Protein AF-0000000075579929 (afdb_homodimer)

pLDDT: mean 96.52, std 7.24, range [44.5, 99.0]

InterPro domains:
  IPR000653 DegT/DnrJ/EryC1/StrS aminotransferase [PF01041] (9-145)
  IPR000653 DegT/DnrJ/EryC1/StrS aminotransferase [PF01041] (163-395)
  IPR000653 DegT/DnrJ/EryC1/StrS aminotransferase [PIRSF000390] (2-399)
  IPR000653 DegT/DnrJ/EryC1/StrS aminotransferase [PTHR30244] (3-398)
  IPR000653 DegT/DnrJ/EryC1/StrS aminotransferase [cd00616] (15-396)
  IPR015421 Pyridoxal phosphate-dependent transferase, major domain [G3DSA:3.40.640.10] (1-272)
  IPR015422 Pyridoxal phosphate-dependent transferase, small domain [G3DSA:3.90.1150.10] (275-402)
  IPR015424 Pyridoxal phosphate-dependent transferase [SSF53383] (2-399)

Structure (mmCIF, N/CA/C/O backbone):
data_AF-0000000075579929-model_v1
#
loop_
_entity.id
_entity.type
_entity.pdbx_description
1 polymer 'DegT/DnrJ/EryC1/StrS family amino sugar synthetase'
#
loop_
_atom_site.group_PDB
_atom_site.id
_atom_site.type_symbol
_atom_site.label_atom_id
_atom_site.label_alt_id
_atom_site.label_comp_id
_atom_site.label_asym_id
_atom_site.label_entity_id
_atom_site.label_seq_id
_atom_site.pdbx_PDB_ins_code
_atom_site.Cartn_x
_atom_site.Cartn_y
_atom_site.Cartn_z
_atom_site.occupancy
_atom_site.B_iso_or_equiv
_atom_site.auth_seq_id
_atom_site.auth_comp_id
_atom_site.auth_asym_id
_atom_site.auth_atom_id
_atom_site.pdbx_PDB_model_num
ATOM 1 N N . MET A 1 1 ? -17.547 32.156 -9.852 1 89.06 1 MET A N 1
ATOM 2 C CA . MET A 1 1 ? -16.266 31.516 -10.125 1 89.06 1 MET A CA 1
ATOM 3 C C . MET A 1 1 ? -16.031 30.328 -9.195 1 89.06 1 MET A C 1
ATOM 5 O O . MET A 1 1 ? -16.125 30.453 -7.973 1 89.06 1 MET A O 1
ATOM 9 N N . LYS A 1 2 ? -15.812 29.156 -9.758 1 92.06 2 LYS A N 1
ATOM 10 C CA . LYS A 1 2 ? -15.602 27.953 -8.961 1 92.06 2 LYS A CA 1
ATOM 11 C C . LYS A 1 2 ? -14.125 27.75 -8.633 1 92.06 2 LYS A C 1
ATOM 13 O O . LYS A 1 2 ? -13.289 27.688 -9.539 1 92.06 2 LYS A O 1
ATOM 18 N N . ILE A 1 3 ? -13.766 27.797 -7.379 1 96.25 3 ILE A N 1
ATOM 19 C CA . ILE A 1 3 ? -12.383 27.656 -6.93 1 96.25 3 ILE A CA 1
ATOM 20 C C . ILE A 1 3 ? -12.219 26.359 -6.141 1 96.25 3 ILE A C 1
ATOM 22 O O . ILE A 1 3 ? -12.703 26.25 -5.012 1 96.25 3 ILE A O 1
ATOM 26 N N . PRO A 1 4 ? -11.469 25.344 -6.738 1 94.5 4 PRO A N 1
ATOM 27 C CA . PRO A 1 4 ? -11.211 24.109 -6 1 94.5 4 PRO A CA 1
ATOM 28 C C . PRO A 1 4 ? -10.195 24.281 -4.871 1 94.5 4 PRO A C 1
ATOM 30 O O . PRO A 1 4 ? -9.477 25.281 -4.84 1 94.5 4 PRO A O 1
ATOM 33 N N . PHE A 1 5 ? -10.1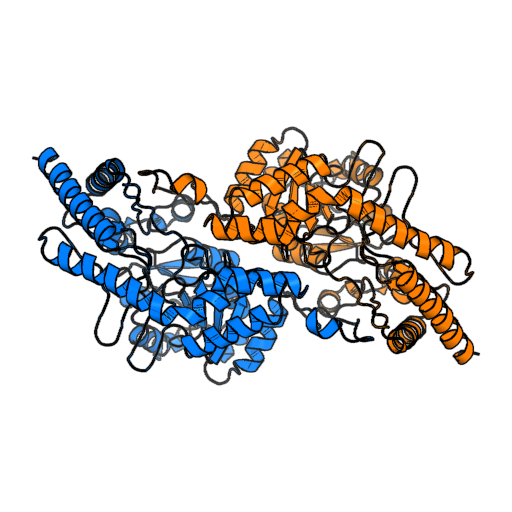72 23.422 -3.996 1 94.69 5 PHE A N 1
ATOM 34 C CA . PHE A 1 5 ? -9.328 23.547 -2.814 1 94.69 5 PHE A CA 1
ATOM 35 C C . PHE A 1 5 ? -7.863 23.281 -3.158 1 94.69 5 PHE A C 1
ATOM 37 O O . PHE A 1 5 ? -6.98 24.062 -2.791 1 94.69 5 PHE A O 1
ATOM 44 N N . SER A 1 6 ? -7.609 22.109 -3.826 1 93 6 SER A N 1
ATOM 45 C CA . SER A 1 6 ? -6.211 21.734 -4.027 1 93 6 SER A CA 1
ATOM 46 C C . SER A 1 6 ? -6.051 20.828 -5.238 1 93 6 SER A C 1
ATOM 48 O O . SER A 1 6 ? -5.688 19.656 -5.102 1 93 6 SER A O 1
ATOM 50 N N . PRO A 1 7 ? -6.215 21.297 -6.406 1 93.75 7 PRO A N 1
ATOM 51 C CA . PRO A 1 7 ? -5.969 20.469 -7.598 1 93.75 7 PRO A CA 1
ATOM 52 C C . PRO A 1 7 ? -4.484 20.172 -7.809 1 93.75 7 PRO A C 1
ATOM 54 O O . PRO A 1 7 ? -3.639 21.047 -7.598 1 93.75 7 PRO A O 1
ATOM 57 N N . PRO A 1 8 ? -4.203 18.906 -8.164 1 94.44 8 PRO A N 1
ATOM 58 C CA . PRO A 1 8 ? -2.793 18.609 -8.422 1 94.44 8 PRO A CA 1
ATOM 59 C C . PRO A 1 8 ? -2.24 19.344 -9.633 1 94.44 8 PRO A C 1
ATOM 61 O O . PRO A 1 8 ? -3.002 19.734 -10.523 1 94.44 8 PRO A O 1
ATOM 64 N N . TYR A 1 9 ? -0.971 19.578 -9.578 1 95.38 9 TYR A N 1
ATOM 65 C CA . TYR A 1 9 ? -0.293 20.188 -10.711 1 95.38 9 TYR A CA 1
ATOM 66 C C . TYR A 1 9 ? 0.128 19.141 -11.734 1 95.38 9 TYR A C 1
ATOM 68 O O . TYR A 1 9 ? 1.103 18.422 -11.523 1 95.38 9 TYR A O 1
ATOM 76 N N . ILE A 1 10 ? -0.562 19.031 -12.867 1 97.25 10 ILE A N 1
ATOM 77 C CA . ILE A 1 10 ? -0.251 18.094 -13.93 1 97.25 10 ILE A CA 1
ATOM 78 C C . ILE A 1 10 ? -0.018 18.844 -15.242 1 97.25 10 ILE A C 1
ATOM 80 O O . ILE A 1 10 ? -0.955 19.391 -15.82 1 97.25 10 ILE A O 1
ATOM 84 N N . ASP A 1 11 ? 1.177 18.906 -15.664 1 97.19 11 ASP A N 1
ATOM 85 C CA . ASP A 1 11 ? 1.495 19.516 -16.953 1 97.19 11 ASP A CA 1
ATOM 86 C C . ASP A 1 11 ? 2.014 18.469 -17.938 1 97.19 11 ASP A C 1
ATOM 88 O O . ASP A 1 11 ? 1.912 17.266 -17.688 1 97.19 11 ASP A O 1
ATOM 92 N N . GLU A 1 12 ? 2.48 18.922 -19.078 1 98.25 12 GLU A N 1
ATOM 93 C CA . GLU A 1 12 ? 2.906 18 -20.141 1 98.25 12 GLU A CA 1
ATOM 94 C C . GLU A 1 12 ? 4.156 17.234 -19.719 1 98.25 12 GLU A C 1
ATOM 96 O O . GLU A 1 12 ? 4.344 16.078 -20.125 1 98.25 12 GLU A O 1
ATOM 101 N N . ALA A 1 13 ? 5.004 17.844 -18.938 1 98.31 13 ALA A N 1
ATOM 102 C CA . ALA A 1 13 ? 6.199 17.156 -18.453 1 98.31 13 ALA A CA 1
ATOM 103 C C . ALA A 1 13 ? 5.828 15.93 -17.625 1 98.31 13 ALA A C 1
ATOM 105 O O . ALA A 1 13 ? 6.457 14.875 -17.75 1 98.31 13 ALA A O 1
ATOM 106 N N . VAL A 1 14 ? 4.828 16.078 -16.781 1 98.5 14 VAL A N 1
ATOM 107 C CA . VAL A 1 14 ? 4.336 14.969 -15.961 1 98.5 14 VAL A CA 1
ATOM 108 C C . VAL A 1 14 ? 3.771 13.867 -16.859 1 98.5 14 VAL A C 1
ATOM 110 O O . VAL A 1 14 ? 4.113 12.695 -16.703 1 98.5 14 VAL A O 1
ATOM 113 N N . ILE A 1 15 ? 2.906 14.281 -17.797 1 98.75 15 ILE A N 1
ATOM 114 C CA . ILE A 1 15 ? 2.275 13.328 -18.703 1 98.75 15 ILE A CA 1
ATOM 115 C C . ILE A 1 15 ? 3.348 12.57 -19.484 1 98.75 15 ILE A C 1
ATOM 117 O O . ILE A 1 15 ? 3.311 11.344 -19.562 1 98.75 15 ILE A O 1
ATOM 121 N N . ASN A 1 16 ? 4.34 13.258 -19.984 1 98.75 16 ASN A N 1
ATOM 122 C CA . ASN A 1 16 ? 5.395 12.648 -20.781 1 98.75 16 ASN A CA 1
ATOM 123 C C . ASN A 1 16 ? 6.227 11.664 -19.969 1 98.75 16 ASN A C 1
ATOM 125 O O . ASN A 1 16 ? 6.633 10.617 -20.469 1 98.75 16 ASN A O 1
ATOM 129 N N . GLU A 1 17 ? 6.516 12.031 -18.734 1 98.75 17 GLU A N 1
ATOM 130 C CA . GLU A 1 17 ? 7.305 11.156 -17.875 1 98.75 17 GLU A CA 1
ATOM 131 C C . GLU A 1 17 ? 6.559 9.859 -17.578 1 98.75 17 GLU A C 1
ATOM 133 O O . GLU A 1 17 ? 7.164 8.781 -17.547 1 98.75 17 GLU A O 1
ATOM 138 N N . VAL A 1 18 ? 5.27 9.93 -17.359 1 98.81 18 VAL A N 1
ATOM 139 C CA . VAL A 1 18 ? 4.445 8.75 -17.094 1 98.81 18 VAL A CA 1
ATOM 140 C C . VAL A 1 18 ? 4.371 7.887 -18.359 1 98.81 18 VAL A C 1
ATOM 142 O O . VAL A 1 18 ? 4.527 6.668 -18.281 1 98.81 18 VAL A O 1
ATOM 145 N N . VAL A 1 19 ? 4.141 8.508 -19.484 1 98.75 19 VAL A N 1
ATOM 146 C CA . VAL A 1 19 ? 4.059 7.805 -20.766 1 98.75 19 VAL A CA 1
ATOM 147 C C . VAL A 1 19 ? 5.375 7.09 -21.047 1 98.75 19 VAL A C 1
ATOM 149 O O . VAL A 1 19 ? 5.383 5.965 -21.547 1 98.75 19 VAL A O 1
ATOM 152 N N . ASP A 1 20 ? 6.465 7.734 -20.719 1 98.69 20 ASP A N 1
ATOM 153 C CA . ASP A 1 20 ? 7.777 7.121 -20.891 1 98.69 20 ASP A CA 1
ATOM 154 C C . ASP A 1 20 ? 7.883 5.82 -20.094 1 98.69 20 ASP A C 1
ATOM 156 O O . ASP A 1 20 ? 8.414 4.824 -20.594 1 98.69 20 ASP A O 1
ATOM 160 N N . SER A 1 21 ? 7.438 5.816 -18.844 1 98.06 21 SER A N 1
ATOM 161 C CA . SER A 1 21 ? 7.434 4.605 -18.031 1 98.06 21 SER A CA 1
ATOM 162 C C . SER A 1 21 ? 6.566 3.518 -18.672 1 98.06 21 SER A C 1
ATOM 164 O O . SER A 1 21 ? 6.957 2.35 -18.703 1 98.06 21 SER A O 1
ATOM 166 N N . LEU A 1 22 ? 5.387 3.902 -19.141 1 98.44 22 LEU A N 1
ATOM 167 C CA . LEU A 1 22 ? 4.48 2.947 -19.766 1 98.44 22 LEU A CA 1
ATOM 168 C C . LEU A 1 22 ? 5.105 2.338 -21.016 1 98.44 22 LEU A C 1
ATOM 170 O O . LEU A 1 22 ? 5.082 1.118 -21.188 1 98.44 22 LEU A O 1
ATOM 174 N N . ARG A 1 23 ? 5.723 3.121 -21.766 1 97.81 23 ARG A N 1
ATOM 175 C CA . ARG A 1 23 ? 6.297 2.67 -23.031 1 97.81 23 ARG A CA 1
ATOM 176 C C . ARG A 1 23 ? 7.531 1.808 -22.797 1 97.81 23 ARG A C 1
ATOM 178 O O . ARG A 1 23 ? 7.805 0.884 -23.578 1 97.81 23 ARG A O 1
ATOM 185 N N . SER A 1 24 ? 8.242 2.061 -21.75 1 95.06 24 SER A N 1
ATOM 186 C CA . SER A 1 24 ? 9.43 1.282 -21.438 1 95.06 24 SER A CA 1
ATOM 187 C C . SER A 1 24 ? 9.078 -0.157 -21.078 1 95.06 24 SER A C 1
ATOM 189 O O . SER A 1 24 ? 9.922 -1.052 -21.156 1 95.06 24 SER A O 1
ATOM 191 N N . GLY A 1 25 ? 7.859 -0.339 -20.562 1 92.56 25 GLY A N 1
ATOM 192 C CA . GLY A 1 25 ? 7.449 -1.649 -20.078 1 92.56 25 GLY A CA 1
ATOM 193 C C . GLY A 1 25 ? 7.789 -1.891 -18.625 1 92.56 25 GLY A C 1
ATOM 194 O O . GLY A 1 25 ? 7.348 -2.877 -18.031 1 92.56 25 GLY A O 1
ATOM 195 N N . TRP A 1 26 ? 8.562 -1.045 -18.078 1 94.06 26 TRP A N 1
ATOM 196 C CA . TRP A 1 26 ? 8.859 -1.138 -16.656 1 94.06 26 TRP A CA 1
ATOM 197 C C . TRP A 1 26 ? 7.902 -0.269 -15.836 1 94.06 26 TRP A C 1
ATOM 199 O O . TRP A 1 26 ? 8.211 0.888 -15.539 1 94.06 26 TRP A O 1
ATOM 209 N N . ILE A 1 27 ? 6.914 -0.882 -15.297 1 95.94 27 ILE A N 1
ATOM 210 C CA . ILE A 1 27 ? 5.84 -0.066 -14.742 1 95.94 27 ILE A CA 1
ATOM 211 C C . ILE A 1 27 ? 5.828 -0.191 -13.219 1 95.94 27 ILE A C 1
ATOM 213 O O . ILE A 1 27 ? 5.312 0.685 -12.523 1 95.94 27 ILE A O 1
ATOM 217 N N . THR A 1 28 ? 6.312 -1.301 -12.641 1 96.31 28 THR A N 1
ATOM 218 C CA . THR A 1 28 ? 6.445 -1.422 -11.195 1 96.31 28 THR A CA 1
ATOM 219 C C . THR A 1 28 ? 7.785 -0.862 -10.727 1 96.31 28 THR A C 1
ATOM 221 O O . THR A 1 28 ? 8.422 -0.088 -11.438 1 96.31 28 THR A O 1
ATOM 224 N N . SER A 1 29 ? 8.266 -1.15 -9.484 1 95.69 29 SER A N 1
ATOM 225 C CA . SER A 1 29 ? 9.453 -0.517 -8.922 1 95.69 29 SER A CA 1
ATOM 226 C C . SER A 1 29 ? 10.664 -0.72 -9.812 1 95.69 29 SER A C 1
ATOM 228 O O . SER A 1 29 ? 10.992 -1.851 -10.188 1 95.69 29 SER A O 1
ATOM 230 N N . GLY A 1 30 ? 11.273 0.374 -10.172 1 96.12 30 GLY A N 1
ATOM 231 C CA . GLY A 1 30 ? 12.422 0.296 -11.055 1 96.12 30 GLY A CA 1
ATOM 232 C C . GLY A 1 30 ? 13.172 1.609 -11.172 1 96.12 30 GLY A C 1
ATOM 233 O O . GLY A 1 30 ? 13.5 2.24 -10.164 1 96.12 30 GLY A O 1
ATOM 234 N N . PRO A 1 31 ? 13.562 1.97 -12.414 1 97.19 31 PRO A N 1
ATOM 235 C CA . PRO A 1 31 ? 14.469 3.102 -12.609 1 97.19 31 PRO A CA 1
ATOM 236 C C . PRO A 1 31 ? 13.844 4.434 -12.203 1 97.19 31 PRO A C 1
ATOM 238 O O . PRO A 1 31 ? 14.547 5.324 -11.719 1 97.19 31 PRO A O 1
ATOM 241 N N . LYS A 1 32 ? 12.562 4.625 -12.453 1 98.5 32 LYS A N 1
ATOM 242 C CA . LYS A 1 32 ? 11.93 5.891 -12.102 1 98.5 32 LYS A CA 1
ATOM 243 C C . LYS A 1 32 ? 11.883 6.086 -10.586 1 98.5 32 LYS A C 1
ATOM 245 O O . LYS A 1 32 ? 12.078 7.195 -10.094 1 98.5 32 LYS A O 1
ATOM 250 N N . VAL A 1 33 ? 11.586 5.012 -9.844 1 98.69 33 VAL A N 1
ATOM 251 C CA . VAL A 1 33 ? 11.594 5.082 -8.383 1 98.69 33 VAL A CA 1
ATOM 252 C C . VAL A 1 33 ? 12.992 5.465 -7.895 1 98.69 33 VAL A C 1
ATOM 254 O O . VAL A 1 33 ? 13.133 6.344 -7.043 1 98.69 33 VAL A O 1
ATOM 257 N N . LYS A 1 34 ? 13.984 4.801 -8.422 1 98.5 34 LYS A N 1
ATOM 258 C CA . LYS A 1 34 ? 15.359 5.094 -8.031 1 98.5 34 LYS A CA 1
ATOM 259 C C . LYS A 1 34 ? 15.727 6.543 -8.336 1 98.5 34 LYS A C 1
ATOM 261 O O . LYS A 1 34 ? 16.359 7.215 -7.512 1 98.5 34 LYS A O 1
ATOM 266 N N . ALA A 1 35 ? 15.344 7.02 -9.484 1 98.75 35 ALA A N 1
ATOM 267 C CA . ALA A 1 35 ? 15.609 8.406 -9.867 1 98.75 35 ALA A CA 1
ATOM 268 C C . ALA A 1 35 ? 14.906 9.375 -8.922 1 98.75 35 ALA A C 1
ATOM 270 O O . ALA A 1 35 ? 15.477 10.398 -8.539 1 98.75 35 ALA A O 1
ATOM 271 N N . LEU A 1 36 ? 13.672 9.109 -8.594 1 98.88 36 LEU A N 1
ATOM 272 C CA . LEU A 1 36 ? 12.93 9.953 -7.664 1 98.88 36 LEU A CA 1
ATOM 273 C C . LEU A 1 36 ? 13.609 9.992 -6.301 1 98.88 36 LEU A C 1
ATOM 275 O O . LEU A 1 36 ? 13.711 11.047 -5.676 1 98.88 36 LEU A O 1
ATOM 279 N N . GLU A 1 37 ? 14.023 8.797 -5.809 1 98.88 37 GLU A N 1
ATOM 280 C CA . GLU A 1 37 ? 14.758 8.719 -4.551 1 98.88 37 GLU A CA 1
ATOM 281 C C . GLU A 1 37 ? 15.984 9.633 -4.578 1 98.88 37 GLU A C 1
ATOM 283 O O . GLU A 1 37 ? 16.25 10.352 -3.613 1 98.88 37 GLU A O 1
ATOM 288 N N . GLU A 1 38 ? 16.672 9.641 -5.668 1 98.81 38 GLU A N 1
ATOM 289 C CA . GLU A 1 38 ? 17.875 10.469 -5.793 1 98.81 38 GLU A CA 1
ATOM 290 C C . GLU A 1 38 ? 17.531 11.953 -5.777 1 98.81 38 GLU A C 1
ATOM 292 O O . GLU A 1 38 ? 18.234 12.758 -5.176 1 98.81 38 GLU A O 1
ATOM 297 N N . GLU A 1 39 ? 16.484 12.312 -6.465 1 98.81 39 GLU A N 1
ATOM 298 C CA . GLU A 1 39 ? 16.047 13.703 -6.469 1 98.81 39 GLU A CA 1
ATOM 299 C C . GLU A 1 39 ? 15.656 14.164 -5.07 1 98.81 39 GLU A C 1
ATOM 301 O O . GLU A 1 39 ? 16.016 15.266 -4.648 1 98.81 39 GLU A O 1
ATOM 306 N N . ILE A 1 40 ? 14.906 13.352 -4.348 1 98.81 40 ILE A N 1
ATOM 307 C CA . ILE A 1 40 ? 14.453 13.719 -3.01 1 98.81 40 ILE A CA 1
ATOM 308 C C . ILE A 1 40 ? 15.648 13.773 -2.057 1 98.81 40 ILE A C 1
ATOM 310 O O . ILE A 1 40 ? 15.703 14.625 -1.167 1 98.81 40 ILE A O 1
ATOM 314 N N . LYS A 1 41 ? 16.547 12.805 -2.252 1 98.5 41 LYS A N 1
ATOM 315 C CA . LYS A 1 41 ? 17.781 12.828 -1.478 1 98.5 41 LYS A CA 1
ATOM 316 C C . LYS A 1 41 ? 18.516 14.164 -1.633 1 98.5 41 LYS A C 1
ATOM 318 O O . LYS A 1 41 ? 18.891 14.789 -0.64 1 98.5 41 LYS A O 1
ATOM 323 N N . SER A 1 42 ? 18.641 14.617 -2.842 1 97.38 42 SER A N 1
ATOM 324 C CA . SER A 1 42 ? 19.297 15.883 -3.137 1 97.38 42 SER A CA 1
ATOM 325 C C . SER A 1 42 ? 18.516 17.062 -2.584 1 97.38 42 SER A C 1
ATOM 327 O O . SER A 1 42 ? 19.094 18.016 -2.049 1 97.38 42 SER A O 1
ATOM 329 N N . PHE A 1 43 ? 17.234 17.031 -2.697 1 95.81 43 PHE A N 1
ATOM 330 C CA . PHE A 1 43 ? 16.359 18.141 -2.328 1 95.81 43 PHE A CA 1
ATOM 331 C C . PHE A 1 43 ? 16.281 18.281 -0.813 1 95.81 43 PHE A C 1
ATOM 333 O O . PHE A 1 43 ? 16.203 19.391 -0.295 1 95.81 43 PHE A O 1
ATOM 340 N N . SER A 1 44 ? 16.281 17.188 -0.052 1 96.88 44 SER A N 1
ATOM 341 C CA . SER A 1 44 ? 16.047 17.188 1.39 1 96.88 44 SER A CA 1
ATOM 342 C C . SER A 1 44 ? 17.375 17.219 2.158 1 96.88 44 SER A C 1
ATOM 344 O O . SER A 1 44 ? 17.391 17.594 3.332 1 96.88 44 SER A O 1
ATOM 346 N N . GLY A 1 45 ? 18.453 16.766 1.492 1 97.12 45 GLY A N 1
ATOM 347 C CA . GLY A 1 45 ? 19.734 16.641 2.174 1 97.12 45 GLY A CA 1
ATOM 348 C C . GLY A 1 45 ? 19.844 15.367 3.006 1 97.12 45 GLY A C 1
ATOM 349 O O . GLY A 1 45 ? 20.797 15.195 3.766 1 97.12 45 GLY A O 1
ATOM 350 N N . ALA A 1 46 ? 18.906 14.43 2.896 1 98.38 46 ALA A N 1
ATOM 351 C CA . ALA A 1 46 ? 18.938 13.164 3.621 1 98.38 46 ALA A CA 1
ATOM 352 C C . ALA A 1 46 ? 20.125 12.312 3.172 1 98.38 46 ALA A C 1
ATOM 354 O O . ALA A 1 46 ? 20.625 12.484 2.064 1 98.38 46 ALA A O 1
ATOM 355 N N . LYS A 1 47 ? 20.547 11.422 4.031 1 98.62 47 LYS A N 1
ATOM 356 C CA . LYS A 1 47 ? 21.641 10.531 3.695 1 98.62 47 LYS A CA 1
ATOM 357 C C . LYS A 1 47 ? 21.203 9.461 2.701 1 98.62 47 LYS A C 1
ATOM 359 O O . LYS A 1 47 ? 21.953 9.109 1.784 1 98.62 47 LYS A O 1
ATOM 364 N N . GLU A 1 48 ? 20.062 8.867 2.887 1 98.88 48 GLU A N 1
ATOM 365 C CA . GLU A 1 48 ? 19.422 7.938 1.964 1 98.88 48 GLU A CA 1
ATOM 366 C C . GLU A 1 48 ? 17.906 8.156 1.93 1 98.88 48 GLU A C 1
ATOM 368 O O . GLU A 1 48 ? 17.328 8.688 2.879 1 98.88 48 GLU A O 1
ATOM 373 N N . VAL A 1 49 ? 17.312 7.82 0.833 1 98.94 49 VAL A N 1
ATOM 374 C CA . VAL A 1 49 ? 15.875 7.949 0.685 1 98.94 49 VAL A CA 1
ATOM 375 C C . VAL A 1 49 ? 15.297 6.668 0.084 1 98.94 49 VAL A C 1
ATOM 377 O O . VAL A 1 49 ? 15.836 6.137 -0.891 1 98.94 49 VAL A O 1
ATOM 380 N N . LEU A 1 50 ? 14.273 6.113 0.675 1 98.94 50 LEU A N 1
ATOM 381 C CA . LEU A 1 50 ? 13.531 4.969 0.161 1 98.94 50 LEU A CA 1
ATOM 382 C C . LEU A 1 50 ? 12.078 5.34 -0.118 1 98.94 50 LEU A C 1
ATOM 384 O O . LEU A 1 50 ? 11.359 5.766 0.789 1 98.94 50 LEU A O 1
ATOM 388 N N . CYS A 1 51 ? 11.656 5.188 -1.329 1 98.94 51 CYS A N 1
ATOM 389 C CA . CYS A 1 51 ? 10.266 5.449 -1.694 1 98.94 51 CYS A CA 1
ATOM 390 C C . CYS A 1 51 ? 9.391 4.23 -1.419 1 98.94 51 CYS A C 1
ATOM 392 O O . CYS A 1 51 ? 9.82 3.094 -1.643 1 98.94 51 CYS A O 1
ATOM 394 N N . VAL A 1 52 ? 8.227 4.438 -0.883 1 98.88 52 VAL A N 1
ATOM 395 C CA . VAL A 1 52 ? 7.242 3.406 -0.563 1 98.88 52 VAL A CA 1
ATOM 396 C C . VAL A 1 52 ? 5.859 3.844 -1.043 1 98.88 52 VAL A C 1
ATOM 398 O O . VAL A 1 52 ? 5.699 4.941 -1.579 1 98.88 52 VAL A O 1
ATOM 401 N N . ASN A 1 53 ? 4.875 3.018 -0.876 1 98.81 53 ASN A N 1
ATOM 402 C CA . ASN A 1 53 ? 3.576 3.24 -1.498 1 98.81 53 ASN A CA 1
ATOM 403 C C . ASN A 1 53 ? 2.752 4.266 -0.724 1 98.81 53 ASN A C 1
ATOM 405 O O . ASN A 1 53 ? 1.729 4.742 -1.215 1 98.81 53 ASN A O 1
ATOM 409 N N . SER A 1 54 ? 3.176 4.645 0.504 1 98.81 54 SER A N 1
ATOM 410 C CA . SER A 1 54 ? 2.486 5.656 1.298 1 98.81 54 SER A CA 1
ATOM 411 C C . SER A 1 54 ? 3.326 6.09 2.494 1 98.81 54 SER A C 1
ATOM 413 O O . SER A 1 54 ? 4.242 5.375 2.906 1 98.81 54 SER A O 1
ATOM 415 N N . TRP A 1 55 ? 3.033 7.27 3.016 1 98.81 55 TRP A N 1
ATOM 416 C CA . TRP A 1 55 ? 3.633 7.688 4.277 1 98.81 55 TRP A CA 1
ATOM 417 C C . TRP A 1 55 ? 3.348 6.672 5.379 1 98.81 55 TRP A C 1
ATOM 419 O O . TRP A 1 55 ? 4.25 6.289 6.129 1 98.81 55 TRP A O 1
ATOM 429 N N . THR A 1 56 ? 2.08 6.207 5.492 1 98.81 56 THR A N 1
ATOM 430 C CA . THR A 1 56 ? 1.614 5.301 6.535 1 98.81 56 THR A CA 1
ATOM 431 C C . THR A 1 56 ? 2.436 4.016 6.535 1 98.81 56 THR A C 1
ATOM 433 O O . THR A 1 56 ? 2.93 3.588 7.582 1 98.81 56 THR A O 1
ATOM 436 N N . SER A 1 57 ? 2.592 3.443 5.348 1 98.81 57 SER A N 1
ATOM 437 C CA . SER A 1 57 ? 3.371 2.217 5.234 1 98.81 57 SER A CA 1
ATOM 438 C C . SER A 1 57 ? 4.812 2.434 5.691 1 98.81 57 SER A C 1
ATOM 440 O O . SER A 1 57 ? 5.395 1.574 6.355 1 98.81 57 SER A O 1
ATOM 442 N N . GLY A 1 58 ? 5.367 3.574 5.285 1 98.94 58 GLY A N 1
ATOM 443 C CA . GLY A 1 58 ? 6.723 3.898 5.703 1 98.94 58 GLY A CA 1
ATOM 444 C C . GLY A 1 58 ? 6.871 4.008 7.207 1 98.94 58 GLY A C 1
ATOM 445 O O . GLY A 1 58 ? 7.832 3.49 7.781 1 98.94 58 GLY A O 1
ATOM 446 N N . ALA A 1 59 ? 5.914 4.668 7.848 1 98.94 59 ALA A N 1
ATOM 447 C CA . ALA A 1 59 ? 5.949 4.84 9.297 1 98.94 59 ALA A CA 1
ATOM 448 C C . ALA A 1 59 ? 5.84 3.5 10.016 1 98.94 59 ALA A C 1
ATOM 450 O O . ALA A 1 59 ? 6.566 3.242 10.977 1 98.94 59 ALA A O 1
ATOM 451 N N . ILE A 1 60 ? 4.926 2.648 9.555 1 98.88 60 ILE A N 1
ATOM 452 C CA . ILE A 1 60 ? 4.762 1.326 10.141 1 98.88 60 ILE A CA 1
ATOM 453 C C . ILE A 1 60 ? 6.07 0.546 10.031 1 98.88 60 ILE A C 1
ATOM 455 O O . ILE A 1 60 ? 6.531 -0.045 11.016 1 98.88 60 ILE A O 1
ATOM 459 N N . MET A 1 61 ? 6.656 0.564 8.852 1 98.88 61 MET A N 1
ATOM 460 C CA . MET A 1 61 ? 7.887 -0.191 8.633 1 98.88 61 MET A CA 1
ATOM 461 C C . MET A 1 61 ? 9 0.302 9.555 1 98.88 61 MET A C 1
ATOM 463 O O . MET A 1 61 ? 9.719 -0.501 10.148 1 98.88 61 MET A O 1
ATOM 467 N N . MET A 1 62 ? 9.148 1.625 9.695 1 98.94 62 MET A N 1
ATOM 468 C CA . MET A 1 62 ? 10.234 2.178 10.5 1 98.94 62 MET A CA 1
ATOM 469 C C . MET A 1 62 ? 10.016 1.882 11.977 1 98.94 62 MET A C 1
ATOM 471 O O . MET A 1 62 ? 10.977 1.641 12.719 1 98.94 62 MET A O 1
ATOM 475 N N . LEU A 1 63 ? 8.773 1.959 12.422 1 98.94 63 LEU A N 1
ATOM 476 C CA . LEU A 1 63 ? 8.477 1.626 13.812 1 98.94 63 LEU A CA 1
ATOM 477 C C . LEU A 1 63 ? 8.758 0.151 14.086 1 98.94 63 LEU A C 1
ATOM 479 O O . LEU A 1 63 ? 9.32 -0.196 15.125 1 98.94 63 LEU A O 1
ATOM 483 N N . ARG A 1 64 ? 8.359 -0.718 13.148 1 98.62 64 ARG A N 1
ATOM 484 C CA . ARG A 1 64 ? 8.656 -2.139 13.297 1 98.62 64 ARG A CA 1
ATOM 485 C C . ARG A 1 64 ? 10.164 -2.385 13.281 1 98.62 64 ARG A C 1
ATOM 487 O O . ARG A 1 64 ? 10.672 -3.197 14.055 1 98.62 64 ARG A O 1
ATOM 494 N N . TRP A 1 65 ? 10.844 -1.719 12.359 1 98.75 65 TRP A N 1
ATOM 495 C CA . TRP A 1 65 ? 12.297 -1.813 12.289 1 98.75 65 TRP A CA 1
ATOM 496 C C . TRP A 1 65 ? 12.93 -1.433 13.625 1 98.75 65 TRP A C 1
ATOM 498 O O . TRP A 1 65 ? 13.867 -2.086 14.086 1 98.75 65 TRP A O 1
ATOM 508 N N . LEU A 1 66 ? 12.367 -0.376 14.266 1 98.81 66 LEU A N 1
ATOM 509 C CA . LEU A 1 66 ? 12.844 0.071 15.57 1 98.81 66 LEU A CA 1
ATOM 510 C C . LEU A 1 66 ? 12.625 -1.005 16.625 1 98.81 66 LEU A C 1
ATOM 512 O O . LEU A 1 66 ? 13.352 -1.063 17.625 1 98.81 66 LEU A O 1
ATOM 516 N N . GLY A 1 67 ? 11.648 -1.868 16.453 1 98.56 67 GLY A N 1
ATOM 517 C CA . GLY A 1 67 ? 11.367 -2.963 17.359 1 98.56 67 GLY A CA 1
ATOM 518 C C . GLY A 1 67 ? 10.266 -2.643 18.359 1 98.56 67 GLY A C 1
ATOM 519 O O . GLY A 1 67 ? 10.219 -3.223 19.438 1 98.56 67 GLY A O 1
ATOM 520 N N . VAL A 1 68 ? 9.391 -1.68 17.984 1 97.94 68 VAL A N 1
ATOM 521 C CA . VAL A 1 68 ? 8.312 -1.362 18.922 1 97.94 68 VAL A CA 1
ATOM 522 C C . VAL A 1 68 ? 7.363 -2.553 19.031 1 97.94 68 VAL A C 1
ATOM 524 O O . VAL A 1 68 ? 7.184 -3.305 18.062 1 97.94 68 VAL A O 1
ATOM 527 N N . LYS A 1 69 ? 6.766 -2.746 20.141 1 96.69 69 LYS A N 1
ATOM 528 C CA . LYS A 1 69 ? 5.855 -3.85 20.438 1 96.69 69 LYS A CA 1
ATOM 529 C C . LYS A 1 69 ? 4.781 -3.42 21.438 1 96.69 69 LYS A C 1
ATOM 531 O O . LYS A 1 69 ? 4.727 -2.254 21.828 1 96.69 69 LYS A O 1
ATOM 536 N N . GLU A 1 70 ? 3.912 -4.355 21.688 1 96.56 70 GLU A N 1
ATOM 537 C CA . GLU A 1 70 ? 2.867 -4.098 22.672 1 96.56 70 GLU A CA 1
ATOM 538 C C . GLU A 1 70 ? 3.461 -3.633 24 1 96.56 70 GLU A C 1
ATOM 540 O O . GLU A 1 70 ? 4.434 -4.215 24.484 1 96.56 70 GLU A O 1
ATOM 545 N N . GLY A 1 71 ? 2.941 -2.574 24.547 1 97.5 71 GLY A N 1
ATOM 546 C CA . GLY A 1 71 ? 3.441 -2.012 25.797 1 97.5 71 GLY A CA 1
ATOM 547 C C . GLY A 1 71 ? 4.301 -0.78 25.594 1 97.5 71 GLY A C 1
ATOM 548 O O . GLY A 1 71 ? 4.48 0.019 26.516 1 97.5 71 GLY A O 1
ATOM 549 N N . ASP A 1 72 ? 4.863 -0.63 24.422 1 98.81 72 ASP A N 1
ATOM 550 C CA . ASP A 1 72 ? 5.684 0.533 24.094 1 98.81 72 ASP A CA 1
ATOM 551 C C . ASP A 1 72 ? 4.816 1.748 23.781 1 98.81 72 ASP A C 1
ATOM 553 O O . ASP A 1 72 ? 3.652 1.603 23.391 1 98.81 72 ASP A O 1
ATOM 557 N N . GLU A 1 73 ? 5.402 2.902 24 1 98.94 73 GLU A N 1
ATOM 558 C CA . GLU A 1 73 ? 4.723 4.172 23.75 1 98.94 73 GLU A CA 1
ATOM 559 C C . GLU A 1 73 ? 5.426 4.98 22.672 1 98.94 73 GLU A C 1
ATOM 561 O O . GLU A 1 73 ? 6.656 4.984 22.594 1 98.94 73 GLU A O 1
ATOM 566 N N . VAL A 1 74 ? 4.68 5.551 21.828 1 98.94 74 VAL A N 1
ATOM 567 C CA . VAL A 1 74 ? 5.16 6.516 20.844 1 98.94 74 VAL A CA 1
ATOM 568 C C . VAL A 1 74 ? 4.41 7.832 21 1 98.94 74 VAL A C 1
ATOM 570 O O . VAL A 1 74 ? 3.176 7.859 20.969 1 98.94 74 VAL A O 1
ATOM 573 N N . ILE A 1 75 ? 5.102 8.938 21.156 1 99 75 ILE A N 1
ATOM 574 C CA . ILE A 1 75 ? 4.488 10.242 21.391 1 99 75 ILE A CA 1
ATOM 575 C C . ILE A 1 75 ? 4.125 10.891 20.062 1 99 75 ILE A C 1
ATOM 577 O O . ILE A 1 75 ? 4.949 10.938 19.141 1 99 75 ILE A O 1
ATOM 581 N N . VAL A 1 76 ? 2.918 11.328 19.906 1 98.94 76 VAL A N 1
ATOM 582 C CA . VAL A 1 76 ? 2.414 11.992 18.703 1 98.94 76 VAL A CA 1
ATOM 583 C C . VAL A 1 76 ? 1.614 13.234 19.109 1 98.94 76 VAL A C 1
ATOM 585 O O . VAL A 1 76 ? 1.157 13.344 20.25 1 98.94 76 VAL A O 1
ATOM 588 N N . PRO A 1 77 ? 1.469 14.227 18.219 1 98.94 77 PRO A N 1
ATOM 589 C CA . PRO A 1 77 ? 0.605 15.367 18.547 1 98.94 77 PRO A CA 1
ATOM 590 C C . PRO A 1 77 ? -0.879 15.016 18.5 1 98.94 77 PRO A C 1
ATOM 592 O O . PRO A 1 77 ? -1.298 14.203 17.672 1 98.94 77 PRO A O 1
ATOM 595 N N . ALA A 1 78 ? -1.654 15.656 19.375 1 98.88 78 ALA A N 1
ATOM 596 C CA . ALA A 1 78 ? -3.109 15.531 19.328 1 98.88 78 ALA A CA 1
ATOM 597 C C . ALA A 1 78 ? -3.688 16.203 18.094 1 98.88 78 ALA A C 1
ATOM 599 O O . ALA A 1 78 ? -4.738 15.805 17.594 1 98.88 78 ALA A O 1
ATOM 600 N N . TYR A 1 79 ? -2.975 17.25 17.625 1 98.69 79 TYR A N 1
ATOM 601 C CA . TYR A 1 79 ? -3.398 18.031 16.469 1 98.69 79 TYR A CA 1
ATOM 602 C C . TYR A 1 79 ? -2.678 17.562 15.211 1 98.69 79 TYR A C 1
ATOM 604 O O . TYR A 1 79 ? -1.661 18.141 14.82 1 98.69 79 TYR A O 1
ATOM 612 N N . THR A 1 80 ? -3.215 16.578 14.531 1 98.44 80 THR A N 1
ATOM 613 C CA . THR A 1 80 ? -2.699 16.062 13.273 1 98.44 80 THR A CA 1
ATOM 614 C C . THR A 1 80 ? -3.736 15.164 12.594 1 98.44 80 THR A C 1
ATOM 616 O O . THR A 1 80 ? -4.828 14.953 13.125 1 98.44 80 THR A O 1
ATOM 619 N N . TYR A 1 81 ? -3.49 14.758 11.406 1 97.88 81 TYR A N 1
ATOM 620 C CA . TYR A 1 81 ? -4.309 13.742 10.75 1 97.88 81 TYR A CA 1
ATOM 621 C C . TYR A 1 81 ? -4.125 12.383 11.406 1 97.88 81 TYR A C 1
ATOM 623 O O . TYR A 1 81 ? -3.025 12.047 11.859 1 97.88 81 TYR A O 1
ATOM 631 N N . SER A 1 82 ? -5.078 11.484 11.375 1 98.25 82 SER A N 1
ATOM 632 C CA . SER A 1 82 ? -5.184 10.242 12.148 1 98.25 82 SER A CA 1
ATOM 633 C C . SER A 1 82 ? -4.113 9.242 11.727 1 98.25 82 SER A C 1
ATOM 635 O O . SER A 1 82 ? -3.734 8.367 12.508 1 98.25 82 SER A O 1
ATOM 637 N N . ALA A 1 83 ? -3.619 9.305 10.477 1 98.38 83 ALA A N 1
ATOM 638 C CA . ALA A 1 83 ? -2.639 8.344 9.969 1 98.38 83 ALA A CA 1
ATOM 639 C C . ALA A 1 83 ? -1.43 8.258 10.898 1 98.38 83 ALA A C 1
ATOM 641 O O . ALA A 1 83 ? -0.835 7.188 11.055 1 98.38 83 ALA A O 1
ATOM 642 N N . THR A 1 84 ? -1.013 9.375 11.539 1 98.69 84 THR A N 1
ATOM 643 C CA . THR A 1 84 ? 0.14 9.406 12.43 1 98.69 84 THR A CA 1
ATOM 644 C C . THR A 1 84 ? -0.055 8.438 13.602 1 98.69 84 THR A C 1
ATOM 646 O O . THR A 1 84 ? 0.807 7.598 13.867 1 98.69 84 THR A O 1
ATOM 649 N N . ALA A 1 85 ? -1.179 8.531 14.25 1 98.88 85 ALA A N 1
ATOM 650 C CA . ALA A 1 85 ? -1.462 7.668 15.391 1 98.88 85 ALA A CA 1
ATOM 651 C C . ALA A 1 85 ? -1.797 6.25 14.938 1 98.88 85 ALA A C 1
ATOM 653 O O . ALA A 1 85 ? -1.45 5.277 15.609 1 98.88 85 ALA A O 1
ATOM 654 N N . LEU A 1 86 ? -2.494 6.117 13.844 1 98.81 86 LEU A N 1
ATOM 655 C CA . LEU A 1 86 ? -2.863 4.801 13.336 1 98.81 86 LEU A CA 1
ATOM 656 C C . LEU A 1 86 ? -1.623 3.984 12.992 1 98.81 86 LEU A C 1
ATOM 658 O O . LEU A 1 86 ? -1.593 2.77 13.195 1 98.81 86 LEU A O 1
ATOM 662 N N . ALA A 1 87 ? -0.619 4.625 12.438 1 98.81 87 ALA A N 1
ATOM 663 C CA . ALA A 1 87 ? 0.623 3.922 12.117 1 98.81 87 ALA A CA 1
ATOM 664 C C . ALA A 1 87 ? 1.248 3.324 13.375 1 98.81 87 ALA A C 1
ATOM 666 O O . ALA A 1 87 ? 1.79 2.217 13.344 1 98.81 87 ALA A O 1
ATOM 667 N N . VAL A 1 88 ? 1.198 4.078 14.484 1 98.88 88 VAL A N 1
ATOM 668 C CA . VAL A 1 88 ? 1.721 3.615 15.766 1 98.88 88 VAL A CA 1
ATOM 669 C C . VAL A 1 88 ? 0.96 2.369 16.219 1 98.88 88 VAL A C 1
ATOM 671 O O . VAL A 1 88 ? 1.568 1.379 16.625 1 98.88 88 VAL A O 1
ATOM 674 N N . LEU A 1 89 ? -0.359 2.414 16.078 1 98.75 89 LEU A N 1
ATOM 675 C CA . LEU A 1 89 ? -1.202 1.287 16.453 1 98.75 89 LEU A CA 1
ATOM 676 C C . LEU A 1 89 ? -0.918 0.073 15.578 1 98.75 89 LEU A C 1
ATOM 678 O O . LEU A 1 89 ? -0.814 -1.05 16.078 1 98.75 89 LEU A O 1
ATOM 682 N N . HIS A 1 90 ? -0.804 0.284 14.305 1 98.38 90 HIS A N 1
ATOM 683 C CA . HIS A 1 90 ? -0.521 -0.802 13.375 1 98.38 90 HIS A CA 1
ATOM 684 C C . HIS A 1 90 ? 0.826 -1.451 13.672 1 98.38 90 HIS A C 1
ATOM 686 O O . HIS A 1 90 ? 1.006 -2.65 13.453 1 98.38 90 HIS A O 1
ATOM 692 N N . ALA A 1 91 ? 1.778 -0.679 14.195 1 98.19 91 ALA A N 1
ATOM 693 C CA . ALA A 1 91 ? 3.088 -1.211 14.562 1 98.19 91 ALA A CA 1
ATOM 694 C C . ALA A 1 91 ? 3.027 -1.957 15.891 1 98.19 91 ALA A C 1
ATOM 696 O O . ALA A 1 91 ? 3.984 -2.635 16.266 1 98.19 91 ALA A O 1
ATOM 697 N N . GLY A 1 92 ? 1.939 -1.804 16.641 1 97.19 92 GLY A N 1
ATO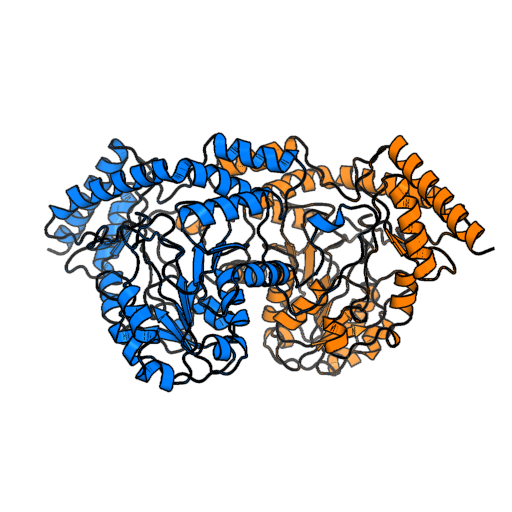M 698 C CA . GLY A 1 92 ? 1.72 -2.57 17.859 1 97.19 92 GLY A CA 1
ATOM 699 C C . GLY A 1 92 ? 1.925 -1.758 19.109 1 97.19 92 GLY A C 1
ATOM 700 O O . GLY A 1 92 ? 1.777 -2.277 20.219 1 97.19 92 GLY A O 1
ATOM 701 N N . ALA A 1 93 ? 2.283 -0.452 18.953 1 98.56 93 ALA A N 1
ATOM 702 C CA . ALA A 1 93 ? 2.566 0.398 20.109 1 98.56 93 ALA A CA 1
ATOM 703 C C . ALA A 1 93 ? 1.36 1.263 20.469 1 98.56 93 ALA A C 1
ATOM 705 O O . ALA A 1 93 ? 0.327 1.203 19.797 1 98.56 93 ALA A O 1
ATOM 706 N N . LYS A 1 94 ? 1.478 2.014 21.531 1 98.69 94 LYS A N 1
ATOM 707 C CA . LYS A 1 94 ? 0.432 2.918 22 1 98.69 94 LYS A CA 1
ATOM 708 C C . LYS A 1 94 ? 0.778 4.371 21.688 1 98.69 94 LYS A C 1
ATOM 710 O O . LYS A 1 94 ? 1.821 4.871 22.109 1 98.69 94 LYS A O 1
ATOM 715 N N . PRO A 1 95 ? -0.048 5.008 20.953 1 98.88 95 PRO A N 1
ATOM 716 C CA . PRO A 1 95 ? 0.175 6.445 20.781 1 98.88 95 PRO A CA 1
ATOM 717 C C . PRO A 1 95 ? -0.114 7.242 22.047 1 98.88 95 PRO A C 1
ATOM 719 O O . PRO A 1 95 ? -1.183 7.094 22.656 1 98.88 95 PRO A O 1
ATOM 722 N N . VAL A 1 96 ? 0.8 7.98 22.5 1 98.94 96 VAL A N 1
ATOM 723 C CA . VAL A 1 96 ? 0.639 8.953 23.578 1 98.94 96 VAL A CA 1
ATOM 724 C C . VAL A 1 96 ? 0.526 10.359 22.984 1 98.94 96 VAL A C 1
ATOM 726 O O . VAL A 1 96 ? 1.516 10.922 22.516 1 98.94 96 VAL A O 1
ATOM 729 N N . MET A 1 97 ? -0.688 10.938 23.078 1 98.94 97 MET A N 1
ATOM 730 C CA . MET A 1 97 ? -0.914 12.242 22.453 1 98.94 97 MET A CA 1
ATOM 731 C C . MET A 1 97 ? -0.492 13.367 23.391 1 98.94 97 MET A C 1
ATOM 733 O O . MET A 1 97 ? -0.686 13.273 24.594 1 98.94 97 MET A O 1
ATOM 737 N N . VAL A 1 98 ? 0.058 14.375 22.812 1 98.94 98 VAL A N 1
ATOM 738 C CA . VAL A 1 98 ? 0.382 15.57 23.578 1 98.94 98 VAL A CA 1
ATOM 739 C C . VAL A 1 98 ? -0.163 16.812 22.875 1 98.94 98 VAL A C 1
ATOM 741 O O . VAL A 1 98 ? -0.504 16.75 21.688 1 98.94 98 VAL A O 1
ATOM 744 N N . ASP A 1 99 ? -0.249 17.875 23.547 1 98.81 99 ASP A N 1
ATOM 745 C CA . ASP A 1 99 ? -0.878 19.094 23.047 1 98.81 99 ASP A CA 1
ATOM 746 C C . ASP A 1 99 ? 0.036 19.828 22.062 1 98.81 99 ASP A C 1
ATOM 748 O O . ASP A 1 99 ? 1.191 19.438 21.875 1 98.81 99 ASP A O 1
ATOM 752 N N . SER A 1 100 ? -0.509 20.734 21.359 1 98.25 100 SER A N 1
ATOM 753 C CA . SER A 1 100 ? 0.212 21.531 20.375 1 98.25 100 SER A CA 1
ATOM 754 C C . SER A 1 100 ? 0.556 22.922 20.922 1 98.25 100 SER A C 1
ATOM 756 O O . SER A 1 100 ? 0.151 23.266 22.031 1 98.25 100 SER A O 1
ATOM 758 N N . GLY A 1 101 ? 1.374 23.594 20.219 1 97.19 101 GLY A N 1
ATOM 759 C CA . GLY A 1 101 ? 1.541 25.031 20.422 1 97.19 101 GLY A CA 1
ATOM 760 C C . GLY A 1 101 ? 0.601 25.859 19.578 1 97.19 101 GLY A C 1
ATOM 761 O O . GLY A 1 101 ? -0.216 25.328 18.828 1 97.19 101 GLY A O 1
ATOM 762 N N . THR A 1 102 ? 0.75 27.203 19.703 1 95.38 102 THR A N 1
ATOM 763 C CA . THR A 1 102 ? -0.087 28.125 18.938 1 95.38 102 THR A CA 1
ATOM 764 C C . THR A 1 102 ? 0.255 28.047 17.453 1 95.38 102 THR A C 1
ATOM 766 O O . THR A 1 102 ? -0.534 28.484 16.609 1 95.38 102 THR A O 1
ATOM 769 N N . ASP A 1 103 ? 1.438 27.531 17.172 1 95.38 103 ASP A N 1
ATOM 770 C CA . ASP A 1 103 ? 1.87 27.375 15.789 1 95.38 103 ASP A CA 1
ATOM 771 C C . ASP A 1 103 ? 1.38 26.062 15.195 1 95.38 103 ASP A C 1
ATOM 773 O O . ASP A 1 103 ? 1.791 25.672 14.102 1 95.38 103 ASP A O 1
ATOM 777 N N . PHE A 1 104 ? 0.555 25.281 15.898 1 96.88 104 PHE A N 1
ATOM 778 C CA . PHE A 1 104 ? -0.058 24.016 15.5 1 96.88 104 PHE A CA 1
ATOM 779 C C . PHE A 1 104 ? 0.888 22.859 15.758 1 96.88 104 PHE A C 1
ATOM 781 O O . PHE A 1 104 ? 0.452 21.703 15.852 1 96.88 104 PHE A O 1
ATOM 788 N N . ASN A 1 105 ? 2.186 23.062 15.859 1 98.25 105 ASN A N 1
ATOM 789 C CA . ASN A 1 105 ? 3.156 21.984 16.031 1 98.25 105 ASN A CA 1
ATOM 790 C C . ASN A 1 105 ? 3.115 21.422 17.453 1 98.25 105 ASN A C 1
ATOM 792 O O . ASN A 1 105 ? 2.582 22.062 18.359 1 98.25 105 ASN A O 1
ATOM 796 N N . ILE A 1 106 ? 3.686 20.328 17.609 1 98.69 106 ILE A N 1
ATOM 797 C CA . ILE A 1 106 ? 3.727 19.609 18.875 1 98.69 106 ILE A CA 1
ATOM 798 C C . ILE A 1 106 ? 4.461 20.438 19.922 1 98.69 106 ILE A C 1
ATOM 800 O O . ILE A 1 106 ? 5.457 21.094 19.609 1 98.69 106 ILE A O 1
ATOM 804 N N . SER A 1 107 ? 3.982 20.516 21.188 1 98.62 107 SER A N 1
ATOM 805 C CA . SER A 1 107 ? 4.633 21.203 22.297 1 98.62 107 SER A CA 1
ATOM 806 C C . SER A 1 107 ? 5.812 20.391 22.828 1 98.62 107 SER A C 1
ATOM 808 O O . SER A 1 107 ? 5.641 19.281 23.328 1 98.62 107 SER A O 1
ATOM 810 N N . VAL A 1 108 ? 6.973 20.984 22.828 1 98.62 108 VAL A N 1
ATOM 811 C CA . VAL A 1 108 ? 8.156 20.297 23.312 1 98.62 108 VAL A CA 1
ATOM 812 C C . VAL A 1 108 ? 8.039 20.062 24.812 1 98.62 108 VAL A C 1
ATOM 814 O O . VAL A 1 108 ? 8.453 19.016 25.328 1 98.62 108 VAL A O 1
ATOM 817 N N . GLU A 1 109 ? 7.453 21.047 25.5 1 98.31 109 GLU A N 1
ATOM 818 C CA . GLU A 1 109 ? 7.246 20.891 26.938 1 98.31 109 GLU A CA 1
ATOM 819 C C . GLU A 1 109 ? 6.293 19.75 27.25 1 98.31 109 GLU A C 1
ATOM 821 O O . GLU A 1 109 ? 6.508 18.984 28.188 1 98.31 109 GLU A O 1
ATOM 826 N N . ALA A 1 110 ? 5.238 19.688 26.469 1 98.81 110 ALA A N 1
ATOM 827 C CA . ALA A 1 110 ? 4.289 18.594 26.641 1 98.81 110 ALA A CA 1
ATOM 828 C C . ALA A 1 110 ? 4.941 17.234 26.344 1 98.81 110 ALA A C 1
ATOM 830 O O . ALA A 1 110 ? 4.637 16.234 27 1 98.81 110 ALA A O 1
ATOM 831 N N . VAL A 1 111 ? 5.824 17.188 25.375 1 98.88 111 VAL A N 1
ATOM 832 C CA . VAL A 1 111 ? 6.578 15.969 25.062 1 98.88 111 VAL A CA 1
ATOM 833 C C . VAL A 1 111 ? 7.406 15.547 26.266 1 98.88 111 VAL A C 1
ATOM 835 O O . VAL A 1 111 ? 7.371 14.391 26.688 1 98.88 111 VAL A O 1
ATOM 838 N N . ARG A 1 112 ? 8.133 16.5 26.812 1 98.75 112 ARG A N 1
ATOM 839 C CA . ARG A 1 112 ? 8.984 16.234 27.969 1 98.75 112 ARG A CA 1
ATOM 840 C C . ARG A 1 112 ? 8.195 15.578 29.094 1 98.75 112 ARG A C 1
ATOM 842 O O . ARG A 1 112 ? 8.641 14.586 29.672 1 98.75 112 ARG A O 1
ATOM 849 N N . LYS A 1 113 ? 7.043 16.094 29.359 1 98.62 113 LYS A N 1
ATOM 850 C CA . LYS A 1 113 ? 6.219 15.633 30.469 1 98.62 113 LYS A CA 1
ATOM 851 C C . LYS A 1 113 ? 5.645 14.25 30.188 1 98.62 113 LYS A C 1
ATOM 853 O O . LYS A 1 113 ? 5.316 13.508 31.125 1 98.62 113 LYS A O 1
ATOM 858 N N . ALA A 1 114 ? 5.578 13.844 28.906 1 98.81 114 ALA A N 1
ATOM 859 C CA . ALA A 1 114 ? 4.895 12.609 28.516 1 98.81 114 ALA A CA 1
ATOM 860 C C . ALA A 1 114 ? 5.875 11.445 28.422 1 98.81 114 ALA A C 1
ATOM 862 O O . ALA A 1 114 ? 5.461 10.281 28.375 1 98.81 114 ALA A O 1
ATOM 863 N N . ILE A 1 115 ? 7.16 11.688 28.406 1 98.81 115 ILE A N 1
ATOM 864 C CA . ILE A 1 115 ? 8.172 10.648 28.25 1 98.81 115 ILE A CA 1
ATOM 865 C C . ILE A 1 115 ? 8.188 9.734 29.469 1 98.81 115 ILE A C 1
ATOM 867 O O . ILE A 1 115 ? 8.164 10.211 30.609 1 98.81 115 ILE A O 1
ATOM 871 N N . THR A 1 116 ? 8.156 8.492 29.297 1 98.75 116 THR A N 1
ATOM 872 C CA . THR A 1 116 ? 8.297 7.445 30.297 1 98.75 116 THR A CA 1
ATOM 873 C C . THR A 1 116 ? 9.344 6.422 29.875 1 98.75 116 THR A C 1
ATOM 875 O O . THR A 1 116 ? 9.867 6.492 28.75 1 98.75 116 THR A O 1
ATOM 878 N N . PRO A 1 117 ? 9.656 5.465 30.719 1 98.5 117 PRO A N 1
ATOM 879 C CA . PRO A 1 117 ? 10.586 4.406 30.312 1 98.5 117 PRO A CA 1
ATOM 880 C C . PRO A 1 117 ? 10.055 3.568 29.156 1 98.5 117 PRO A C 1
ATOM 882 O O . PRO A 1 117 ? 10.82 2.848 28.5 1 98.5 117 PRO A O 1
ATOM 885 N N . LYS A 1 118 ? 8.766 3.654 28.844 1 98.75 118 LYS A N 1
ATOM 886 C CA . LYS A 1 118 ? 8.133 2.883 27.766 1 98.75 118 LYS A CA 1
ATOM 887 C C . LYS A 1 118 ? 8.203 3.631 26.438 1 98.75 118 LYS A C 1
ATOM 889 O O . LYS A 1 118 ? 7.895 3.064 25.391 1 98.75 118 LYS A O 1
ATOM 894 N N . THR A 1 119 ? 8.625 4.918 26.438 1 98.94 119 THR A N 1
ATOM 895 C CA . THR A 1 119 ? 8.664 5.723 25.219 1 98.94 119 THR A CA 1
ATOM 896 C C . THR A 1 119 ? 9.805 5.273 24.312 1 98.94 119 THR A C 1
ATOM 898 O O . THR A 1 119 ? 10.969 5.258 24.734 1 98.94 119 THR A O 1
ATOM 901 N N . LYS A 1 120 ? 9.484 4.918 23.047 1 98.94 120 LYS A N 1
ATOM 902 C CA . LYS A 1 120 ? 10.508 4.426 22.125 1 98.94 120 LYS A CA 1
ATOM 903 C C . LYS A 1 120 ? 10.75 5.422 21 1 98.94 120 LYS A C 1
ATOM 905 O O . LYS A 1 120 ? 11.836 5.457 20.422 1 98.94 120 LYS A O 1
ATOM 910 N N . ALA A 1 121 ? 9.75 6.219 20.672 1 98.94 121 ALA A N 1
ATOM 911 C CA . ALA A 1 121 ? 9.867 7.18 19.578 1 98.94 121 ALA A CA 1
ATOM 912 C C . ALA A 1 121 ? 8.969 8.391 19.812 1 98.94 121 ALA A C 1
ATOM 914 O O . ALA A 1 121 ? 8.016 8.328 20.594 1 98.94 121 ALA A O 1
ATOM 915 N N . ILE A 1 122 ? 9.32 9.477 19.25 1 98.94 122 ILE A N 1
ATOM 916 C CA . ILE A 1 122 ? 8.516 10.68 19.094 1 98.94 122 ILE A CA 1
ATOM 917 C C . ILE A 1 122 ? 8.289 10.969 17.625 1 98.94 122 ILE A C 1
ATOM 919 O O . ILE A 1 122 ? 9.227 10.922 16.812 1 98.94 122 ILE A O 1
ATOM 923 N N . ILE A 1 123 ? 7.031 11.219 17.266 1 98.94 123 ILE A N 1
ATOM 924 C CA . ILE A 1 123 ? 6.703 11.562 15.883 1 98.94 123 ILE A CA 1
ATOM 925 C C . ILE A 1 123 ? 6.141 12.984 15.82 1 98.94 123 ILE A C 1
ATOM 927 O O . ILE A 1 123 ? 4.922 13.18 15.844 1 98.94 123 ILE A O 1
ATOM 931 N N . PRO A 1 124 ? 7 13.977 15.734 1 98.88 124 PRO A N 1
ATOM 932 C CA . PRO A 1 124 ? 6.496 15.328 15.453 1 98.88 124 PRO A CA 1
ATOM 933 C C . PRO A 1 124 ? 5.93 15.461 14.039 1 98.88 124 PRO A C 1
ATOM 935 O O . PRO A 1 124 ? 6.332 14.719 13.141 1 98.88 124 PRO A O 1
ATOM 938 N N . VAL A 1 125 ? 5.004 16.266 13.852 1 98.88 125 VAL A N 1
ATOM 939 C CA . VAL A 1 125 ? 4.395 16.5 12.547 1 98.88 125 VAL A CA 1
ATOM 940 C C . VAL A 1 125 ? 4.602 17.953 12.133 1 98.88 125 VAL A C 1
ATOM 942 O O . VAL A 1 125 ? 4.281 18.875 12.891 1 98.88 125 VAL A O 1
ATOM 945 N N . ASP A 1 126 ? 5.156 18.172 10.953 1 98.62 126 ASP A N 1
ATOM 946 C CA . ASP A 1 126 ? 5.293 19.516 10.398 1 98.62 126 ASP A CA 1
ATOM 947 C C . ASP A 1 126 ? 3.957 20.031 9.867 1 98.62 126 ASP A C 1
ATOM 949 O O . ASP A 1 126 ? 3.779 20.172 8.656 1 98.62 126 ASP A O 1
ATOM 953 N N . ILE A 1 127 ? 3.102 20.391 10.734 1 98.44 127 ILE A N 1
ATOM 954 C CA . ILE A 1 127 ? 1.739 20.766 10.375 1 98.44 127 ILE A CA 1
ATOM 955 C C . ILE A 1 127 ? 1.77 21.922 9.375 1 98.44 127 ILE A C 1
ATOM 957 O O . ILE A 1 127 ? 2.492 22.906 9.578 1 98.44 127 ILE A O 1
ATOM 961 N N . ALA A 1 128 ? 1.046 21.766 8.273 1 98.25 128 ALA A N 1
ATOM 962 C CA . ALA A 1 128 ? 0.833 22.781 7.246 1 98.25 128 ALA A CA 1
ATOM 963 C C . ALA A 1 128 ? 2.143 23.125 6.543 1 98.25 128 ALA A C 1
ATOM 965 O O . ALA A 1 128 ? 2.201 24.094 5.773 1 98.25 128 ALA A O 1
ATOM 966 N N . GLY A 1 129 ? 3.201 22.391 6.812 1 98.38 129 GLY A N 1
ATOM 967 C CA . GLY A 1 129 ? 4.465 22.578 6.125 1 98.38 129 GLY A CA 1
ATOM 968 C C . GLY A 1 129 ? 5.461 23.406 6.922 1 98.38 129 GLY A C 1
ATOM 969 O O . GLY A 1 129 ? 6.527 23.766 6.418 1 98.38 129 GLY A O 1
ATOM 970 N N . PHE A 1 130 ? 5.074 23.766 8.141 1 98.19 130 PHE A N 1
ATOM 971 C CA . PHE A 1 130 ? 5.949 24.531 9.023 1 98.19 130 PHE A CA 1
ATOM 972 C C . PHE A 1 130 ? 6.719 23.609 9.961 1 98.19 130 PHE A C 1
ATOM 974 O O . PHE A 1 130 ? 6.121 22.859 10.734 1 98.19 130 PHE A O 1
ATOM 981 N N . PRO A 1 131 ? 8.062 23.594 9.914 1 98.12 131 PRO A N 1
ATOM 982 C CA . PRO A 1 131 ? 8.859 22.625 10.672 1 98.12 131 PRO A CA 1
ATOM 983 C C . PRO A 1 131 ? 8.703 22.797 12.188 1 98.12 131 PRO A C 1
ATOM 985 O O . PRO A 1 131 ? 8.602 23.922 12.68 1 98.12 131 PRO A O 1
ATOM 988 N N . CYS A 1 132 ? 8.734 21.719 12.891 1 98.19 132 CYS A N 1
ATOM 989 C CA . CYS A 1 132 ? 8.734 21.734 14.352 1 98.19 132 CYS A CA 1
ATOM 990 C C . CYS A 1 132 ? 10.055 22.266 14.891 1 98.19 132 CYS A C 1
ATOM 992 O O . CYS A 1 132 ? 10.977 22.547 14.125 1 98.19 132 CYS A O 1
ATOM 994 N N . ASP A 1 133 ? 10.094 22.484 16.234 1 97.06 133 ASP A N 1
ATOM 995 C CA . ASP A 1 133 ? 11.328 22.906 16.891 1 97.06 133 ASP A CA 1
ATOM 996 C C . ASP A 1 133 ? 12.266 21.703 17.094 1 97.06 133 ASP A C 1
ATOM 998 O O . ASP A 1 133 ? 12.469 21.266 18.234 1 97.06 133 ASP A O 1
ATOM 1002 N N . TYR A 1 134 ? 12.922 21.281 16.047 1 97.5 134 TYR A N 1
ATOM 1003 C CA . TYR A 1 134 ? 13.703 20.047 16.062 1 97.5 134 TYR A CA 1
ATOM 1004 C C . TYR A 1 134 ? 14.984 20.234 16.859 1 97.5 134 TYR A C 1
ATOM 1006 O O . TYR A 1 134 ? 15.516 19.266 17.422 1 97.5 134 TYR A O 1
ATOM 1014 N N . GLU A 1 135 ? 15.539 21.438 16.938 1 96.12 135 GLU A N 1
ATOM 1015 C CA . GLU A 1 135 ? 16.672 21.656 17.828 1 96.12 135 GLU A CA 1
ATOM 1016 C C . GLU A 1 135 ? 16.344 21.266 19.266 1 96.12 135 GLU A C 1
ATOM 1018 O O . GLU A 1 135 ? 17.094 20.531 19.906 1 96.12 135 GLU A O 1
ATOM 1023 N N . ARG A 1 136 ? 15.219 21.766 19.719 1 97.62 136 ARG A N 1
ATOM 1024 C CA . ARG A 1 136 ? 14.812 21.484 21.094 1 97.62 136 ARG A CA 1
ATOM 1025 C C . ARG A 1 136 ? 14.414 20.031 21.266 1 97.62 136 ARG A C 1
ATOM 1027 O O . ARG A 1 136 ? 14.703 19.406 22.297 1 97.62 136 ARG A O 1
ATOM 1034 N N . ILE A 1 137 ? 13.734 19.406 20.297 1 98.56 137 ILE A N 1
ATOM 1035 C CA . ILE A 1 137 ? 13.289 18.016 20.375 1 98.56 137 ILE A CA 1
ATOM 1036 C C . ILE A 1 137 ? 14.5 17.094 20.406 1 98.56 137 ILE A C 1
ATOM 1038 O O . ILE A 1 137 ? 14.586 16.188 21.234 1 98.56 137 ILE A O 1
ATOM 1042 N N . MET A 1 138 ? 15.43 17.344 19.469 1 98.25 138 MET A N 1
ATOM 1043 C CA . MET A 1 138 ? 16.625 16.5 19.391 1 98.25 138 MET A CA 1
ATOM 1044 C C . MET A 1 138 ? 17.484 16.656 20.625 1 98.25 138 MET A C 1
ATOM 1046 O O . MET A 1 138 ? 18.078 15.695 21.109 1 98.25 138 MET A O 1
ATOM 1050 N N . ALA A 1 139 ? 17.594 17.906 21.141 1 98.5 139 ALA A N 1
ATOM 1051 C CA . ALA A 1 139 ? 18.312 18.141 22.391 1 98.5 139 ALA A CA 1
ATOM 1052 C C . ALA A 1 139 ? 17.672 17.375 23.531 1 98.5 139 ALA A C 1
ATOM 1054 O O . ALA A 1 139 ? 18.359 16.797 24.375 1 98.5 139 ALA A O 1
ATOM 1055 N N . LEU A 1 140 ? 16.359 17.406 23.562 1 98.75 140 LEU A N 1
ATOM 1056 C CA . LEU A 1 140 ? 15.594 16.781 24.641 1 98.75 140 LEU A CA 1
ATOM 1057 C C . LEU A 1 140 ? 15.914 15.289 24.734 1 98.75 140 LEU A C 1
ATOM 1059 O O . LEU A 1 140 ? 16.188 14.773 25.812 1 98.75 140 LEU A O 1
ATOM 1063 N N . VAL A 1 141 ? 15.945 14.531 23.562 1 98.69 141 VAL A N 1
ATOM 1064 C CA . VAL A 1 141 ? 16.109 13.078 23.594 1 98.69 141 VAL A CA 1
ATOM 1065 C C . VAL A 1 141 ? 17.562 12.719 23.859 1 98.69 141 VAL A C 1
ATOM 1067 O O . VAL A 1 141 ? 17.875 11.562 24.141 1 98.69 141 VAL A O 1
ATOM 1070 N N . GLN A 1 142 ? 18.422 13.711 23.875 1 98.44 142 GLN A N 1
ATOM 1071 C CA . GLN A 1 142 ? 19.844 13.477 24.141 1 98.44 142 GLN A CA 1
ATOM 1072 C C . GLN A 1 142 ? 20.203 13.875 25.562 1 98.44 142 GLN A C 1
ATOM 1074 O O . GLN A 1 142 ? 21.328 13.633 26.016 1 98.4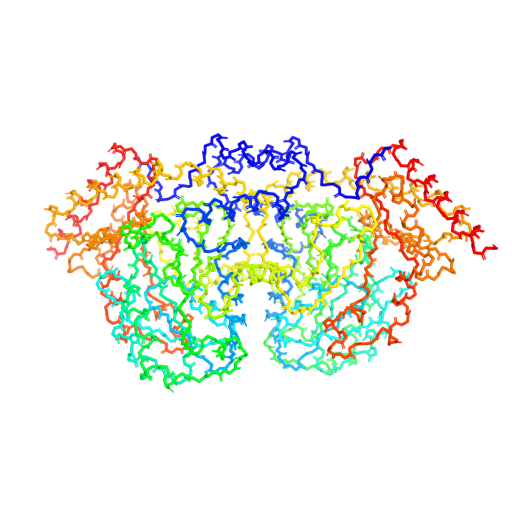4 142 GLN A O 1
ATOM 1079 N N . GLU A 1 143 ? 19.297 14.523 26.281 1 98.5 143 GLU A N 1
ATOM 1080 C CA . GLU A 1 143 ? 19.562 14.883 27.672 1 98.5 143 GLU A CA 1
ATOM 1081 C C . GLU A 1 143 ? 19.922 13.648 28.5 1 98.5 143 GLU A C 1
ATOM 1083 O O . GLU A 1 143 ? 19.312 12.586 28.328 1 98.5 143 GLU A O 1
ATOM 1088 N N . PRO A 1 144 ? 20.844 13.727 29.375 1 98.19 144 PRO A N 1
ATOM 1089 C CA . PRO A 1 144 ? 21.266 12.586 30.188 1 98.19 144 PRO A CA 1
ATOM 1090 C C . PRO A 1 144 ? 20.125 11.938 30.953 1 98.19 144 PRO A C 1
ATOM 1092 O O . PRO A 1 144 ? 20.047 10.711 31.047 1 98.19 144 PRO A O 1
ATOM 1095 N N . GLU A 1 145 ? 19.297 12.742 31.453 1 97.88 145 GLU A N 1
ATOM 1096 C CA . GLU A 1 145 ? 18.172 12.227 32.219 1 97.88 145 GLU A CA 1
ATOM 1097 C C . GLU A 1 145 ? 17.234 11.406 31.328 1 97.88 145 GLU A C 1
ATOM 1099 O O . GLU A 1 145 ? 16.703 10.383 31.766 1 97.88 145 GLU A O 1
ATOM 1104 N N . MET A 1 146 ? 17.016 11.883 30.125 1 98.31 146 MET A N 1
ATOM 1105 C CA . MET A 1 146 ? 16.156 11.164 29.203 1 98.31 146 MET A CA 1
ATOM 1106 C C . MET A 1 146 ? 16.812 9.883 28.719 1 98.31 146 MET A C 1
ATOM 1108 O O . MET A 1 146 ? 16.156 8.852 28.562 1 98.31 146 MET A O 1
ATOM 1112 N N . VAL A 1 147 ? 18.047 9.945 28.484 1 98.44 147 VAL A N 1
ATOM 1113 C CA . VAL A 1 147 ? 18.812 8.773 28.047 1 98.44 147 VAL A CA 1
ATOM 1114 C C . VAL A 1 147 ? 18.781 7.715 29.141 1 98.44 147 VAL A C 1
ATOM 1116 O O . VAL A 1 147 ? 18.641 6.523 28.859 1 98.44 147 VAL A O 1
ATOM 1119 N N . LYS A 1 148 ? 18.938 8.156 30.391 1 98.06 148 LYS A N 1
ATOM 1120 C CA . LYS A 1 148 ? 18.906 7.234 31.531 1 98.06 148 LYS A CA 1
ATOM 1121 C C . LYS A 1 148 ? 17.531 6.594 31.688 1 98.06 148 LYS A C 1
ATOM 1123 O O . LYS A 1 148 ? 17.422 5.434 32.094 1 98.06 148 LYS A O 1
ATOM 1128 N N . LEU A 1 149 ? 16.562 7.324 31.375 1 98.31 149 LEU A N 1
ATOM 1129 C CA . LEU A 1 149 ? 15.188 6.867 31.5 1 98.31 149 LEU A CA 1
ATOM 1130 C C . LEU A 1 149 ? 14.844 5.852 30.422 1 98.31 149 LEU A C 1
ATOM 1132 O O . LEU A 1 149 ? 14 4.977 30.625 1 98.31 149 LEU A O 1
ATOM 1136 N N . PHE A 1 150 ? 15.492 5.91 29.312 1 98.5 150 PHE A N 1
ATOM 1137 C CA . PHE A 1 150 ? 15.211 5.082 28.141 1 98.5 150 PHE A CA 1
ATOM 1138 C C . PHE A 1 150 ? 15.547 3.623 28.406 1 98.5 150 PHE A C 1
ATOM 1140 O O . PHE A 1 150 ? 16.641 3.312 28.891 1 98.5 150 PHE A O 1
ATOM 1147 N N . ARG A 1 151 ? 14.625 2.711 28.094 1 98.31 151 ARG A N 1
ATOM 1148 C CA . ARG A 1 151 ? 14.828 1.271 28.219 1 98.31 151 ARG A CA 1
ATOM 1149 C C . ARG A 1 151 ? 14.734 0.575 26.875 1 98.31 151 ARG A C 1
ATOM 1151 O O . ARG A 1 151 ? 13.648 0.463 26.297 1 98.31 151 ARG A O 1
ATOM 1158 N N . SER A 1 152 ? 15.828 0.113 26.406 1 97.94 152 SER A N 1
ATOM 1159 C CA . SER A 1 152 ? 15.859 -0.571 25.109 1 97.94 152 SER A CA 1
ATOM 1160 C C . SER A 1 152 ? 15.305 -1.987 25.219 1 97.94 152 SER A C 1
ATOM 1162 O O . SER A 1 152 ? 15.531 -2.672 26.219 1 97.94 152 SER A O 1
ATOM 1164 N N . GLU A 1 153 ? 14.594 -2.412 24.219 1 97.56 153 GLU A N 1
ATOM 1165 C CA . GLU A 1 153 ? 14.016 -3.752 24.203 1 97.56 153 GLU A CA 1
ATOM 1166 C C . GLU A 1 153 ? 14.219 -4.422 22.844 1 97.56 153 GLU A C 1
ATOM 1168 O O . GLU A 1 153 ? 13.516 -5.379 22.516 1 97.56 153 GLU A O 1
ATOM 1173 N N . SER A 1 154 ? 15.008 -3.898 21.938 1 97.88 154 SER A N 1
ATOM 1174 C CA . SER A 1 154 ? 15.422 -4.469 20.672 1 97.88 154 SER A CA 1
ATOM 1175 C C . SER A 1 154 ? 16.875 -4.133 20.359 1 97.88 154 SER A C 1
ATOM 1177 O O . SER A 1 154 ? 17.438 -3.186 20.922 1 97.88 154 SER A O 1
ATOM 1179 N N . PRO A 1 155 ? 17.5 -4.891 19.469 1 98.12 155 PRO A N 1
ATOM 1180 C CA . PRO A 1 155 ? 18.875 -4.586 19.109 1 98.12 155 PRO A CA 1
ATOM 1181 C C . PRO A 1 155 ? 19.031 -3.189 18.516 1 98.12 155 PRO A C 1
ATOM 1183 O O . PRO A 1 155 ? 20.031 -2.512 18.766 1 98.12 155 PRO A O 1
ATOM 1186 N N . VAL A 1 156 ? 18.094 -2.707 17.766 1 98.69 156 VAL A N 1
ATOM 1187 C CA . VAL A 1 156 ? 18.141 -1.391 17.141 1 98.69 156 VAL A CA 1
ATOM 1188 C C . VAL A 1 156 ? 18.062 -0.303 18.203 1 98.69 156 VAL A C 1
ATOM 1190 O O . VAL A 1 156 ? 18.812 0.671 18.172 1 98.69 156 VAL A O 1
ATOM 1193 N N . GLN A 1 157 ? 17.141 -0.468 19.125 1 98.69 157 GLN A N 1
ATOM 1194 C CA . GLN A 1 157 ? 16.984 0.477 20.234 1 98.69 157 GLN A CA 1
ATOM 1195 C C . GLN A 1 157 ? 18.266 0.569 21.062 1 98.69 157 GLN A C 1
ATOM 1197 O O . GLN A 1 157 ? 18.688 1.662 21.438 1 98.69 157 GLN A O 1
ATOM 1202 N N . GLU A 1 158 ? 18.844 -0.599 21.312 1 98.5 158 GLU A N 1
ATOM 1203 C CA . GLU A 1 158 ? 20.078 -0.64 22.078 1 98.5 158 GLU A CA 1
ATOM 1204 C C . GLU A 1 158 ? 21.188 0.123 21.359 1 98.5 158 GLU A C 1
ATOM 1206 O O . GLU A 1 158 ? 21.922 0.895 21.984 1 98.5 158 GLU A O 1
ATOM 1211 N N . LYS A 1 159 ? 21.266 -0.17 20.062 1 98.5 159 LYS A N 1
ATOM 1212 C CA . LYS A 1 159 ? 22.297 0.478 19.25 1 98.5 159 LYS A CA 1
ATOM 1213 C C . LYS A 1 159 ? 22.094 1.991 19.219 1 98.5 159 LYS A C 1
ATOM 1215 O O . LYS A 1 159 ? 23.078 2.748 19.25 1 98.5 159 LYS A O 1
ATOM 1220 N N . LEU A 1 160 ? 20.875 2.486 19.156 1 98.5 160 LEU A N 1
ATOM 1221 C CA . LEU A 1 160 ? 20.578 3.914 19.109 1 98.5 160 LEU A CA 1
ATOM 1222 C C . LEU A 1 160 ? 20.812 4.555 20.484 1 98.5 160 LEU A C 1
ATOM 1224 O O . LEU A 1 160 ? 21.312 5.68 20.562 1 98.5 160 LEU A O 1
ATOM 1228 N N . GLY A 1 161 ? 20.344 3.889 21.562 1 98.25 161 GLY A N 1
ATOM 1229 C CA . GLY A 1 161 ? 20.656 4.262 22.938 1 98.25 161 GLY A CA 1
ATOM 1230 C C . GLY A 1 161 ? 19.812 5.398 23.453 1 98.25 161 GLY A C 1
ATOM 1231 O O . GLY A 1 161 ? 20.094 5.953 24.531 1 98.25 161 GLY A O 1
ATOM 1232 N N . ARG A 1 162 ? 18.812 5.793 22.75 1 98.62 162 ARG A N 1
ATOM 1233 C CA . ARG A 1 162 ? 17.891 6.863 23.141 1 98.62 162 ARG A CA 1
ATOM 1234 C C . ARG A 1 162 ? 16.594 6.785 22.344 1 98.62 162 ARG A C 1
ATOM 1236 O O . ARG A 1 162 ? 16.438 5.914 21.484 1 98.62 162 ARG A O 1
ATOM 1243 N N . ILE A 1 163 ? 15.641 7.586 22.672 1 98.88 163 ILE A N 1
ATOM 1244 C CA . ILE A 1 163 ? 14.359 7.68 21.984 1 98.88 163 ILE A CA 1
ATOM 1245 C C . ILE A 1 163 ? 14.586 8.117 20.531 1 98.88 163 ILE A C 1
ATOM 1247 O O . ILE A 1 163 ? 15.383 9.016 20.266 1 98.88 163 ILE A O 1
ATOM 1251 N N . LEU A 1 164 ? 13.984 7.422 19.578 1 98.94 164 LEU A N 1
ATOM 1252 C CA . LEU A 1 164 ? 14.055 7.773 18.156 1 98.94 164 LEU A CA 1
ATOM 1253 C C . LEU A 1 164 ? 13.164 8.969 17.844 1 98.94 164 LEU A C 1
ATOM 1255 O O . LEU A 1 164 ? 12.031 9.055 18.344 1 98.94 164 LEU A O 1
ATOM 1259 N N . VAL A 1 165 ? 13.602 9.93 17.031 1 98.94 165 VAL A N 1
ATOM 1260 C CA . VAL A 1 165 ? 12.766 11.008 16.516 1 98.94 165 VAL A CA 1
ATOM 1261 C C . VAL A 1 165 ? 12.492 10.781 15.031 1 98.94 165 VAL A C 1
ATOM 1263 O O . VAL A 1 165 ? 13.406 10.82 14.211 1 98.94 165 VAL A O 1
ATOM 1266 N N . MET A 1 166 ? 11.305 10.477 14.688 1 98.81 166 MET A N 1
ATOM 1267 C CA . MET A 1 166 ? 10.844 10.273 13.312 1 98.81 166 MET A CA 1
ATOM 1268 C C . MET A 1 166 ? 9.844 11.352 12.914 1 98.81 166 MET A C 1
ATOM 1270 O O . MET A 1 166 ? 8.664 11.273 13.266 1 98.81 166 MET A O 1
ATOM 1274 N N . ASN A 1 167 ? 10.281 12.227 12.125 1 98 167 ASN A N 1
ATOM 1275 C CA . ASN A 1 167 ? 9.477 13.359 11.68 1 98 167 ASN A CA 1
ATOM 1276 C C . ASN A 1 167 ? 8.414 12.93 10.672 1 98 167 ASN A C 1
ATOM 1278 O O . ASN A 1 167 ? 8.727 12.273 9.68 1 98 167 ASN A O 1
ATOM 1282 N N . ASP A 1 168 ? 7.121 13.148 11.008 1 98.81 168 ASP A N 1
ATOM 1283 C CA . ASP A 1 168 ? 6.098 13.18 9.969 1 98.81 168 ASP A CA 1
ATOM 1284 C C . ASP A 1 168 ? 6.207 14.445 9.125 1 98.81 168 ASP A C 1
ATOM 1286 O O . ASP A 1 168 ? 5.617 15.477 9.469 1 98.81 168 ASP A O 1
ATOM 1290 N N . ALA A 1 169 ? 6.867 14.328 8.047 1 98.81 169 ALA A N 1
ATOM 1291 C CA . ALA A 1 169 ? 7.164 15.445 7.156 1 98.81 169 ALA A CA 1
ATOM 1292 C C . ALA A 1 169 ? 6.203 15.477 5.973 1 98.81 169 ALA A C 1
ATOM 1294 O O . ALA A 1 169 ? 6.523 16.031 4.914 1 98.81 169 ALA A O 1
ATOM 1295 N N . ALA A 1 170 ? 5.055 14.883 6.148 1 98.75 170 ALA A N 1
ATOM 1296 C CA . ALA A 1 170 ? 4.09 14.734 5.062 1 98.75 170 ALA A CA 1
ATOM 1297 C C . ALA A 1 170 ? 3.809 16.078 4.391 1 98.75 170 ALA A C 1
ATOM 1299 O O . ALA A 1 170 ? 3.51 16.125 3.193 1 98.75 170 ALA A O 1
ATOM 1300 N N . HIS A 1 171 ? 3.943 17.188 5.137 1 98.56 171 HIS A N 1
ATOM 1301 C CA . HIS A 1 171 ? 3.557 18.5 4.641 1 98.56 171 HIS A CA 1
ATOM 1302 C C . HIS A 1 171 ? 4.781 19.328 4.262 1 98.56 171 HIS A C 1
ATOM 1304 O O . HIS A 1 171 ? 4.652 20.391 3.645 1 98.56 171 HIS A O 1
ATOM 1310 N N . SER A 1 172 ? 6.02 18.875 4.539 1 98.56 172 SER A N 1
ATOM 1311 C CA . SER A 1 172 ? 7.062 19.891 4.641 1 98.56 172 SER A CA 1
ATOM 1312 C C . SER A 1 172 ? 8.141 19.672 3.576 1 98.56 172 SER A C 1
ATOM 1314 O O . SER A 1 172 ? 9.234 20.234 3.682 1 98.56 172 SER A O 1
ATOM 1316 N N . LEU A 1 173 ? 7.848 18.812 2.578 1 98.38 173 LEU A N 1
ATOM 1317 C CA . LEU A 1 173 ? 8.789 18.734 1.468 1 98.38 173 LEU A CA 1
ATOM 1318 C C . LEU A 1 173 ? 9.016 20.125 0.859 1 98.38 173 LEU A C 1
ATOM 1320 O O . LEU A 1 173 ? 8.062 20.766 0.393 1 98.38 173 LEU A O 1
ATOM 1324 N N . GLY A 1 174 ? 10.219 20.594 0.941 1 97.19 174 GLY A N 1
ATOM 1325 C CA . GLY A 1 174 ? 10.547 21.906 0.396 1 97.19 174 GLY A CA 1
ATOM 1326 C C . GLY A 1 174 ? 10.719 22.969 1.462 1 97.19 174 GLY A C 1
ATOM 1327 O O . GLY A 1 174 ? 11.234 24.062 1.186 1 97.19 174 GLY A O 1
ATOM 1328 N N . ALA A 1 175 ? 10.305 22.719 2.686 1 98.19 175 ALA A N 1
ATOM 1329 C CA . ALA A 1 175 ? 10.523 23.641 3.797 1 98.19 175 ALA A CA 1
ATOM 1330 C C . ALA A 1 175 ? 12 23.688 4.184 1 98.19 175 ALA A C 1
ATOM 1332 O O . ALA A 1 175 ? 12.781 22.812 3.789 1 98.19 175 ALA A O 1
ATOM 1333 N N . ARG A 1 176 ? 12.328 24.688 4.879 1 96.88 176 ARG A N 1
ATOM 1334 C CA . ARG A 1 176 ? 13.68 24.875 5.41 1 96.88 176 ARG A CA 1
ATOM 1335 C C . ARG A 1 176 ? 13.656 24.953 6.934 1 96.88 176 ARG A C 1
ATOM 1337 O O . ARG A 1 176 ? 12.906 25.734 7.508 1 96.88 176 ARG A O 1
ATOM 1344 N N . TYR A 1 177 ? 14.492 24.156 7.508 1 95.31 177 TYR A N 1
ATOM 1345 C CA . TYR A 1 177 ? 14.609 24.219 8.961 1 95.31 177 TYR A CA 1
ATOM 1346 C C . TYR A 1 177 ? 15.609 25.297 9.375 1 95.31 177 TYR A C 1
ATOM 1348 O O . TYR A 1 177 ? 15.406 25.984 10.375 1 95.31 177 TYR A O 1
ATOM 1356 N N . SER A 1 178 ? 16.688 25.375 8.688 1 92.88 178 SER A N 1
ATOM 1357 C CA . SER A 1 178 ? 17.688 26.422 8.828 1 92.88 178 SER A CA 1
ATOM 1358 C C . SER A 1 178 ? 18.312 26.766 7.484 1 92.88 178 SER A C 1
ATOM 1360 O O . SER A 1 178 ? 17.969 26.188 6.457 1 92.88 178 SER A O 1
ATOM 1362 N N . SER A 1 179 ? 19.172 27.766 7.566 1 88.94 179 SER A N 1
ATOM 1363 C CA . SER A 1 179 ? 19.828 28.156 6.328 1 88.94 179 SER A CA 1
ATOM 1364 C C . SER A 1 179 ? 20.641 27.016 5.742 1 88.94 179 SER A C 1
ATOM 1366 O O . SER A 1 179 ? 20.906 26.984 4.535 1 88.94 179 SER A O 1
ATOM 1368 N N . ARG A 1 180 ? 20.922 26.047 6.566 1 87.38 180 ARG A N 1
ATOM 1369 C CA . ARG A 1 180 ? 21.812 24.969 6.113 1 87.38 180 ARG A CA 1
ATOM 1370 C C . ARG A 1 180 ? 21.078 23.641 6.047 1 87.38 180 ARG A C 1
ATOM 1372 O O . ARG A 1 180 ? 21.625 22.641 5.598 1 87.38 180 ARG A O 1
ATOM 1379 N N . GLN A 1 181 ? 19.844 23.672 6.445 1 92.94 181 GLN A N 1
ATOM 1380 C CA . GLN A 1 181 ? 19.172 22.375 6.551 1 92.94 181 GLN A CA 1
ATOM 1381 C C . GLN A 1 181 ? 17.75 22.469 5.996 1 92.94 181 GLN A C 1
ATOM 1383 O O . GLN A 1 181 ? 16.922 23.25 6.473 1 92.94 181 GLN A O 1
ATOM 1388 N N . ARG A 1 182 ? 17.5 21.688 4.973 1 94.44 182 ARG A N 1
ATOM 1389 C CA . ARG A 1 182 ? 16.141 21.484 4.473 1 94.44 182 ARG A CA 1
ATOM 1390 C C . ARG A 1 182 ? 15.414 20.406 5.281 1 94.44 182 ARG A C 1
ATOM 1392 O O . ARG A 1 182 ? 16.031 19.672 6.043 1 94.44 182 ARG A O 1
ATOM 1399 N N . THR A 1 183 ? 14.117 20.453 5.16 1 97.06 183 THR A N 1
ATOM 1400 C CA . THR A 1 183 ? 13.367 19.406 5.844 1 97.06 183 THR A CA 1
ATOM 1401 C C . THR A 1 183 ? 13.68 18.031 5.23 1 97.06 183 THR A C 1
ATOM 1403 O O . THR A 1 183 ? 13.844 17.922 4.016 1 97.06 183 THR A O 1
ATOM 1406 N N . GLY A 1 184 ? 13.75 17.031 6.031 1 97.81 184 GLY A N 1
ATOM 1407 C CA . GLY A 1 184 ? 14.031 15.68 5.582 1 97.81 184 GLY A CA 1
ATOM 1408 C C . GLY A 1 184 ? 15.32 15.117 6.152 1 97.81 184 GLY A C 1
ATOM 1409 O O . GLY A 1 184 ? 15.555 13.906 6.102 1 97.81 184 GLY A O 1
ATOM 1410 N N . CYS A 1 185 ? 16.125 16 6.805 1 97.19 185 CYS A N 1
ATOM 1411 C CA . CYS A 1 185 ? 17.406 15.508 7.312 1 97.19 185 CYS A CA 1
ATOM 1412 C C . CYS A 1 185 ? 17.641 15.977 8.742 1 97.19 185 CYS A C 1
ATOM 1414 O O . CYS A 1 185 ? 18.734 15.805 9.289 1 97.19 185 CYS A O 1
ATOM 1416 N N . GLU A 1 186 ? 16.656 16.594 9.359 1 95.75 186 GLU A N 1
ATOM 1417 C CA . GLU A 1 186 ? 16.828 17.234 10.656 1 95.75 186 GLU A CA 1
ATOM 1418 C C . GLU A 1 186 ? 16.641 16.25 11.797 1 95.75 186 GLU A C 1
ATOM 1420 O O . GLU A 1 186 ? 17.031 16.531 12.938 1 95.75 186 GLU A O 1
ATOM 1425 N N . THR A 1 187 ? 16.062 15.125 11.547 1 98.12 187 THR A N 1
ATOM 1426 C CA . THR A 1 187 ? 15.781 14.117 12.562 1 98.12 187 THR A CA 1
ATOM 1427 C C . THR A 1 187 ? 16.375 12.766 12.156 1 98.12 187 THR A C 1
ATOM 1429 O O . THR A 1 187 ? 16.984 12.648 11.086 1 98.12 187 THR A O 1
ATOM 1432 N N . ASP A 1 188 ? 16.281 11.711 13.047 1 98.81 188 ASP A N 1
ATOM 1433 C CA . ASP A 1 188 ? 16.797 10.383 12.734 1 98.81 188 ASP A CA 1
ATOM 1434 C C . ASP A 1 188 ? 16.188 9.844 11.445 1 98.81 188 ASP A C 1
ATOM 1436 O O . ASP A 1 188 ? 16.891 9.258 10.617 1 98.81 188 ASP A O 1
ATOM 1440 N N . VAL A 1 189 ? 14.938 9.953 11.359 1 98.94 189 VAL A N 1
ATOM 1441 C CA . VAL A 1 189 ? 14.133 9.555 10.211 1 98.94 189 VAL A CA 1
ATOM 1442 C C . VAL A 1 189 ? 13.117 10.656 9.891 1 98.94 189 VAL A C 1
ATOM 1444 O O . VAL A 1 189 ? 12.602 11.312 10.797 1 98.94 189 VAL A O 1
ATOM 1447 N N . ALA A 1 190 ? 12.922 10.945 8.68 1 98.88 190 ALA A N 1
ATOM 1448 C CA . ALA A 1 190 ? 11.812 11.781 8.203 1 98.88 190 ALA A CA 1
ATOM 1449 C C . ALA A 1 190 ? 11.055 11.094 7.078 1 98.88 190 ALA A C 1
ATOM 1451 O O . ALA A 1 190 ? 11.656 10.438 6.219 1 98.88 190 ALA A O 1
ATOM 1452 N N . ILE A 1 191 ? 9.773 11.164 7.086 1 98.94 191 ILE A N 1
ATOM 1453 C CA . ILE A 1 191 ? 9.008 10.523 6.02 1 98.94 191 ILE A CA 1
ATOM 1454 C C . ILE A 1 191 ? 8.102 11.555 5.348 1 98.94 191 ILE A C 1
ATOM 1456 O O . ILE A 1 191 ? 7.277 12.188 6.004 1 98.94 191 ILE A O 1
ATOM 1460 N N . PHE A 1 192 ? 8.266 11.781 4.07 1 98.94 192 PHE A N 1
ATOM 1461 C CA . PHE A 1 192 ? 7.398 12.633 3.264 1 98.94 192 PHE A CA 1
ATOM 1462 C C . PHE A 1 192 ? 6.195 11.852 2.752 1 98.94 192 PHE A C 1
ATOM 1464 O O . PHE A 1 192 ? 6.277 10.641 2.545 1 98.94 192 PHE A O 1
ATOM 1471 N N . SER A 1 193 ? 5.055 12.508 2.637 1 98.81 193 SER A N 1
ATOM 1472 C CA . SER A 1 193 ? 3.918 11.992 1.889 1 98.81 193 SER A CA 1
ATOM 1473 C C . SER A 1 193 ? 3.875 12.562 0.475 1 98.81 193 SER A C 1
ATOM 1475 O O . SER A 1 193 ? 4.098 13.758 0.278 1 98.81 193 SER A O 1
ATOM 1477 N N . LEU A 1 194 ? 3.635 11.727 -0.444 1 98.81 194 LEU A N 1
ATOM 1478 C CA . LEU A 1 194 ? 3.508 12.133 -1.839 1 98.81 194 LEU A CA 1
ATOM 1479 C C . LEU A 1 194 ? 2.1 11.859 -2.357 1 98.81 194 LEU A C 1
ATOM 1481 O O . LEU A 1 194 ? 1.922 11.484 -3.518 1 98.81 194 LEU A O 1
ATOM 1485 N N . HIS A 1 195 ? 1.152 11.953 -1.444 1 98.12 195 HIS A N 1
ATOM 1486 C CA . HIS A 1 195 ? -0.267 11.828 -1.753 1 98.12 195 HIS A CA 1
ATOM 1487 C C . HIS A 1 195 ? -0.721 12.914 -2.725 1 98.12 195 HIS A C 1
ATOM 1489 O O . HIS A 1 195 ? -0.055 13.938 -2.871 1 98.12 195 HIS A O 1
ATOM 1495 N N . ALA A 1 196 ? -1.837 12.797 -3.293 1 96.94 196 ALA A N 1
ATOM 1496 C CA . ALA A 1 196 ? -2.371 13.594 -4.395 1 96.94 196 ALA A CA 1
ATOM 1497 C C . ALA A 1 196 ? -2.453 15.07 -4.016 1 96.94 196 ALA A C 1
ATOM 1499 O O . ALA A 1 196 ? -2.305 15.945 -4.871 1 96.94 196 ALA A O 1
ATOM 1500 N N . VAL A 1 197 ? -2.662 15.367 -2.764 1 95.06 197 VAL A N 1
ATOM 1501 C CA . VAL A 1 197 ? -2.934 16.75 -2.375 1 95.06 197 VAL A CA 1
ATOM 1502 C C . VAL A 1 197 ? -1.642 17.422 -1.908 1 95.06 197 VAL A C 1
ATOM 1504 O O . VAL A 1 197 ? -1.643 18.594 -1.542 1 95.06 197 VAL A O 1
ATOM 1507 N N . LYS A 1 198 ? -0.514 16.656 -1.885 1 98.19 198 LYS A N 1
ATOM 1508 C CA . LYS A 1 198 ? 0.743 17.219 -1.393 1 98.19 198 LYS A CA 1
ATOM 1509 C C . LYS A 1 198 ? 1.426 18.062 -2.463 1 98.19 198 LYS A C 1
ATOM 1511 O O . LYS A 1 198 ? 1.021 18.047 -3.627 1 98.19 198 LYS A O 1
ATOM 1516 N N . ASN A 1 199 ? 2.436 18.859 -2.037 1 98.19 199 ASN A N 1
ATOM 1517 C CA . ASN A 1 199 ? 3.119 19.797 -2.922 1 98.19 199 ASN A CA 1
ATOM 1518 C C . ASN A 1 199 ? 3.752 19.094 -4.113 1 98.19 199 ASN A C 1
ATOM 1520 O O . ASN A 1 199 ? 3.744 19.609 -5.23 1 98.19 199 ASN A O 1
ATOM 1524 N N . VAL A 1 200 ? 4.371 17.984 -3.844 1 98.31 200 VAL A N 1
ATOM 1525 C CA . VAL A 1 200 ? 4.844 17.031 -4.832 1 98.31 200 VAL A CA 1
ATOM 1526 C C . VAL A 1 200 ? 4.113 15.695 -4.648 1 98.31 200 VAL A C 1
ATOM 1528 O O . VAL A 1 200 ? 4.047 15.164 -3.537 1 98.31 200 VAL A O 1
ATOM 1531 N N . THR A 1 201 ? 3.553 15.203 -5.766 1 98.38 201 THR A N 1
ATOM 1532 C CA . THR A 1 201 ? 2.68 14.047 -5.59 1 98.38 201 THR A CA 1
ATOM 1533 C C . THR A 1 201 ? 3.117 12.898 -6.492 1 98.38 201 THR A C 1
ATOM 1535 O O . THR A 1 201 ? 3.77 13.117 -7.516 1 98.38 201 THR A O 1
ATOM 1538 N N . THR A 1 202 ? 2.84 11.672 -6.109 1 98.69 202 THR A N 1
ATOM 1539 C CA . THR A 1 202 ? 2.914 10.445 -6.902 1 98.69 202 THR A CA 1
ATOM 1540 C C . THR A 1 202 ? 1.559 9.75 -6.949 1 98.69 202 THR A C 1
ATOM 1542 O O . THR A 1 202 ? 1.487 8.523 -7.094 1 98.69 202 THR A O 1
ATOM 1545 N N . ALA A 1 203 ? 0.453 10.516 -6.805 1 98.38 203 ALA A N 1
ATOM 1546 C CA . ALA A 1 203 ? -0.9 10 -6.633 1 98.38 203 ALA A CA 1
ATOM 1547 C C . ALA A 1 203 ? -1.061 9.328 -5.27 1 98.38 203 ALA A C 1
ATOM 1549 O O . ALA A 1 203 ? -1.876 9.758 -4.453 1 98.38 203 ALA A O 1
ATOM 1550 N N . GLU A 1 204 ? -0.345 8.352 -5.035 1 98.5 204 GLU A N 1
ATOM 1551 C CA . GLU A 1 204 ? -0.102 7.684 -3.758 1 98.5 204 GLU A CA 1
ATOM 1552 C C . GLU A 1 204 ? 1.385 7.406 -3.555 1 98.5 204 GLU A C 1
ATOM 1554 O O . GLU A 1 204 ? 2.076 6.992 -4.484 1 98.5 204 GLU A O 1
ATOM 1559 N N . GLY A 1 205 ? 1.926 7.676 -2.328 1 98.69 205 GLY A N 1
ATOM 1560 C CA . GLY A 1 205 ? 3.34 7.402 -2.129 1 98.69 205 GLY A CA 1
ATOM 1561 C C . GLY A 1 205 ? 3.902 8.039 -0.874 1 98.69 205 GLY A C 1
ATOM 1562 O O . GLY A 1 205 ? 3.252 8.891 -0.258 1 98.69 205 GLY A O 1
ATOM 1563 N N . GLY A 1 206 ? 5.016 7.594 -0.462 1 98.88 206 GLY A N 1
ATOM 1564 C CA . GLY A 1 206 ? 5.84 8.133 0.608 1 98.88 206 GLY A CA 1
ATOM 1565 C C . GLY A 1 206 ? 7.328 8.023 0.334 1 98.88 206 GLY A C 1
ATOM 1566 O O . GLY A 1 206 ? 7.742 7.305 -0.581 1 98.88 206 GLY A O 1
ATOM 1567 N N . ALA A 1 207 ? 8.102 8.758 1.007 1 98.94 207 ALA A N 1
ATOM 1568 C CA . ALA A 1 207 ? 9.562 8.719 0.926 1 98.94 207 ALA A CA 1
ATOM 1569 C C . ALA A 1 207 ? 10.188 8.758 2.316 1 98.94 207 ALA A C 1
ATOM 1571 O O . ALA A 1 207 ? 10.023 9.734 3.051 1 98.94 207 ALA A O 1
ATOM 1572 N N . ILE A 1 208 ? 10.836 7.715 2.639 1 98.94 208 ILE A N 1
ATOM 1573 C CA . ILE A 1 208 ? 11.531 7.613 3.92 1 98.94 208 ILE A CA 1
ATOM 1574 C C . ILE A 1 208 ? 12.93 8.203 3.799 1 98.94 208 ILE A C 1
ATOM 1576 O O . ILE A 1 208 ? 13.758 7.707 3.029 1 98.94 208 ILE A O 1
ATOM 1580 N N . CYS A 1 209 ? 13.18 9.242 4.492 1 98.94 209 CYS A N 1
ATOM 1581 C CA . CYS A 1 209 ? 14.516 9.82 4.594 1 98.94 209 CYS A CA 1
ATOM 1582 C C . CYS A 1 209 ? 15.266 9.266 5.797 1 98.94 209 CYS A C 1
ATOM 1584 O O . CYS A 1 209 ? 14.82 9.414 6.938 1 98.94 209 CYS A O 1
ATOM 1586 N N . LEU A 1 210 ? 16.375 8.625 5.539 1 98.94 210 LEU A N 1
ATOM 1587 C CA . LEU A 1 210 ? 17.203 8 6.57 1 98.94 210 LEU A CA 1
ATOM 1588 C C . LEU A 1 210 ? 18.391 8.891 6.934 1 98.94 210 LEU A C 1
ATOM 1590 O O . LEU A 1 210 ? 19.172 9.273 6.062 1 98.94 210 LEU A O 1
ATOM 1594 N N . ASN A 1 211 ? 18.484 9.219 8.266 1 98.75 211 ASN A N 1
ATOM 1595 C CA . ASN A 1 211 ? 19.547 10.086 8.766 1 98.75 211 ASN A CA 1
ATOM 1596 C C . ASN A 1 211 ? 20.094 9.586 10.094 1 98.75 211 ASN A C 1
ATOM 1598 O O . ASN A 1 211 ? 20.5 10.375 10.945 1 98.75 211 ASN A O 1
ATOM 1602 N N . LEU A 1 212 ? 20.094 8.281 10.32 1 98.81 212 LEU A N 1
ATOM 1603 C CA . LEU A 1 212 ? 20.516 7.723 11.594 1 98.81 212 LEU A CA 1
ATOM 1604 C C . LEU A 1 212 ? 21.984 8.047 11.867 1 98.81 212 LEU A C 1
ATOM 1606 O O . LEU A 1 212 ? 22.812 8.039 10.945 1 98.81 212 LEU A O 1
ATOM 1610 N N . PRO A 1 213 ? 22.328 8.352 13.109 1 97.88 213 PRO A N 1
ATOM 1611 C CA . PRO A 1 213 ? 23.719 8.641 13.469 1 97.88 213 PRO A CA 1
ATOM 1612 C C . PRO A 1 213 ? 24.578 7.387 13.539 1 97.88 213 PRO A C 1
ATOM 1614 O O . PRO A 1 213 ? 24.062 6.27 13.508 1 97.88 213 PRO A O 1
ATOM 1617 N N . LYS A 1 214 ? 25.859 7.641 13.617 1 96.25 214 LYS A N 1
ATOM 1618 C CA . LYS A 1 214 ? 26.734 6.52 13.93 1 96.25 214 LYS A CA 1
ATOM 1619 C C . LYS A 1 214 ? 26.266 5.781 15.18 1 96.25 214 LYS A C 1
ATOM 1621 O O . LYS A 1 214 ? 25.766 6.402 16.109 1 96.25 214 LYS A O 1
ATOM 1626 N N . PRO A 1 215 ? 26.312 4.52 15.219 1 97.06 215 PRO A N 1
ATOM 1627 C CA . PRO A 1 215 ? 27.109 3.676 14.32 1 97.06 215 PRO A CA 1
ATOM 1628 C C . PRO A 1 215 ? 26.281 3.123 13.156 1 97.06 215 PRO A C 1
ATOM 1630 O O . PRO A 1 215 ? 26.719 2.188 12.477 1 97.06 215 PRO A O 1
ATOM 1633 N N . PHE A 1 216 ? 25.125 3.588 12.969 1 98.56 216 PHE A N 1
ATOM 1634 C CA . PHE A 1 216 ? 24.312 3.086 11.867 1 98.56 216 PHE A CA 1
ATOM 1635 C C . PHE A 1 216 ? 24.922 3.453 10.523 1 98.56 216 PHE A C 1
ATOM 1637 O O . PHE A 1 216 ? 25.469 4.547 10.367 1 98.56 216 PHE A O 1
ATOM 1644 N N . ASP A 1 217 ? 24.875 2.557 9.594 1 98.62 217 ASP A N 1
ATOM 1645 C CA . ASP A 1 217 ? 25.188 2.807 8.188 1 98.62 217 ASP A CA 1
ATOM 1646 C C . ASP A 1 217 ? 23.922 2.984 7.367 1 98.62 217 ASP A C 1
ATOM 1648 O O . ASP A 1 217 ? 23.234 2.008 7.055 1 98.62 217 ASP A O 1
ATOM 1652 N N . ASN A 1 218 ? 23.672 4.199 6.992 1 98.75 218 ASN A N 1
ATOM 1653 C CA . ASN A 1 218 ? 22.422 4.516 6.32 1 98.75 218 ASN A CA 1
ATOM 1654 C C . ASN A 1 218 ? 22.328 3.838 4.957 1 98.75 218 ASN A C 1
ATOM 1656 O O . ASN A 1 218 ? 21.234 3.492 4.504 1 98.75 218 ASN A O 1
ATOM 1660 N N . THR A 1 219 ? 23.391 3.604 4.297 1 98.5 219 THR A N 1
ATOM 1661 C CA . THR A 1 219 ? 23.391 2.908 3.014 1 98.5 219 THR A CA 1
ATOM 1662 C C . THR A 1 219 ? 22.984 1.445 3.191 1 98.5 219 THR A C 1
ATOM 1664 O O . THR A 1 219 ? 22.188 0.915 2.418 1 98.5 219 THR A O 1
ATOM 1667 N N . GLU A 1 220 ? 23.594 0.813 4.168 1 98.31 220 GLU A N 1
ATOM 1668 C CA . GLU A 1 220 ? 23.234 -0.573 4.461 1 98.31 220 GLU A CA 1
ATOM 1669 C C . GLU A 1 220 ? 21.781 -0.69 4.914 1 98.31 220 GLU A C 1
ATOM 1671 O O . GLU A 1 220 ? 21.094 -1.647 4.559 1 98.31 220 GLU A O 1
ATOM 1676 N N . LEU A 1 221 ? 21.406 0.277 5.723 1 98.62 221 LEU A N 1
ATOM 1677 C CA . LEU A 1 221 ? 20.016 0.29 6.176 1 98.62 221 LEU A CA 1
ATOM 1678 C C . LEU A 1 221 ? 19.062 0.442 5 1 98.62 221 LEU A C 1
ATOM 1680 O O . LEU A 1 221 ? 18.016 -0.202 4.961 1 98.62 221 LEU A O 1
ATOM 1684 N N . TYR A 1 222 ? 19.406 1.319 4.07 1 98.62 222 TYR A N 1
ATOM 1685 C CA . TYR A 1 222 ? 18.625 1.479 2.855 1 98.62 222 TYR A CA 1
ATOM 1686 C C . TYR A 1 222 ? 18.422 0.141 2.152 1 98.62 222 TYR A C 1
ATOM 1688 O O . TYR A 1 222 ? 17.312 -0.202 1.752 1 98.62 222 TYR A O 1
ATOM 1696 N N . LYS A 1 223 ? 19.422 -0.605 1.981 1 97.75 223 LYS A N 1
ATOM 1697 C CA . LYS A 1 223 ? 19.359 -1.902 1.315 1 97.75 223 LYS A CA 1
ATOM 1698 C C . LYS A 1 223 ? 18.453 -2.865 2.078 1 97.75 223 LYS A C 1
ATOM 1700 O O . LYS A 1 223 ? 17.641 -3.572 1.477 1 97.75 223 LYS A O 1
ATOM 1705 N N . GLU A 1 224 ? 18.656 -2.848 3.357 1 97.75 224 GLU A N 1
ATOM 1706 C CA . GLU A 1 224 ? 17.844 -3.697 4.219 1 97.75 224 GLU A CA 1
ATOM 1707 C C . GLU A 1 224 ? 16.359 -3.35 4.094 1 97.75 224 GLU A C 1
ATOM 1709 O O . GLU A 1 224 ? 15.523 -4.234 3.912 1 97.75 224 GLU A O 1
ATOM 1714 N N . LEU A 1 225 ? 16.062 -2.055 4.18 1 98.56 225 LEU A N 1
ATOM 1715 C CA . LEU A 1 225 ? 14.672 -1.616 4.172 1 98.56 225 LEU A CA 1
ATOM 1716 C C . LEU A 1 225 ? 14.055 -1.794 2.789 1 98.56 225 LEU A C 1
ATOM 1718 O O . LEU A 1 225 ? 12.867 -2.082 2.67 1 98.56 225 LEU A O 1
ATOM 1722 N N . ARG A 1 226 ? 14.828 -1.603 1.775 1 98 226 ARG A N 1
ATOM 1723 C CA . ARG A 1 226 ? 14.344 -1.876 0.426 1 98 226 ARG A CA 1
ATOM 1724 C C . ARG A 1 226 ? 13.906 -3.328 0.287 1 98 226 ARG A C 1
ATOM 1726 O O . ARG A 1 226 ? 12.828 -3.605 -0.251 1 98 226 ARG A O 1
ATOM 1733 N N . MET A 1 227 ? 14.703 -4.25 0.741 1 97.38 227 MET A N 1
ATOM 1734 C CA . MET A 1 227 ? 14.352 -5.668 0.725 1 97.38 227 MET A CA 1
ATOM 1735 C C . MET A 1 227 ? 13.117 -5.934 1.579 1 97.38 227 MET A C 1
ATOM 1737 O O . MET A 1 227 ? 12.211 -6.664 1.165 1 97.38 227 MET A O 1
ATOM 1741 N N . THR A 1 228 ? 13.047 -5.258 2.758 1 98.19 228 THR A N 1
ATOM 1742 C CA . THR A 1 228 ? 11.93 -5.414 3.68 1 98.19 228 THR A CA 1
ATOM 1743 C C . THR A 1 228 ? 10.625 -4.941 3.035 1 98.19 228 THR A C 1
ATOM 1745 O O . THR A 1 228 ? 9.562 -5.52 3.273 1 98.19 228 THR A O 1
ATOM 1748 N N . SER A 1 229 ? 10.75 -3.887 2.172 1 98.12 229 SER A N 1
ATOM 1749 C CA . SER A 1 229 ? 9.578 -3.322 1.522 1 98.12 229 SER A CA 1
ATOM 1750 C C . SER A 1 229 ? 9.055 -4.242 0.421 1 98.12 229 SER A C 1
ATOM 1752 O O . SER A 1 229 ? 7.977 -4.012 -0.13 1 98.12 229 SER A O 1
ATOM 1754 N N . LEU A 1 230 ? 9.828 -5.32 0.122 1 97.25 230 LEU A N 1
ATOM 1755 C CA . LEU A 1 230 ? 9.5 -6.27 -0.936 1 97.25 230 LEU A CA 1
ATOM 1756 C C . LEU A 1 230 ? 9.531 -7.699 -0.409 1 97.25 230 LEU A C 1
ATOM 1758 O O . LEU A 1 230 ? 10.203 -8.562 -0.978 1 97.25 230 LEU A O 1
ATOM 1762 N N . ASN A 1 231 ? 8.836 -7.957 0.706 1 97.44 231 ASN A N 1
ATOM 1763 C CA . ASN A 1 231 ? 8.609 -9.273 1.288 1 97.44 231 ASN A CA 1
ATOM 1764 C C . ASN A 1 231 ? 9.906 -9.883 1.82 1 97.44 231 ASN A C 1
ATOM 1766 O O . ASN A 1 231 ? 9.969 -11.078 2.115 1 97.44 231 ASN A O 1
ATOM 1770 N N . CYS A 1 232 ? 11.016 -9.062 1.845 1 97.94 232 CYS A N 1
ATOM 1771 C CA . CYS A 1 232 ? 12.344 -9.539 2.225 1 97.94 232 CYS A CA 1
ATOM 1772 C C . CYS A 1 232 ? 12.859 -10.57 1.23 1 97.94 232 CYS A C 1
ATOM 1774 O O . CYS A 1 232 ? 13.531 -11.531 1.617 1 97.94 232 CYS A O 1
ATOM 1776 N N . GLN A 1 233 ? 12.461 -10.398 -0.006 1 96.19 233 GLN A N 1
ATOM 1777 C CA . GLN A 1 233 ? 12.984 -11.234 -1.077 1 96.19 233 GLN A CA 1
ATOM 1778 C C . GLN A 1 233 ? 14.367 -10.75 -1.526 1 96.19 233 GLN A C 1
ATOM 1780 O O . GLN A 1 233 ? 14.562 -9.555 -1.755 1 96.19 233 GLN A O 1
ATOM 1785 N N . THR A 1 234 ? 15.414 -11.547 -1.616 1 91.81 234 THR A N 1
ATOM 1786 C CA . THR A 1 234 ? 16.781 -11.164 -1.915 1 91.81 234 THR A CA 1
ATOM 1787 C C . THR A 1 234 ? 16.922 -10.711 -3.365 1 91.81 234 THR A C 1
ATOM 1789 O O . THR A 1 234 ? 17.844 -9.961 -3.703 1 91.81 234 THR A O 1
ATOM 1792 N N . LYS A 1 235 ? 16.219 -11.227 -4.223 1 75.81 235 LYS A N 1
ATOM 1793 C CA . LYS A 1 235 ? 16.312 -10.781 -5.609 1 75.81 235 LYS A CA 1
ATOM 1794 C C . LYS A 1 235 ? 15.047 -10.031 -6.027 1 75.81 235 LYS A C 1
ATOM 1796 O O . LYS A 1 235 ? 13.93 -10.5 -5.789 1 75.81 235 LYS A O 1
ATOM 1801 N N . ASP A 1 236 ? 15.383 -8.734 -6.418 1 58.72 236 ASP A N 1
ATOM 1802 C CA . ASP A 1 236 ? 14.227 -7.996 -6.906 1 58.72 236 ASP A CA 1
ATOM 1803 C C . ASP A 1 236 ? 14.086 -8.141 -8.422 1 58.72 236 ASP A C 1
ATOM 1805 O O . ASP A 1 236 ? 14.914 -8.781 -9.07 1 58.72 236 ASP A O 1
ATOM 1809 N N . ALA A 1 237 ? 12.953 -7.801 -8.867 1 50.03 237 ALA A N 1
ATOM 1810 C CA . ALA A 1 237 ? 12.555 -7.941 -10.266 1 50.03 237 ALA A CA 1
ATOM 1811 C C . ALA A 1 237 ? 13.664 -7.465 -11.203 1 50.03 237 ALA A C 1
ATOM 1813 O O . ALA A 1 237 ? 13.891 -8.062 -12.258 1 50.03 237 ALA A O 1
ATOM 1814 N N . PHE A 1 238 ? 14.375 -6.512 -10.773 1 44.72 238 PHE A N 1
ATOM 1815 C CA . PHE A 1 238 ? 15.383 -5.91 -11.633 1 44.72 238 PHE A CA 1
ATOM 1816 C C . PHE A 1 238 ? 16.578 -6.84 -11.805 1 44.72 238 PHE A C 1
ATOM 1818 O O . PHE A 1 238 ? 17.094 -7 -12.906 1 44.72 238 PHE A O 1
ATOM 1825 N N . SER A 1 239 ? 16.922 -7.527 -10.773 1 44.5 239 SER A N 1
ATOM 1826 C CA . SER A 1 239 ? 18.078 -8.43 -10.805 1 44.5 239 SER A CA 1
ATOM 1827 C C . SER A 1 239 ? 17.703 -9.781 -11.398 1 44.5 239 SER A C 1
ATOM 1829 O O . SER A 1 239 ? 18.562 -10.492 -11.922 1 44.5 239 SER A O 1
ATOM 1831 N N . LYS A 1 240 ? 16.453 -10.117 -11.484 1 50.28 240 LYS A N 1
ATOM 1832 C CA . LYS A 1 240 ? 15.945 -11.383 -12.016 1 50.28 240 LYS A CA 1
ATOM 1833 C C . LYS A 1 240 ? 16.031 -11.414 -13.539 1 50.28 240 LYS A C 1
ATOM 1835 O O . LYS A 1 240 ? 15.969 -12.484 -14.148 1 50.28 240 LYS A O 1
ATOM 1840 N N . SER A 1 241 ? 16.234 -10.172 -14.258 1 49.53 241 SER A N 1
ATOM 1841 C CA . SER A 1 241 ? 16.188 -10.117 -15.719 1 49.53 241 SER A CA 1
ATOM 1842 C C . SER A 1 241 ? 17.438 -10.758 -16.328 1 49.53 241 SER A C 1
ATOM 1844 O O . SER A 1 241 ? 17.484 -11.008 -17.531 1 49.53 241 SER A O 1
ATOM 1846 N N . LYS A 1 242 ? 18.406 -11.18 -15.445 1 55.31 242 LYS A N 1
ATOM 1847 C CA . LYS A 1 242 ? 19.562 -11.844 -16.047 1 55.31 242 LYS A CA 1
ATOM 1848 C C . LYS A 1 242 ? 19.297 -13.344 -16.203 1 55.31 242 LYS A C 1
ATOM 1850 O O . LYS A 1 242 ? 18.812 -13.992 -15.281 1 55.31 242 LYS A O 1
ATOM 1855 N N . ALA A 1 243 ? 19.453 -13.727 -17.438 1 61.41 243 ALA A N 1
ATOM 1856 C CA . ALA A 1 243 ? 19.328 -15.133 -17.797 1 61.41 243 ALA A CA 1
ATOM 1857 C C . ALA A 1 243 ? 20.109 -16.016 -16.828 1 61.41 243 ALA A C 1
ATOM 1859 O O . ALA A 1 243 ? 21.266 -15.719 -16.516 1 61.41 243 ALA A O 1
ATOM 1860 N N . GLY A 1 244 ? 19.438 -16.906 -16.094 1 62.62 244 GLY A N 1
ATOM 1861 C CA . GLY A 1 244 ? 20.047 -17.828 -15.164 1 62.62 244 GLY A CA 1
ATOM 1862 C C . GLY A 1 244 ? 19.922 -17.391 -13.719 1 62.62 244 GLY A C 1
ATOM 1863 O O . GLY A 1 244 ? 20.141 -18.172 -12.797 1 62.62 244 GLY A O 1
ATOM 1864 N N . GLY A 1 245 ? 19.484 -16.25 -13.43 1 77.94 245 GLY A N 1
ATOM 1865 C CA . GLY A 1 245 ? 19.406 -15.719 -12.07 1 77.94 245 GLY A CA 1
ATOM 1866 C C . GLY A 1 245 ? 18.016 -15.812 -11.477 1 77.94 245 GLY A C 1
ATOM 1867 O O . GLY A 1 245 ? 17.516 -14.844 -10.914 1 77.94 245 GLY A O 1
ATOM 1868 N N . TRP A 1 246 ? 17.359 -16.969 -11.477 1 87.31 246 TRP A N 1
ATOM 1869 C CA . TRP A 1 246 ? 15.977 -17.141 -11.07 1 87.31 246 TRP A CA 1
ATOM 1870 C C . TRP A 1 246 ? 15.875 -17.375 -9.57 1 87.31 246 TRP A C 1
ATOM 1872 O O . TRP A 1 246 ? 14.828 -17.125 -8.969 1 87.31 246 TRP A O 1
ATOM 1882 N N . ARG A 1 247 ? 16.891 -17.766 -8.93 1 91.75 247 ARG A N 1
ATOM 1883 C CA . ARG A 1 247 ? 16.812 -18.25 -7.559 1 91.75 247 ARG A CA 1
ATOM 1884 C C . ARG A 1 247 ? 16.734 -17.094 -6.57 1 91.75 247 ARG A C 1
ATOM 1886 O O . ARG A 1 247 ? 17.516 -16.141 -6.66 1 91.75 247 ARG A O 1
ATOM 1893 N N . TYR A 1 248 ? 15.758 -17.078 -5.754 1 94.25 248 TYR A N 1
ATOM 1894 C CA . TYR A 1 248 ? 15.555 -16.078 -4.711 1 94.25 248 TYR A CA 1
ATOM 1895 C C . TYR A 1 248 ? 15.383 -16.734 -3.35 1 94.25 248 TYR A C 1
ATOM 1897 O O . TYR A 1 248 ? 15.258 -17.969 -3.258 1 94.25 248 TYR A O 1
ATOM 1905 N N . ASP A 1 249 ? 15.508 -15.977 -2.33 1 96.81 249 ASP A N 1
ATOM 1906 C CA . ASP A 1 249 ? 15.211 -16.375 -0.959 1 96.81 249 ASP A CA 1
ATOM 1907 C C . ASP A 1 249 ? 14.328 -15.344 -0.265 1 96.81 249 ASP A C 1
ATOM 1909 O O . ASP A 1 249 ? 14.219 -14.203 -0.725 1 96.81 249 ASP A O 1
ATOM 1913 N N . ILE A 1 250 ? 13.508 -15.797 0.637 1 98.12 250 ILE A N 1
ATOM 1914 C CA . ILE A 1 250 ? 12.82 -14.945 1.599 1 98.12 250 ILE A CA 1
ATOM 1915 C C . ILE A 1 250 ? 13.516 -15.023 2.953 1 98.12 250 ILE A C 1
ATOM 1917 O O . ILE A 1 250 ? 13.5 -16.062 3.607 1 98.12 250 ILE A O 1
ATOM 1921 N N . VAL A 1 251 ? 14.047 -13.883 3.379 1 97.88 251 VAL A N 1
ATOM 1922 C CA . VAL A 1 251 ? 15 -14.008 4.477 1 97.88 251 VAL A CA 1
ATOM 1923 C C . VAL A 1 251 ? 14.414 -13.383 5.742 1 97.88 251 VAL A C 1
ATOM 1925 O O . VAL A 1 251 ? 15.055 -13.391 6.797 1 97.88 251 VAL A O 1
ATOM 1928 N N . GLY A 1 252 ? 13.188 -12.852 5.664 1 97.69 252 GLY A N 1
ATOM 1929 C CA . GLY A 1 252 ? 12.586 -12.219 6.828 1 97.69 252 GLY A CA 1
ATOM 1930 C C . GLY A 1 252 ? 11.109 -11.922 6.648 1 97.69 252 GLY A C 1
ATOM 1931 O O . GLY A 1 252 ? 10.508 -12.328 5.656 1 97.69 252 GLY A O 1
ATOM 1932 N N . PHE A 1 253 ? 10.578 -11.305 7.672 1 97.88 253 PHE A N 1
ATOM 1933 C CA . PHE A 1 253 ? 9.172 -10.922 7.719 1 97.88 253 PHE A CA 1
ATOM 1934 C C . PHE A 1 253 ? 8.953 -9.562 7.07 1 97.88 253 PHE A C 1
ATOM 1936 O O . PHE A 1 253 ? 8.836 -8.547 7.762 1 97.88 253 PHE A O 1
ATOM 1943 N N . GLY A 1 254 ? 8.914 -9.57 5.734 1 98 254 GLY A N 1
ATOM 1944 C CA . GLY A 1 254 ? 8.852 -8.344 4.965 1 98 254 GLY A CA 1
ATOM 1945 C C . GLY A 1 254 ? 7.434 -7.879 4.691 1 98 254 GLY A C 1
ATOM 1946 O O . GLY A 1 254 ? 6.473 -8.578 5.027 1 98 254 GLY A O 1
ATOM 1947 N N . MET A 1 255 ? 7.309 -6.672 4.203 1 98.38 255 MET A N 1
ATOM 1948 C CA . MET A 1 255 ? 6.047 -6.059 3.791 1 98.38 255 MET A CA 1
ATOM 1949 C C . MET A 1 255 ? 5.949 -5.98 2.271 1 98.38 255 MET A C 1
ATOM 1951 O O . MET A 1 255 ? 6.84 -6.449 1.563 1 98.38 255 MET A O 1
ATOM 1955 N N . LYS A 1 256 ? 4.879 -5.629 1.763 1 98.38 256 LYS A N 1
ATOM 1956 C CA . LYS A 1 256 ? 4.656 -5.336 0.35 1 98.38 256 LYS A CA 1
ATOM 1957 C C . LYS A 1 256 ? 4.172 -3.902 0.156 1 98.38 256 LYS A C 1
ATOM 1959 O O . LYS A 1 256 ? 2.98 -3.664 -0.047 1 98.38 256 LYS A O 1
ATOM 1964 N N . ILE A 1 257 ? 5.203 -2.984 0.149 1 98.75 257 ILE A N 1
ATOM 1965 C CA . ILE A 1 257 ? 4.793 -1.585 0.217 1 98.75 257 ILE A CA 1
ATOM 1966 C C . ILE A 1 257 ? 5.629 -0.755 -0.757 1 98.75 257 ILE A C 1
ATOM 1968 O O . ILE A 1 257 ? 5.84 0.44 -0.541 1 98.75 257 ILE A O 1
ATOM 1972 N N . ASN A 1 258 ? 6.129 -1.378 -1.82 1 98.38 258 ASN A N 1
ATOM 1973 C CA . ASN A 1 258 ? 6.949 -0.681 -2.805 1 98.38 258 ASN A CA 1
ATOM 1974 C C . ASN A 1 258 ? 6.129 0.323 -3.609 1 98.38 258 ASN A C 1
ATOM 1976 O O . ASN A 1 258 ? 4.906 0.194 -3.711 1 98.38 258 ASN A O 1
ATOM 1980 N N . MET A 1 259 ? 6.809 1.312 -4.125 1 98.75 259 MET A N 1
ATOM 1981 C CA . MET A 1 259 ? 6.23 2.271 -5.062 1 98.75 259 MET A CA 1
ATOM 1982 C C . MET A 1 259 ? 6.441 1.817 -6.504 1 98.75 259 MET A C 1
ATOM 1984 O O . MET A 1 259 ? 7.5 1.284 -6.84 1 98.75 259 MET A O 1
ATOM 1988 N N . ALA A 1 260 ? 5.465 2.037 -7.375 1 98.62 260 ALA A N 1
ATOM 1989 C CA . ALA A 1 260 ? 5.578 1.687 -8.789 1 98.62 260 ALA A CA 1
ATOM 1990 C C . ALA A 1 260 ? 6.207 2.824 -9.586 1 98.62 260 ALA A C 1
ATOM 1992 O O . ALA A 1 260 ? 6.051 3.996 -9.242 1 98.62 260 ALA A O 1
ATOM 1993 N N . ASP A 1 261 ? 6.84 2.48 -10.672 1 98.56 261 ASP A N 1
ATOM 1994 C CA . ASP A 1 261 ? 7.508 3.455 -11.531 1 98.56 261 ASP A CA 1
ATOM 1995 C C . ASP A 1 261 ? 6.5 4.426 -12.148 1 98.56 261 ASP A C 1
ATOM 1997 O O . ASP A 1 261 ? 6.812 5.598 -12.359 1 98.56 261 ASP A O 1
ATOM 2001 N N . VAL A 1 262 ? 5.34 3.99 -12.453 1 98.75 262 VAL A N 1
ATOM 2002 C CA . VAL A 1 262 ? 4.332 4.867 -13.047 1 98.75 262 VAL A CA 1
ATOM 2003 C C . VAL A 1 262 ? 3.979 5.98 -12.062 1 98.75 262 VAL A C 1
ATOM 2005 O O . VAL A 1 262 ? 3.734 7.121 -12.469 1 98.75 262 VAL A O 1
ATOM 2008 N N . ASN A 1 263 ? 3.9 5.668 -10.789 1 98.88 263 ASN A N 1
ATOM 2009 C CA . ASN A 1 263 ? 3.676 6.668 -9.75 1 98.88 263 ASN A CA 1
ATOM 2010 C C . ASN A 1 263 ? 4.898 7.562 -9.562 1 98.88 263 ASN A C 1
ATOM 2012 O O . ASN A 1 263 ? 4.773 8.789 -9.539 1 98.88 263 ASN A O 1
ATOM 2016 N N . ALA A 1 264 ? 6.055 6.926 -9.477 1 98.88 264 ALA A N 1
ATOM 2017 C CA . ALA A 1 264 ? 7.301 7.668 -9.289 1 98.88 264 ALA A CA 1
ATOM 2018 C C . ALA A 1 264 ? 7.512 8.672 -10.422 1 98.88 264 ALA A C 1
ATOM 2020 O O . ALA A 1 264 ? 8.07 9.75 -10.203 1 98.88 264 ALA A O 1
ATOM 2021 N N . ALA A 1 265 ? 7.066 8.32 -11.625 1 98.88 265 ALA A N 1
ATOM 2022 C CA . ALA A 1 265 ? 7.227 9.188 -12.789 1 98.88 265 ALA A CA 1
ATOM 2023 C C . ALA A 1 265 ? 6.523 10.523 -12.578 1 98.88 265 ALA A C 1
ATOM 2025 O O . ALA A 1 265 ? 7.031 11.57 -12.992 1 98.88 265 ALA A O 1
ATOM 2026 N N . ILE A 1 266 ? 5.375 10.508 -11.93 1 98.81 266 ILE A N 1
ATOM 2027 C CA . ILE A 1 266 ? 4.648 11.734 -11.633 1 98.81 266 ILE A CA 1
ATOM 2028 C C . ILE A 1 266 ? 5.492 12.633 -10.727 1 98.81 266 ILE A C 1
ATOM 2030 O O . ILE A 1 266 ? 5.719 13.797 -11.039 1 98.81 266 ILE A O 1
ATOM 2034 N N . GLY A 1 267 ? 5.961 12.031 -9.617 1 98.75 267 GLY A N 1
ATOM 2035 C CA . GLY A 1 267 ? 6.762 12.781 -8.656 1 98.75 267 GLY A CA 1
ATOM 2036 C C . GLY A 1 267 ? 8.078 13.266 -9.227 1 98.75 267 GLY A C 1
ATOM 2037 O O . GLY A 1 267 ? 8.539 14.359 -8.891 1 98.75 267 GLY A O 1
ATOM 2038 N N . LEU A 1 268 ? 8.648 12.43 -10.094 1 98.75 268 LEU A N 1
ATOM 2039 C CA . LEU A 1 268 ? 9.938 12.758 -10.703 1 98.75 268 LEU A CA 1
ATOM 2040 C C . LEU A 1 268 ? 9.82 14.016 -11.562 1 98.75 268 LEU A C 1
ATOM 2042 O O . LEU A 1 268 ? 10.648 14.922 -11.453 1 98.75 268 LEU A O 1
ATOM 2046 N N . ALA A 1 269 ? 8.797 14.086 -12.375 1 98.62 269 ALA A N 1
ATOM 2047 C CA . ALA A 1 269 ? 8.578 15.266 -13.211 1 98.62 269 ALA A CA 1
ATOM 2048 C C . ALA A 1 269 ? 8.289 16.5 -12.367 1 98.62 269 ALA A C 1
ATOM 2050 O O . ALA A 1 269 ? 8.766 17.594 -12.656 1 98.62 269 ALA A O 1
ATOM 2051 N N . GLN A 1 270 ? 7.523 16.359 -11.312 1 98.12 270 GLN A N 1
ATOM 2052 C CA . GLN A 1 270 ? 7.113 17.484 -10.477 1 98.12 270 GLN A CA 1
ATOM 2053 C C . GLN A 1 270 ? 8.289 18.031 -9.672 1 98.12 270 GLN A C 1
ATOM 2055 O O . GLN A 1 270 ? 8.453 19.25 -9.531 1 98.12 270 GLN A O 1
ATOM 2060 N N . ILE A 1 271 ? 9.055 17.094 -9.109 1 98.25 271 ILE A N 1
ATOM 2061 C CA . ILE A 1 271 ? 10.109 17.531 -8.188 1 98.25 271 ILE A CA 1
ATOM 2062 C C . ILE A 1 271 ? 11.156 18.328 -8.953 1 98.25 271 ILE A C 1
ATOM 2064 O O . ILE A 1 271 ? 11.766 19.25 -8.406 1 98.25 271 ILE A O 1
ATOM 2068 N N . ARG A 1 272 ? 11.32 18.062 -10.211 1 97.38 272 ARG A N 1
ATOM 2069 C CA . ARG A 1 272 ? 12.266 18.781 -11.047 1 97.38 272 ARG A CA 1
ATOM 2070 C C . ARG A 1 272 ? 11.797 20.219 -11.289 1 97.38 272 ARG A C 1
ATOM 2072 O O . ARG A 1 272 ? 12.617 21.109 -11.5 1 97.38 272 ARG A O 1
ATOM 2079 N N . GLU A 1 273 ? 10.531 20.484 -11.133 1 97.5 273 GLU A N 1
ATOM 2080 C CA . GLU A 1 273 ? 9.945 21.812 -11.305 1 97.5 273 GLU A CA 1
ATOM 2081 C C . GLU A 1 273 ? 9.609 22.438 -9.961 1 97.5 273 GLU A C 1
ATOM 2083 O O . GLU A 1 273 ? 9.18 23.594 -9.898 1 97.5 273 GLU A O 1
ATOM 2088 N N . TYR A 1 274 ? 9.891 21.766 -8.922 1 97.88 274 TYR A N 1
ATOM 2089 C CA . TYR A 1 274 ? 9.336 22.094 -7.613 1 97.88 274 TYR A CA 1
ATOM 2090 C C . TYR A 1 274 ? 9.875 23.422 -7.102 1 97.88 274 TYR A C 1
ATOM 2092 O O . TYR A 1 274 ? 9.148 24.188 -6.457 1 97.88 274 TYR A O 1
ATOM 2100 N N . PRO A 1 275 ? 11.125 23.797 -7.391 1 97.44 275 PRO A N 1
ATOM 2101 C CA . PRO A 1 275 ? 11.578 25.109 -6.918 1 97.44 275 PRO A CA 1
ATOM 2102 C C . PRO A 1 275 ? 10.711 26.25 -7.438 1 97.44 275 PRO A C 1
ATOM 2104 O O . PRO A 1 275 ? 10.375 27.172 -6.684 1 97.44 275 PRO A O 1
ATOM 2107 N N . GLU A 1 276 ? 10.289 26.188 -8.664 1 98 276 GLU A N 1
ATOM 2108 C CA . GLU A 1 276 ? 9.43 27.219 -9.227 1 98 276 GLU A CA 1
ATOM 2109 C C . GLU A 1 276 ? 8.008 27.109 -8.672 1 98 276 GLU A C 1
ATOM 2111 O O . GLU A 1 276 ? 7.359 28.141 -8.422 1 98 276 GLU A O 1
ATOM 2116 N N . LEU A 1 277 ? 7.535 25.906 -8.5 1 98.12 277 LEU A N 1
ATOM 2117 C CA . LEU A 1 277 ? 6.203 25.703 -7.941 1 98.12 277 LEU A CA 1
ATOM 2118 C C . LEU A 1 277 ? 6.129 26.203 -6.504 1 98.12 277 LEU A C 1
ATOM 2120 O O . LEU A 1 277 ? 5.102 26.734 -6.082 1 98.12 277 LEU A O 1
ATOM 2124 N N . LEU A 1 278 ? 7.191 25.953 -5.793 1 98.25 278 LEU A N 1
ATOM 2125 C CA . LEU A 1 278 ? 7.27 26.406 -4.41 1 98.25 278 LEU A CA 1
ATOM 2126 C C . LEU A 1 278 ? 7.23 27.938 -4.332 1 98.25 278 LEU A C 1
ATOM 2128 O O . LEU A 1 278 ? 6.598 28.5 -3.436 1 98.25 278 LEU A O 1
ATOM 2132 N N . LYS A 1 279 ? 7.883 28.641 -5.242 1 98.31 279 LYS A N 1
ATOM 2133 C CA . LYS A 1 279 ? 7.844 30.094 -5.316 1 98.31 279 LYS A CA 1
ATOM 2134 C C . LYS A 1 279 ? 6.418 30.609 -5.512 1 98.31 279 LYS A C 1
ATOM 2136 O O . LYS A 1 279 ? 6.027 31.609 -4.93 1 98.31 279 LYS A O 1
ATOM 2141 N N . GLU A 1 280 ? 5.691 29.906 -6.387 1 98.31 280 GLU A N 1
ATOM 2142 C CA . GLU A 1 280 ? 4.305 30.297 -6.645 1 98.31 280 GLU A CA 1
ATOM 2143 C C . GLU A 1 280 ? 3.436 30.078 -5.41 1 98.31 280 GLU A C 1
ATOM 2145 O O . GLU A 1 280 ? 2.541 30.875 -5.125 1 98.31 280 GLU A O 1
ATOM 2150 N N . ARG A 1 281 ? 3.637 29 -4.695 1 98.31 281 ARG A N 1
ATOM 2151 C CA . ARG A 1 281 ? 2.916 28.781 -3.445 1 98.31 281 ARG A CA 1
ATOM 2152 C C . ARG A 1 281 ? 3.215 29.875 -2.439 1 98.31 281 ARG A C 1
ATOM 2154 O O . ARG A 1 281 ? 2.314 30.344 -1.737 1 98.31 281 ARG A O 1
ATOM 2161 N N . LYS A 1 282 ? 4.48 30.25 -2.391 1 98.5 282 LYS A N 1
ATOM 2162 C CA . LYS A 1 282 ? 4.887 31.344 -1.521 1 98.5 282 LYS A CA 1
ATOM 2163 C C . LYS A 1 282 ? 4.168 32.625 -1.903 1 98.5 282 LYS A C 1
ATOM 2165 O O . LYS A 1 282 ? 3.725 33.375 -1.031 1 98.5 282 LYS A O 1
ATOM 2170 N N . ARG A 1 283 ? 4.105 32.875 -3.176 1 98.56 283 ARG A N 1
ATOM 2171 C CA . ARG A 1 283 ? 3.391 34.062 -3.664 1 98.56 283 ARG A CA 1
ATOM 2172 C C . ARG A 1 283 ? 1.95 34.062 -3.166 1 98.56 283 ARG A C 1
ATOM 2174 O O . ARG A 1 283 ? 1.468 35.094 -2.666 1 98.56 283 ARG A O 1
ATOM 2181 N N . VAL A 1 284 ? 1.269 32.969 -3.332 1 98.69 284 VAL A N 1
ATOM 2182 C CA . VAL A 1 284 ? -0.121 32.844 -2.904 1 98.69 284 VAL A CA 1
ATOM 2183 C C . VAL A 1 284 ? -0.216 33.031 -1.393 1 98.69 284 VAL A C 1
ATOM 2185 O O . VAL A 1 284 ? -1.053 33.812 -0.909 1 98.69 284 VAL A O 1
ATOM 2188 N N . PHE A 1 285 ? 0.637 32.375 -0.638 1 98.75 285 PHE A N 1
ATOM 2189 C CA . PHE A 1 285 ? 0.665 32.438 0.818 1 98.75 285 PHE A CA 1
ATOM 2190 C C . PHE A 1 285 ? 0.856 33.875 1.288 1 98.75 285 PHE A C 1
ATOM 2192 O O . PHE A 1 285 ? 0.139 34.344 2.174 1 98.75 285 PHE A O 1
ATOM 2199 N N . ASN A 1 286 ? 1.774 34.562 0.682 1 98.44 286 ASN A N 1
ATOM 2200 C CA . ASN A 1 286 ? 2.086 35.938 1.059 1 98.44 286 ASN A CA 1
ATOM 2201 C C . ASN A 1 286 ? 0.932 36.906 0.733 1 98.44 286 ASN A C 1
ATOM 2203 O O . ASN A 1 286 ? 0.663 37.844 1.483 1 98.44 286 ASN A O 1
ATOM 2207 N N . ALA A 1 287 ? 0.31 36.656 -0.393 1 98.5 287 ALA A N 1
ATOM 2208 C CA . ALA A 1 287 ? -0.846 37.469 -0.746 1 98.5 287 ALA A CA 1
ATOM 2209 C C . ALA A 1 287 ? -1.938 37.375 0.314 1 98.5 287 ALA A C 1
ATOM 2211 O O . ALA A 1 287 ? -2.527 38.375 0.71 1 98.5 287 ALA A O 1
ATOM 2212 N N . TYR A 1 288 ? -2.242 36.125 0.741 1 98.81 288 TYR A N 1
ATOM 2213 C CA . TYR A 1 288 ? -3.199 35.906 1.822 1 98.81 288 TYR A CA 1
ATOM 2214 C C . TYR A 1 288 ? -2.752 36.625 3.092 1 98.81 288 TYR A C 1
ATOM 2216 O O . TYR A 1 288 ? -3.535 37.344 3.715 1 98.81 288 TYR A O 1
ATOM 2224 N N . SER A 1 289 ? -1.497 36.438 3.463 1 98.62 289 SER A N 1
ATOM 2225 C CA . SER A 1 289 ? -0.977 36.969 4.711 1 98.62 289 SER A CA 1
ATOM 2226 C C . SER A 1 289 ? -1.008 38.5 4.699 1 98.62 289 SER A C 1
ATOM 2228 O O . SER A 1 289 ? -1.331 39.125 5.711 1 98.62 289 SER A O 1
ATOM 2230 N N . ASP A 1 290 ? -0.643 39.094 3.615 1 98.19 290 ASP A N 1
ATOM 2231 C CA . ASP A 1 290 ? -0.684 40.562 3.484 1 98.19 290 ASP A CA 1
ATOM 2232 C C . ASP A 1 290 ? -2.107 41.094 3.654 1 98.19 290 ASP A C 1
ATOM 2234 O O . ASP A 1 290 ? -2.328 42.094 4.352 1 98.19 290 ASP A O 1
ATOM 2238 N N . ALA A 1 291 ? -3.023 40.469 3.014 1 98.56 291 ALA A N 1
ATOM 2239 C CA . ALA A 1 291 ? -4.418 40.906 3.045 1 98.56 291 ALA A CA 1
ATOM 2240 C C . ALA A 1 291 ? -5.02 40.719 4.434 1 98.56 291 ALA A C 1
ATOM 2242 O O . ALA A 1 291 ? -5.691 41.594 4.949 1 98.56 291 ALA A O 1
ATOM 2243 N N . PHE A 1 292 ? -4.781 39.562 5.043 1 98.69 292 PHE A N 1
ATOM 2244 C CA . PHE A 1 292 ? -5.488 39.219 6.27 1 98.69 292 PHE A CA 1
ATOM 2245 C C . PHE A 1 292 ? -4.773 39.812 7.488 1 98.69 292 PHE A C 1
ATOM 2247 O O . PHE A 1 292 ? -5.387 40 8.539 1 98.69 292 PHE A O 1
ATOM 2254 N N . SER A 1 293 ? -3.43 40.062 7.383 1 97.94 293 SER A N 1
ATOM 2255 C CA . SER A 1 293 ? -2.73 40.688 8.492 1 97.94 293 SER A CA 1
ATOM 2256 C C . SER A 1 293 ? -3.285 42.062 8.781 1 97.94 293 SER A C 1
ATOM 2258 O O . SER A 1 293 ? -3.123 42.594 9.883 1 97.94 293 SER A O 1
ATOM 2260 N N . ALA A 1 294 ? -3.973 42.625 7.84 1 97.38 294 ALA A N 1
ATOM 2261 C CA . ALA A 1 294 ? -4.562 43.938 7.977 1 97.38 294 ALA A CA 1
ATOM 2262 C C . ALA A 1 294 ? -5.918 43.875 8.672 1 97.38 294 ALA A C 1
ATOM 2264 O O . ALA A 1 294 ? -6.492 44.906 9.031 1 97.38 294 ALA A O 1
ATOM 2265 N N . CYS A 1 295 ? -6.371 42.719 8.812 1 98.06 295 CYS A N 1
ATOM 2266 C CA . CYS A 1 295 ? -7.652 42.5 9.477 1 98.06 295 CYS A CA 1
ATOM 2267 C C . CYS A 1 295 ? -7.461 42.188 10.953 1 98.06 295 CYS A C 1
ATOM 2269 O O . CYS A 1 295 ? -6.762 41.219 11.297 1 98.06 295 CYS A O 1
ATOM 2271 N N . ASP A 1 296 ? -8.109 42.906 11.852 1 97.31 296 ASP A N 1
ATOM 2272 C CA . ASP A 1 296 ? -7.926 42.75 13.297 1 97.31 296 ASP A CA 1
ATOM 2273 C C . ASP A 1 296 ? -8.469 41.406 13.773 1 97.31 296 ASP A C 1
ATOM 2275 O O . ASP A 1 296 ? -8.094 40.938 14.844 1 97.31 296 ASP A O 1
ATOM 2279 N N . TRP A 1 297 ? -9.273 40.781 12.945 1 98.19 297 TRP A N 1
ATOM 2280 C CA . TRP A 1 297 ? -9.938 39.531 13.336 1 98.19 297 TRP A CA 1
ATOM 2281 C C . TRP A 1 297 ? -9.133 38.312 12.875 1 98.19 297 TRP A C 1
ATOM 2283 O O . TRP A 1 297 ? -9.43 37.188 13.266 1 98.19 297 TRP A O 1
ATOM 2293 N N . ALA A 1 298 ? -8.117 38.531 12.109 1 98.56 298 ALA A N 1
ATOM 2294 C CA . ALA A 1 298 ? -7.426 37.406 11.469 1 98.56 298 ALA A CA 1
ATOM 2295 C C . ALA A 1 298 ? -6.141 37.062 12.219 1 98.56 298 ALA A C 1
ATOM 2297 O O . ALA A 1 298 ? -5.387 37.938 12.609 1 98.56 298 ALA A O 1
ATOM 2298 N N . ILE A 1 299 ? -5.953 35.781 12.508 1 98.31 299 ILE A N 1
ATOM 2299 C CA . ILE A 1 299 ? -4.664 35.25 12.914 1 98.31 299 ILE A CA 1
ATOM 2300 C C . ILE A 1 299 ? -4.027 34.5 11.742 1 98.31 299 ILE A C 1
ATOM 2302 O O . ILE A 1 299 ? -4.484 33.438 11.367 1 98.31 299 ILE A O 1
ATOM 2306 N N . VAL A 1 300 ? -3.014 35.031 11.18 1 98.19 300 VAL A N 1
ATOM 2307 C CA . VAL A 1 300 ? -2.379 34.438 10 1 98.19 300 VAL A CA 1
ATOM 2308 C C . VAL A 1 300 ? -1.45 33.312 10.43 1 98.19 300 VAL A C 1
ATOM 2310 O O . VAL A 1 300 ? -0.86 33.375 11.516 1 98.19 300 VAL A O 1
ATOM 2313 N N . PRO A 1 301 ? -1.329 32.219 9.664 1 97.56 301 PRO A N 1
ATOM 2314 C CA . PRO A 1 301 ? -0.445 31.109 10.016 1 97.56 301 PRO A CA 1
ATOM 2315 C C . PRO A 1 301 ? 1.034 31.469 9.891 1 97.56 301 PRO A C 1
ATOM 2317 O O . PRO A 1 301 ? 1.391 32.375 9.133 1 97.56 301 PRO A O 1
ATOM 2320 N N . PRO A 1 302 ? 1.818 30.766 10.609 1 95.38 302 PRO A N 1
ATOM 2321 C CA . PRO A 1 302 ? 3.256 31.016 10.5 1 95.38 302 PRO A CA 1
ATOM 2322 C C . PRO A 1 302 ? 3.838 30.547 9.164 1 95.38 302 PRO A C 1
ATOM 2324 O O . PRO A 1 302 ? 3.393 29.531 8.617 1 95.38 302 PRO A O 1
ATOM 2327 N N . SER A 1 303 ? 4.824 31.328 8.68 1 96.12 303 SER A N 1
ATOM 2328 C CA . SER A 1 303 ? 5.523 30.938 7.461 1 96.12 303 SER A CA 1
ATOM 2329 C C . SER A 1 303 ? 7.035 31.047 7.625 1 96.12 303 SER A C 1
ATOM 2331 O O . SER A 1 303 ? 7.797 30.297 7.012 1 96.12 303 SER A O 1
ATOM 2333 N N . VAL A 1 304 ? 7.418 32 8.414 1 95.88 304 VAL A N 1
ATOM 2334 C CA . VAL A 1 304 ? 8.828 32.219 8.695 1 95.88 304 VAL A CA 1
ATOM 2335 C C . VAL A 1 304 ? 9.023 32.5 10.188 1 95.88 304 VAL A C 1
ATOM 2337 O O . VAL A 1 304 ? 8.25 33.25 10.789 1 95.88 304 VAL A O 1
ATOM 2340 N N . ASP A 1 305 ? 9.945 31.828 10.789 1 94.81 305 ASP A N 1
ATOM 2341 C CA . ASP A 1 305 ? 10.391 32.031 12.156 1 94.81 305 ASP A CA 1
ATOM 2342 C C . ASP A 1 305 ? 11.898 31.828 12.289 1 94.81 305 ASP A C 1
ATOM 2344 O O . ASP A 1 305 ? 12.359 30.688 12.352 1 94.81 305 ASP A O 1
ATOM 2348 N N . GLY A 1 306 ? 12.609 32.938 12.414 1 94.19 306 GLY A N 1
ATOM 2349 C CA . GLY A 1 306 ? 14.055 32.812 12.328 1 94.19 306 GLY A CA 1
ATOM 2350 C C . GLY A 1 306 ? 14.531 32.25 11 1 94.19 306 GLY A C 1
ATOM 2351 O O . GLY A 1 306 ? 14.242 32.844 9.945 1 94.19 306 GLY A O 1
ATOM 2352 N N . GLU A 1 307 ? 15.172 31.125 11.117 1 94.62 307 GLU A N 1
ATOM 2353 C CA . GLU A 1 307 ? 15.695 30.5 9.898 1 94.62 307 GLU A CA 1
ATOM 2354 C C . GLU A 1 307 ? 14.711 29.5 9.32 1 94.62 307 GLU A C 1
ATOM 2356 O O . GLU A 1 307 ? 14.906 29 8.203 1 94.62 307 GLU A O 1
ATOM 2361 N N . LYS A 1 308 ? 13.695 29.234 10.047 1 96.25 308 LYS A N 1
ATOM 2362 C CA . LYS A 1 308 ? 12.695 28.281 9.578 1 96.25 308 LYS A CA 1
ATOM 2363 C C . LYS A 1 308 ? 11.781 28.922 8.539 1 96.25 308 LYS A C 1
ATOM 2365 O O . LYS A 1 308 ? 11.398 30.078 8.664 1 96.25 308 LYS A O 1
ATOM 2370 N N . GLU A 1 309 ? 11.5 28.188 7.539 1 97.75 309 GLU A N 1
ATOM 2371 C CA . GLU A 1 309 ? 10.562 28.625 6.516 1 97.75 309 GLU A CA 1
ATOM 2372 C C . GLU A 1 309 ? 9.664 27.484 6.059 1 97.75 309 GLU A C 1
ATOM 2374 O O . GLU A 1 309 ? 10.133 26.375 5.836 1 97.75 309 GLU A O 1
ATOM 2379 N N . SER A 1 310 ? 8.438 27.734 5.934 1 98.19 310 SER A N 1
ATOM 2380 C CA . SER A 1 310 ? 7.422 26.734 5.609 1 98.19 310 SER A CA 1
ATOM 2381 C C . SER A 1 310 ? 7.5 26.328 4.141 1 98.19 310 SER A C 1
ATOM 2383 O O . SER A 1 310 ? 8.117 27.016 3.33 1 98.19 310 SER A O 1
ATOM 2385 N N . SER A 1 311 ? 6.91 25.188 3.809 1 98.5 311 SER A N 1
ATOM 2386 C CA . SER A 1 311 ? 6.73 24.75 2.428 1 98.5 311 SER A CA 1
ATOM 2387 C C . SER A 1 311 ? 5.438 25.297 1.836 1 98.5 311 SER A C 1
ATOM 2389 O O . SER A 1 311 ? 5.059 24.953 0.716 1 98.5 311 SER A O 1
ATOM 2391 N N . TYR A 1 312 ? 4.668 26.094 2.625 1 98.62 312 TYR A N 1
ATOM 2392 C CA . TYR A 1 312 ? 3.445 26.75 2.174 1 98.62 312 TYR A CA 1
ATOM 2393 C C . TYR A 1 312 ? 2.42 25.719 1.709 1 98.62 312 TYR A C 1
ATOM 2395 O O . TYR A 1 312 ? 1.766 25.906 0.681 1 98.62 312 TYR A O 1
ATOM 2403 N N . HIS A 1 313 ? 2.301 24.609 2.436 1 98.5 313 HIS A N 1
ATOM 2404 C CA . HIS A 1 313 ? 1.425 23.5 2.051 1 98.5 313 HIS A CA 1
ATOM 2405 C C . HIS A 1 313 ? -0.036 23.844 2.328 1 98.5 313 HIS A C 1
ATOM 2407 O O . HIS A 1 313 ? -0.907 23.578 1.497 1 98.5 313 HIS A O 1
ATOM 2413 N N . ILE A 1 314 ? -0.357 24.375 3.498 1 98.5 314 ILE A N 1
ATOM 2414 C CA . ILE A 1 314 ? -1.709 24.719 3.916 1 98.5 314 ILE A CA 1
ATOM 2415 C C . ILE A 1 314 ? -1.726 26.156 4.445 1 98.5 314 ILE A C 1
ATOM 2417 O O . ILE A 1 314 ? -0.812 26.578 5.16 1 98.5 314 ILE A O 1
ATOM 2421 N N . TYR A 1 315 ? -2.664 26.969 4.047 1 98.75 315 TYR A N 1
ATOM 2422 C CA . TYR A 1 315 ? -2.912 28.266 4.672 1 98.75 315 TYR A CA 1
ATOM 2423 C C . TYR A 1 315 ? -4.02 28.156 5.711 1 98.75 315 TYR A C 1
ATOM 2425 O O . TYR A 1 315 ? -5.199 28.328 5.395 1 98.75 315 TYR A O 1
ATOM 2433 N N . ALA A 1 316 ? -3.623 28 6.938 1 98.56 316 ALA A N 1
ATOM 2434 C CA . ALA A 1 316 ? -4.539 27.734 8.047 1 98.56 316 ALA A CA 1
ATOM 2435 C C . ALA A 1 316 ? -4.922 29.047 8.75 1 98.56 316 ALA A C 1
ATOM 2437 O O . ALA A 1 316 ? -4.457 29.312 9.859 1 98.56 316 ALA A O 1
ATOM 2438 N N . LEU A 1 317 ? -5.824 29.781 8.156 1 98.81 317 LEU A N 1
ATOM 2439 C CA . LEU A 1 317 ? -6.324 31.016 8.742 1 98.81 317 LEU A CA 1
ATOM 2440 C C . LEU A 1 317 ? -7.133 30.734 10.008 1 98.81 317 LEU A C 1
ATOM 2442 O O . LEU A 1 317 ? -7.926 29.797 10.047 1 98.81 317 LEU A O 1
ATOM 2446 N N . ARG A 1 318 ? -6.906 31.5 11.047 1 98.62 318 ARG A N 1
ATOM 2447 C CA . ARG A 1 318 ? -7.746 31.422 12.234 1 98.62 318 ARG A CA 1
ATOM 2448 C C . ARG A 1 318 ? -8.438 32.75 12.492 1 98.62 318 ARG A C 1
ATOM 2450 O O . ARG A 1 318 ? -7.906 33.812 12.156 1 98.62 318 ARG A O 1
ATOM 2457 N N . ILE A 1 319 ? -9.586 32.688 13.031 1 98.62 319 ILE A N 1
ATOM 2458 C CA . ILE A 1 319 ? -10.398 33.844 13.297 1 98.62 319 ILE A CA 1
ATOM 2459 C C . ILE A 1 319 ? -10.453 34.125 14.805 1 98.62 319 ILE A C 1
ATOM 2461 O O . ILE A 1 319 ? -10.883 33.25 15.57 1 98.62 319 ILE A O 1
ATOM 2465 N N . LYS A 1 320 ? -10.047 35.312 15.203 1 97.75 320 LYS A N 1
ATOM 2466 C CA . LYS A 1 320 ? -10.008 35.656 16.625 1 97.75 320 LYS A CA 1
ATOM 2467 C C . LYS A 1 320 ? -11.391 35.594 17.25 1 97.75 320 LYS A C 1
ATOM 2469 O O . LYS A 1 320 ? -12.383 36.031 16.656 1 97.75 320 LYS A O 1
ATOM 2474 N N . ASP A 1 321 ? -11.484 34.938 18.359 1 95.56 321 ASP A N 1
ATOM 2475 C CA . ASP A 1 321 ? -12.625 34.938 19.281 1 95.56 321 ASP A CA 1
ATOM 2476 C C . ASP A 1 321 ? -13.812 34.188 18.656 1 95.56 321 ASP A C 1
ATOM 2478 O O . ASP A 1 321 ? -14.945 34.344 19.125 1 95.56 321 ASP A O 1
ATOM 2482 N N . PHE A 1 322 ? -13.594 33.469 17.609 1 97.44 322 PHE A N 1
ATOM 2483 C CA . PHE A 1 322 ? -14.672 32.688 17 1 97.44 322 PHE A CA 1
ATOM 2484 C C . PHE A 1 322 ? -14.93 31.406 17.797 1 97.44 322 PHE A C 1
ATOM 2486 O O . PHE A 1 322 ? -13.984 30.766 18.266 1 97.44 322 PHE A O 1
ATOM 2493 N N . THR A 1 323 ? -16.188 31.016 17.922 1 96.69 323 THR A N 1
ATOM 2494 C CA . THR A 1 323 ? -16.594 29.672 18.312 1 96.69 323 THR A CA 1
ATOM 2495 C C . THR A 1 323 ? -16.562 28.734 17.109 1 96.69 323 THR A C 1
ATOM 2497 O O . THR A 1 323 ? -16.438 29.188 15.969 1 96.69 323 THR A O 1
ATOM 2500 N N . GLU A 1 324 ? -16.656 27.438 17.375 1 96.62 324 GLU A N 1
ATOM 2501 C CA . GLU A 1 324 ? -16.734 26.453 16.297 1 96.62 324 GLU A CA 1
ATOM 2502 C C . GLU A 1 324 ? -17.938 26.719 15.391 1 96.62 324 GLU A C 1
ATOM 2504 O O . GLU A 1 324 ? -17.828 26.625 14.164 1 96.62 324 GLU A O 1
ATOM 2509 N N . GLU A 1 325 ? -19.031 27.047 16.016 1 95.94 325 GLU A N 1
ATOM 2510 C CA . GLU A 1 325 ? -20.25 27.297 15.273 1 95.94 325 GLU A CA 1
ATOM 2511 C C . GLU A 1 325 ? -20.094 28.484 14.336 1 95.94 325 GLU A C 1
ATOM 2513 O O . GLU A 1 325 ? -20.547 28.453 13.188 1 95.94 325 GLU A O 1
ATOM 2518 N N . GLN A 1 326 ? -19.531 29.562 14.867 1 97.25 326 GLN A N 1
ATOM 2519 C CA . GLN A 1 326 ? -19.312 30.75 14.039 1 97.25 326 GLN A CA 1
ATOM 2520 C C . GLN A 1 326 ? -18.359 30.453 12.891 1 97.25 326 GLN A C 1
ATOM 2522 O O . GLN A 1 326 ? -18.578 30.906 11.766 1 97.25 326 GLN A O 1
ATOM 2527 N N . ARG A 1 327 ? -17.297 29.719 13.195 1 97.69 327 ARG A N 1
ATOM 2528 C CA . ARG A 1 327 ? -16.359 29.312 12.164 1 97.69 327 ARG A CA 1
ATOM 2529 C C . ARG A 1 327 ? -17.047 28.469 11.094 1 97.69 327 ARG A C 1
ATOM 2531 O O . ARG A 1 327 ? -16.844 28.688 9.898 1 97.69 327 ARG A O 1
ATOM 2538 N N . ASP A 1 328 ? -17.922 27.531 11.477 1 96.62 328 ASP A N 1
ATOM 2539 C CA . ASP A 1 328 ? -18.656 26.688 10.531 1 96.62 328 ASP A CA 1
ATOM 2540 C C . ASP A 1 328 ? -19.594 27.531 9.672 1 96.62 328 ASP A C 1
ATOM 2542 O O . ASP A 1 328 ? -19.75 27.281 8.477 1 96.62 328 ASP A O 1
ATOM 2546 N N . ARG A 1 329 ? -20.234 28.5 10.273 1 96.25 329 ARG A N 1
ATOM 2547 C CA . ARG A 1 329 ? -21.094 29.391 9.523 1 96.25 329 ARG A CA 1
ATOM 2548 C C . ARG A 1 329 ? -20.297 30.188 8.484 1 96.25 329 ARG A C 1
ATOM 2550 O O . ARG A 1 329 ? -20.797 30.422 7.379 1 96.25 329 ARG A O 1
ATOM 2557 N N . MET A 1 330 ? -19.172 30.656 8.914 1 97.69 330 MET A N 1
ATOM 2558 C CA . MET A 1 330 ? -18.312 31.391 7.977 1 97.69 330 MET A CA 1
ATOM 2559 C C . MET A 1 330 ? -17.938 30.5 6.789 1 97.69 330 MET A C 1
ATOM 2561 O O . MET A 1 330 ? -17.938 30.969 5.648 1 97.69 330 MET A O 1
ATOM 2565 N N . ILE A 1 331 ? -17.609 29.234 6.992 1 97.56 331 ILE A N 1
ATOM 2566 C CA . ILE A 1 331 ? -17.281 28.281 5.926 1 97.56 331 ILE A CA 1
ATOM 2567 C C . ILE A 1 331 ? -18.484 28.141 4.992 1 97.56 331 ILE A C 1
ATOM 2569 O O . ILE A 1 331 ? -18.328 28.141 3.768 1 97.56 331 ILE A O 1
ATOM 2573 N N . ASP A 1 332 ? -19.688 28.016 5.562 1 96.31 332 ASP A N 1
ATOM 2574 C CA . ASP A 1 332 ? -20.906 27.922 4.762 1 96.31 332 ASP A CA 1
ATOM 2575 C C . ASP A 1 332 ? -21.094 29.156 3.881 1 96.31 332 ASP A C 1
ATOM 2577 O O . ASP A 1 332 ? -21.5 29.031 2.721 1 96.31 332 ASP A O 1
ATOM 2581 N N . GLU A 1 333 ? -20.859 30.328 4.496 1 96.81 333 GLU A N 1
ATOM 2582 C CA . GLU A 1 333 ? -20.984 31.578 3.744 1 96.81 333 GLU A CA 1
ATOM 2583 C C . GLU A 1 333 ? -20 31.609 2.58 1 96.81 333 GLU A C 1
ATOM 2585 O O . GLU A 1 333 ? -20.328 32.062 1.488 1 96.81 333 GLU A O 1
ATOM 2590 N N . ILE A 1 334 ? -18.719 31.234 2.832 1 97.88 334 ILE A N 1
ATOM 2591 C CA . ILE A 1 334 ? -17.703 31.203 1.796 1 97.88 334 ILE A CA 1
ATOM 2592 C C . ILE A 1 334 ? -18.125 30.25 0.678 1 97.88 334 ILE A C 1
ATOM 2594 O O . ILE A 1 334 ? -17.953 30.562 -0.504 1 97.88 334 ILE A O 1
ATOM 2598 N N . ALA A 1 335 ? -18.703 29.078 1.045 1 95.88 335 ALA A N 1
ATOM 2599 C CA . ALA A 1 335 ? -19.094 28.031 0.104 1 95.88 335 ALA A CA 1
ATOM 2600 C C . ALA A 1 335 ? -20.172 28.547 -0.86 1 95.88 335 ALA A C 1
ATOM 2602 O O . ALA A 1 335 ? -20.25 28.078 -2 1 95.88 335 ALA A O 1
ATOM 2603 N N . LYS A 1 336 ? -21.016 29.484 -0.471 1 96.06 336 LYS A N 1
ATOM 2604 C CA . LYS A 1 336 ? -22.047 30.062 -1.331 1 96.06 336 LYS A CA 1
ATOM 2605 C C . LYS A 1 336 ? -21.422 30.734 -2.561 1 96.06 336 LYS A C 1
ATOM 2607 O O . LYS A 1 336 ? -22.062 30.828 -3.605 1 96.06 336 LYS A O 1
ATOM 2612 N N . SER A 1 337 ? -20.203 31.188 -2.373 1 96.38 337 SER A N 1
ATOM 2613 C CA . SER A 1 337 ? -19.5 31.812 -3.486 1 96.38 337 SER A CA 1
ATOM 2614 C C . SER A 1 337 ? -18.688 30.781 -4.27 1 96.38 337 SER A C 1
ATOM 2616 O O . SER A 1 337 ? -17.797 31.141 -5.047 1 96.38 337 SER A O 1
ATOM 2618 N N . GLU A 1 338 ? -18.797 29.484 -3.986 1 95.56 338 GLU A N 1
ATOM 2619 C CA . GLU A 1 338 ? -18.172 28.359 -4.684 1 95.56 338 GLU A CA 1
ATOM 2620 C C . GLU A 1 338 ? -16.672 28.359 -4.496 1 95.56 338 GLU A C 1
ATOM 2622 O O . GLU A 1 338 ? -15.914 28.062 -5.43 1 95.56 338 GLU A O 1
ATOM 2627 N N . VAL A 1 339 ? -16.219 28.922 -3.377 1 97.25 339 VAL A N 1
ATOM 2628 C CA . VAL A 1 339 ? -14.828 28.766 -2.93 1 97.25 339 VAL A CA 1
ATOM 2629 C C . VAL A 1 339 ? -14.734 27.594 -1.945 1 97.25 339 VAL A C 1
ATOM 2631 O O . VAL A 1 339 ? -15.383 27.609 -0.896 1 97.25 339 VAL A O 1
ATOM 2634 N N . ALA A 1 340 ? -13.953 26.562 -2.336 1 95.5 340 ALA A N 1
ATOM 2635 C CA . ALA A 1 340 ? -13.797 25.406 -1.46 1 95.5 340 ALA A CA 1
ATOM 2636 C C . ALA A 1 340 ? -12.773 25.688 -0.363 1 95.5 340 ALA A C 1
ATOM 2638 O O . ALA A 1 340 ? -11.633 26.078 -0.648 1 95.5 340 ALA A O 1
ATOM 2639 N N . VAL A 1 341 ? -13.203 25.609 0.857 1 96.94 341 VAL A N 1
ATOM 2640 C CA . VAL A 1 341 ? -12.297 25.703 2.002 1 96.94 341 VAL A CA 1
ATOM 2641 C C . VAL A 1 341 ? -12.414 24.453 2.863 1 96.94 341 VAL A C 1
ATOM 2643 O O . VAL A 1 341 ? -13.297 23.609 2.643 1 96.94 341 VAL A O 1
ATOM 2646 N N . ASN A 1 342 ? -11.469 24.25 3.691 1 96.19 342 ASN A N 1
ATOM 2647 C CA . ASN A 1 342 ? -11.391 23.062 4.535 1 96.19 342 ASN A CA 1
ATOM 2648 C C . ASN A 1 342 ? -10.961 23.406 5.957 1 96.19 342 ASN A C 1
ATOM 2650 O O . ASN A 1 342 ? -10.805 24.578 6.293 1 96.19 342 ASN A O 1
ATOM 2654 N N . VAL A 1 343 ? -10.945 22.438 6.797 1 97 343 VAL A N 1
ATOM 2655 C CA . VAL A 1 343 ? -10.398 22.547 8.148 1 97 343 VAL A CA 1
ATOM 2656 C C . VAL A 1 343 ? -9.312 21.5 8.352 1 97 343 VAL A C 1
ATOM 2658 O O . VAL A 1 343 ? -9.523 20.312 8.094 1 97 343 VAL A O 1
ATOM 2661 N N . HIS A 1 344 ? -8.156 21.922 8.648 1 96.5 344 HIS A N 1
ATOM 2662 C CA . HIS A 1 344 ? -7.031 21.047 8.961 1 96.5 344 HIS A CA 1
ATOM 2663 C C . HIS A 1 344 ? -6.508 21.297 10.367 1 96.5 344 HIS A C 1
ATOM 2665 O O . HIS A 1 344 ? -5.734 22.234 10.586 1 96.5 344 HIS A O 1
ATOM 2671 N N . PHE A 1 345 ? -6.762 20.344 11.227 1 96.69 345 PHE A N 1
ATOM 2672 C CA . PHE A 1 345 ? -7.523 19.094 11.203 1 96.69 345 PHE A CA 1
ATOM 2673 C C . PHE A 1 345 ? -8.492 19.031 12.383 1 96.69 345 PHE A C 1
ATOM 2675 O O . PHE A 1 345 ? -8.352 19.797 13.344 1 96.69 345 PHE A O 1
ATOM 2682 N N . ILE A 1 346 ? -9.438 18.188 12.258 1 97.75 346 ILE A N 1
ATOM 2683 C CA . ILE A 1 346 ? -10.102 17.812 13.5 1 97.75 346 ILE A CA 1
ATOM 2684 C C . ILE A 1 346 ? -9.109 17.109 14.422 1 97.75 346 ILE A C 1
ATOM 2686 O O . ILE A 1 346 ? -8.516 16.094 14.047 1 97.75 346 ILE A O 1
ATOM 2690 N N . PRO A 1 347 ? -8.836 17.703 15.656 1 98.75 347 PRO A N 1
ATOM 2691 C CA . PRO A 1 347 ? -7.918 17.016 16.562 1 98.75 347 PRO A CA 1
ATOM 2692 C C . PRO A 1 347 ? -8.312 15.555 16.781 1 98.75 347 PRO A C 1
ATOM 2694 O O . PRO A 1 347 ? -9.5 15.242 16.906 1 98.75 347 PRO A O 1
ATOM 2697 N N . MET A 1 348 ? -7.383 14.664 16.891 1 98.75 348 MET A N 1
ATOM 2698 C CA . MET A 1 348 ? -7.625 13.219 16.953 1 98.75 348 MET A CA 1
ATOM 2699 C C . MET A 1 348 ? -8.508 12.867 18.141 1 98.75 348 MET A C 1
ATOM 2701 O O . MET A 1 348 ? -9.438 12.07 18.016 1 98.75 348 MET A O 1
ATOM 2705 N N . PRO A 1 349 ? -8.352 13.523 19.312 1 98.81 349 PRO A N 1
ATOM 2706 C CA . PRO A 1 349 ? -9.172 13.172 20.469 1 98.81 349 PRO A CA 1
ATOM 2707 C C . PRO A 1 349 ? -10.648 13.492 20.266 1 98.81 349 PRO A C 1
ATOM 2709 O O . PRO A 1 349 ? -11.492 13.086 21.078 1 98.81 349 PRO A O 1
ATOM 2712 N N . MET A 1 350 ? -10.992 14.25 19.203 1 98.62 350 MET A N 1
ATOM 2713 C CA . MET A 1 350 ? -12.375 14.594 18.922 1 98.62 350 MET A CA 1
ATOM 2714 C C . MET A 1 350 ? -13 13.57 17.969 1 98.62 350 MET A C 1
ATOM 2716 O O . MET A 1 350 ? -14.211 13.594 17.734 1 98.62 350 MET A O 1
ATOM 2720 N N . LEU A 1 351 ? -12.25 12.648 17.406 1 98.62 351 LEU A N 1
ATOM 2721 C CA . LEU A 1 351 ? -12.719 11.633 16.469 1 98.62 351 LEU A CA 1
ATOM 2722 C C . LEU A 1 351 ? -13.188 10.383 17.219 1 98.62 351 LEU A C 1
ATOM 2724 O O . LEU A 1 351 ? -12.578 9.984 18.203 1 98.62 351 LEU A O 1
ATOM 2728 N N . SER A 1 352 ? -14.203 9.695 16.703 1 98.5 352 SER A N 1
ATOM 2729 C CA . SER A 1 352 ? -14.914 8.633 17.406 1 98.5 352 SER A CA 1
ATOM 2730 C C . SER A 1 352 ? -13.969 7.512 17.812 1 98.5 352 SER A C 1
ATOM 2732 O O . SER A 1 352 ? -14.047 7.008 18.938 1 98.5 352 SER A O 1
ATOM 2734 N N . PHE A 1 353 ? -13.125 7.074 17.031 1 98.69 353 PHE A N 1
ATOM 2735 C CA . PHE A 1 353 ? -12.211 5.969 17.297 1 98.69 353 PHE A CA 1
ATOM 2736 C C . PHE A 1 353 ? -11.297 6.289 18.469 1 98.69 353 PHE A C 1
ATOM 2738 O O . PHE A 1 353 ? -11.156 5.484 19.391 1 98.69 353 PHE A O 1
ATOM 2745 N N . PHE A 1 354 ? -10.68 7.492 18.453 1 98.88 354 PHE A N 1
ATOM 2746 C CA . PHE A 1 354 ? -9.734 7.863 19.5 1 98.88 354 PHE A CA 1
ATOM 2747 C C . PHE A 1 354 ? -10.461 8.164 20.797 1 98.88 354 PHE A C 1
ATOM 2749 O O . PHE A 1 354 ? -9.938 7.891 21.891 1 98.88 354 PHE A O 1
ATOM 2756 N N . LYS A 1 355 ? -11.695 8.781 20.703 1 98.62 355 LYS A N 1
ATOM 2757 C CA . LYS A 1 355 ? -12.531 8.93 21.906 1 98.62 355 LYS A CA 1
ATOM 2758 C C . LYS A 1 355 ? -12.781 7.574 22.562 1 98.62 355 LYS A C 1
ATOM 2760 O O . LYS A 1 355 ? -12.711 7.457 23.781 1 98.62 355 LYS A O 1
ATOM 2765 N N . SER A 1 356 ? -13.047 6.57 21.734 1 98.44 356 SER A N 1
ATOM 2766 C CA . SER A 1 356 ? -13.336 5.234 22.25 1 98.44 356 SER A CA 1
ATOM 2767 C C . SER A 1 356 ? -12.109 4.637 22.938 1 98.44 356 SER A C 1
ATOM 2769 O O . SER A 1 356 ? -12.234 3.727 23.766 1 98.44 356 SER A O 1
ATOM 2771 N N . MET A 1 357 ? -10.953 5.172 22.656 1 98.19 357 MET A N 1
ATOM 2772 C CA . MET A 1 357 ? -9.719 4.688 23.266 1 98.19 357 MET A CA 1
ATOM 2773 C C . MET A 1 357 ? -9.422 5.426 24.562 1 98.19 357 MET A C 1
ATOM 2775 O O . MET A 1 357 ? -8.453 5.102 25.266 1 98.19 357 MET A O 1
ATOM 2779 N N . GLY A 1 358 ? -10.219 6.492 24.812 1 98.44 358 GLY A N 1
ATOM 2780 C CA . GLY A 1 358 ? -10.078 7.16 26.094 1 98.44 358 GLY A CA 1
ATOM 2781 C C . GLY A 1 358 ? -9.469 8.547 25.984 1 98.44 358 GLY A C 1
ATOM 2782 O O . GLY A 1 358 ? -9.289 9.234 27 1 98.44 358 GLY A O 1
ATOM 2783 N N . TYR A 1 359 ? -9.117 8.977 24.797 1 98.75 359 TYR A N 1
ATOM 2784 C CA . TYR A 1 359 ? -8.609 10.336 24.625 1 98.75 359 TYR A CA 1
ATOM 2785 C C . TYR A 1 359 ? -9.727 11.359 24.766 1 98.75 359 TYR A C 1
ATOM 2787 O O . TYR A 1 359 ? -10.867 11.109 24.344 1 98.75 359 TYR A O 1
ATOM 2795 N N . ASP A 1 360 ? -9.422 12.492 25.344 1 98.75 360 ASP A N 1
ATOM 2796 C CA . ASP A 1 360 ? -10.383 13.578 25.547 1 98.75 360 ASP A CA 1
ATOM 2797 C C . ASP A 1 360 ? -9.781 14.922 25.156 1 98.75 360 ASP A C 1
ATOM 2799 O O . ASP A 1 360 ? -8.703 15.289 25.625 1 98.75 360 ASP A O 1
ATOM 2803 N N . ILE A 1 361 ? -10.492 15.656 24.328 1 98.69 361 ILE A N 1
ATOM 2804 C CA . ILE A 1 361 ? -10 16.922 23.797 1 98.69 361 ILE A CA 1
ATOM 2805 C C . ILE A 1 361 ? -9.719 17.891 24.953 1 98.69 361 ILE A C 1
ATOM 2807 O O . ILE A 1 361 ? -8.891 18.797 24.828 1 98.69 361 ILE A O 1
ATOM 2811 N N . LYS A 1 362 ? -10.305 17.734 26.094 1 98.62 362 LYS A N 1
ATOM 2812 C CA . LYS A 1 362 ? -10.117 18.594 27.266 1 98.62 362 LYS A CA 1
ATOM 2813 C C . LYS A 1 362 ? -8.664 18.547 27.75 1 98.62 362 LYS A C 1
ATOM 2815 O O . LYS A 1 362 ? -8.18 19.484 28.375 1 98.62 362 LYS A O 1
ATOM 2820 N N . ASP A 1 363 ? -7.977 17.438 27.469 1 98.69 363 ASP A N 1
ATOM 2821 C CA . ASP A 1 363 ? -6.59 17.266 27.891 1 98.69 363 ASP A CA 1
ATOM 2822 C C . ASP A 1 363 ? -5.637 18.016 26.953 1 98.69 363 ASP A C 1
ATOM 2824 O O . ASP A 1 363 ? -4.434 18.078 27.203 1 98.69 363 ASP A O 1
ATOM 2828 N N . TYR A 1 364 ? -6.141 18.594 25.906 1 98.81 364 TYR A N 1
ATOM 2829 C CA . TYR A 1 364 ? -5.344 19.25 24.875 1 98.81 364 TYR A CA 1
ATOM 2830 C C . TYR A 1 364 ? -5.945 20.594 24.484 1 98.81 364 TYR A C 1
ATOM 2832 O O . TYR A 1 364 ? -6.332 20.812 23.344 1 98.81 364 TYR A O 1
ATOM 2840 N N . PRO A 1 365 ? -5.988 21.531 25.359 1 98.56 365 PRO A N 1
ATOM 2841 C CA . PRO A 1 365 ? -6.727 22.781 25.172 1 98.56 365 PRO A CA 1
ATOM 2842 C C . PRO A 1 365 ? -6.18 23.609 24 1 98.56 365 PRO A C 1
ATOM 2844 O O . PRO A 1 365 ? -6.949 24.266 23.297 1 98.56 365 PRO A O 1
ATOM 2847 N N . GLN A 1 366 ? -4.879 23.625 23.844 1 98.56 366 GLN A N 1
ATOM 2848 C CA . GLN A 1 366 ? -4.328 24.438 22.75 1 98.56 366 GLN A CA 1
ATOM 2849 C C . GLN A 1 366 ? -4.719 23.859 21.391 1 98.56 366 GLN A C 1
ATOM 2851 O O . GLN A 1 366 ? -4.98 24.609 20.453 1 98.56 366 GLN A O 1
ATOM 2856 N N . ALA A 1 367 ? -4.695 22.531 21.297 1 98.69 367 ALA A N 1
ATOM 2857 C CA . ALA A 1 367 ? -5.148 21.906 20.062 1 98.69 367 ALA A CA 1
ATOM 2858 C C . ALA A 1 367 ? -6.574 22.328 19.719 1 98.69 367 ALA A C 1
ATOM 2860 O O . ALA A 1 367 ? -6.867 22.672 18.562 1 98.69 367 ALA A O 1
ATOM 2861 N N . TYR A 1 368 ? -7.473 22.312 20.703 1 98.69 368 TYR A N 1
ATOM 2862 C CA . TYR A 1 368 ? -8.859 22.719 20.469 1 98.69 368 TYR A CA 1
ATOM 2863 C C . TYR A 1 368 ? -8.945 24.188 20.078 1 98.69 368 TYR A C 1
ATOM 2865 O O . TYR A 1 368 ? -9.719 24.547 19.188 1 98.69 368 TYR A O 1
ATOM 2873 N N . GLN A 1 369 ? -8.156 25 20.766 1 98.25 369 GLN A N 1
ATOM 2874 C CA . GLN A 1 369 ? -8.164 26.438 20.484 1 98.25 369 GLN A CA 1
ATOM 2875 C C . GLN A 1 369 ? -7.754 26.703 19.031 1 98.25 369 GLN A C 1
ATOM 2877 O O . GLN A 1 369 ? -8.32 27.594 18.391 1 98.25 369 GLN A O 1
ATOM 2882 N N . ASN A 1 370 ? -6.711 25.969 18.562 1 98.19 370 ASN A N 1
ATOM 2883 C CA . ASN A 1 370 ? -6.312 26.109 17.156 1 98.19 370 ASN A CA 1
ATOM 2884 C C . ASN A 1 370 ? -7.426 25.656 16.219 1 98.19 370 ASN A C 1
ATOM 2886 O O . ASN A 1 370 ? -7.746 26.344 15.25 1 98.19 370 ASN A O 1
ATOM 2890 N N . PHE A 1 371 ? -8.125 24.609 16.5 1 98.44 371 PHE A N 1
ATOM 2891 C CA . PHE A 1 371 ? -9.109 23.938 15.664 1 98.44 371 PHE A CA 1
ATOM 2892 C C . PHE A 1 371 ? -10.375 24.766 15.547 1 98.44 371 PHE A C 1
ATOM 2894 O O . PHE A 1 371 ? -10.906 24.953 14.445 1 98.44 371 PHE A O 1
ATOM 2901 N N . LYS A 1 372 ? -10.859 25.25 16.609 1 98 372 LYS A N 1
ATOM 2902 C CA . LYS A 1 372 ? -12.227 25.766 16.703 1 98 372 LYS A CA 1
ATOM 2903 C C . LYS A 1 372 ? -12.438 26.953 15.773 1 98 372 LYS A C 1
ATOM 2905 O O . LYS A 1 372 ? -13.562 27.219 15.352 1 98 372 LYS A O 1
ATOM 2910 N N . SER A 1 373 ? -11.32 27.656 15.406 1 97.69 373 SER A N 1
ATOM 2911 C CA . SER A 1 373 ? -11.477 28.875 14.633 1 97.69 373 SER A CA 1
ATOM 2912 C C . SER A 1 373 ? -10.711 28.797 13.312 1 97.69 373 SER A C 1
ATOM 2914 O O . SER A 1 373 ? -10.531 29.812 12.641 1 97.69 373 SER A O 1
ATOM 2916 N N . GLU A 1 374 ? -10.227 27.625 12.953 1 98.44 374 GLU A N 1
ATOM 2917 C CA . GLU A 1 374 ? -9.328 27.484 11.812 1 98.44 374 GLU A CA 1
ATOM 2918 C C . GLU A 1 374 ? -10.109 27.25 10.523 1 98.44 374 GLU A C 1
ATOM 2920 O O . GLU A 1 374 ? -11.109 26.531 10.508 1 98.44 374 GLU A O 1
ATOM 2925 N N . ILE A 1 375 ? -9.758 27.922 9.438 1 98.38 375 ILE A N 1
ATOM 2926 C CA . ILE A 1 375 ? -10.242 27.719 8.078 1 98.38 375 ILE A CA 1
ATOM 2927 C C . ILE A 1 375 ? -9.055 27.625 7.117 1 98.38 375 ILE A C 1
ATOM 2929 O O . ILE A 1 375 ? -8.312 28.594 6.945 1 98.38 375 ILE A O 1
ATOM 2933 N N . SER A 1 376 ? -8.875 26.469 6.469 1 98.25 376 SER A N 1
ATOM 2934 C CA . SER A 1 376 ? -7.832 26.312 5.461 1 98.25 376 SER A CA 1
ATOM 2935 C C . SER A 1 376 ? -8.273 26.875 4.113 1 98.25 376 SER A C 1
ATOM 2937 O O . SER A 1 376 ? -9.312 26.469 3.578 1 98.25 376 SER A O 1
ATOM 2939 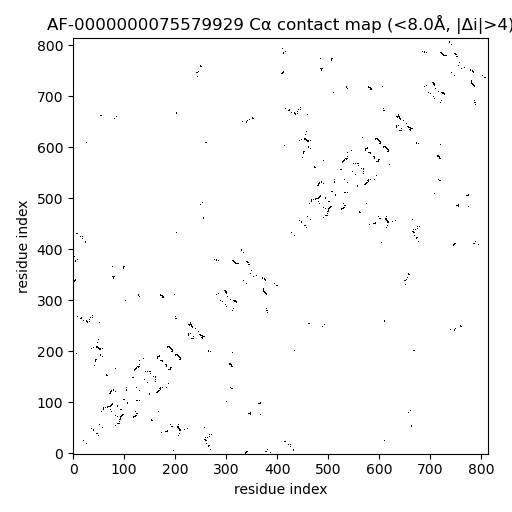N N . LEU A 1 377 ? -7.527 27.719 3.561 1 98.56 377 LEU A N 1
ATOM 2940 C CA . LEU A 1 377 ? -7.852 28.344 2.281 1 98.56 377 LEU A CA 1
ATOM 2941 C C . LEU A 1 377 ? -7.152 27.625 1.134 1 98.56 377 LEU A C 1
ATOM 2943 O O . LEU A 1 377 ? -6.145 26.938 1.344 1 98.56 377 LEU A O 1
ATOM 2947 N N . PRO A 1 378 ? -7.723 27.734 -0.083 1 97.88 378 PRO A N 1
ATOM 2948 C CA . PRO A 1 378 ? -7.051 27.141 -1.243 1 97.88 378 PRO A CA 1
ATOM 2949 C C . PRO A 1 378 ? -5.648 27.719 -1.466 1 97.88 378 PRO A C 1
ATOM 2951 O O . PRO A 1 378 ? -5.465 28.938 -1.455 1 97.88 378 PRO A O 1
ATOM 2954 N N . ILE A 1 379 ? -4.695 26.875 -1.638 1 98.31 379 ILE A N 1
ATOM 2955 C CA . ILE A 1 379 ? -3.334 27.312 -1.922 1 98.31 379 ILE A CA 1
ATOM 2956 C C . ILE A 1 379 ? -2.656 26.328 -2.865 1 98.31 379 ILE A C 1
ATOM 2958 O O . ILE A 1 379 ? -2.404 25.188 -2.49 1 98.31 379 ILE A O 1
ATOM 2962 N N . TYR A 1 380 ? -2.357 26.688 -4.051 1 97.38 380 TYR A N 1
ATOM 2963 C CA . TYR A 1 380 ? -1.683 25.922 -5.086 1 97.38 380 TYR A CA 1
ATOM 2964 C C . TYR A 1 380 ? -1.078 26.828 -6.145 1 97.38 380 TYR A C 1
ATOM 2966 O O . TYR A 1 380 ? -1.491 27.984 -6.289 1 97.38 380 TYR A O 1
ATOM 2974 N N . PRO A 1 381 ? -0.128 26.328 -6.871 1 97 381 PRO A N 1
ATOM 2975 C CA . PRO A 1 381 ? 0.681 27.188 -7.738 1 97 381 PRO A CA 1
ATOM 2976 C C . PRO A 1 381 ? -0.127 27.797 -8.875 1 97 381 PRO A C 1
ATOM 2978 O O . PRO A 1 381 ? 0.218 28.875 -9.375 1 97 381 PRO A O 1
ATOM 2981 N N . GLN A 1 382 ? -1.21 27.219 -9.273 1 94.81 382 GLN A N 1
ATOM 2982 C CA . GLN A 1 382 ? -1.988 27.641 -10.438 1 94.81 382 GLN A CA 1
ATOM 2983 C C . GLN A 1 382 ? -2.926 28.797 -10.078 1 94.81 382 GLN A C 1
ATOM 2985 O O . GLN A 1 382 ? -3.576 29.375 -10.953 1 94.81 382 GLN A O 1
ATOM 2990 N N . LEU A 1 383 ? -3.023 29.156 -8.828 1 96.69 383 LEU A N 1
ATOM 2991 C CA . LEU A 1 383 ? -3.93 30.203 -8.391 1 96.69 383 LEU A CA 1
ATOM 2992 C C . LEU A 1 383 ? -3.439 31.578 -8.859 1 96.69 383 LEU A C 1
ATOM 2994 O O . LEU A 1 383 ? -2.428 32.062 -8.367 1 96.69 383 LEU A O 1
ATOM 2998 N N . ASP A 1 384 ? -4.133 32.156 -9.773 1 96.12 384 ASP A N 1
ATOM 2999 C CA . ASP A 1 384 ? -3.705 33.438 -10.289 1 96.12 384 ASP A CA 1
ATOM 3000 C C . ASP A 1 384 ? -4.238 34.594 -9.43 1 96.12 384 ASP A C 1
ATOM 3002 O O . ASP A 1 384 ? -4.973 34.375 -8.469 1 96.12 384 ASP A O 1
ATOM 3006 N N . SER A 1 385 ? -3.906 35.812 -9.812 1 96.94 385 SER A N 1
ATOM 3007 C CA . SER A 1 385 ? -4.184 36.969 -8.984 1 96.94 385 SER A CA 1
ATOM 3008 C C . SER A 1 385 ? -5.68 37.281 -8.914 1 96.94 385 SER A C 1
ATOM 3010 O O . SER A 1 385 ? -6.184 37.719 -7.883 1 96.94 385 SER A O 1
ATOM 3012 N N . GLU A 1 386 ? -6.371 37.031 -9.977 1 97.75 386 GLU A N 1
ATOM 3013 C CA . GLU A 1 386 ? -7.812 37.281 -9.992 1 97.75 386 GLU A CA 1
ATOM 3014 C C . GLU A 1 386 ? -8.531 36.344 -9.023 1 97.75 386 GLU A C 1
ATOM 3016 O O . GLU A 1 386 ? -9.359 36.781 -8.227 1 97.75 386 GLU A O 1
ATOM 3021 N N . LYS A 1 387 ? -8.234 35.062 -9.125 1 97.81 387 LYS A N 1
ATOM 3022 C CA . LYS A 1 387 ? -8.836 34.094 -8.234 1 97.81 387 LYS A CA 1
ATOM 3023 C C . LYS A 1 387 ? -8.445 34.344 -6.781 1 97.81 387 LYS A C 1
ATOM 3025 O O . LYS A 1 387 ? -9.273 34.219 -5.875 1 97.81 387 LYS A O 1
ATOM 3030 N N . LEU A 1 388 ? -7.211 34.75 -6.594 1 97.81 388 LEU A N 1
ATOM 3031 C CA . LEU A 1 388 ? -6.703 35.031 -5.258 1 97.81 388 LEU A CA 1
ATOM 3032 C C . LEU A 1 388 ? -7.453 36.188 -4.629 1 97.81 388 LEU A C 1
ATOM 3034 O O . LEU A 1 388 ? -7.867 36.125 -3.469 1 97.81 388 LEU A O 1
ATOM 3038 N N . ASN A 1 389 ? -7.633 37.25 -5.367 1 98 389 ASN A N 1
ATOM 3039 C CA . ASN A 1 389 ? -8.383 38.406 -4.879 1 98 389 ASN A CA 1
ATOM 3040 C C . ASN A 1 389 ? -9.836 38.031 -4.574 1 98 389 ASN A C 1
ATOM 3042 O O . ASN A 1 389 ? -10.406 38.531 -3.59 1 98 389 ASN A O 1
ATOM 3046 N N . PHE A 1 390 ? -10.375 37.25 -5.465 1 98.44 390 PHE A N 1
ATOM 3047 C CA . PHE A 1 390 ? -11.742 36.781 -5.266 1 98.44 390 PHE A CA 1
ATOM 3048 C C . PHE A 1 390 ? -11.875 36.031 -3.951 1 98.44 390 PHE A C 1
ATOM 3050 O O . PHE A 1 390 ? -12.828 36.25 -3.197 1 98.44 390 PHE A O 1
ATOM 3057 N N . ILE A 1 391 ? -10.953 35.125 -3.633 1 98.69 391 ILE A N 1
ATOM 3058 C CA . ILE A 1 391 ? -10.961 34.344 -2.391 1 98.69 391 ILE A CA 1
ATOM 3059 C C . ILE A 1 391 ? -10.875 35.312 -1.197 1 98.69 391 ILE A C 1
ATOM 3061 O O . ILE A 1 391 ? -11.656 35.188 -0.25 1 98.69 391 ILE A O 1
ATOM 3065 N N . ILE A 1 392 ? -9.953 36.281 -1.236 1 98.75 392 ILE A N 1
ATOM 3066 C CA . ILE A 1 392 ? -9.711 37.188 -0.137 1 98.75 392 ILE A CA 1
ATOM 3067 C C . ILE A 1 392 ? -10.977 38 0.152 1 98.75 392 ILE A C 1
ATOM 3069 O O . ILE A 1 392 ? -11.398 38.094 1.305 1 98.75 392 ILE A O 1
ATOM 3073 N N . GLU A 1 393 ? -11.586 38.5 -0.887 1 98.56 393 GLU A N 1
ATOM 3074 C CA . GLU A 1 393 ? -12.797 39.312 -0.727 1 98.56 393 GLU A CA 1
ATOM 3075 C C . GLU A 1 393 ? -13.953 38.469 -0.196 1 98.56 393 GLU A C 1
ATOM 3077 O O . GLU A 1 393 ? -14.734 38.906 0.636 1 98.56 393 GLU A O 1
ATOM 3082 N N . THR A 1 394 ? -14.023 37.25 -0.779 1 98.62 394 THR A N 1
ATOM 3083 C CA . THR A 1 394 ? -15.062 36.344 -0.343 1 98.62 394 THR A CA 1
ATOM 3084 C C . THR A 1 394 ? -14.93 36.031 1.147 1 98.62 394 THR A C 1
ATOM 3086 O O . THR A 1 394 ? -15.93 36 1.873 1 98.62 394 THR A O 1
ATOM 3089 N N . VAL A 1 395 ? -13.711 35.812 1.652 1 98.75 395 VAL A N 1
ATOM 3090 C CA . VAL A 1 395 ? -13.438 35.469 3.049 1 98.75 395 VAL A CA 1
ATOM 3091 C C . VAL A 1 395 ? -13.766 36.688 3.934 1 98.75 395 VAL A C 1
ATOM 3093 O O . VAL A 1 395 ? -14.422 36.531 4.969 1 98.75 395 VAL A O 1
ATOM 3096 N N . LYS A 1 396 ? -13.383 37.875 3.549 1 98.62 396 LYS A N 1
ATOM 3097 C CA . LYS A 1 396 ? -13.672 39.094 4.312 1 98.62 396 LYS A CA 1
ATOM 3098 C C . LYS A 1 396 ? -15.18 39.344 4.398 1 98.62 396 LYS A C 1
ATOM 3100 O O . LYS A 1 396 ? -15.695 39.719 5.457 1 98.62 396 LYS A O 1
ATOM 3105 N N . ALA A 1 397 ? -15.828 39.125 3.254 1 98.38 397 ALA A N 1
ATOM 3106 C CA . ALA A 1 397 ? -17.281 39.312 3.217 1 98.38 397 ALA A CA 1
ATOM 3107 C C . ALA A 1 397 ? -17.984 38.312 4.125 1 98.38 397 ALA A C 1
ATOM 3109 O O . ALA A 1 397 ? -18.969 38.656 4.785 1 98.38 397 ALA A O 1
ATOM 3110 N N . ALA A 1 398 ? -17.516 37.094 4.07 1 98.31 398 ALA A N 1
ATOM 3111 C CA . ALA A 1 398 ? -18.109 36.031 4.91 1 98.31 398 ALA A CA 1
ATOM 3112 C C . ALA A 1 398 ? -17.953 36.375 6.391 1 98.31 398 ALA A C 1
ATOM 3114 O O . ALA A 1 398 ? -18.875 36.156 7.176 1 98.31 398 ALA A O 1
ATOM 3115 N N . TYR A 1 399 ? -16.797 36.844 6.805 1 98.25 399 TYR A N 1
ATOM 3116 C CA . TYR A 1 399 ? -16.594 37.281 8.188 1 98.25 399 TYR A CA 1
ATOM 3117 C C . TYR A 1 399 ? -17.594 38.375 8.57 1 98.25 399 TYR A C 1
ATOM 3119 O O . TYR A 1 399 ? -18.234 38.281 9.625 1 98.25 399 TYR A O 1
ATOM 3127 N N . ALA A 1 400 ? -17.734 39.344 7.719 1 97.81 400 ALA A N 1
ATOM 3128 C CA . ALA A 1 400 ? -18.656 40.469 7.977 1 97.81 400 ALA A CA 1
ATOM 3129 C C . ALA A 1 400 ? -20.094 39.969 8.148 1 97.81 400 ALA A C 1
ATOM 3131 O O . ALA A 1 400 ? -20.828 40.469 9 1 97.81 400 ALA A O 1
ATOM 3132 N N . THR A 1 401 ? -20.422 39.031 7.332 1 97.38 401 THR A N 1
ATOM 3133 C CA . THR A 1 401 ? -21.766 38.469 7.391 1 97.38 401 THR A CA 1
ATOM 3134 C C . THR A 1 401 ? -22 37.781 8.734 1 97.38 401 THR A C 1
ATOM 3136 O O . THR A 1 401 ? -23.047 37.969 9.352 1 97.38 401 THR A O 1
ATOM 3139 N N . VAL A 1 402 ? -21.047 36.969 9.195 1 96.81 402 VAL A N 1
ATOM 3140 C CA . VAL A 1 402 ? -21.203 36.188 10.422 1 96.81 402 VAL A CA 1
ATOM 3141 C C . VAL A 1 402 ? -21.266 37.125 11.625 1 96.81 402 VAL A C 1
ATOM 3143 O O . VAL A 1 402 ? -22.047 36.906 12.555 1 96.81 402 VAL A O 1
ATOM 3146 N N . ILE A 1 403 ? -20.484 38.188 11.648 1 95.19 403 ILE A N 1
ATOM 3147 C CA . ILE A 1 403 ? -20.453 39.125 12.789 1 95.19 403 ILE A CA 1
ATOM 3148 C C . ILE A 1 403 ? -21.734 39.938 12.82 1 95.19 403 ILE A C 1
ATOM 3150 O O . ILE A 1 403 ? -22.219 40.312 13.891 1 95.19 403 ILE A O 1
ATOM 3154 N N . ALA A 1 404 ? -22.234 40.281 11.703 1 92.56 404 ALA A N 1
ATOM 3155 C CA . ALA A 1 404 ? -23.469 41.062 11.633 1 92.56 404 ALA A CA 1
ATOM 3156 C C . ALA A 1 404 ? -24.641 40.281 12.195 1 92.56 404 ALA A C 1
ATOM 3158 O O . ALA A 1 404 ? -25.562 40.875 12.781 1 92.56 404 ALA A O 1
ATOM 3159 N N . GLU A 1 405 ? -24.703 39.031 11.992 1 85.62 405 GLU A N 1
ATOM 3160 C CA . GLU A 1 405 ? -25.781 38.188 12.484 1 85.62 405 GLU A CA 1
ATOM 3161 C C . GLU A 1 405 ? -25.688 37.969 13.992 1 85.62 405 GLU A C 1
ATOM 3163 O O . GLU A 1 405 ? -26.688 37.688 14.648 1 85.62 405 GLU A O 1
ATOM 3168 N N . ASN A 1 406 ? -24.547 37.969 14.531 1 75.81 406 ASN A N 1
ATOM 3169 C CA . ASN A 1 406 ? -24.344 37.781 15.961 1 75.81 406 ASN A CA 1
ATOM 3170 C C . ASN A 1 406 ? -24.578 39.062 16.75 1 75.81 406 ASN A C 1
ATOM 3172 O O . ASN A 1 406 ? -24.5 39.062 17.984 1 75.81 406 ASN A O 1
ATOM 3176 N N . ARG A 1 407 ? -24.812 40.219 16.047 1 64.19 407 ARG A N 1
ATOM 3177 C CA . ARG A 1 407 ? -25.203 41.469 16.688 1 64.19 407 ARG A CA 1
ATOM 3178 C C . ARG A 1 407 ? -26.734 41.594 16.75 1 64.19 407 ARG A C 1
ATOM 3180 O O . ARG A 1 407 ? -27.422 41.156 15.844 1 64.19 407 ARG A O 1
ATOM 3187 N N . MET B 1 1 ? 18.328 -14.133 -30.594 1 89.19 1 MET B N 1
ATOM 3188 C CA . MET B 1 1 ? 17.047 -13.492 -30.312 1 89.19 1 MET B CA 1
ATOM 3189 C C . MET B 1 1 ? 16.797 -13.414 -28.812 1 89.19 1 MET B C 1
ATOM 3191 O O . MET B 1 1 ? 16.875 -14.422 -28.109 1 89.19 1 MET B O 1
ATOM 3195 N N . LYS B 1 2 ? 16.578 -12.211 -28.297 1 92 2 LYS B N 1
ATOM 3196 C CA . LYS B 1 2 ? 16.344 -12.023 -26.875 1 92 2 LYS B CA 1
ATOM 3197 C C . LYS B 1 2 ? 14.867 -12.141 -26.531 1 92 2 LYS B C 1
ATOM 3199 O O . LYS B 1 2 ? 14.039 -11.414 -27.094 1 92 2 LYS B O 1
ATOM 3204 N N . ILE B 1 3 ? 14.484 -13.102 -25.734 1 96.25 3 ILE B N 1
ATOM 3205 C CA . ILE B 1 3 ? 13.094 -13.344 -25.359 1 96.25 3 ILE B CA 1
ATOM 3206 C C . ILE B 1 3 ? 12.922 -13.078 -23.859 1 96.25 3 ILE B C 1
ATOM 3208 O O . ILE B 1 3 ? 13.391 -13.859 -23.031 1 96.25 3 ILE B O 1
ATOM 3212 N N . PRO B 1 4 ? 12.164 -11.961 -23.5 1 94.5 4 PRO B N 1
ATOM 3213 C CA . PRO B 1 4 ? 11.891 -11.703 -22.078 1 94.5 4 PRO B CA 1
ATOM 3214 C C . PRO B 1 4 ? 10.867 -12.672 -21.5 1 94.5 4 PRO B C 1
ATOM 3216 O O . PRO B 1 4 ? 10.156 -13.352 -22.234 1 94.5 4 PRO B O 1
ATOM 3219 N N . PHE B 1 5 ? 10.82 -12.758 -20.281 1 94.69 5 PHE B N 1
ATOM 3220 C CA . PHE B 1 5 ? 9.961 -13.734 -19.609 1 94.69 5 PHE B CA 1
ATOM 3221 C C . PHE B 1 5 ? 8.5 -13.297 -19.656 1 94.69 5 PHE B C 1
ATOM 3223 O O . PHE B 1 5 ? 7.625 -14.078 -20.031 1 94.69 5 PHE B O 1
ATOM 3230 N N . SER B 1 6 ? 8.242 -12.016 -19.203 1 93.06 6 SER B N 1
ATOM 3231 C CA . SER B 1 6 ? 6.844 -11.609 -19.078 1 93.06 6 SER B CA 1
ATOM 3232 C C . SER B 1 6 ? 6.691 -10.094 -19.188 1 93.06 6 SER B C 1
ATOM 3234 O O . SER B 1 6 ? 6.316 -9.438 -18.219 1 93.06 6 SER B O 1
ATOM 3236 N N . PRO B 1 7 ? 6.875 -9.523 -20.297 1 93.88 7 PRO B N 1
ATOM 3237 C CA . PRO B 1 7 ? 6.641 -8.086 -20.453 1 93.88 7 PRO B CA 1
ATOM 3238 C C . PRO B 1 7 ? 5.16 -7.719 -20.391 1 93.88 7 PRO B C 1
ATOM 3240 O O . PRO B 1 7 ? 4.316 -8.445 -20.922 1 93.88 7 PRO B O 1
ATOM 3243 N N . PRO B 1 8 ? 4.867 -6.641 -19.688 1 94.62 8 PRO B N 1
ATOM 3244 C CA . PRO B 1 8 ? 3.459 -6.238 -19.641 1 94.62 8 PRO B CA 1
ATOM 3245 C C . PRO B 1 8 ? 2.928 -5.805 -21 1 94.62 8 PRO B C 1
ATOM 3247 O O . PRO B 1 8 ? 3.703 -5.395 -21.875 1 94.62 8 PRO B O 1
ATOM 3250 N N . TYR B 1 9 ? 1.673 -5.965 -21.156 1 95.44 9 TYR B N 1
ATOM 3251 C CA . TYR B 1 9 ? 1.013 -5.512 -22.375 1 95.44 9 TYR B CA 1
ATOM 3252 C C . TYR B 1 9 ? 0.606 -4.047 -22.266 1 95.44 9 TYR B C 1
ATOM 3254 O O . TYR B 1 9 ? -0.368 -3.717 -21.578 1 95.44 9 TYR B O 1
ATOM 3262 N N . ILE B 1 10 ? 1.297 -3.148 -22.938 1 97.38 10 ILE B N 1
ATOM 3263 C CA . ILE B 1 10 ? 1.001 -1.72 -22.938 1 97.38 10 ILE B CA 1
ATOM 3264 C C . ILE B 1 10 ? 0.791 -1.229 -24.359 1 97.38 10 ILE B C 1
ATOM 3266 O O . ILE B 1 10 ? 1.737 -1.168 -25.156 1 97.38 10 ILE B O 1
ATOM 3270 N N . ASP B 1 11 ? -0.393 -0.938 -24.703 1 97.31 11 ASP B N 1
ATOM 3271 C CA . ASP B 1 11 ? -0.689 -0.366 -26.016 1 97.31 11 ASP B CA 1
ATOM 3272 C C . ASP B 1 11 ? -1.204 1.066 -25.891 1 97.31 11 ASP B C 1
ATOM 3274 O O . ASP B 1 11 ? -1.12 1.666 -24.812 1 97.31 11 ASP B O 1
ATOM 3278 N N . GLU B 1 12 ? -1.649 1.638 -26.984 1 98.25 12 GLU B N 1
ATOM 3279 C CA . GLU B 1 12 ? -2.068 3.035 -26.984 1 98.25 12 GLU B CA 1
ATOM 3280 C C . GLU B 1 12 ? -3.328 3.24 -26.156 1 98.25 12 GLU B C 1
ATOM 3282 O O . GLU B 1 12 ? -3.516 4.301 -25.547 1 98.25 12 GLU B O 1
ATOM 3287 N N . ALA B 1 13 ? -4.184 2.25 -26.109 1 98.38 13 ALA B N 1
ATOM 3288 C CA . ALA B 1 13 ? -5.391 2.355 -25.297 1 98.38 13 ALA B CA 1
ATOM 3289 C C . ALA B 1 13 ? -5.039 2.525 -23.828 1 98.38 13 ALA B C 1
ATOM 3291 O O . ALA B 1 13 ? -5.672 3.312 -23.109 1 98.38 13 ALA B O 1
ATOM 3292 N N . VAL B 1 14 ? -4.055 1.788 -23.359 1 98.56 14 VAL B N 1
ATOM 3293 C CA . VAL B 1 14 ? -3.584 1.889 -21.984 1 98.56 14 VAL B CA 1
ATOM 3294 C C . VAL B 1 14 ? -3.01 3.281 -21.734 1 98.56 14 VAL B C 1
ATOM 3296 O O . VAL B 1 14 ? -3.357 3.936 -20.75 1 98.56 14 VAL B O 1
ATOM 3299 N N . ILE B 1 15 ? -2.123 3.719 -22.641 1 98.75 15 ILE B N 1
ATOM 3300 C CA . ILE B 1 15 ? -1.483 5.023 -22.516 1 98.75 15 ILE B CA 1
ATOM 3301 C C . ILE B 1 15 ? -2.549 6.117 -22.469 1 98.75 15 ILE B C 1
ATOM 3303 O O . ILE B 1 15 ? -2.516 6.984 -21.594 1 98.75 15 ILE B O 1
ATOM 3307 N N . ASN B 1 16 ? -3.533 6.047 -23.312 1 98.75 16 ASN B N 1
ATOM 3308 C CA . ASN B 1 16 ? -4.582 7.059 -23.406 1 98.75 16 ASN B CA 1
ATOM 3309 C C . ASN B 1 16 ? -5.434 7.09 -22.141 1 98.75 16 ASN B C 1
ATOM 3311 O O . ASN B 1 16 ? -5.832 8.164 -21.688 1 98.75 16 ASN B O 1
ATOM 3315 N N . GLU B 1 17 ? -5.738 5.93 -21.609 1 98.75 17 GLU B N 1
ATOM 3316 C CA . GLU B 1 17 ? -6.543 5.855 -20.391 1 98.75 17 GLU B CA 1
ATOM 3317 C C . GLU B 1 17 ? -5.809 6.477 -19.203 1 98.75 17 GLU B C 1
ATOM 3319 O O . GLU B 1 17 ? -6.418 7.164 -18.375 1 98.75 17 GLU B O 1
ATOM 3324 N N . VAL B 1 18 ? -4.52 6.254 -19.109 1 98.81 18 VAL B N 1
ATOM 3325 C CA . VAL B 1 18 ? -3.705 6.824 -18.047 1 98.81 18 VAL B CA 1
ATOM 3326 C C . VAL B 1 18 ? -3.619 8.344 -18.219 1 98.81 18 VAL B C 1
ATOM 3328 O O . VAL B 1 18 ? -3.783 9.094 -17.25 1 98.81 18 VAL B O 1
ATOM 3331 N N . VAL B 1 19 ? -3.371 8.789 -19.422 1 98.75 19 VAL B N 1
ATOM 3332 C CA . VAL B 1 19 ? -3.273 10.211 -19.719 1 98.75 19 VAL B CA 1
ATOM 3333 C C . VAL B 1 19 ? -4.594 10.906 -19.375 1 98.75 19 VAL B C 1
ATOM 3335 O O . VAL B 1 19 ? -4.598 12.023 -18.875 1 98.75 19 VAL B O 1
ATOM 3338 N N . ASP B 1 20 ? -5.676 10.25 -19.672 1 98.62 20 ASP B N 1
ATOM 3339 C CA . ASP B 1 20 ? -6.988 10.789 -19.344 1 98.62 20 ASP B CA 1
ATOM 3340 C C . ASP B 1 20 ? -7.117 11.047 -17.844 1 98.62 20 ASP B C 1
ATOM 3342 O O . ASP B 1 20 ? -7.641 12.078 -17.422 1 98.62 20 ASP B O 1
ATOM 3346 N N . SER B 1 21 ? -6.695 10.102 -17.016 1 98 21 SER B N 1
ATOM 3347 C CA . SER B 1 21 ? -6.707 10.281 -15.562 1 98 21 SER B CA 1
ATOM 3348 C C . SER B 1 21 ? -5.84 11.469 -15.148 1 98 21 SER B C 1
ATOM 3350 O O . SER B 1 21 ? -6.234 12.266 -14.297 1 98 21 SER B O 1
ATOM 3352 N N . LEU B 1 22 ? -4.645 11.562 -15.734 1 98.44 22 LEU B N 1
ATOM 3353 C CA . LEU B 1 22 ? -3.734 12.656 -15.414 1 98.44 22 LEU B CA 1
ATOM 3354 C C . LEU B 1 22 ? -4.348 14 -15.781 1 98.44 22 LEU B C 1
ATOM 3356 O O . LEU B 1 22 ? -4.324 14.938 -14.984 1 98.44 22 LEU B O 1
ATOM 3360 N N . ARG B 1 23 ? -4.949 14.062 -16.875 1 97.75 23 ARG B N 1
ATOM 3361 C CA . ARG B 1 23 ? -5.504 15.312 -17.375 1 97.75 23 ARG B CA 1
ATOM 3362 C C . ARG B 1 23 ? -6.75 15.711 -16.578 1 97.75 23 ARG B C 1
ATOM 3364 O O . ARG B 1 23 ? -7.016 16.906 -16.391 1 97.75 23 ARG B O 1
ATOM 3371 N N . SER B 1 24 ? -7.477 14.758 -16.094 1 94.94 24 SER B N 1
ATOM 3372 C CA . SER B 1 24 ? -8.68 15.047 -15.328 1 94.94 24 SER B CA 1
ATOM 3373 C C . SER B 1 24 ? -8.336 15.719 -14 1 94.94 24 SER B C 1
ATOM 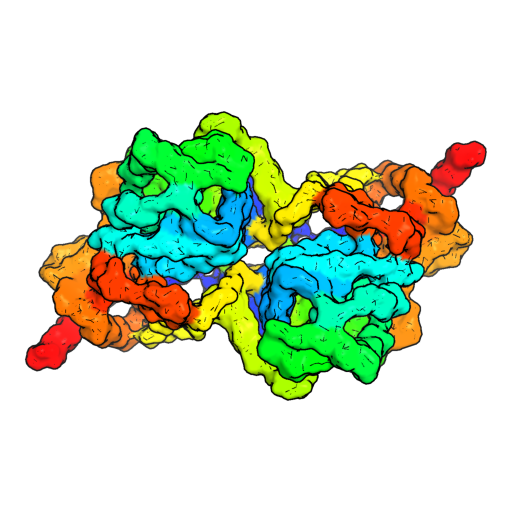3375 O O . SER B 1 24 ? -9.188 16.375 -13.398 1 94.94 24 SER B O 1
ATOM 3377 N N . GLY B 1 25 ? -7.129 15.43 -13.508 1 92.5 25 GLY B N 1
ATOM 3378 C CA . GLY B 1 25 ? -6.73 15.93 -12.195 1 92.5 25 GLY B CA 1
ATOM 3379 C C . GLY B 1 25 ? -7.094 14.992 -11.062 1 92.5 25 GLY B C 1
ATOM 3380 O O . GLY B 1 25 ? -6.668 15.195 -9.922 1 92.5 25 GLY B O 1
ATOM 3381 N N . TRP B 1 26 ? -7.871 14.023 -11.352 1 94 26 TRP B N 1
ATOM 3382 C CA . TRP B 1 26 ? -8.188 13.008 -10.344 1 94 26 TRP B CA 1
ATOM 3383 C C . TRP B 1 26 ? -7.234 11.82 -10.453 1 94 26 TRP B C 1
ATOM 3385 O O . TRP B 1 26 ? -7.539 10.836 -11.125 1 94 26 TRP B O 1
ATOM 3395 N N . ILE B 1 27 ? -6.25 11.82 -9.625 1 95.75 27 ILE B N 1
ATOM 3396 C CA . ILE B 1 27 ? -5.18 10.859 -9.859 1 95.75 27 ILE B CA 1
ATOM 3397 C C . ILE B 1 27 ? -5.191 9.797 -8.766 1 95.75 27 ILE B C 1
ATOM 3399 O O . ILE B 1 27 ? -4.68 8.688 -8.961 1 95.75 27 ILE B O 1
ATOM 3403 N N . THR B 1 28 ? -5.688 10.086 -7.559 1 96.19 28 THR B N 1
ATOM 3404 C CA . THR B 1 28 ? -5.84 9.078 -6.52 1 96.19 28 THR B CA 1
ATOM 3405 C C . THR B 1 28 ? -7.184 8.367 -6.648 1 96.19 28 THR B C 1
ATOM 3407 O O . THR B 1 28 ? -7.809 8.398 -7.711 1 96.19 28 THR B O 1
ATOM 3410 N N . SER B 1 29 ? -7.68 7.629 -5.617 1 95.56 29 SER B N 1
ATOM 3411 C CA . SER B 1 29 ? -8.875 6.797 -5.734 1 95.56 29 SER B CA 1
ATOM 3412 C C . SER B 1 29 ? -10.07 7.617 -6.195 1 95.56 29 SER B C 1
ATOM 3414 O O . SER B 1 29 ? -10.398 8.641 -5.598 1 95.56 29 SER B O 1
ATOM 3416 N N . GLY B 1 30 ? -10.672 7.156 -7.262 1 96.06 30 GLY B N 1
ATOM 3417 C CA . GLY B 1 30 ? -11.805 7.883 -7.805 1 96.06 30 GLY B CA 1
ATOM 3418 C C . GLY B 1 30 ? -12.547 7.113 -8.883 1 96.06 30 GLY B C 1
ATOM 3419 O O . GLY B 1 30 ? -12.883 5.941 -8.695 1 96.06 30 GLY B O 1
ATOM 3420 N N . PRO B 1 31 ? -12.914 7.816 -9.969 1 97.12 31 PRO B N 1
ATOM 3421 C CA . PRO B 1 31 ? -13.812 7.23 -10.969 1 97.12 31 PRO B CA 1
ATOM 3422 C C . PRO B 1 31 ? -13.188 6.039 -11.695 1 97.12 31 PRO B C 1
ATOM 3424 O O . PRO B 1 31 ? -13.898 5.094 -12.055 1 97.12 31 PRO B O 1
ATOM 3427 N N . LYS B 1 32 ? -11.914 6.094 -11.984 1 98.44 32 LYS B N 1
ATOM 3428 C CA . LYS B 1 32 ? -11.273 4.992 -12.703 1 98.44 32 LYS B CA 1
ATOM 3429 C C . LYS B 1 32 ? -11.258 3.727 -11.852 1 98.44 32 LYS B C 1
ATOM 3431 O O . LYS B 1 32 ? -11.453 2.623 -12.367 1 98.44 32 LYS B O 1
ATOM 3436 N N . VAL B 1 33 ? -10.969 3.857 -10.555 1 98.69 33 VAL B N 1
ATOM 3437 C CA . VAL B 1 33 ? -11 2.715 -9.648 1 98.69 33 VAL B CA 1
ATOM 3438 C C . VAL B 1 33 ? -12.398 2.102 -9.633 1 98.69 33 VAL B C 1
ATOM 3440 O O . VAL B 1 33 ? -12.547 0.882 -9.742 1 98.69 33 VAL B O 1
ATOM 3443 N N . LYS B 1 34 ? -13.383 2.949 -9.492 1 98.44 34 LYS B N 1
ATOM 3444 C CA . LYS B 1 34 ? -14.766 2.473 -9.469 1 98.44 34 LYS B CA 1
ATOM 3445 C C . LYS B 1 34 ? -15.117 1.745 -10.766 1 98.44 34 LYS B C 1
ATOM 3447 O O . LYS B 1 34 ? -15.75 0.689 -10.742 1 98.44 34 LYS B O 1
ATOM 3452 N N . ALA B 1 35 ? -14.711 2.301 -11.883 1 98.81 35 ALA B N 1
ATOM 3453 C CA . ALA B 1 35 ? -14.969 1.674 -13.172 1 98.81 35 ALA B CA 1
ATOM 3454 C C . ALA B 1 35 ? -14.273 0.321 -13.281 1 98.81 35 ALA B C 1
ATOM 3456 O O . ALA B 1 35 ? -14.836 -0.639 -13.805 1 98.81 35 ALA B O 1
ATOM 3457 N N . LEU B 1 36 ? -13.039 0.241 -12.852 1 98.88 36 LEU B N 1
ATOM 3458 C CA . LEU B 1 36 ? -12.305 -1.021 -12.867 1 98.88 36 LEU B CA 1
ATOM 3459 C C . LEU B 1 36 ? -13.008 -2.064 -12 1 98.88 36 LEU B C 1
ATOM 3461 O O . LEU B 1 36 ? -13.109 -3.23 -12.391 1 98.88 36 LEU B O 1
ATOM 3465 N N . GLU B 1 37 ? -13.422 -1.645 -10.781 1 98.88 37 GLU B N 1
ATOM 3466 C CA . GLU B 1 37 ? -14.18 -2.539 -9.906 1 98.88 37 GLU B CA 1
ATOM 3467 C C . GLU B 1 37 ? -15.398 -3.111 -10.625 1 98.88 37 GLU B C 1
ATOM 3469 O O . GLU B 1 37 ? -15.672 -4.309 -10.539 1 98.88 37 GLU B O 1
ATOM 3474 N N . GLU B 1 38 ? -16.078 -2.293 -11.359 1 98.81 38 GLU B N 1
ATOM 3475 C CA . GLU B 1 38 ? -17.281 -2.734 -12.078 1 98.81 38 GLU B CA 1
ATOM 3476 C C . GLU B 1 38 ? -16.922 -3.725 -13.188 1 98.81 38 GLU B C 1
ATOM 3478 O O . GLU B 1 38 ? -17.625 -4.703 -13.406 1 98.81 38 GLU B O 1
ATOM 3483 N N . GLU B 1 39 ? -15.875 -3.449 -13.906 1 98.81 39 GLU B N 1
ATOM 3484 C CA . GLU B 1 39 ? -15.43 -4.363 -14.945 1 98.81 39 GLU B CA 1
ATOM 3485 C C . GLU B 1 39 ? -15.039 -5.723 -14.367 1 98.81 39 GLU B C 1
ATOM 3487 O O . GLU B 1 39 ? -15.398 -6.766 -14.922 1 98.81 39 GLU B O 1
ATOM 3492 N N . ILE B 1 40 ? -14.312 -5.738 -13.266 1 98.81 40 ILE B N 1
ATOM 3493 C CA . ILE B 1 40 ? -13.875 -6.988 -12.656 1 98.81 40 ILE B CA 1
ATOM 3494 C C . ILE B 1 40 ? -15.086 -7.734 -12.086 1 98.81 40 ILE B C 1
ATOM 3496 O O . ILE B 1 40 ? -15.148 -8.961 -12.141 1 98.81 40 ILE B O 1
ATOM 3500 N N . LYS B 1 41 ? -15.992 -6.949 -11.492 1 98.5 41 LYS B N 1
ATOM 3501 C CA . LYS B 1 41 ? -17.234 -7.539 -11.016 1 98.5 41 LYS B CA 1
ATOM 3502 C C . LYS B 1 41 ? -17.953 -8.297 -12.133 1 98.5 41 LYS B C 1
ATOM 3504 O O . LYS B 1 41 ? -18.328 -9.453 -11.961 1 98.5 41 LYS B O 1
ATOM 3509 N N . SER B 1 42 ? -18.062 -7.676 -13.273 1 97.44 42 SER B N 1
ATOM 3510 C CA . SER B 1 42 ? -18.719 -8.281 -14.43 1 97.44 42 SER B CA 1
ATOM 3511 C C . SER B 1 42 ? -17.922 -9.484 -14.945 1 97.44 42 SER B C 1
ATOM 3513 O O . SER B 1 42 ? -18.5 -10.508 -15.305 1 97.44 42 SER B O 1
ATOM 3515 N N . PHE B 1 43 ? -16.641 -9.383 -14.977 1 95.94 43 PHE B N 1
ATOM 3516 C CA . PHE B 1 43 ? -15.766 -10.391 -15.555 1 95.94 43 PHE B CA 1
ATOM 3517 C C . PHE B 1 43 ? -15.703 -11.633 -14.672 1 95.94 43 PHE B C 1
ATOM 3519 O O . PHE B 1 43 ? -15.633 -12.758 -15.172 1 95.94 43 PHE B O 1
ATOM 3526 N N . SER B 1 44 ? -15.727 -11.492 -13.352 1 96.88 44 SER B N 1
ATOM 3527 C CA . SER B 1 44 ? -15.516 -12.57 -12.398 1 96.88 44 SER B CA 1
ATOM 3528 C C . SER B 1 44 ? -16.844 -13.172 -11.938 1 96.88 44 SER B C 1
ATOM 3530 O O . SER B 1 44 ? -16.875 -14.297 -11.445 1 96.88 44 SER B O 1
ATOM 3532 N N . GLY B 1 45 ? -17.922 -12.352 -12.039 1 97.12 45 GLY B N 1
ATOM 3533 C CA . GLY B 1 45 ? -19.203 -12.773 -11.508 1 97.12 45 GLY B CA 1
ATOM 3534 C C . GLY B 1 45 ? -19.328 -12.57 -10.008 1 97.12 45 GLY B C 1
ATOM 3535 O O . GLY B 1 45 ? -20.297 -13.023 -9.391 1 97.12 45 GLY B O 1
ATOM 3536 N N . ALA B 1 46 ? -18.391 -11.875 -9.367 1 98.31 46 ALA B N 1
ATOM 3537 C CA . ALA B 1 46 ? -18.453 -11.594 -7.934 1 98.31 46 ALA B CA 1
ATOM 3538 C C . ALA B 1 46 ? -19.625 -10.68 -7.602 1 98.31 46 ALA B C 1
ATOM 3540 O O . ALA B 1 46 ? -20.125 -9.961 -8.469 1 98.31 46 ALA B O 1
ATOM 3541 N N . LYS B 1 47 ? -20.062 -10.742 -6.371 1 98.62 47 LYS B N 1
ATOM 3542 C CA . LYS B 1 47 ? -21.172 -9.898 -5.938 1 98.62 47 LYS B CA 1
ATOM 3543 C C . LYS B 1 47 ? -20.719 -8.445 -5.777 1 98.62 47 LYS B C 1
ATOM 3545 O O . LYS B 1 47 ? -21.469 -7.52 -6.125 1 98.62 47 LYS B O 1
ATOM 3550 N N . GLU B 1 48 ? -19.578 -8.211 -5.195 1 98.88 48 GLU B N 1
ATOM 3551 C CA . GLU B 1 48 ? -18.938 -6.906 -5.098 1 98.88 48 GLU B CA 1
ATOM 3552 C C . GLU B 1 48 ? -17.422 -7.031 -5.262 1 98.88 48 GLU B C 1
ATOM 3554 O O . GLU B 1 48 ? -16.859 -8.102 -5.035 1 98.88 48 GLU B O 1
ATOM 3559 N N . VAL B 1 49 ? -16.828 -5.988 -5.715 1 98.94 49 VAL B N 1
ATOM 3560 C CA . VAL B 1 49 ? -15.375 -5.969 -5.891 1 98.94 49 VAL B CA 1
ATOM 3561 C C . VAL B 1 49 ? -14.797 -4.676 -5.312 1 98.94 49 VAL B C 1
ATOM 3563 O O . VAL B 1 49 ? -15.328 -3.59 -5.559 1 98.94 49 VAL B O 1
ATOM 3566 N N . LEU B 1 50 ? -13.781 -4.766 -4.504 1 98.94 50 LEU B N 1
ATOM 3567 C CA . LEU B 1 50 ? -13.039 -3.629 -3.967 1 98.94 50 LEU B CA 1
ATOM 3568 C C . LEU B 1 50 ? -11.586 -3.672 -4.41 1 98.94 50 LEU B C 1
ATOM 3570 O O . LEU B 1 50 ? -10.875 -4.637 -4.125 1 98.94 50 LEU B O 1
ATOM 3574 N N . CYS B 1 51 ? -11.141 -2.654 -5.086 1 98.94 51 CYS B N 1
ATOM 3575 C CA . CYS B 1 51 ? -9.75 -2.561 -5.5 1 98.94 51 CYS B CA 1
ATOM 3576 C C . CYS B 1 51 ? -8.883 -1.973 -4.391 1 98.94 51 CYS B C 1
ATOM 3578 O O . CYS B 1 51 ? -9.312 -1.055 -3.688 1 98.94 51 CYS B O 1
ATOM 3580 N N . VAL B 1 52 ? -7.723 -2.521 -4.184 1 98.88 52 VAL B N 1
ATOM 3581 C CA . VAL B 1 52 ? -6.75 -2.096 -3.182 1 98.88 52 VAL B CA 1
ATOM 3582 C C . VAL B 1 52 ? -5.359 -2.025 -3.809 1 98.88 52 VAL B C 1
ATOM 3584 O O . VAL B 1 52 ? -5.188 -2.34 -4.988 1 98.88 52 VAL B O 1
ATOM 3587 N N . ASN B 1 53 ? -4.387 -1.612 -3.064 1 98.81 53 ASN B N 1
ATOM 3588 C CA . ASN B 1 53 ? -3.076 -1.299 -3.627 1 98.81 53 ASN B CA 1
ATOM 3589 C C . ASN B 1 53 ? -2.258 -2.561 -3.877 1 98.81 53 ASN B C 1
ATOM 3591 O O . ASN B 1 53 ? -1.225 -2.514 -4.547 1 98.81 53 ASN B O 1
ATOM 3595 N N . SER B 1 54 ? -2.686 -3.732 -3.354 1 98.81 54 SER B N 1
ATOM 3596 C CA . SER B 1 54 ? -2.002 -5 -3.586 1 98.81 54 SER B CA 1
ATOM 3597 C C . SER B 1 54 ? -2.855 -6.18 -3.135 1 98.81 54 SER B C 1
ATOM 3599 O O . SER B 1 54 ? -3.781 -6.016 -2.338 1 98.81 54 SER B O 1
ATOM 3601 N N . TRP B 1 55 ? -2.561 -7.355 -3.678 1 98.81 55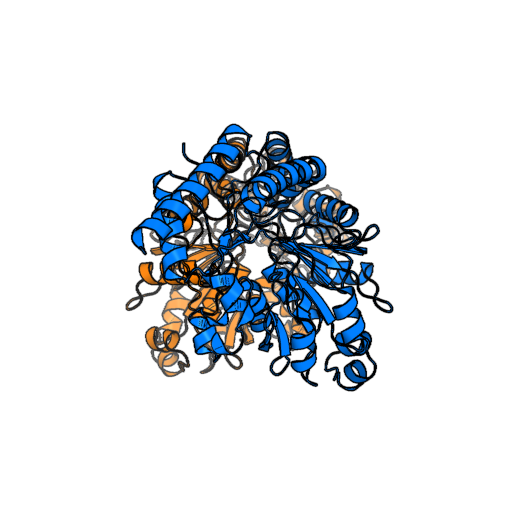 TRP B N 1
ATOM 3602 C CA . TRP B 1 55 ? -3.176 -8.578 -3.172 1 98.81 55 TRP B CA 1
ATOM 3603 C C . TRP B 1 55 ? -2.914 -8.742 -1.68 1 98.81 55 TRP B C 1
ATOM 3605 O O . TRP B 1 55 ? -3.828 -9.055 -0.913 1 98.81 55 TRP B O 1
ATOM 3615 N N . THR B 1 56 ? -1.654 -8.539 -1.234 1 98.81 56 THR B N 1
ATOM 3616 C CA . THR B 1 56 ? -1.212 -8.727 0.142 1 98.81 56 THR B CA 1
ATOM 3617 C C . THR B 1 56 ? -2.039 -7.879 1.101 1 98.81 56 THR B C 1
ATOM 3619 O O . THR B 1 56 ? -2.551 -8.383 2.102 1 98.81 56 THR B O 1
ATOM 3622 N N . SER B 1 57 ? -2.18 -6.609 0.746 1 98.81 57 SER B N 1
ATOM 3623 C CA . SER B 1 57 ? -2.965 -5.711 1.586 1 98.81 57 SER B CA 1
ATOM 3624 C C . SER B 1 57 ? -4.41 -6.184 1.701 1 98.81 57 SER B C 1
ATOM 3626 O O . SER B 1 57 ? -5.008 -6.117 2.777 1 98.81 57 SER B O 1
ATOM 3628 N N . GLY B 1 58 ? -4.961 -6.621 0.567 1 98.94 58 GLY B N 1
ATOM 3629 C CA . GLY B 1 58 ? -6.32 -7.141 0.581 1 98.94 58 GLY B CA 1
ATOM 3630 C C . GLY B 1 58 ? -6.488 -8.344 1.485 1 98.94 58 GLY B C 1
ATOM 3631 O O . GLY B 1 58 ? -7.461 -8.43 2.238 1 98.94 58 GLY B O 1
ATOM 3632 N N . ALA B 1 59 ? -5.535 -9.266 1.418 1 98.94 59 ALA B N 1
ATOM 3633 C CA . ALA B 1 59 ? -5.586 -10.477 2.238 1 98.94 59 ALA B CA 1
ATOM 3634 C C . ALA B 1 59 ? -5.492 -10.133 3.723 1 98.94 59 ALA B C 1
ATOM 3636 O O . ALA B 1 59 ? -6.234 -10.688 4.539 1 98.94 59 ALA B O 1
ATOM 3637 N N . ILE B 1 60 ? -4.574 -9.234 4.074 1 98.88 60 ILE B N 1
ATOM 3638 C CA . ILE B 1 60 ? -4.426 -8.812 5.461 1 98.88 60 ILE B CA 1
ATOM 3639 C C . ILE B 1 60 ? -5.738 -8.211 5.961 1 98.88 60 ILE B C 1
ATOM 3641 O O . ILE B 1 60 ? -6.219 -8.555 7.043 1 98.88 60 ILE B O 1
ATOM 3645 N N . MET B 1 61 ? -6.312 -7.324 5.164 1 98.88 61 MET B N 1
ATOM 3646 C CA . MET B 1 61 ? -7.543 -6.652 5.574 1 98.88 61 MET B CA 1
ATOM 3647 C C . MET B 1 61 ? -8.664 -7.664 5.793 1 98.88 61 MET B C 1
ATOM 3649 O O . MET B 1 61 ? -9.398 -7.578 6.777 1 98.88 61 MET B O 1
ATOM 3653 N N . MET B 1 62 ? -8.812 -8.633 4.883 1 98.94 62 MET B N 1
ATOM 3654 C CA . MET B 1 62 ? -9.898 -9.602 4.98 1 98.94 62 MET B CA 1
ATOM 3655 C C . MET B 1 62 ? -9.711 -10.523 6.18 1 98.94 62 MET B C 1
ATOM 3657 O O . MET B 1 62 ? -10.68 -10.906 6.832 1 98.94 62 MET B O 1
ATOM 3661 N N . LEU B 1 63 ? -8.469 -10.914 6.43 1 98.94 63 LEU B N 1
ATOM 3662 C CA . LEU B 1 63 ? -8.203 -11.742 7.598 1 98.94 63 LEU B CA 1
ATOM 3663 C C . LEU B 1 63 ? -8.492 -10.977 8.883 1 98.94 63 LEU B C 1
ATOM 3665 O O . LEU B 1 63 ? -9.07 -11.531 9.828 1 98.94 63 LEU B O 1
ATOM 3669 N N . ARG B 1 64 ? -8.086 -9.703 8.938 1 98.62 64 ARG B N 1
ATOM 3670 C CA . ARG B 1 64 ? -8.398 -8.875 10.094 1 98.62 64 ARG B CA 1
ATOM 3671 C C . ARG B 1 64 ? -9.906 -8.695 10.25 1 98.62 64 ARG B C 1
ATOM 3673 O O . ARG B 1 64 ? -10.43 -8.742 11.367 1 98.62 64 ARG B O 1
ATOM 3680 N N . TRP B 1 65 ? -10.562 -8.438 9.125 1 98.75 65 TRP B N 1
ATOM 3681 C CA . TRP B 1 65 ? -12.016 -8.32 9.133 1 98.75 65 TRP B CA 1
ATOM 3682 C C . TRP B 1 65 ? -12.664 -9.57 9.711 1 98.75 65 TRP B C 1
ATOM 3684 O O . TRP B 1 65 ? -13.609 -9.484 10.492 1 98.75 65 TRP B O 1
ATOM 3694 N N . LEU B 1 66 ? -12.117 -10.758 9.352 1 98.81 66 LEU B N 1
ATOM 3695 C CA . LEU B 1 66 ? -12.609 -12.031 9.859 1 98.81 66 LEU B CA 1
ATOM 3696 C C . LEU B 1 66 ? -12.406 -12.125 11.367 1 98.81 66 LEU B C 1
ATOM 3698 O O . LEU B 1 66 ? -13.148 -12.828 12.055 1 98.81 66 LEU B O 1
ATOM 3702 N N . GLY B 1 67 ? -11.438 -11.422 11.906 1 98.56 67 GLY B N 1
ATOM 3703 C CA . GLY B 1 67 ? -11.18 -11.391 13.344 1 98.56 67 GLY B CA 1
ATOM 3704 C C . GLY B 1 67 ? -10.094 -12.359 13.766 1 98.56 67 GLY B C 1
ATOM 3705 O O . GLY B 1 67 ? -10.07 -12.805 14.922 1 98.56 67 GLY B O 1
ATOM 3706 N N . VAL B 1 68 ? -9.203 -12.719 12.82 1 97.88 68 VAL B N 1
ATOM 3707 C CA . VAL B 1 68 ? -8.133 -13.633 13.203 1 97.88 68 VAL B CA 1
ATOM 3708 C C . VAL B 1 68 ? -7.195 -12.938 14.195 1 97.88 68 VAL B C 1
ATOM 3710 O O . VAL B 1 68 ? -7.016 -11.719 14.141 1 97.88 68 VAL B O 1
ATOM 3713 N N . LYS B 1 69 ? -6.602 -13.648 15.062 1 96.62 69 LYS B N 1
ATOM 3714 C CA . LYS B 1 69 ? -5.707 -13.156 16.109 1 96.62 69 LYS B CA 1
ATOM 3715 C C . LYS B 1 69 ? -4.637 -14.195 16.453 1 96.62 69 LYS B C 1
ATOM 3717 O O . LYS B 1 69 ? -4.574 -15.258 15.828 1 96.62 69 LYS B O 1
ATOM 3722 N N . GLU B 1 70 ? -3.775 -13.781 17.344 1 96.56 70 GLU B N 1
ATOM 3723 C CA . GLU B 1 70 ? -2.736 -14.703 17.797 1 96.56 70 GLU B CA 1
ATOM 3724 C C . GLU B 1 70 ? -3.34 -16 18.312 1 96.56 70 GLU B C 1
ATOM 3726 O O . GLU B 1 70 ? -4.324 -15.992 19.047 1 96.56 70 GLU B O 1
ATOM 3731 N N . GLY B 1 71 ? -2.818 -17.109 17.875 1 97.44 71 GLY B N 1
ATOM 3732 C CA . GLY B 1 71 ? -3.32 -18.422 18.266 1 97.44 71 GLY B CA 1
ATOM 3733 C C . GLY B 1 71 ? -4.172 -19.062 17.188 1 97.44 71 GLY B C 1
ATOM 3734 O O . GLY B 1 71 ? -4.352 -20.281 17.188 1 97.44 71 GLY B O 1
ATOM 3735 N N . ASP B 1 72 ? -4.734 -18.281 16.297 1 98.81 72 ASP B N 1
ATOM 3736 C CA . ASP B 1 72 ? -5.547 -18.797 15.203 1 98.81 72 ASP B CA 1
ATOM 3737 C C . ASP B 1 72 ? -4.664 -19.375 14.094 1 98.81 72 ASP B C 1
ATOM 3739 O O . ASP B 1 72 ? -3.498 -18.984 13.961 1 98.81 72 ASP B O 1
ATOM 3743 N N . GLU B 1 73 ? -5.25 -20.281 13.367 1 98.94 73 GLU B N 1
ATOM 3744 C CA . GLU B 1 73 ? -4.559 -20.953 12.266 1 98.94 73 GLU B CA 1
ATOM 3745 C C . GLU B 1 73 ? -5.242 -20.656 10.93 1 98.94 73 GLU B C 1
ATOM 3747 O O . GLU B 1 73 ? -6.473 -20.594 10.859 1 98.94 73 GLU B O 1
ATOM 3752 N N . VAL B 1 74 ? -4.48 -20.391 9.961 1 98.94 74 VAL B N 1
ATOM 3753 C CA . VAL B 1 74 ? -4.941 -20.281 8.578 1 98.94 74 VAL B CA 1
ATOM 3754 C C . VAL B 1 74 ? -4.184 -21.266 7.699 1 98.94 74 VAL B C 1
ATOM 3756 O O . VAL B 1 74 ? -2.949 -21.266 7.668 1 98.94 74 VAL B O 1
ATOM 3759 N N . ILE B 1 75 ? -4.867 -22.109 6.957 1 99 75 ILE B N 1
ATOM 3760 C CA . ILE B 1 75 ? -4.25 -23.141 6.137 1 99 75 ILE B CA 1
ATOM 3761 C C . ILE B 1 75 ? -3.865 -22.578 4.777 1 99 75 ILE B C 1
ATOM 3763 O O . ILE B 1 75 ? -4.676 -21.906 4.125 1 99 75 ILE B O 1
ATOM 3767 N N . VAL B 1 76 ? -2.656 -22.75 4.359 1 98.94 76 VAL B N 1
ATOM 3768 C CA . VAL B 1 76 ? -2.131 -22.281 3.074 1 98.94 76 VAL B CA 1
ATOM 3769 C C . VAL B 1 76 ? -1.328 -23.406 2.416 1 98.94 76 VAL B C 1
ATOM 3771 O O . VAL B 1 76 ? -0.887 -24.344 3.09 1 98.94 76 VAL B O 1
ATOM 3774 N N . PRO B 1 77 ? -1.161 -23.391 1.089 1 98.94 77 PRO B N 1
ATOM 3775 C CA . PRO B 1 77 ? -0.295 -24.391 0.46 1 98.94 77 PRO B CA 1
ATOM 3776 C C . PRO B 1 77 ? 1.188 -24.141 0.717 1 98.94 77 PRO B C 1
ATOM 3778 O O . PRO B 1 77 ? 1.613 -22.984 0.79 1 98.94 77 PRO B O 1
ATOM 3781 N N . ALA B 1 78 ? 1.95 -25.219 0.803 1 98.88 78 ALA B N 1
ATOM 3782 C CA . ALA B 1 78 ? 3.404 -25.125 0.896 1 98.88 78 ALA B CA 1
ATOM 3783 C C . ALA B 1 78 ? 4.004 -24.641 -0.42 1 98.88 78 ALA B C 1
ATOM 3785 O O . ALA B 1 78 ? 5.062 -24 -0.431 1 98.88 78 ALA B O 1
ATOM 3786 N N . TYR B 1 79 ? 3.305 -24.969 -1.513 1 98.69 79 TYR B N 1
ATOM 3787 C CA . TYR B 1 79 ? 3.75 -24.594 -2.854 1 98.69 79 TYR B CA 1
ATOM 3788 C C . TYR B 1 79 ? 3.043 -23.344 -3.342 1 98.69 79 TYR B C 1
ATOM 3790 O O . TYR B 1 79 ? 2.031 -23.422 -4.043 1 98.69 79 TYR B O 1
ATOM 3798 N N . THR B 1 80 ? 3.59 -22.188 -3.041 1 98.44 80 THR B N 1
ATOM 3799 C CA . THR B 1 80 ? 3.09 -20.891 -3.482 1 98.44 80 THR B CA 1
ATOM 3800 C C . THR B 1 80 ? 4.129 -19.797 -3.244 1 98.44 80 THR B C 1
ATOM 3802 O O . THR B 1 80 ? 5.211 -20.078 -2.715 1 98.44 80 THR B O 1
ATOM 3805 N N . TYR B 1 81 ? 3.896 -18.641 -3.719 1 97.88 81 TYR B N 1
ATOM 3806 C CA . TYR B 1 81 ? 4.719 -17.484 -3.377 1 97.88 81 TYR B CA 1
ATOM 3807 C C . TYR B 1 81 ? 4.512 -17.078 -1.923 1 97.88 81 TYR B C 1
ATOM 3809 O O . TYR B 1 81 ? 3.402 -17.188 -1.394 1 97.88 81 TYR B O 1
ATOM 3817 N N . SER B 1 82 ? 5.449 -16.469 -1.247 1 98.25 82 SER B N 1
ATOM 3818 C CA . SER B 1 82 ? 5.535 -16.234 0.191 1 98.25 82 SER B CA 1
ATOM 3819 C C . SER B 1 82 ? 4.465 -15.258 0.655 1 98.25 82 SER B C 1
ATOM 3821 O O . SER B 1 82 ? 4.07 -15.266 1.823 1 98.25 82 SER B O 1
ATOM 3823 N N . ALA B 1 83 ? 3.988 -14.352 -0.233 1 98.44 83 ALA B N 1
ATOM 3824 C CA . ALA B 1 83 ? 3.01 -13.336 0.144 1 98.44 83 ALA B CA 1
ATOM 3825 C C . ALA B 1 83 ? 1.787 -13.969 0.804 1 98.44 83 ALA B C 1
ATOM 3827 O O . ALA B 1 83 ? 1.185 -13.375 1.704 1 98.44 83 ALA B O 1
ATOM 3828 N N . THR B 1 84 ? 1.37 -15.18 0.389 1 98.69 84 THR B N 1
ATOM 3829 C CA . THR B 1 84 ? 0.206 -15.859 0.941 1 98.69 84 THR B CA 1
ATOM 3830 C C . THR B 1 84 ? 0.381 -16.109 2.438 1 98.69 84 THR B C 1
ATOM 3832 O O . THR B 1 84 ? -0.487 -15.742 3.236 1 98.69 84 THR B O 1
ATOM 3835 N N . ALA B 1 85 ? 1.497 -16.672 2.805 1 98.88 85 ALA B N 1
ATOM 3836 C CA . ALA B 1 85 ? 1.761 -16.953 4.211 1 98.88 85 ALA B CA 1
ATOM 3837 C C . ALA B 1 85 ? 2.096 -15.688 4.984 1 98.88 85 ALA B C 1
ATOM 3839 O O . ALA B 1 85 ? 1.734 -15.555 6.156 1 98.88 85 ALA B O 1
ATOM 3840 N N . LEU B 1 86 ? 2.809 -14.773 4.371 1 98.81 86 LEU B N 1
ATOM 3841 C CA . LEU B 1 86 ? 3.176 -13.531 5.039 1 98.81 86 LEU B CA 1
ATOM 3842 C C . LEU B 1 86 ? 1.936 -12.727 5.406 1 98.81 86 LEU B C 1
ATOM 3844 O O . LEU B 1 86 ? 1.897 -12.086 6.457 1 98.81 86 LEU B O 1
ATOM 3848 N N . ALA B 1 87 ? 0.943 -12.727 4.551 1 98.81 87 ALA B N 1
ATOM 3849 C CA . ALA B 1 87 ? -0.3 -12.023 4.855 1 98.81 87 ALA B CA 1
ATOM 3850 C C . ALA B 1 87 ? -0.945 -12.578 6.125 1 98.81 87 ALA B C 1
ATOM 3852 O O . ALA B 1 87 ? -1.494 -11.82 6.93 1 98.81 87 ALA B O 1
ATOM 3853 N N . VAL B 1 88 ? -0.907 -13.906 6.289 1 98.88 88 VAL B N 1
ATOM 3854 C CA . VAL B 1 88 ? -1.448 -14.562 7.473 1 98.88 88 VAL B CA 1
ATOM 3855 C C . VAL B 1 88 ? -0.703 -14.086 8.719 1 98.88 88 VAL B C 1
ATOM 3857 O O . VAL B 1 88 ? -1.322 -13.742 9.727 1 98.88 88 VAL B O 1
ATOM 3860 N N . LEU B 1 89 ? 0.613 -14.008 8.602 1 98.75 89 LEU B N 1
ATOM 3861 C CA . LEU B 1 89 ? 1.444 -13.562 9.719 1 98.75 89 LEU B CA 1
ATOM 3862 C C . LEU B 1 89 ? 1.166 -12.102 10.047 1 98.75 89 LEU B C 1
ATOM 3864 O O . LEU B 1 89 ? 1.047 -11.742 11.227 1 98.75 89 LEU B O 1
ATOM 3868 N N . HIS B 1 90 ? 1.07 -11.281 9.047 1 98.38 90 HIS B N 1
ATOM 3869 C CA . HIS B 1 90 ? 0.793 -9.867 9.25 1 98.38 90 HIS B CA 1
ATOM 3870 C C . HIS B 1 90 ? -0.561 -9.656 9.922 1 98.38 90 HIS B C 1
ATOM 3872 O O . HIS B 1 90 ? -0.745 -8.695 10.672 1 98.38 90 HIS B O 1
ATOM 3878 N N . ALA B 1 91 ? -1.515 -10.555 9.68 1 98.19 91 ALA B N 1
ATOM 3879 C CA . ALA B 1 91 ? -2.832 -10.469 10.305 1 98.19 91 ALA B CA 1
ATOM 3880 C C . ALA B 1 91 ? -2.791 -10.992 11.734 1 98.19 91 ALA B C 1
ATOM 3882 O O . ALA B 1 91 ? -3.76 -10.836 12.484 1 98.19 91 ALA B O 1
ATOM 3883 N N . GLY B 1 92 ? -1.701 -11.648 12.125 1 97.19 92 GLY B N 1
ATOM 3884 C CA . GLY B 1 92 ? -1.501 -12.062 13.508 1 97.19 92 GLY B CA 1
ATOM 3885 C C . GLY B 1 92 ? -1.723 -13.547 13.727 1 97.19 92 GLY B C 1
ATOM 3886 O O . GLY B 1 92 ? -1.602 -14.047 14.844 1 97.19 92 GLY B O 1
ATOM 3887 N N . ALA B 1 93 ? -2.066 -14.289 12.625 1 98.56 93 ALA B N 1
ATOM 3888 C CA . ALA B 1 93 ? -2.361 -15.711 12.734 1 98.56 93 ALA B CA 1
ATOM 3889 C C . ALA B 1 93 ? -1.156 -16.562 12.336 1 98.56 93 ALA B C 1
ATOM 3891 O O . ALA B 1 93 ? -0.111 -16.016 11.961 1 98.56 93 ALA B O 1
ATOM 3892 N N . LYS B 1 94 ? -1.29 -17.859 12.461 1 98.69 94 LYS B N 1
ATOM 3893 C CA . LYS B 1 94 ? -0.247 -18.812 12.102 1 98.69 94 LYS B CA 1
ATOM 3894 C C . LYS B 1 94 ? -0.581 -19.531 10.797 1 98.69 94 LYS B C 1
ATOM 3896 O O . LYS B 1 94 ? -1.627 -20.172 10.68 1 98.69 94 LYS B O 1
ATOM 3901 N N . PRO B 1 95 ? 0.261 -19.406 9.852 1 98.88 95 PRO B N 1
ATOM 3902 C CA . PRO B 1 95 ? 0.05 -20.219 8.648 1 98.88 95 PRO B CA 1
ATOM 3903 C C . PRO B 1 95 ? 0.323 -21.703 8.891 1 98.88 95 PRO B C 1
ATOM 3905 O O . PRO B 1 95 ? 1.379 -22.062 9.422 1 98.88 95 PRO B O 1
ATOM 3908 N N . VAL B 1 96 ? -0.592 -22.516 8.617 1 98.94 96 VAL B N 1
ATOM 3909 C CA . VAL B 1 96 ? -0.44 -23.969 8.594 1 98.94 96 VAL B CA 1
ATOM 3910 C C . VAL B 1 96 ? -0.311 -24.453 7.148 1 98.94 96 VAL B C 1
ATOM 3912 O O . VAL B 1 96 ? -1.292 -24.469 6.398 1 98.94 96 VAL B O 1
ATOM 3915 N N . MET B 1 97 ? 0.903 -24.891 6.789 1 98.94 97 MET B N 1
ATOM 3916 C CA . MET B 1 97 ? 1.146 -25.281 5.402 1 98.94 97 MET B CA 1
ATOM 3917 C C . MET B 1 97 ? 0.721 -26.734 5.164 1 98.94 97 MET B C 1
ATOM 3919 O O . MET B 1 97 ? 0.902 -27.594 6.027 1 98.94 97 MET B O 1
ATOM 3923 N N . VAL B 1 98 ? 0.177 -26.953 4.012 1 98.94 98 VAL B N 1
ATOM 3924 C CA . VAL B 1 98 ? -0.15 -28.328 3.615 1 98.94 98 VAL B CA 1
ATOM 3925 C C . VAL B 1 98 ? 0.414 -28.609 2.225 1 98.94 98 VAL B C 1
ATOM 3927 O O . VAL B 1 98 ? 0.773 -27.688 1.493 1 98.94 98 VAL B O 1
ATOM 3930 N N . ASP B 1 99 ? 0.502 -29.812 1.859 1 98.81 99 ASP B N 1
ATOM 3931 C CA . ASP B 1 99 ? 1.144 -30.25 0.621 1 98.81 99 ASP B CA 1
ATOM 3932 C C . ASP B 1 99 ? 0.25 -29.969 -0.585 1 98.81 99 ASP B C 1
ATOM 3934 O O . ASP B 1 99 ? -0.906 -29.562 -0.43 1 98.81 99 ASP B O 1
ATOM 3938 N N . SER B 1 100 ? 0.801 -30.047 -1.718 1 98.25 100 SER B N 1
ATOM 3939 C CA . SER B 1 100 ? 0.098 -29.828 -2.977 1 98.25 100 SER B CA 1
ATOM 3940 C C . SER B 1 100 ? -0.24 -31.156 -3.662 1 98.25 100 SER B C 1
ATOM 3942 O O . SER B 1 100 ? 0.154 -32.219 -3.191 1 98.25 100 SER B O 1
ATOM 3944 N N . GLY B 1 101 ? -1.045 -31.062 -4.652 1 97.12 101 GLY B N 1
ATOM 3945 C CA . GLY B 1 101 ? -1.201 -32.156 -5.598 1 97.12 101 GLY B CA 1
ATOM 3946 C C . GLY B 1 101 ? -0.245 -32.062 -6.773 1 97.12 101 GLY B C 1
ATOM 3947 O O . GLY B 1 101 ? 0.575 -31.141 -6.844 1 97.12 101 GLY B O 1
ATOM 3948 N N . THR B 1 102 ? -0.381 -33.031 -7.703 1 95.44 102 THR B N 1
ATOM 3949 C CA . THR B 1 102 ? 0.473 -33.062 -8.891 1 95.44 102 THR B CA 1
ATOM 3950 C C . THR B 1 102 ? 0.152 -31.906 -9.812 1 95.44 102 THR B C 1
ATOM 3952 O O . THR B 1 102 ? 0.954 -31.562 -10.688 1 95.44 102 THR B O 1
ATOM 3955 N N . ASP B 1 103 ? -1.039 -31.328 -9.617 1 95.31 103 ASP B N 1
ATOM 3956 C CA . ASP B 1 103 ? -1.452 -30.188 -10.414 1 95.31 103 ASP B CA 1
ATOM 3957 C C . ASP B 1 103 ? -0.961 -28.875 -9.805 1 95.31 103 ASP B C 1
ATOM 3959 O O . ASP B 1 103 ? -1.355 -27.797 -10.234 1 95.31 103 ASP B O 1
ATOM 3963 N N . PHE B 1 104 ? -0.153 -28.906 -8.742 1 96.81 104 PHE B N 1
ATOM 3964 C CA . PHE B 1 104 ? 0.458 -27.797 -8.039 1 96.81 104 PHE B CA 1
ATOM 3965 C C . PHE B 1 104 ? -0.501 -27.219 -7.004 1 96.81 104 PHE B C 1
ATOM 3967 O O . PHE B 1 104 ? -0.077 -26.531 -6.074 1 96.81 104 PHE B O 1
ATOM 3974 N N . ASN B 1 105 ? -1.799 -27.422 -7.117 1 98.19 105 ASN B N 1
ATOM 3975 C CA . ASN B 1 105 ? -2.781 -26.844 -6.207 1 98.19 105 ASN B CA 1
ATOM 3976 C C . ASN B 1 105 ? -2.77 -27.531 -4.852 1 98.19 105 ASN B C 1
ATOM 3978 O O . ASN B 1 105 ? -2.25 -28.641 -4.723 1 98.19 105 ASN B O 1
ATOM 3982 N N . ILE B 1 106 ? -3.34 -26.922 -3.928 1 98.69 106 ILE B N 1
ATOM 3983 C CA . ILE B 1 106 ? -3.404 -27.406 -2.551 1 98.69 106 ILE B CA 1
ATOM 3984 C C . ILE B 1 106 ? -4.148 -28.734 -2.502 1 98.69 106 ILE B C 1
ATOM 3986 O O . ILE B 1 106 ? -5.137 -28.938 -3.213 1 98.69 106 ILE B O 1
ATOM 3990 N N . SER B 1 107 ? -3.682 -29.734 -1.713 1 98.62 107 SER B N 1
ATOM 3991 C CA . SER B 1 107 ? -4.344 -31.031 -1.516 1 98.62 107 SER B CA 1
ATOM 3992 C C . SER B 1 107 ? -5.535 -30.906 -0.574 1 98.62 107 SER B C 1
ATOM 3994 O O . SER B 1 107 ? -5.375 -30.547 0.594 1 98.62 107 SER B O 1
ATOM 3996 N N . VAL B 1 108 ? -6.691 -31.281 -1.038 1 98.62 108 VAL B N 1
ATOM 3997 C CA . VAL B 1 108 ? -7.891 -31.188 -0.209 1 98.62 108 VAL B CA 1
ATOM 3998 C C . VAL B 1 108 ? -7.785 -32.156 0.956 1 98.62 108 VAL B C 1
ATOM 4000 O O . VAL B 1 108 ? -8.219 -31.859 2.07 1 98.62 108 VAL B O 1
ATOM 4003 N N . GLU B 1 109 ? -7.203 -33.344 0.669 1 98.31 109 GLU B N 1
ATOM 4004 C CA . GLU B 1 109 ? -7.016 -34.312 1.729 1 98.31 109 GLU B CA 1
ATOM 4005 C C . GLU B 1 109 ? -6.074 -33.781 2.809 1 98.31 109 GLU B C 1
ATOM 4007 O O . GLU B 1 109 ? -6.312 -34 4 1 98.31 109 GLU B O 1
ATOM 4012 N N . ALA B 1 110 ? -5.012 -33.156 2.344 1 98.75 110 ALA B N 1
ATOM 4013 C CA . ALA B 1 110 ? -4.074 -32.594 3.305 1 98.75 110 ALA B CA 1
ATOM 4014 C C . ALA B 1 110 ? -4.73 -31.484 4.117 1 98.75 110 ALA B C 1
ATOM 4016 O O . ALA B 1 110 ? -4.445 -31.312 5.305 1 98.75 110 ALA B O 1
ATOM 4017 N N . VAL B 1 111 ? -5.602 -30.703 3.514 1 98.88 111 VAL B N 1
ATOM 4018 C CA . VAL B 1 111 ? -6.359 -29.672 4.211 1 98.88 111 VAL B CA 1
ATOM 4019 C C . VAL B 1 111 ? -7.207 -30.297 5.312 1 98.88 111 VAL B C 1
ATOM 4021 O O . VAL B 1 111 ? -7.188 -29.844 6.461 1 98.88 111 VAL B O 1
ATOM 4024 N N . ARG B 1 112 ? -7.934 -31.328 4.941 1 98.75 112 ARG B N 1
ATOM 4025 C CA . ARG B 1 112 ? -8.805 -32.031 5.891 1 98.75 112 ARG B CA 1
ATOM 4026 C C . ARG B 1 112 ? -8.031 -32.438 7.137 1 98.75 112 ARG B C 1
ATOM 4028 O O . ARG B 1 112 ? -8.492 -32.219 8.258 1 98.75 112 ARG B O 1
ATOM 4035 N N . LYS B 1 113 ? -6.879 -33 6.934 1 98.62 113 LYS B N 1
ATOM 4036 C CA . LYS B 1 113 ? -6.07 -33.531 8.031 1 98.62 113 LYS B CA 1
ATOM 4037 C C . LYS B 1 113 ? -5.504 -32.406 8.891 1 98.62 113 LYS B C 1
ATOM 4039 O O . LYS B 1 113 ? -5.195 -32.625 10.07 1 98.62 113 LYS B O 1
ATOM 4044 N N . ALA B 1 114 ? -5.422 -31.156 8.352 1 98.81 114 ALA B N 1
ATOM 4045 C CA . ALA B 1 114 ? -4.742 -30.062 9.031 1 98.81 114 ALA B CA 1
ATOM 4046 C C . ALA B 1 114 ? -5.727 -29.219 9.828 1 98.81 114 ALA B C 1
ATOM 4048 O O . ALA B 1 114 ? -5.324 -28.422 10.68 1 98.81 114 ALA B O 1
ATOM 4049 N N . ILE B 1 115 ? -7.012 -29.375 9.633 1 98.81 115 ILE B N 1
ATOM 4050 C CA . ILE B 1 115 ? -8.031 -28.547 10.289 1 98.81 115 ILE B CA 1
ATOM 4051 C C . ILE B 1 115 ? -8.062 -28.875 11.781 1 98.81 115 ILE B C 1
ATOM 4053 O O . ILE B 1 115 ? -8.055 -30.047 12.164 1 98.81 115 ILE B O 1
ATOM 4057 N N . THR B 1 116 ? -8.039 -27.938 12.602 1 98.75 116 THR B N 1
ATOM 4058 C CA . THR B 1 116 ? -8.203 -28 14.055 1 98.75 116 THR B CA 1
ATOM 4059 C C . THR B 1 116 ? -9.25 -27 14.523 1 98.75 116 THR B C 1
ATOM 4061 O O . THR B 1 116 ? -9.758 -26.203 13.727 1 98.75 116 THR B O 1
ATOM 4064 N N . PRO B 1 117 ? -9.586 -27 15.797 1 98.5 117 PRO B N 1
ATOM 4065 C CA . PRO B 1 117 ? -10.516 -26 16.312 1 98.5 117 PRO B CA 1
ATOM 4066 C C . PRO B 1 117 ? -9.969 -24.578 16.188 1 98.5 117 PRO B C 1
ATOM 4068 O O . PRO B 1 117 ? -10.734 -23.609 16.297 1 98.5 117 PRO B O 1
ATOM 4071 N N . LYS B 1 118 ? -8.672 -24.406 15.938 1 98.75 118 LYS B N 1
ATOM 4072 C CA . LYS B 1 118 ? -8.039 -23.094 15.828 1 98.75 118 LYS B CA 1
ATOM 4073 C C . LYS B 1 118 ? -8.086 -22.578 14.391 1 98.75 118 LYS B C 1
ATOM 4075 O O . LYS B 1 118 ? -7.766 -21.422 14.125 1 98.75 118 LYS B O 1
ATOM 4080 N N . THR B 1 119 ? -8.492 -23.422 13.414 1 98.94 119 THR B N 1
ATOM 4081 C CA . THR B 1 119 ? -8.508 -23.031 12.008 1 98.94 119 THR B CA 1
ATOM 4082 C C . THR B 1 119 ? -9.641 -22.047 11.734 1 98.94 119 THR B C 1
ATOM 4084 O O . THR B 1 119 ? -10.805 -22.344 12.008 1 98.94 119 THR B O 1
ATOM 4087 N N . LYS B 1 120 ? -9.312 -20.859 11.172 1 98.94 120 LYS B N 1
ATOM 4088 C CA . LYS B 1 120 ? -10.32 -19.844 10.922 1 98.94 120 LYS B CA 1
ATOM 4089 C C . LYS B 1 120 ? -10.539 -19.641 9.422 1 98.94 120 LYS B C 1
ATOM 4091 O O . LYS B 1 120 ? -11.617 -19.219 9 1 98.94 120 LYS B O 1
ATOM 4096 N N . ALA B 1 121 ? -9.523 -19.938 8.617 1 98.94 121 ALA B N 1
ATOM 4097 C CA . ALA B 1 121 ? -9.625 -19.734 7.176 1 98.94 121 ALA B CA 1
ATOM 4098 C C . ALA B 1 121 ? -8.727 -20.719 6.43 1 98.94 121 ALA B C 1
ATOM 4100 O O . ALA B 1 121 ? -7.781 -21.266 7.004 1 98.94 121 ALA B O 1
ATOM 4101 N N . ILE B 1 122 ? -9.062 -21 5.234 1 98.94 122 ILE B N 1
ATOM 4102 C CA . ILE B 1 122 ? -8.25 -21.688 4.238 1 98.94 122 ILE B CA 1
ATOM 4103 C C . ILE B 1 122 ? -7.996 -20.75 3.049 1 98.94 122 ILE B C 1
ATOM 4105 O O . ILE B 1 122 ? -8.922 -20.109 2.547 1 98.94 122 ILE B O 1
ATOM 4109 N N . ILE B 1 123 ? -6.734 -20.656 2.641 1 98.94 123 ILE B N 1
ATOM 4110 C CA . ILE B 1 123 ? -6.379 -19.844 1.481 1 98.94 123 ILE B CA 1
ATOM 4111 C C . ILE B 1 123 ? -5.805 -20.734 0.383 1 98.94 123 ILE B C 1
ATOM 4113 O O . ILE B 1 123 ? -4.586 -20.891 0.272 1 98.94 123 ILE B O 1
ATOM 4117 N N . PRO B 1 124 ? -6.656 -21.328 -0.431 1 98.88 124 PRO B N 1
ATOM 4118 C CA . PRO B 1 124 ? -6.141 -22 -1.623 1 98.88 124 PRO B CA 1
ATOM 4119 C C . PRO B 1 124 ? -5.555 -21.031 -2.645 1 98.88 124 PRO B C 1
ATOM 4121 O O . PRO B 1 124 ? -5.949 -19.859 -2.688 1 98.88 124 PRO B O 1
ATOM 4124 N N . VAL B 1 125 ? -4.621 -21.406 -3.361 1 98.88 125 VAL B N 1
ATOM 4125 C CA . VAL B 1 125 ? -3.994 -20.594 -4.391 1 98.88 125 VAL B CA 1
ATOM 4126 C C . VAL B 1 125 ? -4.188 -21.234 -5.762 1 98.88 125 VAL B C 1
ATOM 4128 O O . VAL B 1 125 ? -3.869 -22.422 -5.945 1 98.88 125 VAL B O 1
ATOM 4131 N N . ASP B 1 126 ? -4.719 -20.484 -6.711 1 98.62 126 ASP B N 1
ATOM 4132 C CA . ASP B 1 126 ? -4.84 -20.953 -8.086 1 98.62 126 ASP B CA 1
ATOM 4133 C C . ASP B 1 126 ? -3.494 -20.906 -8.805 1 98.62 126 ASP B C 1
ATOM 4135 O O . ASP B 1 126 ? -3.301 -20.094 -9.711 1 98.62 126 ASP B O 1
ATOM 4139 N N . ILE B 1 127 ? -2.646 -21.797 -8.5 1 98.44 127 ILE B N 1
ATOM 4140 C CA . ILE B 1 127 ? -1.278 -21.781 -9 1 98.44 127 ILE B CA 1
ATOM 4141 C C . ILE B 1 127 ? -1.289 -21.797 -10.531 1 98.44 127 ILE B C 1
ATOM 4143 O O . ILE B 1 127 ? -2.01 -22.578 -11.141 1 98.44 127 ILE B O 1
ATOM 4147 N N . ALA B 1 128 ? -0.559 -20.859 -11.133 1 98.25 128 ALA B N 1
ATOM 4148 C CA . ALA B 1 128 ? -0.33 -20.766 -12.57 1 98.25 128 ALA B CA 1
ATOM 4149 C C . ALA B 1 128 ? -1.629 -20.453 -13.312 1 98.25 128 ALA B C 1
ATOM 4151 O O . ALA B 1 128 ? -1.675 -20.516 -14.539 1 98.25 128 ALA B O 1
ATOM 4152 N N . GLY B 1 129 ? -2.699 -20.172 -12.586 1 98.31 129 GLY B N 1
ATOM 4153 C CA . GLY B 1 129 ? -3.955 -19.766 -13.203 1 98.31 129 GLY B CA 1
ATOM 4154 C C . GLY B 1 129 ? -4.953 -20.906 -13.312 1 98.31 129 GLY B C 1
ATOM 4155 O O . GLY B 1 129 ? -6.008 -20.75 -13.93 1 98.31 129 GLY B O 1
ATOM 4156 N N . PHE B 1 130 ? -4.578 -22.062 -12.766 1 98.12 130 PHE B N 1
ATOM 4157 C CA . PHE B 1 130 ? -5.457 -23.219 -12.781 1 98.12 130 PHE B CA 1
ATOM 4158 C C . PHE B 1 130 ? -6.25 -23.312 -11.484 1 98.12 130 PHE B C 1
ATOM 4160 O O . PHE B 1 130 ? -5.668 -23.406 -10.398 1 98.12 130 PHE B O 1
ATOM 4167 N N . PRO B 1 131 ? -7.586 -23.25 -11.523 1 98.06 131 PRO B N 1
ATOM 4168 C CA . PRO B 1 131 ? -8.406 -23.188 -10.305 1 98.06 131 PRO B CA 1
ATOM 4169 C C . PRO B 1 131 ? -8.258 -24.438 -9.43 1 98.06 131 PRO B C 1
ATOM 4171 O O . PRO B 1 131 ? -8.156 -25.547 -9.953 1 98.06 131 PRO B O 1
ATOM 4174 N N . CYS B 1 132 ? -8.305 -24.266 -8.156 1 98.19 132 CYS B N 1
ATOM 4175 C CA . CYS B 1 132 ? -8.32 -25.375 -7.211 1 98.19 132 CYS B CA 1
ATOM 4176 C C . CYS B 1 132 ? -9.656 -26.109 -7.262 1 98.19 132 CYS B C 1
ATOM 4178 O O . CYS B 1 132 ? -10.562 -25.719 -7.996 1 98.19 132 CYS B O 1
ATOM 4180 N N . ASP B 1 133 ? -9.711 -27.281 -6.559 1 97.06 133 ASP B N 1
ATOM 4181 C CA . ASP B 1 133 ? -10.953 -28.031 -6.453 1 97.06 133 ASP B CA 1
ATOM 4182 C C . ASP B 1 133 ? -11.898 -27.406 -5.434 1 97.06 133 ASP B C 1
ATOM 4184 O O . ASP B 1 133 ? -12.125 -27.969 -4.359 1 97.06 133 ASP B O 1
ATOM 4188 N N . TYR B 1 134 ? -12.539 -26.312 -5.812 1 97.5 134 TYR B N 1
ATOM 4189 C CA . TYR B 1 134 ? -13.336 -25.516 -4.883 1 97.5 134 TYR B CA 1
ATOM 4190 C C . TYR B 1 134 ? -14.625 -26.234 -4.508 1 97.5 134 TYR B C 1
ATOM 4192 O O . TYR B 1 134 ? -15.172 -26.016 -3.426 1 97.5 134 TYR B O 1
ATOM 4200 N N . GLU B 1 135 ? -15.164 -27.078 -5.379 1 96.12 135 GLU B N 1
ATOM 4201 C CA . GLU B 1 135 ? -16.312 -27.891 -4.98 1 96.12 135 GLU B CA 1
ATOM 4202 C C . GLU B 1 135 ? -16 -28.719 -3.734 1 96.12 135 GLU B C 1
ATOM 4204 O O . GLU B 1 135 ? -16.766 -28.703 -2.77 1 96.12 135 GLU B O 1
ATOM 4209 N N . ARG B 1 136 ? -14.883 -29.406 -3.787 1 97.62 136 ARG B N 1
ATOM 4210 C CA . ARG B 1 136 ? -14.5 -30.25 -2.666 1 97.62 136 ARG B CA 1
ATOM 4211 C C . ARG B 1 136 ? -14.109 -29.422 -1.45 1 97.62 136 ARG B C 1
ATOM 4213 O O . ARG B 1 136 ? -14.422 -29.781 -0.314 1 97.62 136 ARG B O 1
ATOM 4220 N N . ILE B 1 137 ? -13.422 -28.297 -1.616 1 98.56 137 ILE B N 1
ATOM 4221 C CA . ILE B 1 137 ? -12.992 -27.453 -0.506 1 98.56 137 ILE B CA 1
ATOM 4222 C C . ILE B 1 137 ? -14.211 -26.844 0.189 1 98.56 137 ILE B C 1
ATOM 4224 O O . ILE B 1 137 ? -14.312 -26.875 1.417 1 98.56 137 ILE B O 1
ATOM 4228 N N . MET B 1 138 ? -15.125 -26.297 -0.622 1 98.25 138 MET B N 1
ATOM 4229 C CA . MET B 1 138 ? -16.328 -25.672 -0.059 1 98.25 138 MET B CA 1
ATOM 4230 C C . MET B 1 138 ? -17.203 -26.719 0.624 1 98.25 138 MET B C 1
ATOM 4232 O O . MET B 1 138 ? -17.812 -26.438 1.655 1 98.25 138 MET B O 1
ATOM 4236 N N . ALA B 1 139 ? -17.312 -27.922 0.01 1 98.5 139 ALA B N 1
ATOM 4237 C CA . ALA B 1 139 ? -18.047 -29.016 0.653 1 98.5 139 ALA B CA 1
ATOM 4238 C C . ALA B 1 139 ? -17.422 -29.375 1.992 1 98.5 139 ALA B C 1
ATOM 4240 O O . ALA B 1 139 ? -18.125 -29.625 2.971 1 98.5 139 ALA B O 1
ATOM 4241 N N . LEU B 1 140 ? -16.125 -29.438 2.008 1 98.75 140 LEU B N 1
ATOM 4242 C CA . LEU B 1 140 ? -15.367 -29.828 3.195 1 98.75 140 LEU B CA 1
ATOM 4243 C C . LEU B 1 140 ? -15.695 -28.906 4.375 1 98.75 140 LEU B C 1
ATOM 4245 O O . LEU B 1 140 ? -15.984 -29.391 5.473 1 98.75 140 LEU B O 1
ATOM 4249 N N . VAL B 1 141 ? -15.711 -27.547 4.176 1 98.69 141 VAL B N 1
ATOM 4250 C CA . VAL B 1 141 ? -15.875 -26.609 5.285 1 98.69 141 VAL B CA 1
ATOM 4251 C C . VAL B 1 141 ? -17.328 -26.578 5.719 1 98.69 141 VAL B C 1
ATOM 4253 O O . VAL B 1 141 ? -17.656 -26.016 6.77 1 98.69 141 VAL B O 1
ATOM 4256 N N . GLN B 1 142 ? -18.203 -27.219 4.969 1 98.44 142 GLN B N 1
ATOM 4257 C CA . GLN B 1 142 ? -19.625 -27.25 5.301 1 98.44 142 GLN B CA 1
ATOM 4258 C C . GLN B 1 142 ? -20 -28.594 5.934 1 98.44 142 GLN B C 1
ATOM 4260 O O . GLN B 1 142 ? -21.125 -28.766 6.395 1 98.44 142 GLN B O 1
ATOM 4265 N N . GLU B 1 143 ? -19.109 -29.562 5.918 1 98.56 143 GLU B N 1
ATOM 4266 C CA . GLU B 1 143 ? -19.391 -30.844 6.559 1 98.56 143 GLU B CA 1
ATOM 4267 C C . GLU B 1 143 ? -19.75 -30.656 8.031 1 98.56 143 GLU B C 1
ATOM 4269 O O . GLU B 1 143 ? -19.141 -29.844 8.727 1 98.56 143 GLU B O 1
ATOM 4274 N N . PRO B 1 144 ? -20.703 -31.359 8.531 1 98.19 144 PRO B N 1
ATOM 4275 C CA . PRO B 1 144 ? -21.141 -31.219 9.922 1 98.19 144 PRO B CA 1
ATOM 4276 C C . PRO B 1 144 ? -20 -31.375 10.93 1 98.19 144 PRO B C 1
ATOM 4278 O O . PRO B 1 144 ? -19.938 -30.641 11.914 1 98.19 144 PRO B O 1
ATOM 4281 N N . GLU B 1 145 ? -19.188 -32.281 10.664 1 97.88 145 GLU B N 1
ATOM 4282 C CA . GLU B 1 145 ? -18.078 -32.531 11.57 1 97.88 145 GLU B CA 1
ATOM 4283 C C . GLU B 1 145 ? -17.125 -31.328 11.625 1 97.88 145 GLU B C 1
ATOM 4285 O O . GLU B 1 145 ? -16.609 -30.984 12.688 1 97.88 145 GLU B O 1
ATOM 4290 N N . MET B 1 146 ? -16.891 -30.734 10.477 1 98.31 146 MET B N 1
ATOM 4291 C CA . MET B 1 146 ? -16.016 -29.562 10.414 1 98.31 146 MET B CA 1
ATOM 4292 C C . MET B 1 146 ? -16.688 -28.359 11.055 1 98.31 146 MET B C 1
ATOM 4294 O O . MET B 1 146 ? -16.031 -27.578 11.742 1 98.31 146 MET B O 1
ATOM 4298 N N . VAL B 1 147 ? -17.906 -28.219 10.836 1 98.44 147 VAL B N 1
ATOM 4299 C CA . VAL B 1 147 ? -18.672 -27.109 11.422 1 98.44 147 VAL B CA 1
ATOM 4300 C C . VAL B 1 147 ? -18.672 -27.25 12.945 1 98.44 147 VAL B C 1
ATOM 4302 O O . VAL B 1 147 ? -18.531 -26.25 13.656 1 98.44 147 VAL B O 1
ATOM 4305 N N . LYS B 1 148 ? -18.844 -28.469 13.43 1 98.06 148 LYS B N 1
ATOM 4306 C CA . LYS B 1 148 ? -18.844 -28.734 14.867 1 98.06 148 LYS B CA 1
ATOM 4307 C C . LYS B 1 148 ? -17.469 -28.438 15.469 1 98.06 148 LYS B C 1
ATOM 4309 O O . LYS B 1 148 ? -17.375 -27.969 16.609 1 98.06 148 LYS B O 1
ATOM 4314 N N . LEU B 1 149 ? -16.484 -28.672 14.734 1 98.31 149 LEU B N 1
ATOM 4315 C CA . LEU B 1 149 ? -15.109 -28.484 15.18 1 98.31 149 LEU B CA 1
ATOM 4316 C C . LEU B 1 149 ? -14.758 -27 15.242 1 98.31 149 LEU B C 1
ATOM 4318 O O . LEU B 1 149 ? -13.93 -26.578 16.047 1 98.31 149 LEU B O 1
ATOM 4322 N N . PHE B 1 150 ? -15.391 -26.203 14.453 1 98.5 150 PHE B N 1
ATOM 4323 C CA . PHE B 1 150 ? -15.094 -24.781 14.312 1 98.5 150 PHE B CA 1
ATOM 4324 C C . PHE B 1 150 ? -15.445 -24.016 15.586 1 98.5 150 PHE B C 1
ATOM 4326 O O . PHE B 1 150 ? -16.531 -24.172 16.125 1 98.5 150 PHE B O 1
ATOM 4333 N N . ARG B 1 151 ? -14.531 -23.172 16.078 1 98.31 151 ARG B N 1
ATOM 4334 C CA . ARG B 1 151 ? -14.742 -22.328 17.234 1 98.31 151 ARG B CA 1
ATOM 4335 C C . ARG B 1 151 ? -14.641 -20.859 16.875 1 98.31 151 ARG B C 1
ATOM 4337 O O . ARG B 1 151 ? -13.555 -20.344 16.594 1 98.31 151 ARG B O 1
ATOM 4344 N N . SER B 1 152 ? -15.734 -20.188 16.891 1 97.94 152 SER B N 1
ATOM 4345 C CA . SER B 1 152 ? -15.758 -18.766 16.562 1 97.94 152 SER B CA 1
ATOM 4346 C C . SER B 1 152 ? -15.211 -17.922 17.719 1 97.94 152 SER B C 1
ATOM 4348 O O . SER B 1 152 ? -15.453 -18.234 18.875 1 97.94 152 SER B O 1
ATOM 4350 N N . GLU B 1 153 ? -14.492 -16.891 17.375 1 97.56 153 GLU B N 1
ATOM 4351 C CA . GLU B 1 153 ? -13.914 -16 18.391 1 97.56 153 GLU B CA 1
ATOM 4352 C C . GLU B 1 153 ? -14.109 -14.539 18 1 97.56 153 GLU B C 1
ATOM 4354 O O . GLU B 1 153 ? -13.406 -13.664 18.516 1 97.56 153 GLU B O 1
ATOM 4359 N N . SER B 1 154 ? -14.875 -14.203 17 1 97.88 154 SER B N 1
ATOM 4360 C CA . SER B 1 154 ? -15.281 -12.867 16.578 1 97.88 154 SER B CA 1
ATOM 4361 C C . SER B 1 154 ? -16.734 -12.852 16.109 1 97.88 154 SER B C 1
ATOM 4363 O O . SER B 1 154 ? -17.297 -13.891 15.758 1 97.88 154 SER B O 1
ATOM 4365 N N . PRO B 1 155 ? -17.344 -11.664 16.094 1 98.12 155 PRO B N 1
ATOM 4366 C CA . PRO B 1 155 ? -18.719 -11.586 15.602 1 98.12 155 PRO B CA 1
ATOM 4367 C C . PRO B 1 155 ? -18.859 -12.047 14.156 1 98.12 155 PRO B C 1
ATOM 4369 O O . PRO B 1 155 ? -19.859 -12.68 13.797 1 98.12 155 PRO B O 1
ATOM 4372 N N . VAL B 1 156 ? -17.906 -11.812 13.312 1 98.69 156 VAL B N 1
ATOM 4373 C CA . VAL B 1 156 ? -17.938 -12.203 11.906 1 98.69 156 VAL B CA 1
ATOM 4374 C C . VAL B 1 156 ? -17.875 -13.727 11.789 1 98.69 156 VAL B C 1
ATOM 4376 O O . VAL B 1 156 ? -18.625 -14.336 11.023 1 98.69 156 VAL B O 1
ATOM 4379 N N . GLN B 1 157 ? -16.953 -14.328 12.539 1 98.75 157 GLN B N 1
ATOM 4380 C CA . GLN B 1 157 ? -16.812 -15.781 12.555 1 98.75 157 GLN B CA 1
ATOM 4381 C C . GLN B 1 157 ? -18.109 -16.453 13.008 1 98.75 157 GLN B C 1
ATOM 4383 O O . GLN B 1 157 ? -18.531 -17.453 12.43 1 98.75 157 GLN B O 1
ATOM 4388 N N . GLU B 1 158 ? -18.688 -15.867 14.047 1 98.5 158 GLU B N 1
ATOM 4389 C CA . GLU B 1 158 ? -19.938 -16.406 14.562 1 98.5 158 GLU B CA 1
ATOM 4390 C C . GLU B 1 158 ? -21.047 -16.359 13.508 1 98.5 158 GLU B C 1
ATOM 4392 O O . GLU B 1 158 ? -21.781 -17.328 13.32 1 98.5 158 GLU B O 1
ATOM 4397 N N . LYS B 1 159 ? -21.094 -15.203 12.875 1 98.5 159 LYS B N 1
ATOM 4398 C CA . LYS B 1 159 ? -22.109 -15.008 11.836 1 98.5 159 LYS B CA 1
ATOM 4399 C C . LYS B 1 159 ? -21.906 -15.984 10.68 1 98.5 159 LYS B C 1
ATOM 4401 O O . LYS B 1 159 ? -22.859 -16.5 10.109 1 98.5 159 LYS B O 1
ATOM 4406 N N . LEU B 1 160 ? -20.672 -16.266 10.273 1 98.5 160 LEU B N 1
ATOM 4407 C CA . LEU B 1 160 ? -20.359 -17.188 9.18 1 98.5 160 LEU B CA 1
ATOM 4408 C C . LEU B 1 160 ? -20.609 -18.625 9.586 1 98.5 160 LEU B C 1
ATOM 4410 O O . LEU B 1 160 ? -21.109 -19.422 8.781 1 98.5 160 LEU B O 1
ATOM 4414 N N . GLY B 1 161 ? -20.141 -19.016 10.812 1 98.25 161 GLY B N 1
ATOM 4415 C CA . GLY B 1 161 ? -20.484 -20.281 11.422 1 98.25 161 GLY B CA 1
ATOM 4416 C C . GLY B 1 161 ? -19.625 -21.438 10.93 1 98.25 161 GLY B C 1
ATOM 4417 O O . GLY B 1 161 ? -19.922 -22.609 11.203 1 98.25 161 GLY B O 1
ATOM 4418 N N . ARG B 1 162 ? -18.625 -21.172 10.18 1 98.69 162 ARG B N 1
ATOM 4419 C CA . ARG B 1 162 ? -17.703 -22.172 9.648 1 98.69 162 ARG B CA 1
ATOM 4420 C C . ARG B 1 162 ? -16.391 -21.516 9.195 1 98.69 162 ARG B C 1
ATOM 4422 O O . ARG B 1 162 ? -16.234 -20.297 9.289 1 98.69 162 ARG B O 1
ATOM 4429 N N . ILE B 1 163 ? -15.438 -22.312 8.828 1 98.88 163 ILE B N 1
ATOM 4430 C CA . ILE B 1 163 ? -14.141 -21.859 8.32 1 98.88 163 ILE B CA 1
ATOM 4431 C C . ILE B 1 163 ? -14.352 -21.047 7.043 1 98.88 163 ILE B C 1
ATOM 4433 O O . ILE B 1 163 ? -15.133 -21.438 6.176 1 98.88 163 ILE B O 1
ATOM 4437 N N . LEU B 1 164 ? -13.742 -19.875 6.934 1 98.94 164 LEU B N 1
ATOM 4438 C CA . LEU B 1 164 ? -13.789 -19.031 5.742 1 98.94 164 LEU B CA 1
ATOM 4439 C C . LEU B 1 164 ? -12.883 -19.594 4.648 1 98.94 164 LEU B C 1
ATOM 4441 O O . LEU B 1 164 ? -11.766 -20.031 4.922 1 98.94 164 LEU B O 1
ATOM 4445 N N . VAL B 1 165 ? -13.305 -19.609 3.387 1 98.94 165 VAL B N 1
ATOM 4446 C CA . VAL B 1 165 ? -12.461 -19.938 2.248 1 98.94 165 VAL B CA 1
ATOM 4447 C C . VAL B 1 165 ? -12.164 -18.672 1.44 1 98.94 165 VAL B C 1
ATOM 4449 O O . VAL B 1 165 ? -13.07 -18.062 0.864 1 98.94 165 VAL B O 1
ATOM 4452 N N . MET B 1 166 ? -10.977 -18.219 1.456 1 98.81 166 MET B N 1
ATOM 4453 C CA . MET B 1 166 ? -10.5 -17.047 0.708 1 98.81 166 MET B CA 1
ATOM 4454 C C . MET B 1 166 ? -9.492 -17.469 -0.354 1 98.81 166 MET B C 1
ATOM 4456 O O . MET B 1 166 ? -8.32 -17.688 -0.045 1 98.81 166 MET B O 1
ATOM 4460 N N . ASN B 1 167 ? -9.906 -17.438 -1.532 1 97.94 167 ASN B N 1
ATOM 4461 C CA . ASN B 1 167 ? -9.094 -17.844 -2.67 1 97.94 167 ASN B CA 1
ATOM 4462 C C . ASN B 1 167 ? -8.016 -16.812 -2.99 1 97.94 167 ASN B C 1
ATOM 4464 O O . ASN B 1 167 ? -8.312 -15.625 -3.127 1 97.94 167 ASN B O 1
ATOM 4468 N N . ASP B 1 168 ? -6.723 -17.234 -2.922 1 98.81 168 ASP B N 1
ATOM 4469 C CA . ASP B 1 168 ? -5.691 -16.469 -3.613 1 98.81 168 ASP B CA 1
ATOM 4470 C C . ASP B 1 168 ? -5.781 -16.672 -5.125 1 98.81 168 ASP B C 1
ATOM 4472 O O . ASP B 1 168 ? -5.184 -17.594 -5.668 1 98.81 168 ASP B O 1
ATOM 4476 N N . ALA B 1 169 ? -6.43 -15.773 -5.754 1 98.81 169 ALA B N 1
ATOM 4477 C CA . ALA B 1 169 ? -6.707 -15.836 -7.184 1 98.81 169 ALA B CA 1
ATOM 4478 C C . ALA B 1 169 ? -5.73 -14.961 -7.973 1 98.81 169 ALA B C 1
ATOM 4480 O O . ALA B 1 169 ? -6.039 -14.523 -9.086 1 98.81 169 ALA B O 1
ATOM 4481 N N . ALA B 1 170 ? -4.586 -14.711 -7.395 1 98.75 170 ALA B N 1
ATOM 4482 C CA . ALA B 1 170 ? -3.607 -13.805 -7.984 1 98.75 170 ALA B CA 1
ATOM 4483 C C . ALA B 1 170 ? -3.305 -14.188 -9.43 1 98.75 170 ALA B C 1
ATOM 4485 O O . ALA B 1 170 ? -2.99 -13.32 -10.25 1 98.75 170 ALA B O 1
ATOM 4486 N N . HIS B 1 171 ? -3.441 -15.477 -9.773 1 98.56 171 HIS B N 1
ATOM 4487 C CA . HIS B 1 171 ? -3.039 -15.969 -11.086 1 98.56 171 HIS B CA 1
ATOM 4488 C C . HIS B 1 171 ? -4.25 -16.234 -11.969 1 98.56 171 HIS B C 1
ATOM 4490 O O . HIS B 1 171 ? -4.109 -16.469 -13.172 1 98.56 171 HIS B O 1
ATOM 4496 N N . SER B 1 172 ? -5.496 -16.125 -11.461 1 98.56 172 SER B N 1
ATOM 4497 C CA . SER B 1 172 ? -6.535 -16.859 -12.18 1 98.56 172 SER B CA 1
ATOM 4498 C C . SER B 1 172 ? -7.594 -15.914 -12.734 1 98.56 172 SER B C 1
ATOM 4500 O O . SER B 1 172 ? -8.688 -16.344 -13.094 1 98.56 172 SER B O 1
ATOM 4502 N N . LEU B 1 173 ? -7.309 -14.594 -12.727 1 98.38 173 LEU B N 1
ATOM 4503 C CA . LEU B 1 173 ? -8.234 -13.703 -13.422 1 98.38 173 LEU B CA 1
ATOM 4504 C C . LEU B 1 173 ? -8.438 -14.148 -14.867 1 98.38 173 LEU B C 1
ATOM 4506 O O . LEU B 1 173 ? -7.477 -14.219 -15.641 1 98.38 173 LEU B O 1
ATOM 4510 N N . GLY B 1 174 ? -9.641 -14.516 -15.188 1 97.19 174 GLY B N 1
ATOM 4511 C CA . GLY B 1 174 ? -9.945 -14.961 -16.531 1 97.19 174 GLY B CA 1
ATOM 4512 C C . GLY B 1 174 ? -10.125 -16.469 -16.641 1 97.19 174 GLY B C 1
ATOM 4513 O O . GLY B 1 174 ? -10.633 -16.969 -17.641 1 97.19 174 GLY B O 1
ATOM 4514 N N . ALA B 1 175 ? -9.719 -17.219 -15.648 1 98.19 175 ALA B N 1
ATOM 4515 C CA . ALA B 1 175 ? -9.953 -18.672 -15.617 1 98.19 175 ALA B CA 1
ATOM 4516 C C . ALA B 1 175 ? -11.438 -18.969 -15.422 1 98.19 175 ALA B C 1
ATOM 4518 O O . ALA B 1 175 ? -12.219 -18.094 -15.031 1 98.19 175 ALA B O 1
ATOM 4519 N N . ARG B 1 176 ? -11.773 -20.156 -15.742 1 96.88 176 ARG B N 1
ATOM 4520 C CA . ARG B 1 176 ? -13.133 -20.672 -15.539 1 96.88 176 ARG B CA 1
ATOM 4521 C C . ARG B 1 176 ? -13.133 -21.875 -14.602 1 96.88 176 ARG B C 1
ATOM 4523 O O . ARG B 1 176 ? -12.383 -22.828 -14.812 1 96.88 176 ARG B O 1
ATOM 4530 N N . TYR B 1 177 ? -13.977 -21.766 -13.633 1 95.31 177 TYR B N 1
ATOM 4531 C CA . TYR B 1 177 ? -14.117 -22.906 -12.727 1 95.31 177 TYR B CA 1
ATOM 4532 C C . TYR B 1 177 ? -15.109 -23.922 -13.273 1 95.31 177 TYR B C 1
ATOM 4534 O O . TYR B 1 177 ? -14.914 -25.125 -13.133 1 95.31 177 TYR B O 1
ATOM 4542 N N . SER B 1 178 ? -16.172 -23.438 -13.812 1 92.81 178 SER B N 1
ATOM 4543 C CA . SER B 1 178 ? -17.172 -24.234 -14.523 1 92.81 178 SER B CA 1
ATOM 4544 C C . SER B 1 178 ? -17.781 -23.438 -15.68 1 92.81 178 SER B C 1
ATOM 4546 O O . SER B 1 178 ? -17.422 -22.281 -15.898 1 92.81 178 SER B O 1
ATOM 4548 N N . SER B 1 179 ? -18.609 -24.141 -16.391 1 88.62 179 SER B N 1
ATOM 4549 C CA . SER B 1 179 ? -19.25 -23.469 -17.516 1 88.62 179 SER B CA 1
ATOM 4550 C C . SER B 1 179 ? -20.062 -22.266 -17.062 1 88.62 179 SER B C 1
ATOM 4552 O O . SER B 1 179 ? -20.297 -21.344 -17.844 1 88.62 179 SER B O 1
ATOM 4554 N N . ARG B 1 180 ? -20.375 -22.25 -15.797 1 87.38 180 ARG B N 1
ATOM 4555 C CA . ARG B 1 180 ? -21.266 -21.188 -15.305 1 87.38 180 ARG B CA 1
ATOM 4556 C C . ARG B 1 180 ? -20.531 -20.266 -14.328 1 87.38 180 ARG B C 1
ATOM 4558 O O . ARG B 1 180 ? -21.094 -19.266 -13.883 1 87.38 180 ARG B O 1
ATOM 4565 N N . GLN B 1 181 ? -19.312 -20.609 -14.078 1 92.81 181 GLN B N 1
ATOM 4566 C CA . GLN B 1 181 ? -18.656 -19.859 -13.016 1 92.81 181 GLN B CA 1
ATOM 4567 C C . GLN B 1 181 ? -17.219 -19.5 -13.406 1 92.81 181 GLN B C 1
ATOM 4569 O O . GLN B 1 181 ? -16.406 -20.391 -13.672 1 92.81 181 GLN B O 1
ATOM 4574 N N . ARG B 1 182 ? -16.953 -18.219 -13.484 1 94.31 182 ARG B N 1
ATOM 4575 C CA . ARG B 1 182 ? -15.594 -17.703 -13.633 1 94.31 182 ARG B CA 1
ATOM 4576 C C . ARG B 1 182 ? -14.891 -17.625 -12.281 1 94.31 182 ARG B C 1
ATOM 4578 O O . ARG B 1 182 ? -15.539 -17.703 -11.234 1 94.31 182 ARG B O 1
ATOM 4585 N N . THR B 1 183 ? -13.602 -17.562 -12.375 1 96.94 183 THR B N 1
ATOM 4586 C CA . THR B 1 183 ? -12.875 -17.391 -11.117 1 96.94 183 THR B CA 1
ATOM 4587 C C . THR B 1 183 ? -13.18 -16.031 -10.492 1 96.94 183 THR B C 1
ATOM 4589 O O . THR B 1 183 ? -13.32 -15.039 -11.203 1 96.94 183 THR B O 1
ATOM 4592 N N . GLY B 1 184 ? -13.273 -15.977 -9.211 1 97.75 184 GLY B N 1
ATOM 4593 C CA . GLY B 1 184 ? -13.555 -14.75 -8.484 1 97.75 184 GLY B CA 1
ATOM 4594 C C . GLY B 1 184 ? -14.852 -14.797 -7.695 1 97.75 184 GLY B C 1
ATOM 4595 O O . GLY B 1 184 ? -15.086 -13.961 -6.828 1 97.75 184 GLY B O 1
ATOM 4596 N N . CYS B 1 185 ? -15.648 -15.875 -7.938 1 97.12 185 CYS B N 1
ATOM 4597 C CA . CYS B 1 185 ? -16.938 -15.922 -7.254 1 97.12 185 CYS B CA 1
ATOM 4598 C C . CYS B 1 185 ? -17.188 -17.312 -6.668 1 97.12 185 CYS B C 1
ATOM 4600 O O . CYS B 1 185 ? -18.297 -17.594 -6.199 1 97.12 185 CYS B O 1
ATOM 4602 N N . GLU B 1 186 ? -16.203 -18.188 -6.707 1 95.75 186 GLU B N 1
ATOM 4603 C CA . GLU B 1 186 ? -16.391 -19.578 -6.344 1 95.75 186 GLU B CA 1
ATOM 4604 C C . GLU B 1 186 ? -16.234 -19.797 -4.84 1 95.75 186 GLU B C 1
ATOM 4606 O O . GLU B 1 186 ? -16.641 -20.828 -4.309 1 95.75 186 GLU B O 1
ATOM 4611 N N . THR B 1 187 ? -15.656 -18.875 -4.16 1 98.12 187 THR B N 1
ATOM 4612 C CA . THR B 1 187 ? -15.398 -18.969 -2.727 1 98.12 187 THR B CA 1
ATOM 4613 C C . THR B 1 187 ? -15.992 -17.781 -1.989 1 98.12 187 THR B C 1
ATOM 4615 O O . THR B 1 187 ? -16.578 -16.891 -2.611 1 98.12 187 THR B O 1
ATOM 4618 N N . ASP B 1 188 ? -15.922 -17.75 -0.609 1 98.81 188 ASP B N 1
ATOM 4619 C CA . ASP B 1 188 ? -16.453 -16.641 0.18 1 98.81 188 ASP B CA 1
ATOM 4620 C C . ASP B 1 188 ? -15.82 -15.312 -0.25 1 98.81 188 ASP B C 1
ATOM 4622 O O . ASP B 1 188 ? -16.516 -14.297 -0.362 1 98.81 188 ASP B O 1
ATOM 4626 N N . VAL B 1 189 ? -14.57 -15.328 -0.376 1 98.94 189 VAL B N 1
ATOM 4627 C CA . VAL B 1 189 ? -13.75 -14.211 -0.828 1 98.94 189 VAL B CA 1
ATOM 4628 C C . VAL B 1 189 ? -12.727 -14.695 -1.85 1 98.94 189 VAL B C 1
ATOM 4630 O O . VAL B 1 189 ? -12.219 -15.812 -1.744 1 98.94 189 VAL B O 1
ATOM 4633 N N . ALA B 1 190 ? -12.5 -13.977 -2.859 1 98.88 190 ALA B N 1
ATOM 4634 C CA . ALA B 1 190 ? -11.391 -14.172 -3.783 1 98.88 190 ALA B CA 1
ATOM 4635 C C . ALA B 1 190 ? -10.617 -12.875 -3.998 1 98.88 190 ALA B C 1
ATOM 4637 O O . ALA B 1 190 ? -11.211 -11.797 -4.078 1 98.88 190 ALA B O 1
ATOM 4638 N N . ILE B 1 191 ? -9.344 -12.938 -4.035 1 98.94 191 ILE B N 1
ATOM 4639 C CA . ILE B 1 191 ? -8.57 -11.719 -4.246 1 98.94 191 ILE B CA 1
ATOM 4640 C C . ILE B 1 191 ? -7.652 -11.891 -5.453 1 98.94 191 ILE B C 1
ATOM 4642 O O . ILE B 1 191 ? -6.832 -12.812 -5.488 1 98.94 191 ILE B O 1
ATOM 4646 N N . PHE B 1 192 ? -7.785 -11.078 -6.461 1 98.94 192 PHE B N 1
ATOM 4647 C CA . PHE B 1 192 ? -6.902 -11.039 -7.621 1 98.94 192 PHE B CA 1
ATOM 4648 C C . PHE B 1 192 ? -5.695 -10.148 -7.348 1 98.94 192 PHE B C 1
ATOM 4650 O O . PHE B 1 192 ? -5.785 -9.195 -6.574 1 98.94 192 PHE B O 1
ATOM 4657 N N . SER B 1 193 ? -4.555 -10.5 -7.914 1 98.81 193 SER B N 1
ATOM 4658 C CA . SER B 1 193 ? -3.406 -9.602 -8 1 98.81 193 SER B CA 1
ATOM 4659 C C . SER B 1 193 ? -3.34 -8.914 -9.359 1 98.81 193 SER B C 1
ATOM 4661 O O . SER B 1 193 ? -3.553 -9.547 -10.391 1 98.81 193 SER B O 1
ATOM 4663 N N . LEU B 1 194 ? -3.092 -7.676 -9.328 1 98.81 194 LEU B N 1
ATOM 4664 C CA . LEU B 1 194 ? -2.945 -6.895 -10.547 1 98.81 194 LEU B CA 1
ATOM 4665 C C . LEU B 1 194 ? -1.531 -6.332 -10.672 1 98.81 194 LEU B C 1
ATOM 4667 O O . LEU B 1 194 ? -1.342 -5.211 -11.148 1 98.81 194 LEU B O 1
ATOM 4671 N N . HIS B 1 195 ? -0.587 -7.09 -10.125 1 98.12 195 HIS B N 1
ATOM 4672 C CA . HIS B 1 195 ? 0.835 -6.777 -10.211 1 98.12 195 HIS B CA 1
ATOM 4673 C C . HIS B 1 195 ? 1.309 -6.754 -11.664 1 98.12 195 HIS B C 1
ATOM 4675 O O . HIS B 1 195 ? 0.649 -7.312 -12.539 1 98.12 195 HIS B O 1
ATOM 4681 N N . ALA B 1 196 ? 2.43 -6.258 -11.93 1 97 196 ALA B N 1
ATOM 4682 C CA . ALA B 1 196 ? 2.982 -5.949 -13.25 1 97 196 ALA B CA 1
ATOM 4683 C C . ALA B 1 196 ? 3.064 -7.199 -14.117 1 97 196 ALA B C 1
ATOM 4685 O O . ALA B 1 196 ? 2.93 -7.121 -15.344 1 97 196 ALA B O 1
ATOM 4686 N N . VAL B 1 197 ? 3.258 -8.352 -13.523 1 95.12 197 VAL B N 1
ATOM 4687 C CA . VAL B 1 197 ? 3.525 -9.547 -14.312 1 95.12 197 VAL B CA 1
ATOM 4688 C C . VAL B 1 197 ? 2.23 -10.328 -14.523 1 95.12 197 VAL B C 1
ATOM 4690 O O . VAL B 1 197 ? 2.23 -11.375 -15.18 1 95.12 197 VAL B O 1
ATOM 4693 N N . LYS B 1 198 ? 1.104 -9.852 -13.953 1 98.25 198 LYS B N 1
ATOM 4694 C CA . LYS B 1 198 ? -0.155 -10.578 -14.062 1 98.25 198 LYS B CA 1
ATOM 4695 C C . LYS B 1 198 ? -0.821 -10.328 -15.414 1 98.25 198 LYS B C 1
ATOM 4697 O O . LYS B 1 198 ? -0.407 -9.438 -16.156 1 98.25 198 LYS B O 1
ATOM 4702 N N . ASN B 1 199 ? -1.835 -11.164 -15.742 1 98.25 199 ASN B N 1
ATOM 4703 C CA . ASN B 1 199 ? -2.504 -11.109 -17.031 1 98.25 199 ASN B CA 1
ATOM 4704 C C . ASN B 1 199 ? -3.125 -9.742 -17.297 1 98.25 199 ASN B C 1
ATOM 4706 O O . ASN B 1 199 ? -3.105 -9.25 -18.422 1 98.25 199 ASN B O 1
ATOM 4710 N N . VAL B 1 200 ? -3.744 -9.219 -16.297 1 98.38 200 VAL B N 1
ATOM 4711 C CA . VAL B 1 200 ? -4.207 -7.84 -16.219 1 98.38 200 VAL B CA 1
ATOM 4712 C C . VAL B 1 200 ? -3.49 -7.109 -15.094 1 98.38 200 VAL B C 1
ATOM 4714 O O . VAL B 1 200 ? -3.443 -7.598 -13.961 1 98.38 200 VAL B O 1
ATOM 4717 N N . THR B 1 201 ? -2.914 -5.949 -15.445 1 98.38 201 THR B N 1
ATOM 4718 C CA . THR B 1 201 ? -2.049 -5.328 -14.445 1 98.38 201 THR B CA 1
ATOM 4719 C C . THR B 1 201 ? -2.48 -3.889 -14.18 1 98.38 201 THR B C 1
ATOM 4721 O O . THR B 1 201 ? -3.111 -3.256 -15.031 1 98.38 201 THR B O 1
ATOM 4724 N N . THR B 1 202 ? -2.225 -3.371 -13 1 98.75 202 THR B N 1
ATOM 4725 C CA . THR B 1 202 ? -2.297 -1.971 -12.602 1 98.75 202 THR B CA 1
ATOM 4726 C C . THR B 1 202 ? -0.943 -1.485 -12.086 1 98.75 202 THR B C 1
ATOM 4728 O O . THR B 1 202 ? -0.878 -0.573 -11.266 1 98.75 202 THR B O 1
ATOM 4731 N N . ALA B 1 203 ? 0.159 -2.111 -12.555 1 98.44 203 ALA B N 1
ATOM 4732 C CA . ALA B 1 203 ? 1.508 -1.904 -12.031 1 98.44 203 ALA B CA 1
ATOM 4733 C C . ALA B 1 203 ? 1.647 -2.488 -10.633 1 98.44 203 ALA B C 1
ATOM 4735 O O . ALA B 1 203 ? 2.459 -3.389 -10.406 1 98.44 203 ALA B O 1
ATOM 4736 N N . GLU B 1 204 ? 0.926 -2.033 -9.75 1 98.5 204 GLU B N 1
ATOM 4737 C CA . GLU B 1 204 ? 0.66 -2.557 -8.406 1 98.5 204 GLU B CA 1
ATOM 4738 C C . GLU B 1 204 ? -0.831 -2.518 -8.086 1 98.5 204 GLU B C 1
ATOM 4740 O O . GLU B 1 204 ? -1.511 -1.535 -8.391 1 98.5 204 GLU B O 1
ATOM 4745 N N . GLY B 1 205 ? -1.39 -3.611 -7.5 1 98.69 205 GLY B N 1
ATOM 4746 C CA . GLY B 1 205 ? -2.807 -3.57 -7.176 1 98.69 205 GLY B CA 1
ATOM 4747 C C . GLY B 1 205 ? -3.383 -4.934 -6.84 1 98.69 205 GLY B C 1
ATOM 4748 O O . GLY B 1 205 ? -2.736 -5.957 -7.062 1 98.69 205 GLY B O 1
ATOM 4749 N N . GLY B 1 206 ? -4.5 -4.934 -6.234 1 98.88 206 GLY B N 1
ATOM 4750 C CA . GLY B 1 206 ? -5.336 -6.09 -5.953 1 98.88 206 GLY B CA 1
ATOM 4751 C C . GLY B 1 206 ? -6.82 -5.797 -6.066 1 98.88 206 GLY B C 1
ATOM 4752 O O . GLY B 1 206 ? -7.227 -4.633 -6.137 1 98.88 206 GLY B O 1
ATOM 4753 N N . ALA B 1 207 ? -7.602 -6.793 -6.191 1 98.94 207 ALA B N 1
ATOM 4754 C CA . ALA B 1 207 ? -9.062 -6.695 -6.234 1 98.94 207 ALA B CA 1
ATOM 4755 C C . ALA B 1 207 ? -9.703 -7.766 -5.359 1 98.94 207 ALA B C 1
ATOM 4757 O O . ALA B 1 207 ? -9.555 -8.961 -5.613 1 98.94 207 ALA B O 1
ATOM 4758 N N . ILE B 1 208 ? -10.367 -7.316 -4.371 1 98.94 208 ILE B N 1
ATOM 4759 C CA . ILE B 1 208 ? -11.07 -8.211 -3.461 1 98.94 208 ILE B CA 1
ATOM 4760 C C . ILE B 1 208 ? -12.469 -8.5 -4.004 1 98.94 208 ILE B C 1
ATOM 4762 O O . ILE B 1 208 ? -13.289 -7.59 -4.141 1 98.94 208 ILE B O 1
ATOM 4766 N N . CYS B 1 209 ? -12.719 -9.703 -4.328 1 98.94 209 CYS B N 1
ATOM 4767 C CA . CYS B 1 209 ? -14.055 -10.148 -4.719 1 98.94 209 CYS B CA 1
ATOM 4768 C C . CYS B 1 209 ? -14.82 -10.688 -3.52 1 98.94 209 CYS B C 1
ATOM 4770 O O . CYS B 1 209 ? -14.391 -11.648 -2.881 1 98.94 209 CYS B O 1
ATOM 4772 N N . LEU B 1 210 ? -15.938 -10.062 -3.225 1 98.94 210 LEU B N 1
ATOM 4773 C CA . LEU B 1 210 ? -16.766 -10.43 -2.088 1 98.94 210 LEU B CA 1
ATOM 4774 C C . LEU B 1 210 ? -17.953 -11.281 -2.535 1 98.94 210 LEU B C 1
ATOM 4776 O O . LEU B 1 210 ? -18.719 -10.867 -3.408 1 98.94 210 LEU B O 1
ATOM 4780 N N . ASN B 1 211 ? -18.062 -12.492 -1.91 1 98.75 211 ASN B N 1
ATOM 4781 C CA . ASN B 1 211 ? -19.125 -13.438 -2.25 1 98.75 211 ASN B CA 1
ATOM 4782 C C . ASN B 1 211 ? -19.703 -14.102 -1.005 1 98.75 211 ASN B C 1
ATOM 4784 O O . ASN B 1 211 ? -20.125 -15.258 -1.052 1 98.75 211 ASN B O 1
ATOM 4788 N N . LEU B 1 212 ? -19.719 -13.422 0.121 1 98.81 212 LEU B N 1
ATOM 4789 C CA . LEU B 1 212 ? -20.172 -14.008 1.376 1 98.81 212 LEU B CA 1
ATOM 4790 C C . LEU B 1 212 ? -21.625 -14.422 1.289 1 98.81 212 LEU B C 1
ATOM 4792 O O . LEU B 1 212 ? -22.438 -13.719 0.679 1 98.81 212 LEU B O 1
ATOM 4796 N N . PRO B 1 213 ? -21.984 -15.539 1.871 1 97.94 213 PRO B N 1
ATOM 4797 C CA . PRO B 1 213 ? -23.375 -15.992 1.87 1 97.94 213 PRO B CA 1
ATOM 4798 C C . PRO B 1 213 ? -24.25 -15.219 2.852 1 97.94 213 PRO B C 1
ATOM 4800 O O . PRO B 1 213 ? -23.734 -14.469 3.682 1 97.94 213 PRO B O 1
ATOM 4803 N N . LYS B 1 214 ? -25.531 -15.438 2.684 1 96.38 214 LYS B N 1
ATOM 4804 C CA . LYS B 1 214 ? -26.422 -14.93 3.723 1 96.38 214 LYS B CA 1
ATOM 4805 C C . LYS B 1 214 ? -25.969 -15.398 5.105 1 96.38 214 LYS B C 1
ATOM 4807 O O . LYS B 1 214 ? -25.469 -16.516 5.258 1 96.38 214 LYS B O 1
ATOM 4812 N N . PRO B 1 215 ? -26.031 -14.602 6.082 1 97.12 215 PRO B N 1
ATOM 4813 C CA . PRO B 1 215 ? -26.812 -13.359 6.121 1 97.12 215 PRO B CA 1
ATOM 4814 C C . PRO B 1 215 ? -25.984 -12.125 5.789 1 97.12 215 PRO B C 1
ATOM 4816 O O . PRO B 1 215 ? -26.422 -11 6.047 1 97.12 215 PRO B O 1
ATOM 4819 N N . PHE B 1 216 ? -24.812 -12.305 5.328 1 98.56 216 PHE B N 1
ATOM 4820 C CA . PHE B 1 216 ? -23.984 -11.148 4.992 1 98.56 216 PHE B CA 1
ATOM 4821 C C . PHE B 1 216 ? -24.578 -10.375 3.826 1 98.56 216 PHE B C 1
ATOM 4823 O O . PHE B 1 216 ? -25.125 -10.969 2.893 1 98.56 216 PHE B O 1
ATOM 4830 N N . ASP B 1 217 ? -24.531 -9.086 3.893 1 98.62 217 ASP B N 1
ATOM 4831 C CA . ASP B 1 217 ? -24.828 -8.188 2.777 1 98.62 217 ASP B CA 1
ATOM 4832 C C . ASP B 1 217 ? -23.531 -7.691 2.119 1 98.62 217 ASP B C 1
ATOM 4834 O O . ASP B 1 217 ? -22.859 -6.82 2.66 1 98.62 217 ASP B O 1
ATOM 4838 N N . ASN B 1 218 ? -23.281 -8.211 0.967 1 98.75 218 ASN B N 1
ATOM 4839 C CA . ASN B 1 218 ? -22.016 -7.922 0.302 1 98.75 218 ASN B CA 1
ATOM 4840 C C . ASN B 1 218 ? -21.906 -6.449 -0.083 1 98.75 218 ASN B C 1
ATOM 4842 O O . ASN B 1 218 ? -20.812 -5.887 -0.105 1 98.75 218 ASN B O 1
ATOM 4846 N N . THR B 1 219 ? -22.969 -5.781 -0.355 1 98.5 219 THR B N 1
ATOM 4847 C CA . THR B 1 219 ? -22.953 -4.359 -0.673 1 98.5 219 THR B CA 1
ATOM 4848 C C . THR B 1 219 ? -22.562 -3.535 0.552 1 98.5 219 THR B C 1
ATOM 4850 O O . THR B 1 219 ? -21.75 -2.609 0.453 1 98.5 219 THR B O 1
ATOM 4853 N N . GLU B 1 220 ? -23.172 -3.852 1.661 1 98.38 220 GLU B N 1
ATOM 4854 C CA . GLU B 1 220 ? -22.844 -3.162 2.902 1 98.38 220 GLU B CA 1
ATOM 4855 C C . GLU B 1 220 ? -21.391 -3.438 3.311 1 98.38 220 GLU B C 1
ATOM 4857 O O . GLU B 1 220 ? -20.703 -2.547 3.809 1 98.38 220 GLU B O 1
ATOM 4862 N N . LEU B 1 221 ? -21.031 -4.688 3.119 1 98.62 221 LEU B N 1
ATOM 4863 C CA . LEU B 1 221 ? -19.656 -5.047 3.428 1 98.62 221 LEU B CA 1
ATOM 4864 C C . LEU B 1 221 ? -18.672 -4.266 2.553 1 98.62 221 LEU B C 1
ATOM 4866 O O . LEU B 1 221 ? -17.625 -3.82 3.027 1 98.62 221 LEU B O 1
ATOM 4870 N N . TYR B 1 222 ? -19 -4.141 1.272 1 98.62 222 TYR B N 1
ATOM 4871 C CA . TYR B 1 222 ? -18.188 -3.336 0.365 1 98.62 222 TYR B CA 1
ATOM 4872 C C . TYR B 1 222 ? -18 -1.927 0.914 1 98.62 222 TYR B C 1
ATOM 4874 O O . TYR B 1 222 ? -16.875 -1.407 0.924 1 98.62 222 TYR B O 1
ATOM 4882 N N . LYS B 1 223 ? -19 -1.3 1.352 1 97.75 223 LYS B N 1
ATOM 4883 C CA . LYS B 1 223 ? -18.922 0.056 1.892 1 97.75 223 LYS B CA 1
ATOM 4884 C C . LYS B 1 223 ? -18.047 0.109 3.131 1 97.75 223 LYS B C 1
ATOM 4886 O O . LYS B 1 223 ? -17.219 1.021 3.279 1 97.75 223 LYS B O 1
ATOM 4891 N N . GLU B 1 224 ? -18.266 -0.866 3.951 1 97.75 224 GLU B N 1
ATOM 4892 C CA . GLU B 1 224 ? -17.469 -0.962 5.168 1 97.75 224 GLU B CA 1
ATOM 4893 C C . GLU B 1 224 ? -15.977 -1.107 4.844 1 97.75 224 GLU B C 1
ATOM 4895 O O . GLU B 1 224 ? -15.141 -0.395 5.402 1 97.75 224 GLU B O 1
ATOM 4900 N N . LEU B 1 225 ? -15.68 -2.023 3.932 1 98.62 225 LEU B N 1
ATOM 4901 C CA . LEU B 1 225 ? -14.281 -2.314 3.613 1 98.62 225 LEU B CA 1
ATOM 4902 C C . LEU B 1 225 ? -13.648 -1.162 2.846 1 98.62 225 LEU B C 1
ATOM 4904 O O . LEU B 1 225 ? -12.453 -0.892 3 1 98.62 225 LEU B O 1
ATOM 4908 N N . ARG B 1 226 ? -14.414 -0.513 2.023 1 98.06 226 ARG B N 1
ATOM 4909 C CA . ARG B 1 226 ? -13.914 0.681 1.35 1 98.06 226 ARG B CA 1
ATOM 4910 C C . ARG B 1 226 ? -13.477 1.738 2.357 1 98.06 226 ARG B C 1
ATOM 4912 O O . ARG B 1 226 ? -12.398 2.32 2.229 1 98.06 226 ARG B O 1
ATOM 4919 N N . MET B 1 227 ? -14.281 2.002 3.344 1 97.44 227 MET B N 1
ATOM 4920 C CA . MET B 1 227 ? -13.938 2.943 4.406 1 97.44 227 MET B CA 1
ATOM 4921 C C . MET B 1 227 ? -12.711 2.465 5.18 1 97.44 227 MET B C 1
ATOM 4923 O O . MET B 1 227 ? -11.812 3.252 5.477 1 97.44 227 MET B O 1
ATOM 4927 N N . THR B 1 228 ? -12.656 1.13 5.449 1 98.25 228 THR B N 1
ATOM 4928 C CA . THR B 1 228 ? -11.555 0.531 6.188 1 98.25 228 THR B CA 1
ATOM 4929 C C . THR B 1 228 ? -10.242 0.696 5.426 1 98.25 228 THR B C 1
ATOM 4931 O O . THR B 1 228 ? -9.188 0.889 6.031 1 98.25 228 THR B O 1
ATOM 4934 N N . SER B 1 229 ? -10.352 0.664 4.059 1 98.12 229 SER B N 1
ATOM 4935 C CA . SER B 1 229 ? -9.156 0.775 3.221 1 98.12 229 SER B CA 1
ATOM 4936 C C . SER B 1 229 ? -8.633 2.207 3.197 1 98.12 229 SER B C 1
ATOM 4938 O O . SER B 1 229 ? -7.547 2.465 2.674 1 98.12 229 SER B O 1
ATOM 4940 N N . LEU B 1 230 ? -9.391 3.141 3.807 1 97.31 230 LEU B N 1
ATOM 4941 C CA . LEU B 1 230 ? -9.055 4.559 3.834 1 97.31 230 LEU B CA 1
ATOM 4942 C C . LEU B 1 230 ? -9.102 5.102 5.258 1 97.31 230 LEU B C 1
ATOM 4944 O O . LEU B 1 230 ? -9.781 6.102 5.527 1 97.31 230 LEU B O 1
ATOM 4948 N N . ASN B 1 231 ? -8.422 4.426 6.188 1 97.44 231 ASN B N 1
ATOM 4949 C CA . ASN B 1 231 ? -8.219 4.852 7.57 1 97.44 231 ASN B CA 1
ATOM 4950 C C . ASN B 1 231 ? -9.523 4.855 8.359 1 97.44 231 ASN B C 1
ATOM 4952 O O . ASN B 1 231 ? -9.594 5.426 9.445 1 97.44 231 ASN B O 1
ATOM 4956 N N . CYS B 1 232 ? -10.633 4.309 7.742 1 97.94 232 CYS B N 1
ATOM 4957 C CA . CYS B 1 232 ? -11.961 4.34 8.328 1 97.94 232 CYS B CA 1
ATOM 4958 C C . CYS B 1 232 ? -12.469 5.773 8.453 1 97.94 232 CYS B C 1
ATOM 4960 O O . CYS B 1 232 ? -13.148 6.117 9.422 1 97.94 232 CYS B O 1
ATOM 4962 N N . GLN B 1 233 ? -12.055 6.59 7.523 1 96.31 233 GLN B N 1
ATOM 4963 C CA . GLN B 1 233 ? -12.57 7.953 7.445 1 96.31 233 GLN B CA 1
ATOM 4964 C C . GLN B 1 233 ? -13.938 7.984 6.766 1 96.31 233 GLN B C 1
ATOM 4966 O O . GLN B 1 233 ? -14.133 7.375 5.711 1 96.31 233 GLN B O 1
ATOM 4971 N N . THR B 1 234 ? -15 8.602 7.293 1 92.19 234 THR B N 1
ATOM 4972 C CA . THR B 1 234 ? -16.359 8.594 6.789 1 92.19 234 THR B CA 1
ATOM 4973 C C . THR B 1 234 ? -16.469 9.398 5.496 1 92.19 234 THR B C 1
ATOM 4975 O O . THR B 1 234 ? -17.406 9.195 4.711 1 92.19 234 THR B O 1
ATOM 4978 N N . LYS B 1 235 ? -15.727 10.336 5.305 1 76.38 235 LYS B N 1
ATOM 4979 C CA . LYS B 1 235 ? -15.781 11.086 4.055 1 76.38 235 LYS B CA 1
ATOM 4980 C C . LYS B 1 235 ? -14.5 10.914 3.246 1 76.38 235 LYS B C 1
ATOM 4982 O O . LYS B 1 235 ? -13.398 11.078 3.773 1 76.38 235 LYS B O 1
ATOM 4987 N N . ASP B 1 236 ? -14.805 10.328 2.031 1 58.69 236 ASP B N 1
ATOM 4988 C CA . ASP B 1 236 ? -13.625 10.203 1.18 1 58.69 236 ASP B CA 1
ATOM 4989 C C . ASP B 1 236 ? -13.477 11.422 0.271 1 58.69 236 ASP B C 1
ATOM 4991 O O . ASP B 1 236 ? -14.312 12.32 0.29 1 58.69 236 ASP B O 1
ATOM 4995 N N . ALA B 1 237 ? -12.336 11.539 -0.242 1 50.91 237 ALA B N 1
ATOM 4996 C CA . ALA B 1 237 ? -11.93 12.68 -1.062 1 50.91 237 ALA B CA 1
ATOM 4997 C C . ALA B 1 237 ? -13.023 13.055 -2.061 1 50.91 237 ALA B C 1
ATOM 4999 O O . ALA B 1 237 ? -13.266 14.234 -2.314 1 50.91 237 ALA B O 1
ATOM 5000 N N . PHE B 1 238 ? -13.727 12.086 -2.516 1 44.72 238 PHE B N 1
ATOM 5001 C CA . PHE B 1 238 ? -14.727 12.32 -3.557 1 44.72 238 PHE B CA 1
ATOM 5002 C C . PHE B 1 238 ? -15.938 13.055 -2.992 1 44.72 238 PHE B C 1
ATOM 5004 O O . PHE B 1 238 ? -16.453 13.977 -3.619 1 44.72 238 PHE B O 1
ATOM 5011 N N . SER B 1 239 ? -16.281 12.742 -1.809 1 45.5 239 SER B N 1
ATOM 5012 C CA . SER B 1 239 ? -17.453 13.352 -1.175 1 45.5 239 SER B CA 1
ATOM 5013 C C . SER B 1 239 ? -17.094 14.703 -0.553 1 45.5 239 SER B C 1
ATOM 5015 O O . SER B 1 239 ? -17.969 15.555 -0.385 1 45.5 239 SER B O 1
ATOM 5017 N N . LYS B 1 240 ? -15.859 15 -0.317 1 50.88 240 LYS B N 1
ATOM 5018 C CA . LYS B 1 240 ? -15.375 16.234 0.309 1 50.88 240 LYS B CA 1
ATOM 5019 C C . LYS B 1 240 ? -15.453 17.406 -0.658 1 50.88 240 LYS B C 1
ATOM 5021 O O . LYS B 1 240 ? -15.406 18.562 -0.239 1 50.88 240 LYS B O 1
ATOM 5026 N N . SER B 1 241 ? -15.609 17.156 -2.072 1 50.94 241 SER B N 1
ATOM 5027 C CA . SER B 1 241 ? -15.531 18.234 -3.064 1 50.94 241 SER B CA 1
ATOM 5028 C C . SER B 1 241 ? -16.766 19.109 -3.014 1 50.94 241 SER B C 1
ATOM 5030 O O . SER B 1 241 ? -16.797 20.188 -3.631 1 50.94 241 SER B O 1
ATOM 5032 N N . LYS B 1 242 ? -17.766 18.75 -2.131 1 55.62 242 LYS B N 1
ATOM 5033 C CA . LYS B 1 242 ? -18.906 19.656 -2.053 1 55.62 242 LYS B CA 1
ATOM 5034 C C . LYS B 1 242 ? -18.656 20.766 -1.034 1 55.62 242 LYS B C 1
ATOM 5036 O O . LYS B 1 242 ? -18.188 20.5 0.073 1 55.62 242 LYS B O 1
ATOM 5041 N N . ALA B 1 243 ? -18.812 21.938 -1.551 1 61.62 243 ALA B N 1
ATOM 5042 C CA . ALA B 1 243 ? -18.703 23.141 -0.72 1 61.62 243 ALA B CA 1
ATOM 5043 C C . ALA B 1 243 ? -19.516 23 0.563 1 61.62 243 ALA B C 1
ATOM 5045 O O . ALA B 1 243 ? -20.672 22.562 0.529 1 61.62 243 ALA B O 1
ATOM 5046 N N . GLY B 1 244 ? -18.844 23.062 1.718 1 62.62 244 GLY B N 1
ATOM 5047 C CA . GLY B 1 244 ? -19.484 22.969 3.021 1 62.62 244 GLY B CA 1
ATOM 5048 C C . GLY B 1 244 ? -19.375 21.578 3.645 1 62.62 244 GLY B C 1
ATOM 5049 O O . GLY B 1 244 ? -19.609 21.422 4.844 1 62.62 244 GLY B O 1
ATOM 5050 N N . GLY B 1 245 ? -18.938 20.609 3.004 1 78.12 245 GLY B N 1
ATOM 5051 C CA . GLY B 1 245 ? -18.859 19.25 3.502 1 78.12 245 GLY B CA 1
ATOM 5052 C C . GLY B 1 245 ? -17.484 18.859 3.982 1 78.12 245 GLY B C 1
ATOM 5053 O O . GLY B 1 245 ? -16.969 17.797 3.623 1 78.12 245 GLY B O 1
ATOM 5054 N N . TRP B 1 246 ? -16.844 19.609 4.867 1 87.56 246 TRP B N 1
ATOM 5055 C CA . TRP B 1 246 ? -15.453 19.406 5.285 1 87.56 246 TRP B CA 1
ATOM 5056 C C . TRP B 1 246 ? -15.375 18.422 6.445 1 87.56 246 TRP B C 1
ATOM 5058 O O . TRP B 1 246 ? -14.336 17.812 6.672 1 87.56 246 TRP B O 1
ATOM 5068 N N . ARG B 1 247 ? -16.406 18.203 7.152 1 92 247 ARG B N 1
ATOM 5069 C CA . ARG B 1 247 ? -16.359 17.484 8.422 1 92 247 ARG B CA 1
ATOM 5070 C C . ARG B 1 247 ? -16.266 15.977 8.188 1 92 247 ARG B C 1
ATOM 5072 O O . ARG B 1 247 ? -17.016 15.422 7.383 1 92 247 ARG B O 1
ATOM 5079 N N . TYR B 1 248 ? -15.305 15.344 8.742 1 94.5 248 TYR B N 1
ATOM 5080 C CA . TYR B 1 248 ? -15.109 13.898 8.68 1 94.5 248 TYR B CA 1
ATOM 5081 C C . TYR B 1 248 ? -14.961 13.297 10.07 1 94.5 248 TYR B C 1
ATOM 5083 O O . TYR B 1 248 ? -14.844 14.031 11.055 1 94.5 248 TYR B O 1
ATOM 5091 N N . ASP B 1 249 ? -15.102 12.031 10.164 1 96.88 249 ASP B N 1
ATOM 5092 C CA . ASP B 1 249 ? -14.82 11.258 11.375 1 96.88 249 ASP B CA 1
ATOM 5093 C C . ASP B 1 249 ? -13.938 10.055 11.062 1 96.88 249 ASP B C 1
ATOM 5095 O O . ASP B 1 249 ? -13.82 9.648 9.898 1 96.88 249 ASP B O 1
ATOM 5099 N N . ILE B 1 250 ? -13.133 9.656 12 1 98.12 250 ILE B N 1
ATOM 5100 C CA . ILE B 1 250 ? -12.461 8.367 12 1 98.12 250 ILE B CA 1
ATOM 5101 C C . ILE B 1 250 ? -13.18 7.406 12.938 1 98.12 250 ILE B C 1
ATOM 5103 O O . ILE B 1 250 ? -13.172 7.598 14.156 1 98.12 250 ILE B O 1
ATOM 5107 N N . VAL B 1 251 ? -13.703 6.344 12.359 1 97.94 251 VAL B N 1
ATOM 5108 C CA . VAL B 1 251 ? -14.68 5.609 13.156 1 97.94 251 VAL B CA 1
ATOM 5109 C C . VAL B 1 251 ? -14.109 4.242 13.531 1 97.94 251 VAL B C 1
ATOM 5111 O O . VAL B 1 251 ? -14.766 3.459 14.227 1 97.94 251 VAL B O 1
ATOM 5114 N N . GLY B 1 252 ? -12.883 3.938 13.078 1 97.69 252 GLY B N 1
ATOM 5115 C CA . GLY B 1 252 ? -12.297 2.643 13.383 1 97.69 252 GLY B CA 1
ATOM 5116 C C . GLY B 1 252 ? -10.812 2.57 13.055 1 97.69 252 GLY B C 1
ATOM 5117 O O . GLY B 1 252 ? -10.195 3.584 12.719 1 97.69 252 GLY B O 1
ATOM 5118 N N . PHE B 1 253 ? -10.281 1.387 13.273 1 97.88 253 PHE B N 1
ATOM 5119 C CA . PHE B 1 253 ? -8.875 1.093 13.031 1 97.88 253 PHE B CA 1
ATOM 5120 C C . PHE B 1 253 ? -8.641 0.684 11.578 1 97.88 253 PHE B C 1
ATOM 5122 O O . PHE B 1 253 ? -8.523 -0.505 11.273 1 97.88 253 PHE B O 1
ATOM 5129 N N . GLY B 1 254 ? -8.602 1.702 10.719 1 98 254 GLY B N 1
ATOM 5130 C CA . GLY B 1 254 ? -8.516 1.468 9.281 1 98 254 GLY B CA 1
ATOM 5131 C C . GLY B 1 254 ? -7.094 1.362 8.773 1 98 254 GLY B C 1
ATOM 5132 O O . GLY B 1 254 ? -6.141 1.557 9.531 1 98 254 GLY B O 1
ATOM 5133 N N . MET B 1 255 ? -6.949 0.932 7.543 1 98.38 255 MET B N 1
ATOM 5134 C CA . MET B 1 255 ? -5.676 0.832 6.832 1 98.38 255 MET B CA 1
ATOM 5135 C C . MET B 1 255 ? -5.559 1.923 5.77 1 98.38 255 MET B C 1
ATOM 5137 O O . MET B 1 255 ? -6.445 2.77 5.645 1 98.38 255 MET B O 1
ATOM 5141 N N . LYS B 1 256 ? -4.48 2.074 5.188 1 98.38 256 LYS B N 1
ATOM 5142 C CA . LYS B 1 256 ? -4.234 2.945 4.039 1 98.38 256 LYS B CA 1
ATOM 5143 C C . LYS B 1 256 ? -3.742 2.145 2.836 1 98.38 256 LYS B C 1
ATOM 5145 O O . LYS B 1 256 ? -2.545 2.131 2.541 1 98.38 256 LYS B O 1
ATOM 5150 N N . ILE B 1 257 ? -4.766 1.561 2.125 1 98.75 257 ILE B N 1
ATOM 5151 C CA . ILE B 1 257 ? -4.352 0.588 1.118 1 98.75 257 ILE B CA 1
ATOM 5152 C C . ILE B 1 257 ? -5.172 0.782 -0.154 1 98.75 257 ILE B C 1
ATOM 5154 O O . ILE B 1 257 ? -5.395 -0.169 -0.908 1 98.75 257 ILE B O 1
ATOM 5158 N N . ASN B 1 258 ? -5.652 1.991 -0.391 1 98.38 258 ASN B N 1
ATOM 5159 C CA . ASN B 1 258 ? -6.453 2.281 -1.574 1 98.38 258 ASN B CA 1
ATOM 5160 C C . ASN B 1 258 ? -5.617 2.217 -2.85 1 98.38 258 ASN B C 1
ATOM 5162 O O . ASN B 1 258 ? -4.395 2.359 -2.803 1 98.38 258 ASN B O 1
ATOM 5166 N N . MET B 1 259 ? -6.281 1.967 -3.945 1 98.75 259 MET B N 1
ATOM 5167 C CA . MET B 1 259 ? -5.688 2.039 -5.277 1 98.75 259 MET B CA 1
ATOM 5168 C C . MET B 1 259 ? -5.883 3.424 -5.883 1 98.75 259 MET B C 1
ATOM 5170 O O . MET B 1 259 ? -6.938 4.035 -5.719 1 98.75 259 MET B O 1
ATOM 5174 N N . ALA B 1 260 ? -4.891 3.93 -6.609 1 98.62 260 ALA B N 1
ATOM 5175 C CA . ALA B 1 260 ? -4.984 5.227 -7.273 1 98.62 260 ALA B CA 1
ATOM 5176 C C . ALA B 1 260 ? -5.594 5.086 -8.664 1 98.62 260 ALA B C 1
ATOM 5178 O O . ALA B 1 260 ? -5.434 4.051 -9.32 1 98.62 260 ALA B O 1
ATOM 5179 N N . ASP B 1 261 ? -6.215 6.133 -9.133 1 98.56 261 ASP B N 1
ATOM 5180 C CA . ASP B 1 261 ? -6.867 6.141 -10.438 1 98.56 261 ASP B CA 1
ATOM 5181 C C . ASP B 1 261 ? -5.848 5.961 -11.562 1 98.56 261 ASP B C 1
ATOM 5183 O O . ASP B 1 261 ? -6.152 5.355 -12.594 1 98.56 261 ASP B O 1
ATOM 5187 N N . VAL B 1 262 ? -4.68 6.465 -11.422 1 98.75 262 VAL B N 1
ATOM 5188 C CA . VAL B 1 262 ? -3.664 6.324 -12.461 1 98.75 262 VAL B CA 1
ATOM 5189 C C . VAL B 1 262 ? -3.316 4.852 -12.648 1 98.75 262 VAL B C 1
ATOM 5191 O O . VAL B 1 262 ? -3.053 4.406 -13.766 1 98.75 262 VAL B O 1
ATOM 5194 N N . ASN B 1 263 ? -3.26 4.102 -11.57 1 98.88 263 ASN B N 1
ATOM 5195 C CA . ASN B 1 263 ? -3.045 2.66 -11.633 1 98.88 263 ASN B CA 1
ATOM 5196 C C . ASN B 1 263 ? -4.266 1.938 -12.203 1 98.88 263 ASN B C 1
ATOM 5198 O O . ASN B 1 263 ? -4.137 1.108 -13.109 1 98.88 263 ASN B O 1
ATOM 5202 N N . ALA B 1 264 ? -5.426 2.299 -11.68 1 98.88 264 ALA B N 1
ATOM 5203 C CA . ALA B 1 264 ? -6.668 1.681 -12.133 1 98.88 264 ALA B CA 1
ATOM 5204 C C . ALA B 1 264 ? -6.859 1.87 -13.633 1 98.88 264 ALA B C 1
ATOM 5206 O O . ALA B 1 264 ? -7.414 1 -14.305 1 98.88 264 ALA B O 1
ATOM 5207 N N . ALA B 1 265 ? -6.398 3 -14.156 1 98.88 265 ALA B N 1
ATOM 5208 C CA . ALA B 1 265 ? -6.539 3.311 -15.578 1 98.88 265 ALA B CA 1
ATOM 5209 C C . ALA B 1 265 ? -5.832 2.266 -16.438 1 98.88 265 ALA B C 1
ATOM 5211 O O . ALA B 1 265 ? -6.328 1.89 -17.5 1 98.88 265 ALA B O 1
ATOM 5212 N N . ILE B 1 266 ? -4.688 1.779 -15.984 1 98.88 266 ILE B N 1
ATOM 5213 C CA . ILE B 1 266 ? -3.957 0.746 -16.703 1 98.88 266 ILE B CA 1
ATOM 5214 C C . ILE B 1 266 ? -4.809 -0.519 -16.797 1 98.88 266 ILE B C 1
ATOM 5216 O O . ILE B 1 266 ? -5.027 -1.05 -17.891 1 98.88 266 ILE B O 1
ATOM 5220 N N . GLY B 1 267 ? -5.301 -0.972 -15.625 1 98.75 267 GLY B N 1
ATOM 5221 C CA . GLY B 1 267 ? -6.113 -2.178 -15.57 1 98.75 267 GLY B CA 1
ATOM 5222 C C . GLY B 1 267 ? -7.418 -2.057 -16.328 1 98.75 267 GLY B C 1
ATOM 5223 O O . GLY B 1 267 ? -7.879 -3.023 -16.938 1 98.75 267 GLY B O 1
ATOM 5224 N N . LEU B 1 268 ? -7.98 -0.842 -16.266 1 98.75 268 LEU B N 1
ATOM 5225 C CA . LEU B 1 268 ? -9.25 -0.593 -16.938 1 98.75 268 LEU B CA 1
ATOM 5226 C C . LEU B 1 268 ? -9.125 -0.77 -18.438 1 98.75 268 LEU B C 1
ATOM 5228 O O . LEU B 1 268 ? -9.945 -1.444 -19.062 1 98.75 268 LEU B O 1
ATOM 5232 N N . ALA B 1 269 ? -8.086 -0.209 -19.016 1 98.62 269 ALA B N 1
ATOM 5233 C CA . ALA B 1 269 ? -7.859 -0.351 -20.453 1 98.62 269 ALA B CA 1
ATOM 5234 C C . ALA B 1 269 ? -7.57 -1.803 -20.828 1 98.62 269 ALA B C 1
ATOM 5236 O O . ALA B 1 269 ? -8.047 -2.297 -21.844 1 98.62 269 ALA B O 1
ATOM 5237 N N . GLN B 1 270 ? -6.82 -2.518 -20.016 1 98.25 270 GLN B N 1
ATOM 5238 C CA . GLN B 1 270 ? -6.418 -3.887 -20.312 1 98.25 270 GLN B CA 1
ATOM 5239 C C . GLN B 1 270 ? -7.602 -4.844 -20.203 1 98.25 270 GLN B C 1
ATOM 5241 O O . GLN B 1 270 ? -7.762 -5.738 -21.047 1 98.25 270 GLN B O 1
ATOM 5246 N N . ILE B 1 271 ? -8.383 -4.641 -19.141 1 98.31 271 ILE B N 1
ATOM 5247 C CA . ILE B 1 271 ? -9.438 -5.613 -18.875 1 98.31 271 ILE B CA 1
ATOM 5248 C C . ILE B 1 271 ? -10.477 -5.555 -20 1 98.31 271 ILE B C 1
ATOM 5250 O O . ILE B 1 271 ? -11.094 -6.57 -20.344 1 98.31 271 ILE B O 1
ATOM 5254 N N . ARG B 1 272 ? -10.625 -4.434 -20.625 1 97.44 272 ARG B N 1
ATOM 5255 C CA . ARG B 1 272 ? -11.562 -4.27 -21.734 1 97.44 272 ARG B CA 1
ATOM 5256 C C . ARG B 1 272 ? -11.086 -5.035 -22.969 1 97.44 272 ARG B C 1
ATOM 5258 O O . ARG B 1 272 ? -11.898 -5.457 -23.797 1 97.44 272 ARG B O 1
ATOM 5265 N N . GLU B 1 273 ? -9.82 -5.336 -23.062 1 97.56 273 GLU B N 1
ATOM 5266 C CA . GLU B 1 273 ? -9.227 -6.086 -24.156 1 97.56 273 GLU B CA 1
ATOM 5267 C C . GLU B 1 273 ? -8.898 -7.516 -23.75 1 97.56 273 GLU B C 1
ATOM 5269 O O . GLU B 1 273 ? -8.461 -8.328 -24.562 1 97.56 273 GLU B O 1
ATOM 5274 N N . TYR B 1 274 ? -9.211 -7.848 -22.562 1 97.88 274 TYR B N 1
ATOM 5275 C CA . TYR B 1 274 ? -8.664 -9.047 -21.938 1 97.88 274 TYR B CA 1
ATOM 5276 C C . TYR B 1 274 ? -9.188 -10.305 -22.609 1 97.88 274 TYR B C 1
ATOM 5278 O O . TYR B 1 274 ? -8.461 -11.289 -22.75 1 97.88 274 TYR B O 1
ATOM 5286 N N . PRO B 1 275 ? -10.422 -10.344 -23.109 1 97.44 275 PRO B N 1
ATOM 5287 C CA . PRO B 1 275 ? -10.859 -11.562 -23.797 1 97.44 275 PRO B CA 1
ATOM 5288 C C . PRO B 1 275 ? -9.969 -11.922 -24.984 1 97.44 275 PRO B C 1
ATOM 5290 O O . PRO B 1 275 ? -9.633 -13.094 -25.172 1 97.44 275 PRO B O 1
ATOM 5293 N N . GLU B 1 276 ? -9.547 -10.953 -25.719 1 98 276 GLU B N 1
ATOM 5294 C CA . GLU B 1 276 ? -8.664 -11.211 -26.844 1 98 276 GLU B CA 1
ATOM 5295 C C . GLU B 1 276 ? -7.258 -11.57 -26.391 1 98 276 GLU B C 1
ATOM 5297 O O . GLU B 1 276 ? -6.602 -12.438 -26.984 1 98 276 GLU B O 1
ATOM 5302 N N . LEU B 1 277 ? -6.793 -10.906 -25.359 1 98.19 277 LEU B N 1
ATOM 5303 C CA . LEU B 1 277 ? -5.469 -11.195 -24.812 1 98.19 277 LEU B CA 1
ATOM 5304 C C . LEU B 1 277 ? -5.41 -12.609 -24.25 1 98.19 277 LEU B C 1
ATOM 5306 O O . LEU B 1 277 ? -4.387 -13.281 -24.359 1 98.19 277 LEU B O 1
ATOM 5310 N N . LEU B 1 278 ? -6.484 -12.984 -23.609 1 98.25 278 LEU B N 1
ATOM 5311 C CA . LEU B 1 278 ? -6.578 -14.32 -23.047 1 98.25 278 LEU B CA 1
ATOM 5312 C C . LEU B 1 278 ? -6.531 -15.383 -24.141 1 98.25 278 LEU B C 1
ATOM 5314 O O . LEU B 1 278 ? -5.91 -16.438 -23.969 1 98.25 278 LEU B O 1
ATOM 5318 N N . LYS B 1 279 ? -7.164 -15.148 -25.281 1 98.31 279 LYS B N 1
ATOM 5319 C CA . LYS B 1 279 ? -7.117 -16.047 -26.422 1 98.31 279 LYS B CA 1
ATOM 5320 C C . LYS B 1 279 ? -5.684 -16.234 -26.922 1 98.31 279 LYS B C 1
ATOM 5322 O O . LYS B 1 279 ? -5.289 -17.344 -27.297 1 98.31 279 LYS B O 1
ATOM 5327 N N . GLU B 1 280 ? -4.953 -15.133 -26.969 1 98.31 280 GLU B N 1
ATOM 5328 C CA . GLU B 1 280 ? -3.562 -15.203 -27.406 1 98.31 280 GLU B CA 1
ATOM 5329 C C . GLU B 1 280 ? -2.711 -15.992 -26.406 1 98.31 280 GLU B C 1
ATOM 5331 O O . GLU B 1 280 ? -1.812 -16.734 -26.812 1 98.31 280 GLU B O 1
ATOM 5336 N N . ARG B 1 281 ? -2.932 -15.82 -25.125 1 98.38 281 ARG B N 1
ATOM 5337 C CA . ARG B 1 281 ? -2.23 -16.625 -24.125 1 98.38 281 ARG B CA 1
ATOM 5338 C C . ARG B 1 281 ? -2.533 -18.109 -24.312 1 98.38 281 ARG B C 1
ATOM 5340 O O . ARG B 1 281 ? -1.642 -18.953 -24.188 1 98.38 281 ARG B O 1
ATOM 5347 N N . LYS B 1 282 ? -3.795 -18.375 -24.578 1 98.5 282 LYS B N 1
ATOM 5348 C CA . LYS B 1 282 ? -4.203 -19.75 -24.844 1 98.5 282 LYS B CA 1
ATOM 5349 C C . LYS B 1 282 ? -3.473 -20.312 -26.047 1 98.5 282 LYS B C 1
ATOM 5351 O O . LYS B 1 282 ? -3.033 -21.469 -26.031 1 98.5 282 LYS B O 1
ATOM 5356 N N . ARG B 1 283 ? -3.393 -19.516 -27.078 1 98.56 283 ARG B N 1
ATOM 5357 C CA . ARG B 1 283 ? -2.66 -19.922 -28.266 1 98.56 283 ARG B CA 1
ATOM 5358 C C . ARG B 1 283 ? -1.228 -20.312 -27.922 1 98.56 283 ARG B C 1
ATOM 5360 O O . ARG B 1 283 ? -0.745 -21.375 -28.359 1 98.56 283 ARG B O 1
ATOM 5367 N N . VAL B 1 284 ? -0.551 -19.469 -27.203 1 98.69 284 VAL B N 1
ATOM 5368 C CA . VAL B 1 284 ? 0.832 -19.719 -26.812 1 98.69 284 VAL B CA 1
ATOM 5369 C C . VAL B 1 284 ? 0.907 -20.984 -25.953 1 98.69 284 VAL B C 1
ATOM 5371 O O . VAL B 1 284 ? 1.74 -21.859 -26.219 1 98.69 284 VAL B O 1
ATOM 5374 N N . PHE B 1 285 ? 0.035 -21.125 -24.969 1 98.75 285 PHE B N 1
ATOM 5375 C CA . PHE B 1 285 ? -0.013 -22.266 -24.062 1 98.75 285 PHE B CA 1
ATOM 5376 C C . PHE B 1 285 ? -0.201 -23.562 -24.844 1 98.75 285 PHE B C 1
ATOM 5378 O O . PHE B 1 285 ? 0.509 -24.531 -24.609 1 98.75 285 PHE B O 1
ATOM 5385 N N . ASN B 1 286 ? -1.103 -23.547 -25.781 1 98.44 286 ASN B N 1
ATOM 5386 C CA . ASN B 1 286 ? -1.409 -24.734 -26.578 1 98.44 286 ASN B CA 1
ATOM 5387 C C . ASN B 1 286 ? -0.247 -25.109 -27.484 1 98.44 286 ASN B C 1
ATOM 5389 O O . ASN B 1 286 ? 0.019 -26.297 -27.703 1 98.44 286 ASN B O 1
ATOM 5393 N N . ALA B 1 287 ? 0.385 -24.125 -28.047 1 98.5 287 ALA B N 1
ATOM 5394 C CA . ALA B 1 287 ? 1.551 -24.406 -28.875 1 98.5 287 ALA B CA 1
ATOM 5395 C C . ALA B 1 287 ? 2.627 -25.141 -28.078 1 98.5 287 ALA B C 1
ATOM 5397 O O . ALA B 1 287 ? 3.215 -26.109 -28.578 1 98.5 287 ALA B O 1
ATOM 5398 N N . TYR B 1 288 ? 2.918 -24.641 -26.859 1 98.81 288 TYR B N 1
ATOM 5399 C CA . TYR B 1 288 ? 3.859 -25.328 -25.984 1 98.81 288 TYR B CA 1
ATOM 5400 C C . TYR B 1 288 ? 3.398 -26.75 -25.688 1 98.81 288 TYR B C 1
ATOM 5402 O O . TYR B 1 288 ? 4.18 -27.703 -25.812 1 98.81 288 TYR B O 1
ATOM 5410 N N . SER B 1 289 ? 2.141 -26.891 -25.312 1 98.62 289 SER B N 1
ATOM 5411 C CA . SER B 1 289 ? 1.606 -28.188 -24.922 1 98.62 289 SER B CA 1
ATOM 5412 C C . SER B 1 289 ? 1.647 -29.188 -26.078 1 98.62 289 SER B C 1
ATOM 5414 O O . SER B 1 289 ? 1.961 -30.359 -25.875 1 98.62 289 SER B O 1
ATOM 5416 N N . ASP B 1 290 ? 1.307 -28.75 -27.25 1 98.19 290 ASP B N 1
ATOM 5417 C CA . ASP B 1 290 ? 1.358 -29.609 -28.438 1 98.19 290 ASP B CA 1
ATOM 5418 C C . ASP B 1 290 ? 2.783 -30.094 -28.703 1 98.19 290 ASP B C 1
ATOM 5420 O O . ASP B 1 290 ? 3.002 -31.266 -28.984 1 98.19 290 ASP B O 1
ATOM 5424 N N . ALA B 1 291 ? 3.703 -29.203 -28.625 1 98.56 291 ALA B N 1
ATOM 5425 C CA . ALA B 1 291 ? 5.102 -29.516 -28.906 1 98.56 291 ALA B CA 1
ATOM 5426 C C . ALA B 1 291 ? 5.68 -30.453 -27.844 1 98.56 291 ALA B C 1
ATOM 5428 O O . ALA B 1 291 ? 6.352 -31.422 -28.172 1 98.56 291 ALA B O 1
ATOM 5429 N N . PHE B 1 292 ? 5.422 -30.156 -26.609 1 98.69 292 PHE B N 1
ATOM 5430 C CA . PHE B 1 292 ? 6.113 -30.859 -25.531 1 98.69 292 PHE B CA 1
ATOM 5431 C C . PHE B 1 292 ? 5.387 -32.156 -25.172 1 98.69 292 PHE B C 1
ATOM 5433 O O . PHE B 1 292 ? 5.984 -33.062 -24.609 1 98.69 292 PHE B O 1
ATOM 5440 N N . SER B 1 293 ? 4.047 -32.25 -25.453 1 97.88 293 SER B N 1
ATOM 5441 C CA . SER B 1 293 ? 3.334 -33.5 -25.203 1 97.88 293 SER B CA 1
ATOM 5442 C C . SER B 1 293 ? 3.896 -34.625 -26.062 1 97.88 293 SER B C 1
ATOM 5444 O O . SER B 1 293 ? 3.723 -35.781 -25.734 1 97.88 293 SER B O 1
ATOM 5446 N N . ALA B 1 294 ? 4.598 -34.25 -27.078 1 97.38 294 ALA B N 1
ATOM 5447 C CA . ALA B 1 294 ? 5.195 -35.25 -27.984 1 97.38 294 ALA B CA 1
ATOM 5448 C C . ALA B 1 294 ? 6.543 -35.719 -27.453 1 97.38 294 ALA B C 1
ATOM 5450 O O . ALA B 1 294 ? 7.125 -36.656 -27.984 1 97.38 294 ALA B O 1
ATOM 5451 N N . CYS B 1 295 ? 6.984 -35.094 -26.484 1 98.06 295 CYS B N 1
ATOM 5452 C CA . CYS B 1 295 ? 8.258 -35.438 -25.875 1 98.06 295 CYS B CA 1
ATOM 5453 C C . CYS B 1 295 ? 8.039 -36.344 -24.656 1 98.06 295 CYS B C 1
ATOM 5455 O O . CYS B 1 295 ? 7.328 -35.969 -23.719 1 98.06 295 CYS B O 1
ATOM 5457 N N . ASP B 1 296 ? 8.664 -37.5 -24.594 1 97.31 296 ASP B N 1
ATOM 5458 C CA . ASP B 1 296 ? 8.461 -38.5 -23.531 1 97.31 296 ASP B CA 1
ATOM 5459 C C . ASP B 1 296 ? 8.984 -37.969 -22.203 1 97.31 296 ASP B C 1
ATOM 5461 O O . ASP B 1 296 ? 8.602 -38.469 -21.141 1 97.31 296 ASP B O 1
ATOM 5465 N N . TRP B 1 297 ? 9.805 -36.906 -22.234 1 98.19 297 TRP B N 1
ATOM 5466 C CA . TRP B 1 297 ? 10.453 -36.406 -21.031 1 98.19 297 TRP B CA 1
ATOM 5467 C C . TRP B 1 297 ? 9.648 -35.25 -20.438 1 98.19 297 TRP B C 1
ATOM 5469 O O . TRP B 1 297 ? 9.922 -34.812 -19.312 1 98.19 297 TRP B O 1
ATOM 5479 N N . ALA B 1 298 ? 8.656 -34.812 -21.109 1 98.56 298 ALA B N 1
ATOM 5480 C CA . ALA B 1 298 ? 7.965 -33.594 -20.703 1 98.56 298 ALA B CA 1
ATOM 5481 C C . ALA B 1 298 ? 6.668 -33.906 -19.969 1 98.56 298 ALA B C 1
ATOM 5483 O O . ALA B 1 298 ? 5.914 -34.781 -20.375 1 98.56 298 ALA B O 1
ATOM 5484 N N . ILE B 1 299 ? 6.473 -33.281 -18.828 1 98.31 299 ILE B N 1
ATOM 5485 C CA . ILE B 1 299 ? 5.176 -33.25 -18.172 1 98.31 299 ILE B CA 1
ATOM 5486 C C . ILE B 1 299 ? 4.543 -31.859 -18.375 1 98.31 299 ILE B C 1
ATOM 5488 O O . ILE B 1 299 ? 5 -30.875 -17.812 1 98.31 299 ILE B O 1
ATOM 5492 N N . VAL B 1 300 ? 3.545 -31.781 -19.172 1 98.19 300 VAL B N 1
ATOM 5493 C CA . VAL B 1 300 ? 2.918 -30.516 -19.516 1 98.19 300 VAL B CA 1
ATOM 5494 C C . VAL B 1 300 ? 1.976 -30.094 -18.391 1 98.19 300 VAL B C 1
ATOM 5496 O O . VAL B 1 300 ? 1.37 -30.938 -17.719 1 98.19 300 VAL B O 1
ATOM 5499 N N . PRO B 1 301 ? 1.856 -28.797 -18.062 1 97.56 301 PRO B N 1
ATOM 5500 C CA . PRO B 1 301 ? 0.958 -28.328 -17.016 1 97.56 301 PRO B CA 1
ATOM 5501 C C . PRO B 1 301 ? -0.517 -28.453 -17.391 1 97.56 301 PRO B C 1
ATOM 5503 O O . PRO B 1 301 ? -0.854 -28.469 -18.578 1 97.56 301 PRO B O 1
ATOM 5506 N N . PRO B 1 302 ? -1.316 -28.531 -16.391 1 95.31 302 PRO B N 1
ATOM 5507 C CA . PRO B 1 302 ? -2.75 -28.594 -16.688 1 95.31 302 PRO B CA 1
ATOM 5508 C C . PRO B 1 302 ? -3.314 -27.281 -17.219 1 95.31 302 PRO B C 1
ATOM 5510 O O . PRO B 1 302 ? -2.871 -26.203 -16.797 1 95.31 302 PRO B O 1
ATOM 5513 N N . SER B 1 303 ? -4.289 -27.422 -18.141 1 96.06 303 SER B N 1
ATOM 5514 C CA . SER B 1 303 ? -4.977 -26.234 -18.641 1 96.06 303 SER B CA 1
ATOM 5515 C C . SER B 1 303 ? -6.488 -26.438 -18.656 1 96.06 303 SER B C 1
ATOM 5517 O O . SER B 1 303 ? -7.246 -25.469 -18.5 1 96.06 303 SER B O 1
ATOM 5519 N N . VAL B 1 304 ? -6.871 -27.641 -18.859 1 95.88 304 VAL B N 1
ATOM 5520 C CA . VAL B 1 304 ? -8.289 -28 -18.859 1 95.88 304 VAL B CA 1
ATOM 5521 C C . VAL B 1 304 ? -8.5 -29.297 -18.094 1 95.88 304 VAL B C 1
ATOM 5523 O O . VAL B 1 304 ? -7.734 -30.25 -18.25 1 95.88 304 VAL B O 1
ATOM 5526 N N . ASP B 1 305 ? -9.43 -29.312 -17.203 1 94.75 305 ASP B N 1
ATOM 5527 C CA . ASP B 1 305 ? -9.898 -30.484 -16.484 1 94.75 305 ASP B CA 1
ATOM 5528 C C . ASP B 1 305 ? -11.406 -30.438 -16.25 1 94.75 305 ASP B C 1
ATOM 5530 O O . ASP B 1 305 ? -11.875 -29.734 -15.359 1 94.75 305 ASP B O 1
ATOM 5534 N N . GLY B 1 306 ? -12.102 -31.25 -17.016 1 94.12 306 GLY B N 1
ATOM 5535 C CA . GLY B 1 306 ? -13.555 -31.094 -16.984 1 94.12 306 GLY B CA 1
ATOM 5536 C C . GLY B 1 306 ? -14.016 -29.719 -17.438 1 94.12 306 GLY B C 1
ATOM 5537 O O . GLY B 1 306 ? -13.711 -29.297 -18.562 1 94.12 306 GLY B O 1
ATOM 5538 N N . GLU B 1 307 ? -14.656 -29.062 -16.516 1 94.5 307 GLU B N 1
ATOM 5539 C CA . GLU B 1 307 ? -15.172 -27.734 -16.859 1 94.5 307 GLU B CA 1
ATOM 5540 C C . GLU B 1 307 ? -14.188 -26.641 -16.469 1 94.5 307 GLU B C 1
ATOM 5542 O O . GLU B 1 307 ? -14.375 -25.469 -16.812 1 94.5 307 GLU B O 1
ATOM 5547 N N . LYS B 1 308 ? -13.18 -27.031 -15.773 1 96.19 308 LYS B N 1
ATOM 5548 C CA . LYS B 1 308 ? -12.18 -26.047 -15.352 1 96.19 308 LYS B CA 1
ATOM 5549 C C . LYS B 1 308 ? -11.242 -25.688 -16.5 1 96.19 308 LYS B C 1
ATOM 5551 O O . LYS B 1 308 ? -10.852 -26.562 -17.281 1 96.19 308 LYS B O 1
ATOM 5556 N N . GLU B 1 309 ? -10.961 -24.469 -16.609 1 97.75 309 GLU B N 1
ATOM 5557 C CA . GLU B 1 309 ? -10.008 -23.984 -17.609 1 97.75 309 GLU B CA 1
ATOM 5558 C C . GLU B 1 309 ? -9.109 -22.891 -17.031 1 97.75 309 GLU B C 1
ATOM 5560 O O . GLU B 1 309 ? -9.586 -21.984 -16.344 1 97.75 309 GLU B O 1
ATOM 5565 N N . SER B 1 310 ? -7.883 -22.984 -17.266 1 98.12 310 SER B N 1
ATOM 5566 C CA . SER B 1 310 ? -6.871 -22.094 -16.719 1 98.12 310 SER B CA 1
ATOM 5567 C C . SER B 1 310 ? -6.926 -20.703 -17.359 1 98.12 310 SER B C 1
ATOM 5569 O O . SER B 1 310 ? -7.531 -20.547 -18.422 1 98.12 310 SER B O 1
ATOM 5571 N N . SER B 1 311 ? -6.332 -19.703 -16.719 1 98.5 311 SER B N 1
ATOM 5572 C CA . SER B 1 311 ? -6.137 -18.375 -17.281 1 98.5 311 SER B CA 1
ATOM 5573 C C . SER B 1 311 ? -4.836 -18.297 -18.078 1 98.5 311 SER B C 1
ATOM 5575 O O . SER B 1 311 ? -4.449 -17.234 -18.547 1 98.5 311 SER B O 1
ATOM 5577 N N . TYR B 1 312 ? -4.074 -19.438 -18.141 1 98.62 312 TYR B N 1
ATOM 5578 C CA . TYR B 1 312 ? -2.84 -19.531 -18.922 1 98.62 312 TYR B CA 1
ATOM 5579 C C . TYR B 1 312 ? -1.816 -18.516 -18.438 1 98.62 312 TYR B C 1
ATOM 5581 O O . TYR B 1 312 ? -1.14 -17.875 -19.25 1 98.62 312 TYR B O 1
ATOM 5589 N N . HIS B 1 31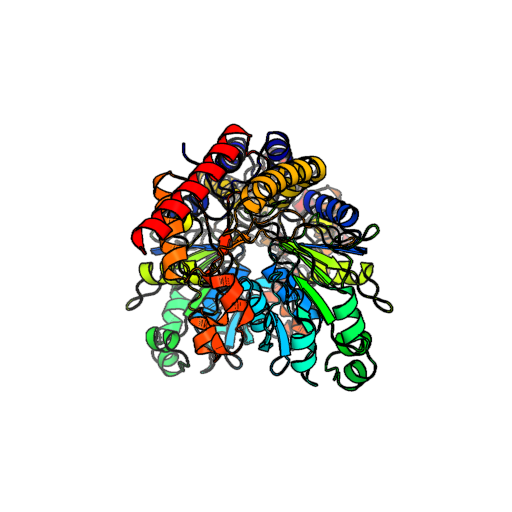3 ? -1.718 -18.312 -17.125 1 98.5 313 HIS B N 1
ATOM 5590 C CA . HIS B 1 313 ? -0.844 -17.312 -16.531 1 98.5 313 HIS B CA 1
ATOM 5591 C C . HIS B 1 313 ? 0.616 -17.75 -16.578 1 98.5 313 HIS B C 1
ATOM 5593 O O . HIS B 1 313 ? 1.497 -16.953 -16.922 1 98.5 313 HIS B O 1
ATOM 5599 N N . ILE B 1 314 ? 0.923 -18.984 -16.219 1 98.5 314 ILE B N 1
ATOM 5600 C CA . ILE B 1 314 ? 2.271 -19.547 -16.188 1 98.5 314 ILE B CA 1
ATOM 5601 C C . ILE B 1 314 ? 2.289 -20.875 -16.922 1 98.5 314 ILE B C 1
ATOM 5603 O O . ILE B 1 314 ? 1.37 -21.688 -16.766 1 98.5 314 ILE B O 1
ATOM 5607 N N . TYR B 1 315 ? 3.246 -21.109 -17.766 1 98.75 315 TYR B N 1
ATOM 5608 C CA . TYR B 1 315 ? 3.496 -22.438 -18.328 1 98.75 315 TYR B CA 1
ATOM 5609 C C . TYR B 1 315 ? 4.59 -23.156 -17.562 1 98.75 315 TYR B C 1
ATOM 5611 O O . TYR B 1 315 ? 5.773 -23.031 -17.891 1 98.75 315 TYR B O 1
ATOM 5619 N N . ALA B 1 316 ? 4.172 -23.969 -16.641 1 98.56 316 ALA B N 1
ATOM 5620 C CA . ALA B 1 316 ? 5.074 -24.656 -15.703 1 98.56 316 ALA B CA 1
ATOM 5621 C C . ALA B 1 316 ? 5.449 -26.031 -16.219 1 98.56 316 ALA B C 1
ATOM 5623 O O . ALA B 1 316 ? 4.973 -27.047 -15.703 1 98.56 316 ALA B O 1
ATOM 5624 N N . LEU B 1 317 ? 6.363 -26.078 -17.141 1 98.81 317 LEU B N 1
ATOM 5625 C CA . LEU B 1 317 ? 6.867 -27.328 -17.688 1 98.81 317 LEU B CA 1
ATOM 5626 C C . LEU B 1 317 ? 7.652 -28.109 -16.641 1 98.81 317 LEU B C 1
ATOM 5628 O O . LEU B 1 317 ? 8.438 -27.516 -15.891 1 98.81 317 LEU B O 1
ATOM 5632 N N . ARG B 1 318 ? 7.422 -29.391 -16.531 1 98.62 318 ARG B N 1
ATOM 5633 C CA . ARG B 1 318 ? 8.242 -30.25 -15.688 1 98.62 318 ARG B CA 1
ATOM 5634 C C . ARG B 1 318 ? 8.945 -31.328 -16.516 1 98.62 318 ARG B C 1
ATOM 5636 O O . ARG B 1 318 ? 8.422 -31.766 -17.547 1 98.62 318 ARG B O 1
ATOM 5643 N N . ILE B 1 319 ? 10.086 -31.672 -16.078 1 98.62 319 ILE B N 1
ATOM 5644 C CA . ILE B 1 319 ? 10.906 -32.656 -16.781 1 98.62 319 ILE B CA 1
ATOM 5645 C C . ILE B 1 319 ? 10.938 -33.969 -15.992 1 98.62 319 ILE B C 1
ATOM 5647 O O . ILE B 1 319 ? 11.359 -33.969 -14.836 1 98.62 319 ILE B O 1
ATOM 5651 N N . LYS B 1 320 ? 10.539 -35.031 -16.625 1 97.75 320 LYS B N 1
ATOM 5652 C CA . LYS B 1 320 ? 10.477 -36.344 -15.977 1 97.75 320 LYS B CA 1
ATOM 5653 C C . LYS B 1 320 ? 11.852 -36.781 -15.469 1 97.75 320 LYS B C 1
ATOM 5655 O O . LYS B 1 320 ? 12.852 -36.625 -16.188 1 97.75 320 LYS B O 1
ATOM 5660 N N . ASP B 1 321 ? 11.922 -37.156 -14.25 1 95.62 321 ASP B N 1
ATOM 5661 C CA . ASP B 1 321 ? 13.047 -37.844 -13.625 1 95.62 321 ASP B CA 1
ATOM 5662 C C . ASP B 1 321 ? 14.242 -36.906 -13.453 1 95.62 321 ASP B C 1
ATOM 5664 O O . ASP B 1 321 ? 15.359 -37.375 -13.219 1 95.62 321 ASP B O 1
ATOM 5668 N N . PHE B 1 322 ? 14.039 -35.656 -13.617 1 97.5 322 PHE B N 1
ATOM 5669 C CA . PHE B 1 322 ? 15.117 -34.688 -13.414 1 97.5 322 PHE B CA 1
ATOM 5670 C C . PHE B 1 322 ? 15.352 -34.438 -11.93 1 97.5 322 PHE B C 1
ATOM 5672 O O . PHE B 1 322 ? 14.398 -34.375 -11.148 1 97.5 322 PHE B O 1
ATOM 5679 N N . THR B 1 323 ? 16.609 -34.281 -11.523 1 96.69 323 THR B N 1
ATOM 5680 C CA . THR B 1 323 ? 16.984 -33.688 -10.242 1 96.69 323 THR B CA 1
ATOM 5681 C C . THR B 1 323 ? 16.969 -32.188 -10.328 1 96.69 323 THR B C 1
ATOM 5683 O O . THR B 1 323 ? 16.859 -31.609 -11.422 1 96.69 323 THR B O 1
ATOM 5686 N N . GLU B 1 324 ? 17.047 -31.531 -9.188 1 96.62 324 GLU B N 1
ATOM 5687 C CA . GLU B 1 324 ? 17.141 -30.078 -9.148 1 96.62 324 GLU B CA 1
ATOM 5688 C C . GLU B 1 324 ? 18.344 -29.578 -9.93 1 96.62 324 GLU B C 1
ATOM 5690 O O . GLU B 1 324 ? 18.266 -28.594 -10.656 1 96.62 324 GLU B O 1
ATOM 5695 N N . GLU B 1 325 ? 19.438 -30.266 -9.742 1 96 325 GLU B N 1
ATOM 5696 C CA . GLU B 1 325 ? 20.672 -29.875 -10.406 1 96 325 GLU B CA 1
ATOM 5697 C C . GLU B 1 325 ? 20.547 -29.953 -11.922 1 96 325 GLU B C 1
ATOM 5699 O O . GLU B 1 325 ? 21 -29.062 -12.641 1 96 325 GLU B O 1
ATOM 5704 N N . GLN B 1 326 ? 19.969 -31.062 -12.398 1 97.19 326 GLN B N 1
ATOM 5705 C CA . GLN B 1 326 ? 19.766 -31.219 -13.836 1 97.19 326 GLN B CA 1
ATOM 5706 C C . GLN B 1 326 ? 18.828 -30.141 -14.383 1 97.19 326 GLN B C 1
ATOM 5708 O O . GLN B 1 326 ? 19.062 -29.594 -15.461 1 97.19 326 GLN B O 1
ATOM 5713 N N . ARG B 1 327 ? 17.766 -29.891 -13.641 1 97.69 327 ARG B N 1
ATOM 5714 C CA . ARG B 1 327 ? 16.844 -28.828 -14.023 1 97.69 327 ARG B CA 1
ATOM 5715 C C . ARG B 1 327 ? 17.531 -27.484 -14.086 1 97.69 327 ARG B C 1
ATOM 5717 O O . ARG B 1 327 ? 17.344 -26.719 -15.039 1 97.69 327 ARG B O 1
ATOM 5724 N N . ASP B 1 328 ? 18.406 -27.156 -13.109 1 96.62 328 ASP B N 1
ATOM 5725 C CA . ASP B 1 328 ? 19.141 -25.906 -13.094 1 96.62 328 ASP B CA 1
ATOM 5726 C C . ASP B 1 328 ? 20.109 -25.812 -14.273 1 96.62 328 ASP B C 1
ATOM 5728 O O . ASP B 1 328 ? 20.266 -24.75 -14.867 1 96.62 328 ASP B O 1
ATOM 5732 N N . ARG B 1 329 ? 20.734 -26.906 -14.594 1 96.19 329 ARG B N 1
ATOM 5733 C CA . ARG B 1 329 ? 21.609 -26.938 -15.758 1 96.19 329 ARG B CA 1
ATOM 5734 C C . ARG B 1 329 ? 20.844 -26.656 -17.047 1 96.19 329 ARG B C 1
ATOM 5736 O O . ARG B 1 329 ? 21.344 -25.984 -17.938 1 96.19 329 ARG B O 1
ATOM 5743 N N . MET B 1 330 ? 19.703 -27.281 -17.141 1 97.69 330 MET B N 1
ATOM 5744 C CA . MET B 1 330 ? 18.859 -27.047 -18.312 1 97.69 330 MET B CA 1
ATOM 5745 C C . MET B 1 330 ? 18.5 -25.578 -18.438 1 97.69 330 MET B C 1
ATOM 5747 O O . MET B 1 330 ? 18.5 -25.016 -19.531 1 97.69 330 MET B O 1
ATOM 5751 N N . ILE B 1 331 ? 18.156 -24.906 -17.344 1 97.56 331 ILE B N 1
ATOM 5752 C CA . ILE B 1 331 ? 17.844 -23.469 -17.328 1 97.56 331 ILE B CA 1
ATOM 5753 C C . ILE B 1 331 ? 19.047 -22.672 -17.828 1 97.56 331 ILE B C 1
ATOM 5755 O O . ILE B 1 331 ? 18.906 -21.766 -18.641 1 97.56 331 ILE B O 1
ATOM 5759 N N . ASP B 1 332 ? 20.25 -23.031 -17.328 1 96.31 332 ASP B N 1
ATOM 5760 C CA . ASP B 1 332 ? 21.469 -22.375 -17.766 1 96.31 332 ASP B CA 1
ATOM 5761 C C . ASP B 1 332 ? 21.688 -22.516 -19.266 1 96.31 332 ASP B C 1
ATOM 5763 O O . ASP B 1 332 ? 22.094 -21.578 -19.938 1 96.31 332 ASP B O 1
ATOM 5767 N N . GLU B 1 333 ? 21.438 -23.75 -19.766 1 96.88 333 GLU B N 1
ATOM 5768 C CA . GLU B 1 333 ? 21.578 -24 -21.188 1 96.88 333 GLU B CA 1
ATOM 5769 C C . GLU B 1 333 ? 20.609 -23.141 -22 1 96.88 333 GLU B C 1
ATOM 5771 O O . GLU B 1 333 ? 20.969 -22.625 -23.062 1 96.88 333 GLU B O 1
ATOM 5776 N N . ILE B 1 334 ? 19.344 -23.078 -21.562 1 97.88 334 ILE B N 1
ATOM 5777 C CA . ILE B 1 334 ? 18.328 -22.266 -22.234 1 97.88 334 ILE B CA 1
ATOM 5778 C C . ILE B 1 334 ? 18.766 -20.812 -22.25 1 97.88 334 ILE B C 1
ATOM 5780 O O . ILE B 1 334 ? 18.625 -20.125 -23.25 1 97.88 334 ILE B O 1
ATOM 5784 N N . ALA B 1 335 ? 19.328 -20.312 -21.109 1 95.88 335 ALA B N 1
ATOM 5785 C CA . ALA B 1 335 ? 19.734 -18.922 -20.938 1 95.88 335 ALA B CA 1
ATOM 5786 C C . ALA B 1 335 ? 20.812 -18.531 -21.938 1 95.88 335 ALA B C 1
ATOM 5788 O O . ALA B 1 335 ? 20.922 -17.375 -22.344 1 95.88 335 ALA B O 1
ATOM 5789 N N . LYS B 1 336 ? 21.656 -19.453 -22.391 1 96 336 LYS B N 1
ATOM 5790 C CA . LYS B 1 336 ? 22.703 -19.188 -23.375 1 96 336 LYS B CA 1
ATOM 5791 C C . LYS B 1 336 ? 22.109 -18.688 -24.688 1 96 336 LYS B C 1
ATOM 5793 O O . LYS B 1 336 ? 22.766 -17.984 -25.453 1 96 336 LYS B O 1
ATOM 5798 N N . SER B 1 337 ? 20.891 -19.125 -24.922 1 96.38 337 SER B N 1
ATOM 5799 C CA . SER B 1 337 ? 20.203 -18.703 -26.141 1 96.38 337 SER B CA 1
ATOM 5800 C C . SER B 1 337 ? 19.391 -17.422 -25.891 1 96.38 337 SER B C 1
ATOM 5802 O O . SER B 1 337 ? 18.516 -17.078 -26.688 1 96.38 337 SER B O 1
ATOM 5804 N N . GLU B 1 338 ? 19.5 -16.797 -24.719 1 95.56 338 GLU B N 1
ATOM 5805 C CA . GLU B 1 338 ? 18.875 -15.531 -24.344 1 95.56 338 GLU B CA 1
ATOM 5806 C C . GLU B 1 338 ? 17.359 -15.664 -24.234 1 95.56 338 GLU B C 1
ATOM 5808 O O . GLU B 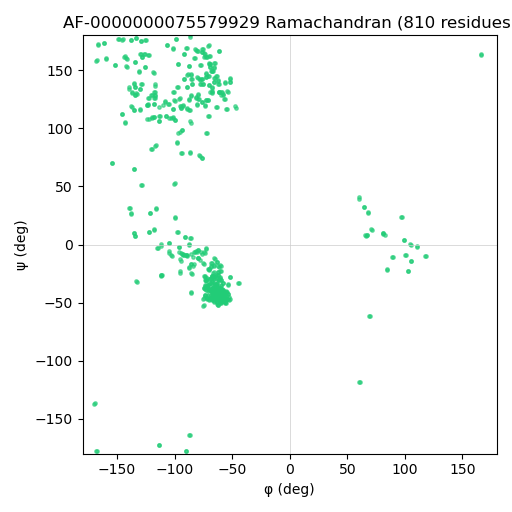1 338 ? 16.625 -14.758 -24.625 1 95.56 338 GLU B O 1
ATOM 5813 N N . VAL B 1 339 ? 16.891 -16.859 -23.922 1 97.25 339 VAL B N 1
ATOM 5814 C CA . VAL B 1 339 ? 15.508 -17.094 -23.531 1 97.25 339 VAL B CA 1
ATOM 5815 C C . VAL B 1 339 ? 15.391 -17.062 -22.016 1 97.25 339 VAL B C 1
ATOM 5817 O O . VAL B 1 339 ? 16.016 -17.875 -21.312 1 97.25 339 VAL B O 1
ATOM 5820 N N . ALA B 1 340 ? 14.609 -16.094 -21.5 1 95.5 340 ALA B N 1
ATOM 5821 C CA . ALA B 1 340 ? 14.43 -16 -20.047 1 95.5 340 ALA B CA 1
ATOM 5822 C C . ALA B 1 340 ? 13.391 -17 -19.562 1 95.5 340 ALA B C 1
ATOM 5824 O O . ALA B 1 340 ? 12.266 -17.031 -20.047 1 95.5 340 ALA B O 1
ATOM 5825 N N . VAL B 1 341 ? 13.805 -17.859 -18.688 1 96.94 341 VAL B N 1
ATOM 5826 C CA . VAL B 1 341 ? 12.891 -18.781 -18.031 1 96.94 341 VAL B CA 1
ATOM 5827 C C . VAL B 1 341 ? 12.984 -18.609 -16.516 1 96.94 341 VAL B C 1
ATOM 5829 O O . VAL B 1 341 ? 13.867 -17.906 -16.016 1 96.94 341 VAL B O 1
ATOM 5832 N N . ASN B 1 342 ? 12.016 -19.109 -15.836 1 96.19 342 ASN B N 1
ATOM 5833 C CA . ASN B 1 342 ? 11.922 -18.969 -14.391 1 96.19 342 ASN B CA 1
ATOM 5834 C C . ASN B 1 342 ? 11.477 -20.266 -13.719 1 96.19 342 ASN B C 1
ATOM 5836 O O . ASN B 1 342 ? 11.32 -21.281 -14.383 1 96.19 342 ASN B O 1
ATOM 5840 N N . VAL B 1 343 ? 11.445 -20.25 -12.43 1 97.06 343 VAL B N 1
ATOM 5841 C CA . VAL B 1 343 ? 10.891 -21.344 -11.633 1 97.06 343 VAL B CA 1
ATOM 5842 C C . VAL B 1 343 ? 9.789 -20.812 -10.719 1 97.06 343 VAL B C 1
ATOM 5844 O O . VAL B 1 343 ? 10.008 -19.844 -9.984 1 97.06 343 VAL B O 1
ATOM 5847 N N . HIS B 1 344 ? 8.625 -21.297 -10.867 1 96.56 344 HIS B N 1
ATOM 5848 C CA . HIS B 1 344 ? 7.496 -20.953 -10.016 1 96.56 344 HIS B CA 1
ATOM 5849 C C . HIS B 1 344 ? 6.953 -22.188 -9.297 1 96.56 344 HIS B C 1
ATOM 5851 O O . HIS B 1 344 ? 6.188 -22.953 -9.875 1 96.56 344 HIS B O 1
ATOM 5857 N N . PHE B 1 345 ? 7.188 -22.203 -8.008 1 96.69 345 PHE B N 1
ATOM 5858 C CA . PHE B 1 345 ? 7.938 -21.375 -7.078 1 96.69 345 PHE B CA 1
ATOM 5859 C C . PHE B 1 345 ? 8.891 -22.219 -6.238 1 96.69 345 PHE B C 1
ATOM 5861 O O . PHE B 1 345 ? 8.742 -23.453 -6.18 1 96.69 345 PHE B O 1
ATOM 5868 N N . ILE B 1 346 ? 9.836 -21.578 -5.668 1 97.69 346 ILE B N 1
ATOM 5869 C CA . ILE B 1 346 ? 10.484 -22.266 -4.559 1 97.69 346 ILE B CA 1
ATOM 5870 C C . ILE B 1 346 ? 9.477 -22.484 -3.432 1 97.69 346 ILE B C 1
ATOM 5872 O O . ILE B 1 346 ? 8.883 -21.531 -2.92 1 97.69 346 ILE B O 1
ATOM 5876 N N . PRO B 1 347 ? 9.188 -23.812 -3.08 1 98.69 347 PRO B N 1
ATOM 5877 C CA . PRO B 1 347 ? 8.258 -24.031 -1.971 1 98.69 347 PRO B CA 1
ATOM 5878 C C . PRO B 1 347 ? 8.641 -23.25 -0.716 1 98.69 347 PRO B C 1
ATOM 5880 O O . PRO B 1 347 ? 9.82 -23.141 -0.39 1 98.69 347 PRO B O 1
ATOM 5883 N N . MET B 1 348 ? 7.711 -22.734 0.011 1 98.75 348 MET B N 1
ATOM 5884 C CA . MET B 1 348 ? 7.945 -21.828 1.139 1 98.75 348 MET B CA 1
ATOM 5885 C C . MET B 1 348 ? 8.812 -22.5 2.199 1 98.75 348 MET B C 1
ATOM 5887 O O . MET B 1 348 ? 9.734 -21.891 2.729 1 98.75 348 MET B O 1
ATOM 5891 N N . PRO B 1 349 ? 8.641 -23.812 2.471 1 98.81 349 PRO B N 1
ATOM 5892 C CA . PRO B 1 349 ? 9.445 -24.469 3.508 1 98.81 349 PRO B CA 1
ATOM 5893 C C . PRO B 1 349 ? 10.93 -24.516 3.15 1 98.81 349 PRO B C 1
ATOM 5895 O O . PRO B 1 349 ? 11.758 -24.875 3.994 1 98.81 349 PRO B O 1
ATOM 5898 N N . MET B 1 350 ? 11.289 -24.219 1.885 1 98.62 350 MET B N 1
ATOM 5899 C CA . MET B 1 350 ? 12.68 -24.234 1.451 1 98.62 350 MET B CA 1
ATOM 5900 C C . MET B 1 350 ? 13.312 -22.859 1.611 1 98.62 350 MET B C 1
ATOM 5902 O O . MET B 1 350 ? 14.523 -22.703 1.445 1 98.62 350 MET B O 1
ATOM 5906 N N . LEU B 1 351 ? 12.562 -21.828 1.926 1 98.62 351 LEU B N 1
ATOM 5907 C CA . LEU B 1 351 ? 13.039 -20.453 2.084 1 98.62 351 LEU B CA 1
ATOM 5908 C C . LEU B 1 351 ? 13.484 -20.203 3.518 1 98.62 351 LEU B C 1
ATOM 5910 O O . LEU B 1 351 ? 12.859 -20.672 4.465 1 98.62 351 LEU B O 1
ATOM 5914 N N . SER B 1 352 ? 14.508 -19.375 3.717 1 98.5 352 SER B N 1
ATOM 5915 C CA . SER B 1 352 ? 15.203 -19.203 4.988 1 98.5 352 SER B CA 1
ATOM 5916 C C . SER B 1 352 ? 14.242 -18.781 6.094 1 98.5 352 SER B C 1
ATOM 5918 O O . SER B 1 352 ? 14.297 -19.297 7.211 1 98.5 352 SER B O 1
ATOM 5920 N N . PHE B 1 353 ? 13.406 -17.891 5.895 1 98.69 353 PHE B N 1
ATOM 5921 C CA . PHE B 1 353 ? 12.477 -17.359 6.883 1 98.69 353 PHE B CA 1
ATOM 5922 C C . PHE B 1 353 ? 11.547 -18.438 7.402 1 98.69 353 PHE B C 1
ATOM 5924 O O . PHE B 1 353 ? 11.398 -18.609 8.617 1 98.69 353 PHE B O 1
ATOM 5931 N N . PHE B 1 354 ? 10.938 -19.219 6.48 1 98.88 354 PHE B N 1
ATOM 5932 C CA . PHE B 1 354 ? 9.977 -20.234 6.875 1 98.88 354 PHE B CA 1
ATOM 5933 C C . PHE B 1 354 ? 10.688 -21.422 7.516 1 98.88 354 PHE B C 1
ATOM 5935 O O . PHE B 1 354 ? 10.148 -22.062 8.43 1 98.88 354 PHE B O 1
ATOM 5942 N N . LYS B 1 355 ? 11.93 -21.766 7.008 1 98.56 355 LYS B N 1
ATOM 5943 C CA . LYS B 1 355 ? 12.75 -22.766 7.699 1 98.56 355 LYS B CA 1
ATOM 5944 C C . LYS B 1 355 ? 12.977 -22.375 9.156 1 98.56 355 LYS B C 1
ATOM 5946 O O . LYS B 1 355 ? 12.891 -23.219 10.055 1 98.56 355 LYS B O 1
ATOM 5951 N N . SER B 1 356 ? 13.258 -21.094 9.367 1 98.44 356 SER B N 1
ATOM 5952 C CA . SER B 1 356 ? 13.523 -20.609 10.719 1 98.44 356 SER B CA 1
ATOM 5953 C C . SER B 1 356 ? 12.289 -20.719 11.602 1 98.44 356 SER B C 1
ATOM 5955 O O . SER B 1 356 ? 12.391 -20.734 12.828 1 98.44 356 SER B O 1
ATOM 5957 N N . MET B 1 357 ? 11.141 -20.859 11 1 98.19 357 MET B N 1
ATOM 5958 C CA . MET B 1 357 ? 9.883 -20.984 11.742 1 98.19 357 MET B CA 1
ATOM 5959 C C . MET B 1 357 ? 9.57 -22.453 12.039 1 98.19 357 MET B C 1
ATOM 5961 O O . MET B 1 357 ? 8.594 -22.75 12.727 1 98.19 357 MET B O 1
ATOM 5965 N N . GLY B 1 358 ? 10.375 -23.344 11.414 1 98.44 358 GLY B N 1
ATOM 5966 C CA . GLY B 1 358 ? 10.211 -24.75 11.758 1 98.44 358 GLY B CA 1
ATOM 5967 C C . GLY B 1 358 ? 9.617 -25.578 10.633 1 98.44 358 GLY B C 1
ATOM 5968 O O . GLY B 1 358 ? 9.43 -26.781 10.773 1 98.44 358 GLY B O 1
ATOM 5969 N N . TYR B 1 359 ? 9.289 -24.953 9.516 1 98.75 359 TYR B N 1
ATOM 5970 C CA . TYR B 1 359 ? 8.797 -25.719 8.375 1 98.75 359 TYR B CA 1
ATOM 5971 C C . TYR B 1 359 ? 9.922 -26.516 7.711 1 98.75 359 TYR B C 1
ATOM 5973 O O . TYR B 1 359 ? 11.055 -26.031 7.633 1 98.75 359 TYR B O 1
ATOM 5981 N N . ASP B 1 360 ? 9.617 -27.688 7.23 1 98.75 360 ASP B N 1
ATOM 5982 C CA . ASP B 1 360 ? 10.578 -28.562 6.57 1 98.75 360 ASP B CA 1
ATOM 5983 C C . ASP B 1 360 ? 9.992 -29.141 5.285 1 98.75 360 ASP B C 1
ATOM 5985 O O . ASP B 1 360 ? 8.914 -29.734 5.305 1 98.75 360 ASP B O 1
ATOM 5989 N N . ILE B 1 361 ? 10.719 -29.016 4.199 1 98.69 361 ILE B N 1
ATOM 5990 C CA . ILE B 1 361 ? 10.242 -29.453 2.889 1 98.69 361 ILE B CA 1
ATOM 5991 C C . ILE B 1 361 ? 9.953 -30.953 2.912 1 98.69 361 ILE B C 1
ATOM 5993 O O . ILE B 1 361 ? 9.133 -31.438 2.135 1 98.69 361 ILE B O 1
ATOM 5997 N N . LYS B 1 362 ? 10.523 -31.703 3.787 1 98.62 362 LYS B N 1
ATOM 5998 C CA . LYS B 1 362 ? 10.328 -33.156 3.914 1 98.62 362 LYS B CA 1
ATOM 5999 C C . LYS B 1 362 ? 8.875 -33.469 4.246 1 98.62 362 LYS B C 1
ATOM 6001 O O . LYS B 1 362 ? 8.383 -34.562 3.932 1 98.62 362 LYS B O 1
ATOM 6006 N N . ASP B 1 363 ? 8.18 -32.531 4.867 1 98.69 363 ASP B N 1
ATOM 6007 C CA . ASP B 1 363 ? 6.781 -32.719 5.25 1 98.69 363 ASP B CA 1
ATOM 6008 C C . ASP B 1 363 ? 5.848 -32.5 4.066 1 98.69 363 ASP B C 1
ATOM 6010 O O . ASP B 1 363 ? 4.641 -32.719 4.168 1 98.69 363 ASP B O 1
ATOM 6014 N N . TYR B 1 364 ? 6.367 -32.094 2.941 1 98.81 364 TYR B N 1
ATOM 6015 C CA . TYR B 1 364 ? 5.586 -31.75 1.76 1 98.81 364 TYR B CA 1
ATOM 6016 C C . TYR B 1 364 ? 6.199 -32.344 0.502 1 98.81 364 TYR B C 1
ATOM 6018 O O . TYR B 1 364 ? 6.602 -31.625 -0.409 1 98.81 364 TYR B O 1
ATOM 6026 N N . PRO B 1 365 ? 6.238 -33.625 0.377 1 98.56 365 PRO B N 1
ATOM 6027 C CA . PRO B 1 365 ? 6.984 -34.312 -0.683 1 98.56 365 PRO B CA 1
ATOM 6028 C C . PRO B 1 365 ? 6.461 -33.969 -2.078 1 98.56 365 PRO B C 1
ATOM 6030 O O . PRO B 1 365 ? 7.242 -33.875 -3.029 1 98.56 365 PRO B O 1
ATOM 6033 N N . GLN B 1 366 ? 5.16 -33.844 -2.211 1 98.56 366 GLN B N 1
ATOM 6034 C CA . GLN B 1 366 ? 4.625 -33.562 -3.535 1 98.56 366 GLN B CA 1
ATOM 6035 C C . GLN B 1 366 ? 5.035 -32.156 -3.992 1 98.56 366 GLN B C 1
ATOM 6037 O O . GLN B 1 366 ? 5.316 -31.953 -5.172 1 98.56 366 GLN B O 1
ATOM 6042 N N . ALA B 1 367 ? 4.996 -31.219 -3.068 1 98.69 367 ALA B N 1
ATOM 6043 C CA . ALA B 1 367 ? 5.465 -29.875 -3.395 1 98.69 367 ALA B CA 1
ATOM 6044 C C . ALA B 1 367 ? 6.895 -29.891 -3.924 1 98.69 367 ALA B C 1
ATOM 6046 O O . ALA B 1 367 ? 7.207 -29.25 -4.93 1 98.69 367 ALA B O 1
ATOM 6047 N N . TYR B 1 368 ? 7.789 -30.641 -3.254 1 98.69 368 TYR B N 1
ATOM 6048 C CA . TYR B 1 368 ? 9.18 -30.734 -3.684 1 98.69 368 TYR B CA 1
ATOM 6049 C C . TYR B 1 368 ? 9.281 -31.406 -5.051 1 98.69 368 TYR B C 1
ATOM 6051 O O . TYR B 1 368 ? 10.07 -30.984 -5.898 1 98.69 368 TYR B O 1
ATOM 6059 N N . GLN B 1 369 ? 8.477 -32.469 -5.23 1 98.19 369 GLN B N 1
ATOM 6060 C CA . GLN B 1 369 ? 8.5 -33.188 -6.496 1 98.19 369 GLN B CA 1
ATOM 6061 C C . GLN B 1 369 ? 8.109 -32.25 -7.656 1 98.19 369 GLN B C 1
ATOM 6063 O O . GLN B 1 369 ? 8.688 -32.344 -8.742 1 98.19 369 GLN B O 1
ATOM 6068 N N . ASN B 1 370 ? 7.078 -31.422 -7.43 1 98.12 370 ASN B N 1
ATOM 6069 C CA . ASN B 1 370 ? 6.699 -30.453 -8.453 1 98.12 370 ASN B CA 1
ATOM 6070 C C . ASN B 1 370 ? 7.824 -29.453 -8.719 1 98.12 370 ASN B C 1
ATOM 6072 O O . ASN B 1 370 ? 8.156 -29.172 -9.875 1 98.12 370 ASN B O 1
ATOM 6076 N N . PHE B 1 371 ? 8.508 -28.984 -7.727 1 98.44 371 PHE B N 1
ATOM 6077 C CA . PHE B 1 371 ? 9.5 -27.906 -7.762 1 98.44 371 PHE B CA 1
ATOM 6078 C C . PHE B 1 371 ? 10.773 -28.375 -8.453 1 98.44 371 PHE B C 1
ATOM 6080 O O . PHE B 1 371 ? 11.32 -27.672 -9.305 1 98.44 371 PHE B O 1
ATOM 6087 N N . LYS B 1 372 ? 11.242 -29.5 -8.117 1 97.94 372 LYS B N 1
ATOM 6088 C CA . LYS B 1 372 ? 12.609 -29.922 -8.422 1 97.94 372 LYS B CA 1
ATOM 6089 C C . LYS B 1 372 ? 12.836 -30 -9.93 1 97.94 372 LYS B C 1
ATOM 6091 O O . LYS B 1 372 ? 13.977 -29.875 -10.391 1 97.94 372 LYS B O 1
ATOM 6096 N N . SER B 1 373 ? 11.734 -30.172 -10.711 1 97.69 373 SER B N 1
ATOM 6097 C CA . SER B 1 373 ? 11.914 -30.391 -12.148 1 97.69 373 SER B CA 1
ATOM 6098 C C . SER B 1 373 ? 11.172 -29.344 -12.961 1 97.69 373 SER B C 1
ATOM 6100 O O . SER B 1 373 ? 11.008 -29.5 -14.18 1 97.69 373 SER B O 1
ATOM 6102 N N . GLU B 1 374 ? 10.688 -28.297 -12.312 1 98.44 374 GLU B N 1
ATOM 6103 C CA . GLU B 1 374 ? 9.805 -27.344 -12.969 1 98.44 374 GLU B CA 1
ATOM 6104 C C . GLU B 1 374 ? 10.602 -26.219 -13.633 1 98.44 374 GLU B C 1
ATOM 6106 O O . GLU B 1 374 ? 11.594 -25.75 -13.086 1 98.44 374 GLU B O 1
ATOM 6111 N N . ILE B 1 375 ? 10.266 -25.844 -14.859 1 98.44 375 ILE B N 1
ATOM 6112 C CA . ILE B 1 375 ? 10.766 -24.688 -15.594 1 98.44 375 ILE B CA 1
ATOM 6113 C C . ILE B 1 375 ? 9.594 -23.891 -16.172 1 98.44 375 ILE B C 1
ATOM 6115 O O . ILE B 1 375 ? 8.859 -24.391 -17.031 1 98.44 375 ILE B O 1
ATOM 6119 N N . SER B 1 376 ? 9.406 -22.641 -15.727 1 98.25 376 SER B N 1
ATOM 6120 C CA . SER B 1 376 ? 8.375 -21.781 -16.281 1 98.25 376 SER B CA 1
ATOM 6121 C C . SER B 1 376 ? 8.836 -21.141 -17.578 1 98.25 376 SER B C 1
ATOM 6123 O O . SER B 1 376 ? 9.875 -20.469 -17.625 1 98.25 376 SER B O 1
ATOM 6125 N N . LEU B 1 377 ? 8.109 -21.266 -18.594 1 98.56 377 LEU B N 1
ATOM 6126 C CA . LEU B 1 377 ? 8.453 -20.719 -19.906 1 98.56 377 LEU B CA 1
ATOM 6127 C C . LEU B 1 377 ? 7.766 -19.375 -20.125 1 98.56 377 LEU B C 1
ATOM 6129 O O . LEU B 1 377 ? 6.754 -19.078 -19.484 1 98.56 377 LEU B O 1
ATOM 6133 N N . PRO B 1 378 ? 8.344 -18.531 -21 1 97.88 378 PRO B N 1
ATOM 6134 C CA . PRO B 1 378 ? 7.68 -17.266 -21.328 1 97.88 378 PRO B CA 1
ATOM 6135 C C . PRO B 1 378 ? 6.289 -17.469 -21.922 1 97.88 378 PRO B C 1
ATOM 6137 O O . PRO B 1 378 ? 6.113 -18.266 -22.828 1 97.88 378 PRO B O 1
ATOM 6140 N N . ILE B 1 379 ? 5.336 -16.766 -21.406 1 98.31 379 ILE B N 1
ATOM 6141 C CA . ILE B 1 379 ? 3.982 -16.844 -21.938 1 98.31 379 ILE B CA 1
ATOM 6142 C C . ILE B 1 379 ? 3.309 -15.477 -21.828 1 98.31 379 ILE B C 1
ATOM 6144 O O . ILE B 1 379 ? 3.043 -15 -20.719 1 98.31 379 ILE B O 1
ATOM 6148 N N . TYR B 1 380 ? 3.033 -14.82 -22.891 1 97.38 380 TYR B N 1
ATOM 6149 C CA . TYR B 1 380 ? 2.367 -13.531 -22.984 1 97.38 380 TYR B CA 1
ATOM 6150 C C . TYR B 1 380 ? 1.784 -13.328 -24.391 1 97.38 380 TYR B C 1
ATOM 6152 O O . TYR B 1 380 ? 2.209 -13.977 -25.344 1 97.38 380 TYR B O 1
ATOM 6160 N N . PRO B 1 381 ? 0.85 -12.438 -24.5 1 97.06 381 PRO B N 1
ATOM 6161 C CA . PRO B 1 381 ? 0.059 -12.344 -25.734 1 97.06 381 PRO B CA 1
ATOM 6162 C C . PRO B 1 381 ? 0.887 -11.898 -26.922 1 97.06 381 PRO B C 1
ATOM 6164 O O . PRO B 1 381 ? 0.559 -12.227 -28.078 1 97.06 381 PRO B O 1
ATOM 6167 N N . GLN B 1 382 ? 1.965 -11.219 -26.734 1 94.88 382 GLN B N 1
ATOM 6168 C CA . GLN B 1 382 ? 2.762 -10.625 -27.812 1 94.88 382 GLN B CA 1
ATOM 6169 C C . GLN B 1 382 ? 3.699 -11.656 -28.422 1 94.88 382 GLN B C 1
ATOM 6171 O O . GLN B 1 382 ? 4.363 -11.375 -29.422 1 94.88 382 GLN B O 1
ATOM 6176 N N . LEU B 1 383 ? 3.781 -12.844 -27.875 1 96.75 383 LEU B N 1
ATOM 6177 C CA . LEU B 1 383 ? 4.68 -13.875 -28.375 1 96.75 383 LEU B CA 1
ATOM 6178 C C . LEU B 1 383 ? 4.203 -14.398 -29.719 1 96.75 383 LEU B C 1
ATOM 6180 O O . LEU B 1 383 ? 3.178 -15.086 -29.797 1 96.75 383 LEU B O 1
ATOM 6184 N N . ASP B 1 384 ? 4.918 -14.102 -30.75 1 96.12 384 ASP B N 1
ATOM 6185 C CA . ASP B 1 384 ? 4.508 -14.555 -32.094 1 96.12 384 ASP B CA 1
ATOM 6186 C C . ASP B 1 384 ? 5.039 -15.961 -32.375 1 96.12 384 ASP B C 1
ATOM 6188 O O . ASP B 1 384 ? 5.754 -16.531 -31.547 1 96.12 384 ASP B O 1
ATOM 6192 N N . SER B 1 385 ? 4.719 -16.484 -33.531 1 96.88 385 SER B N 1
ATOM 6193 C CA . SER B 1 385 ? 4.996 -17.875 -33.875 1 96.88 385 SER B CA 1
ATOM 6194 C C . SER B 1 385 ? 6.492 -18.125 -34 1 96.88 385 SER B C 1
ATOM 6196 O O . SER B 1 385 ? 6.988 -19.203 -33.688 1 96.88 385 SER B O 1
ATOM 6198 N N . GLU B 1 386 ? 7.207 -17.172 -34.531 1 97.75 386 GLU B N 1
ATOM 6199 C CA . GLU B 1 386 ? 8.648 -17.312 -34.688 1 97.75 386 GLU B CA 1
ATOM 6200 C C . GLU B 1 386 ? 9.352 -17.438 -33.344 1 97.75 386 GLU B C 1
ATOM 6202 O O . GLU B 1 386 ? 10.172 -18.344 -33.156 1 97.75 386 GLU B O 1
ATOM 6207 N N . LYS B 1 387 ? 9.039 -16.516 -32.469 1 97.88 387 LYS B N 1
ATOM 6208 C CA . LYS B 1 387 ? 9.617 -16.547 -31.109 1 97.88 387 LYS B CA 1
ATOM 6209 C C . LYS B 1 387 ? 9.211 -17.828 -30.375 1 97.88 387 LYS B C 1
ATOM 6211 O O . LYS B 1 387 ? 10.023 -18.406 -29.656 1 97.88 387 LYS B O 1
ATOM 6216 N N . LEU B 1 388 ? 7.977 -18.203 -30.562 1 97.81 388 LEU B N 1
ATOM 6217 C CA . LEU B 1 388 ? 7.457 -19.406 -29.906 1 97.81 388 LEU B CA 1
ATOM 6218 C C . LEU B 1 388 ? 8.203 -20.656 -30.359 1 97.81 388 LEU B C 1
ATOM 6220 O O . LEU B 1 388 ? 8.602 -21.469 -29.531 1 97.81 388 LEU B O 1
ATOM 6224 N N . ASN B 1 389 ? 8.398 -20.781 -31.641 1 98 389 ASN B N 1
ATOM 6225 C CA . ASN B 1 389 ? 9.156 -21.906 -32.188 1 98 389 ASN B CA 1
ATOM 6226 C C . ASN B 1 389 ? 10.594 -21.906 -31.688 1 98 389 ASN B C 1
ATOM 6228 O O . ASN B 1 389 ? 11.156 -22.969 -31.391 1 98 389 ASN B O 1
ATOM 6232 N N . PHE B 1 390 ? 11.148 -20.719 -31.656 1 98.44 390 PHE B N 1
ATOM 6233 C CA . PHE B 1 390 ? 12.508 -20.578 -31.172 1 98.44 390 PHE B CA 1
ATOM 6234 C C . PHE B 1 390 ? 12.617 -21.078 -29.734 1 98.44 390 PHE B C 1
ATOM 6236 O O . PHE B 1 390 ? 13.555 -21.797 -29.375 1 98.44 390 PHE B O 1
ATOM 6243 N N . ILE B 1 391 ? 11.688 -20.703 -28.844 1 98.69 391 ILE B N 1
ATOM 6244 C CA . ILE B 1 391 ? 11.664 -21.141 -27.453 1 98.69 391 ILE B CA 1
ATOM 6245 C C . ILE B 1 391 ? 11.578 -22.672 -27.391 1 98.69 391 ILE B C 1
ATOM 6247 O O . ILE B 1 391 ? 12.344 -23.312 -26.672 1 98.69 391 ILE B O 1
ATOM 6251 N N . ILE B 1 392 ? 10.656 -23.266 -28.156 1 98.75 392 ILE B N 1
ATOM 6252 C CA . ILE B 1 392 ? 10.406 -24.703 -28.141 1 98.75 392 ILE B CA 1
ATOM 6253 C C . ILE B 1 392 ? 11.672 -25.453 -28.531 1 98.75 392 ILE B C 1
ATOM 6255 O O . ILE B 1 392 ? 12.078 -26.391 -27.859 1 98.75 392 ILE B O 1
ATOM 6259 N N . GLU B 1 393 ? 12.305 -25.016 -29.594 1 98.56 393 GLU B N 1
ATOM 6260 C CA . GLU B 1 393 ? 13.516 -25.672 -30.062 1 98.56 393 GLU B CA 1
ATOM 6261 C C . GLU B 1 393 ? 14.656 -25.516 -29.062 1 98.56 393 GLU B C 1
ATOM 6263 O O . GLU B 1 393 ? 15.43 -26.453 -28.859 1 98.56 393 GLU B O 1
ATOM 6268 N N . THR B 1 394 ? 14.727 -24.297 -28.547 1 98.62 394 THR B N 1
ATOM 6269 C CA . THR B 1 394 ? 15.758 -24.016 -27.547 1 98.62 394 THR B CA 1
ATOM 6270 C C . THR B 1 394 ? 15.602 -24.953 -26.344 1 98.62 394 THR B C 1
ATOM 6272 O O . THR B 1 394 ? 16.578 -25.484 -25.828 1 98.62 394 THR B O 1
ATOM 6275 N N . VAL B 1 395 ? 14.375 -25.172 -25.844 1 98.75 395 VAL B N 1
ATOM 6276 C CA . VAL B 1 395 ? 14.078 -26 -24.688 1 98.75 395 VAL B CA 1
ATOM 6277 C C . VAL B 1 395 ? 14.406 -27.453 -25.016 1 98.75 395 VAL B C 1
ATOM 6279 O O . VAL B 1 395 ? 15.047 -28.141 -24.219 1 98.75 395 VAL B O 1
ATOM 6282 N N . LYS B 1 396 ? 14.031 -27.969 -26.188 1 98.62 396 LYS B N 1
ATOM 6283 C CA . LYS B 1 396 ? 14.32 -29.344 -26.594 1 98.62 396 LYS B CA 1
ATOM 6284 C C . LYS B 1 396 ? 15.828 -29.578 -26.703 1 98.62 396 LYS B C 1
ATOM 6286 O O . LYS B 1 396 ? 16.328 -30.609 -26.266 1 98.62 396 LYS B O 1
ATOM 6291 N N . ALA B 1 397 ? 16.484 -28.578 -27.281 1 98.38 397 ALA B N 1
ATOM 6292 C CA . ALA B 1 397 ? 17.938 -28.688 -27.422 1 98.38 397 ALA B CA 1
ATOM 6293 C C . ALA B 1 397 ? 18.625 -28.703 -26.062 1 98.38 397 ALA B C 1
ATOM 6295 O O . ALA B 1 397 ? 19.609 -29.438 -25.875 1 98.38 397 ALA B O 1
ATOM 6296 N N . ALA B 1 398 ? 18.156 -27.859 -25.188 1 98.31 398 ALA B N 1
ATOM 6297 C CA . ALA B 1 398 ? 18.719 -27.812 -23.844 1 98.31 398 ALA B CA 1
ATOM 6298 C C . ALA B 1 398 ? 18.562 -29.141 -23.125 1 98.31 398 ALA B C 1
ATOM 6300 O O . ALA B 1 398 ? 19.469 -29.594 -22.438 1 98.31 398 ALA B O 1
ATOM 6301 N N . TYR B 1 399 ? 17.391 -29.75 -23.234 1 98.25 399 TYR B N 1
ATOM 6302 C CA . TYR B 1 399 ? 17.188 -31.078 -22.656 1 98.25 399 TYR B CA 1
ATOM 6303 C C . TYR B 1 399 ? 18.188 -32.094 -23.203 1 98.25 399 TYR B C 1
ATOM 6305 O O . TYR B 1 399 ? 18.812 -32.812 -22.438 1 98.25 399 TYR B O 1
ATOM 6313 N N . ALA B 1 400 ? 18.344 -32.094 -24.5 1 97.88 400 ALA B N 1
ATOM 6314 C CA . ALA B 1 400 ? 19.266 -33.031 -25.156 1 97.88 400 ALA B CA 1
ATOM 6315 C C . ALA B 1 400 ? 20.688 -32.844 -24.641 1 97.88 400 ALA B C 1
ATOM 6317 O O . ALA B 1 400 ? 21.422 -33.812 -24.453 1 97.88 400 ALA B O 1
ATOM 6318 N N . THR B 1 401 ? 21.031 -31.609 -24.469 1 97.38 401 THR B N 1
ATOM 6319 C CA . THR B 1 401 ? 22.359 -31.281 -23.984 1 97.38 401 THR B CA 1
ATOM 6320 C C . THR B 1 401 ? 22.578 -31.844 -22.578 1 97.38 401 THR B C 1
ATOM 6322 O O . THR B 1 401 ? 23.625 -32.438 -22.297 1 97.38 401 THR B O 1
ATOM 6325 N N . VAL B 1 402 ? 21.609 -31.656 -21.672 1 96.81 402 VAL B N 1
ATOM 6326 C CA . VAL B 1 402 ? 21.75 -32.062 -20.281 1 96.81 402 VAL B CA 1
ATOM 6327 C C . VAL B 1 402 ? 21.797 -33.594 -20.203 1 96.81 402 VAL B C 1
ATOM 6329 O O . VAL B 1 402 ? 22.562 -34.156 -19.406 1 96.81 402 VAL B O 1
ATOM 6332 N N . ILE B 1 403 ? 21.031 -34.312 -21 1 95.25 403 ILE B N 1
ATOM 6333 C CA . ILE B 1 403 ? 20.984 -35.781 -20.938 1 95.25 403 ILE B CA 1
ATOM 6334 C C . ILE B 1 403 ? 22.266 -36.375 -21.531 1 95.25 403 ILE B C 1
ATOM 6336 O O . ILE B 1 403 ? 22.734 -37.406 -21.094 1 95.25 403 ILE B O 1
ATOM 6340 N N . ALA B 1 404 ? 22.781 -35.75 -22.5 1 92.56 404 ALA B N 1
ATOM 6341 C CA . ALA B 1 404 ? 24.016 -36.219 -23.125 1 92.56 404 ALA B CA 1
ATOM 6342 C C . ALA B 1 404 ? 25.188 -36.125 -22.141 1 92.56 404 ALA B C 1
ATOM 6344 O O . ALA B 1 404 ? 26.094 -36.969 -22.188 1 92.56 404 ALA B O 1
ATOM 6345 N N . GLU B 1 405 ? 25.25 -35.156 -21.328 1 85.38 405 GLU B N 1
ATOM 6346 C CA . GLU B 1 405 ? 26.328 -34.969 -20.359 1 85.38 405 GLU B CA 1
ATOM 6347 C C . GLU B 1 405 ? 26.203 -35.969 -19.219 1 85.38 405 GLU B C 1
ATOM 6349 O O . GLU B 1 405 ? 27.188 -36.312 -18.547 1 85.38 405 GLU B O 1
ATOM 6354 N N . ASN B 1 406 ? 25.047 -36.375 -18.875 1 75.38 406 ASN B N 1
ATOM 6355 C CA . ASN B 1 406 ? 24.812 -37.312 -17.781 1 75.38 406 ASN B CA 1
ATOM 6356 C C . ASN B 1 406 ? 25.047 -38.75 -18.234 1 75.38 406 ASN B C 1
ATOM 6358 O O . ASN B 1 406 ? 24.969 -39.688 -17.422 1 75.38 406 ASN B O 1
ATOM 6362 N N . ARG B 1 407 ? 25.312 -39 -19.578 1 62.41 407 ARG B N 1
ATOM 6363 C CA . ARG B 1 407 ? 25.719 -40.312 -20.094 1 62.41 407 ARG B CA 1
ATOM 6364 C C . ARG B 1 407 ? 27.234 -40.438 -20.141 1 62.41 407 ARG B C 1
ATOM 6366 O O . ARG B 1 407 ? 27.938 -39.438 -20.391 1 62.41 407 ARG B O 1
#

Nearest PDB structures (foldseek):
  6ewr-assembly1_A  TM=9.649E-01  e=3.191E-52  Streptococcus pneumoniae TIGR4
  6ewr-assembly2_D  TM=9.730E-01  e=2.333E-51  Streptococcus pneumoniae TIGR4
  6ewr-assembly1_B  TM=9.739E-01  e=8.453E-51  Streptococcus pneumoniae TIGR4
  6ewj-assembly2_C  TM=9.753E-01  e=2.156E-50  Streptococcus pneumoniae TIGR4
  6ewq-assembly1_B  TM=9.772E-01  e=2.669E-49  Streptococcus pneumoniae TIGR4

Sequence (814 aa):
MKIPFSPPYIDEAVINEVVDSLRSGWITSGPKVKALEEEIKSFSGAKEVLCVNSWTSGAIMMLRWLGVKEGDEVIVPAYTYSATALAVLHAGAKPVMVDSGTDFNISVEAVRKAITPKTKAIIPVDIAGFPCDYERIMALVQEPEMVKLFRSESPVQEKLGRILVMNDAAHSLGARYSSRQRTGCETDVAIFSLHAVKNVTTAEGGAICLNLPKPFDNTELYKELRMTSLNCQTKDAFSKSKAGGWRYDIVGFGMKINMADVNAAIGLAQIREYPELLKERKRVFNAYSDAFSACDWAIVPPSVDGEKESSYHIYALRIKDFTEEQRDRMIDEIAKSEVAVNVHFIPMPMLSFFKSMGYDIKDYPQAYQNFKSEISLPIYPQLDSEKLNFIIETVKAAYATVIAENRMKIPFSPPYIDEAVINEVVDSLRSGWITSGPKVKALEEEIKSFSGAKEVLCVNSWTSGAIMMLRWLGVKEGDEVIVPAYTYSATALAVLHAGAKPVMVDSGTDFNISVEAVRKAITPKTKAIIPVDIAGFPCDYERIMALVQEPEMVKLFRSESPVQEKLGRILVMNDAAHSLGARYSSRQRTGCETDVAIFSLHAVKNVTTAEGGAICLNLPKPFDNTELYKELRMTSLNCQTKDAFSKSKAGGWRYDIVGFGMKINMADVNAAIGLAQIREYPELLKERKRVFNAYSDAFSACDWAIVPPSVDGEKESSYHIYALRIKDFTEEQRDRMIDEIAKSEVAVNVHFIPMPMLSFFKSMGYDIKDYPQAYQNFKSEISLPIYPQLDSEKLNFIIETVKAAYATVIAENR

Organism: Bacteroides fragilis (strain ATCC 25285 / DSM 2151 / CCUG 4856 / JCM 11019 / LMG 10263 / NCTC 9343 / Onslow / VPI 2553 / EN-2) (NCBI:txid272559)

Secondary structure (DSSP, 8-state):
--B-S------HHHHHHHHHHHHHT--SSSHHHHHHHHHHHHHH--SEEEEES-HHHHHHHHHHHHT--TT-EEEEESSS-THHHHHHHHTT-EEEEE-B-TTSSBPHHHHHHH--TTEEEE--B-GGGPPP-HHHHHHHHHSHHHHHH----SHHHHHH-S-EEEEE-TT-TT-EEETTEETTSSSSEEEEE--TTSSS--SS-EEEEE-PPTT--HHHHHHHHHHHTBTTBSS-HHHHTSTT-----B-S---B-BPPHHHHHHHHHHHHHHHHHHHHHHHHHHHHHHHHHTSTTEEPPP-EETTEE-----EEEEETT--HHHHHHHHHHHHTTTB--B-S---GGGSHHHHHTT--GGG-HHHHHHHHTEEEEP--TT--HHHHHHHHHHHHHHHHHHHHHT-/--B-S------HHHHHHHHHHHHHT--SSSHHHHHHHHHHHHHH--SEEEEES-HHHHHHHHHHHHT--TT-EEEEESSS-THHHHHHHHTT-EEEEE-B-TTSSBPHHHHHHH--TTEEEE--B-GGGPPP-HHHHHHHHHSHHHHHH----SHHHHHH-S-EEEEE-TT-TT-EEETTEETTSSSSEEEEE--TTSSS--SS-EEEEE-PPTT--HHHHHHHHHHHTBTTBSS-HHHHTSTT-----B-S---B-BPPHHHHHHHHHHHHHHHHHHHHHHHHHHHHHHHHHTSTTEEPPP-EETTEE-----EEEEETT--HHHHHHHHHHHHTTTB--B-S---GGGSHHHHHTT--GGG-HHHHHHHHTEEEEP--TT--HHHHHHHHHHHHHHHHHHHHHT-

Solvent-accessible surface area (backbone atoms only — not comparable to full-atom values): 39796 Å² total; per-residue (Å²): 113,82,40,72,43,57,75,50,91,70,52,68,62,26,52,50,38,27,47,50,26,50,72,69,50,54,31,27,68,46,70,41,33,52,50,30,24,50,51,48,22,65,68,18,62,20,78,31,47,47,61,20,40,22,37,51,57,46,50,25,50,52,41,42,66,47,45,52,33,74,82,28,30,31,38,32,45,32,48,39,67,61,59,67,51,46,24,35,44,74,32,37,26,41,59,42,67,30,32,24,37,97,80,48,22,55,27,64,69,46,46,62,72,66,61,49,50,47,39,51,33,36,36,50,42,16,51,48,2,34,69,57,68,50,70,61,50,56,50,51,40,64,33,66,69,48,30,68,44,41,60,64,83,31,75,54,29,51,68,67,53,38,53,44,42,38,34,39,28,44,38,16,72,76,11,27,55,32,96,86,34,32,36,39,41,79,39,39,27,19,31,29,30,16,31,41,77,33,96,47,28,21,32,51,16,13,34,37,18,36,39,54,58,82,84,53,51,46,68,60,47,49,54,51,50,56,26,29,29,50,41,18,31,73,54,48,77,76,62,43,72,42,60,68,44,60,80,66,43,33,68,45,93,35,41,84,38,59,34,30,10,44,31,24,16,34,27,39,40,40,56,76,46,34,72,63,44,47,53,36,19,44,51,51,51,47,52,52,44,60,61,39,66,73,35,92,49,44,43,68,58,81,51,67,59,90,56,26,28,32,32,50,48,48,46,51,35,29,40,64,93,45,47,50,66,55,38,52,50,28,48,44,50,28,21,74,58,38,39,31,59,40,59,89,45,72,37,36,31,73,22,57,36,41,35,74,72,68,43,52,49,81,81,22,56,48,33,49,62,55,42,35,19,38,42,24,47,56,53,46,56,83,65,47,70,69,60,48,51,50,50,53,52,42,51,55,51,19,50,53,52,51,54,56,68,76,98,114,82,39,73,41,55,74,51,89,70,52,68,63,26,52,50,38,27,48,49,24,50,71,68,50,56,32,28,67,44,71,41,34,54,50,31,25,52,51,49,21,67,68,18,61,20,77,30,46,48,60,19,40,24,37,52,58,47,49,24,50,51,41,44,66,44,43,51,34,76,80,27,29,31,38,33,45,31,48,37,67,61,58,66,49,45,23,35,44,75,31,38,26,40,60,42,69,27,31,24,36,96,80,48,22,54,27,64,68,44,47,63,74,66,62,49,51,45,37,52,34,36,36,50,43,17,52,48,2,32,69,57,68,50,69,60,52,57,49,51,41,63,32,68,70,47,29,68,46,40,60,64,82,31,75,53,28,52,68,66,55,37,51,43,42,37,35,39,26,45,38,15,72,75,10,28,56,32,93,88,35,33,36,42,42,79,40,40,26,18,30,31,30,14,31,42,76,33,95,48,28,21,32,50,14,13,37,38,18,35,39,53,58,84,85,55,52,47,68,61,48,49,54,52,49,54,28,30,30,48,41,17,30,74,55,49,76,77,64,42,72,44,60,67,44,61,82,68,43,32,68,44,95,34,43,87,38,58,32,32,9,44,30,24,15,33,27,38,41,41,56,74,46,33,72,60,44,47,52,36,20,45,51,52,52,48,52,52,42,60,60,39,65,72,34,94,48,46,43,70,57,82,50,68,58,90,55,24,30,33,32,49,49,49,47,51,35,28,40,65,92,44,47,49,67,55,37,50,49,28,47,45,49,28,20,75,59,38,40,31,59,40,61,89,43,70,37,37,31,74,22,57,36,41,35,75,72,67,42,52,49,81,81,22,57,47,33,49,62,55,41,35,19,38,41,24,47,56,52,46,56,83,66,47,70,68,62,48,50,49,51,54,52,43,49,54,50,18,49,52,53,52,55,57,68,76,99

Foldseek 3Di:
DAADFFAFDDDVLLVVLLVVCVVVVAWFDDDLQVLLQVLLCVQQVFPGKAKWQWLLVVLLLVLVVLPQAAQAEEEEELFADCSVQVSCVSNHYHYDYFAADLLSKGDLVRVLVRDAQRYAEYEIECPLQFDDPLVSNVVSFVDPVQLVRHDGDDPNSVQLSTHFYEYARQAHRNWAPFPVGGHQASGQKYKYFQDRRHLFHLVGMMMIGGHHDPPDDRVVVNVQQNCLLCQVKPDDPVNCPDPPNPDIDRDDRHHPTHGISSSSSSRSSSSVCSVVFLVLLVVLLVLLCVLCVPPPQKDWHDADDHRTGGSSSWGKIFGPPDFLVLLVQLQVQLCVVNFDKDFRDDRNCVDPVNVVVPRHCVNHVSSCVSRGGIIIGRTGNPQDPVNSVVSSVSSVVSNVVSVVVVD/DAADFFAFDDDVLLVVLLVVCVVVVQWFDDDLQVLLQVLLCVQQVFPGKAKWQWLLVVLLLVLVVLPQAAQAEEEEELFADCSVQVSCVSNHYHYDYFAADLLSKGDLVRVLVRDAQRYAAYEIECPLQFDDPLVSNVVSFVDPVQLVRHDGDDPNSVQLSTHFYEYARQAHRNWAPFPVGGHQASGQKYKYFQDRRHLFHLVGMMMIGGHHDPPDDRVVVNVQQNCLLCQVKPDDPVNCPDPPNPDIDRDDRHHPTHGTSSSSSSRSSSSVCSVVFLVLLVVLLVLLCVLCVPPPQKDWHDADDHRTGGSSSWTKIFGPPDFLVLLVQLQVQLCVVNFDKDFRDDRNCVDPVNVVVPRHCVNHVSSCVSRGGIIIGRGGNPQDPVNSVVSSVSSVVSNVVSVVVVD

Radius of gyration: 27.62 Å; Cα contacts (8 Å, |Δi|>4): 1859; chains: 2; bounding box: 54×84×67 Å